Protein AF-0000000068207364 (afdb_homodimer)

pLDDT: mean 81.84, std 15.53, range [29.22, 97.94]

Foldseek 3Di:
DPPVVVVLWWFDLVVLVCLLVVLLLLLLQLLAFFFAFFDDDCLPPDDVVSVVVVVCRLCVRRVVVSVCCSLPVLLLLLLLLLLLVLLVVLCVVVVHDSQLSLCQQRQQEFEKAFQVVVVCVPCPPVPDDDDPPPPPPPPPPPPDDDPRMDTFFGDFPVQVVVCVVVVNDDRDDLVVLQVLAPPDVVSVVQSVQSLCLLVVQVVLCVVVVFDDFLSSLLSVLSNVSSVSSNVSCVSHRHPRHHHDYHHDDTDDDDPQLVQLCVQLVPDDPVVCVVCLSSLVNQSNDNRSRDSGDGRSHSRPPVDPVSVVSSLVSSLVSQQSSLQSSCVCLPPDAPDPVLNVLSVVLSCLSNPLSNCLVVQLVVLQVVCVVVVHDSVRSVVVSVVSVVSNSVSSVSSVVRSPVRSVDDDPSNTTGSSCSVVGDYD/DPPVVVVLWWFDLVVLVCLLVVLLLLLLQLLAFFFAAFDDDCLPPDDVVSVVVVVCRLCVRRVVVSVCCSLPVLLLLLLLLLLLVLLVVLCVVVVHDSQLSLCQQRQQEFEKAFQVVVVCVPCPPPPDDDDPPPPPPPPPPPPDDDPRMDTFFGDFPVQVVVCVVVVNDDRDDLVVLQVLAPPDVVSVVQSVQSLCLLVVQVVLCVVVVFDDFLSSLLSVLSNVSSVSSNVSCVSHRHPRHHHDYHHDDTDDDDPQLVQLCVQLVPDDPVVCVVCVSSLVNQSNDNRSRDSGDGRSHSRPPVDPVSVVSSLVSSLVSQQSSLQSSCVCLPPDAPDPVLNVLSVQLSCLSNPLSNCLVVQLVVLCVVCVVVVHDSVRSVVVSVVSVVSNSVSSVSSVVRSPVRSVDDDPSNTTGSSCSVVGDHD

Solvent-accessible surface area (backbone atoms only — not comparable to full-atom values): 44833 Å² total; per-residue (Å²): 123,60,67,65,52,49,40,52,45,41,51,48,71,67,55,55,51,46,40,34,53,50,43,41,48,44,35,48,58,71,30,59,58,46,32,22,52,58,72,71,90,54,84,85,47,52,69,66,59,37,53,50,50,50,47,50,52,53,47,61,58,42,47,59,60,44,52,45,36,70,72,37,41,38,57,47,34,22,40,44,48,38,31,41,52,34,18,49,50,49,9,65,74,44,40,39,56,56,38,48,23,29,32,39,53,32,21,36,33,27,36,37,48,55,52,71,63,52,48,54,71,69,60,67,66,82,71,82,83,77,70,78,76,80,76,76,71,86,62,82,66,59,67,49,84,78,89,52,63,46,77,61,19,26,39,49,63,65,57,48,51,50,33,42,75,70,66,75,41,81,81,75,52,66,66,56,46,55,33,28,20,36,76,40,65,63,48,51,46,50,37,49,48,40,48,47,50,51,53,49,50,54,52,48,27,53,74,71,70,39,59,74,52,54,42,52,43,52,30,50,39,48,43,54,45,24,53,49,31,30,61,55,46,62,55,39,49,29,63,38,52,66,49,49,80,36,70,73,86,75,79,79,77,50,71,67,56,46,50,14,36,51,42,36,71,71,45,53,68,67,56,48,50,50,24,49,74,69,43,58,37,44,59,45,48,46,47,78,78,25,60,44,45,61,68,53,43,36,68,51,62,85,46,70,63,47,53,54,50,39,52,50,38,38,26,53,36,26,31,56,49,22,53,46,52,55,78,50,67,83,57,88,58,84,44,73,67,58,43,49,50,46,54,52,20,39,49,36,36,30,50,46,41,71,38,53,63,60,44,33,49,50,33,37,51,49,19,53,75,68,70,39,58,67,62,56,14,54,55,56,43,51,48,46,62,50,48,37,49,51,21,50,52,48,49,57,50,48,28,56,58,45,62,80,60,63,60,74,57,57,30,52,44,82,65,64,64,83,79,47,90,48,86,124,59,67,64,52,49,42,51,46,42,50,47,71,66,56,54,52,47,40,32,53,50,43,42,49,44,34,48,58,70,31,58,58,44,34,22,52,56,72,73,91,55,86,86,48,51,71,68,56,37,51,50,50,51,48,50,52,53,46,61,59,43,48,59,60,45,53,44,37,70,73,37,42,37,56,48,33,21,41,42,48,37,31,39,53,35,17,48,51,49,8,66,73,43,39,40,54,55,38,49,24,29,33,41,52,31,21,36,34,27,36,35,48,54,51,71,66,53,48,54,72,69,60,66,65,82,72,82,83,77,70,79,77,79,74,74,73,84,62,83,66,58,67,50,83,79,87,51,63,46,77,62,20,27,39,50,62,66,57,49,52,50,33,42,76,70,66,77,42,81,79,74,51,66,67,57,46,54,33,28,20,36,78,39,67,64,49,51,46,50,37,49,47,39,47,50,49,50,53,50,49,54,51,50,26,54,74,71,70,39,59,74,53,54,42,52,42,52,31,50,38,47,43,55,44,25,53,50,30,30,62,55,44,62,52,40,50,29,63,38,52,65,50,49,78,36,72,74,88,76,78,80,78,51,72,66,55,45,49,15,36,51,41,38,69,70,46,53,68,67,57,48,50,50,25,49,74,70,46,58,37,43,57,43,48,46,49,77,78,26,59,43,46,60,68,55,45,36,66,51,62,83,45,72,65,45,51,55,51,37,51,48,36,37,26,54,35,27,31,56,50,19,54,47,50,55,76,50,65,83,56,89,57,83,43,73,64,57,42,49,50,47,53,53,21,37,49,37,36,30,50,46,39,70,37,52,61,61,44,32,50,50,31,38,50,49,18,53,75,67,68,39,58,69,61,54,14,54,56,56,45,52,49,46,61,48,49,38,50,52,22,48,52,48,49,57,50,48,30,56,59,45,63,79,59,64,61,74,57,56,30,52,44,82,64,65,64,85,78,48,90,48,85

Nearest PDB structures (foldseek):
  7jni-assembly1_A  TM=1.766E-01  e=7.060E+00  Escherichia coli
  7jni-assembly1_A  TM=1.765E-01  e=7.856E+00  Escherichia coli

Secondary structure (DSSP, 8-state):
--HHHHHHHB--HHHHHHHHHHHHHHHHHHH--PPPPPP---TTS-HHHHHHHHHHHHHHHHHHHHHHHHH-HHHHHHHHHHHHHHHHHHHHHHT--HHHHHHHHTT-EEEEEEHHHHHHHH--------------------------EEEEEE--HHHHHHHHHTTSS-PPPHHHHHHHS---HHHHHHHHHHHHHHHHHHHHHHHTTPPPPHHHHHHHHHHHHHHHHHHHTTTSPSS---PEEE-SPPPPP-HHHHHHHHHHHHS-HHHHHHHHHHT-GGGG--GGG-SS--TT--S---SHHHHHHHHHHHHHHHHHHHHHGGGGTT---SSHHHHHHHHHHHHHHHHHHHSHHHHHHHHHHHHHHTT--HHHHHHHHTHHHHHHHHHHHHHHHHHHHGGGG--GGGGB--SSGGGS---/--HHHHHHHB--HHHHHHHHHHHHHHHHHHH--PPPPPP---TTS-HHHHHHHHHHHHHHHHHHHHHHHHH-HHHHHHHHHHHHHHHHHHHHHHT--HHHHHHHHTT-EEEEEEHHHHHHHH--------------------------EEEEEE--HHHHHHHHHTTSS-PPPHHHHHHHS---HHHHHHHHHHHHHHHHHHHHHHHTTPPPPHHHHHHHHHHHHHHHHHHHTTTSPSS---PEEE-SPPPPP-HHHHHHHHHHHHS-HHHHHHHHHHT-GGGG--GGG-SS--TT--S---SHHHHHHHHHHHHHHHHHHHHHGGGGTT---SSHHHHHHHHHHHHHHHHHHHSHHHHHHHHHHHHHHTT--HHHHHHHHTHHHHHHHHHHHHHHHHHHHGGGG--GGGGB--SSGGGS---

Organism: Serendipita indica (strain DSM 11827) (NCBI:txid1109443)

Sequence (846 aa):
MAPQDYARQYRSLPTIIWSCLITIFLCTWVSLHPNVPEPINTSSLGRCKKAKTHFLRVMSSRLAPFLVAFLAPEWVLAFSLRQLFSARYLAKQHGLALNQAFFIVMGGFHRFERRAEIAETHETLPTTNEAPIKVNSTQNQSLAFKDDEFPCHPLDRFDVIYLLNAGKLQMPRPNELEDRSKNDWVAKSLVLIQTTWFIGQCIGRKAQGLILTELEVITIAYSLVNVAIYIVWWEKPYQVMEPVRVYDELPALNEQQQKCRKNAENTSKLFKAFCYVLGAQDRFTDFRTLKRIPTFDAGGLDNESAHSESIMALIVTGVIFGSIHFLAWASSFPTSTERLLWHMSTIILVAVPLFPISFLILLAVIARLLNLPYEFAVAGSSLLPLAYIVGRITTITLAFTTLRCLPVEAYRDVGWSDFLPHIMAPQDYARQYRSLPTIIWSCLITIFLCTWVSLHPNVPEPINTSSLGRCKKAKTHFLRVMSSRLAPFLVAFLAPEWVLAFSLRQLFSARYLAKQHGLALNQAFFIVMGGFHRFERRAEIAETHETLPTTNEAPIKVNSTQNQSLAFKDDEFPCHPLDRFDVIYLLNAGKLQMPRPNELEDRSKNDWVAKSLVLIQTTWFIGQCIGRKAQGLILTELEVITIAYSLVNVAIYIVWWEKPYQVMEPVRVYDELPALNEQQQKCRKNAENTSKLFKAFCYVLGAQDRFTDFRTLKRIPTFDAGGLDNESAHSESIMALIVTGVIFGSIHFLAWASSFPTSTERLLWHMSTIILVAVPLFPISFLILLAVIARLLNLPYEFAVAGSSLLPLAYIVGRITTITLAFTTLRCLPVEAYRDVGWSDFLPHI

Structure (mmCIF, N/CA/C/O backbone):
data_AF-0000000068207364-model_v1
#
loop_
_entity.id
_entity.type
_entity.pdbx_description
1 polymer 'Uncharacterized protein'
#
loop_
_atom_site.group_PDB
_atom_site.id
_atom_site.type_symbol
_atom_site.label_atom_id
_atom_site.label_alt_id
_atom_site.label_comp_id
_atom_site.label_asym_id
_atom_site.label_entity_id
_atom_site.label_seq_id
_atom_site.pdbx_PDB_ins_code
_atom_site.Cartn_x
_atom_site.Cartn_y
_atom_site.Cartn_z
_atom_site.occupancy
_atom_site.B_iso_or_equiv
_atom_site.auth_seq_id
_atom_si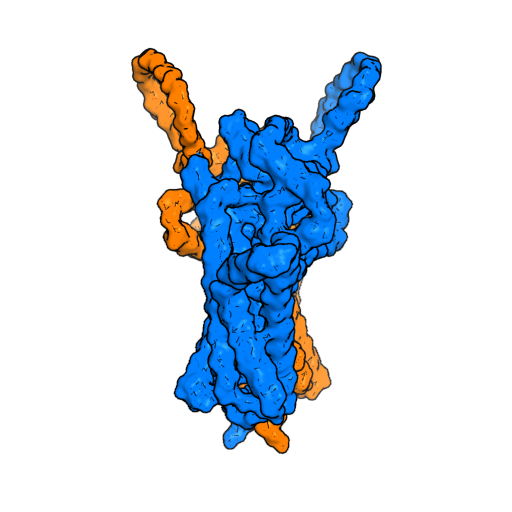te.auth_comp_id
_atom_site.auth_asym_id
_atom_site.auth_atom_id
_atom_site.pdbx_PDB_model_num
ATOM 1 N N . MET A 1 1 ? -13.43 -41.719 -8.047 1 49.12 1 MET A N 1
ATOM 2 C CA . MET A 1 1 ? -13 -40.438 -7.52 1 49.12 1 MET A CA 1
ATOM 3 C C . MET A 1 1 ? -13.758 -39.281 -8.203 1 49.12 1 MET A C 1
ATOM 5 O O . MET A 1 1 ? -13.914 -39.281 -9.422 1 49.12 1 MET A O 1
ATOM 9 N N . ALA A 1 2 ? -14.531 -38.656 -7.402 1 61.62 2 ALA A N 1
ATOM 10 C CA . ALA A 1 2 ? -15.32 -37.562 -7.984 1 61.62 2 ALA A CA 1
ATOM 11 C C . ALA A 1 2 ? -14.43 -36.562 -8.727 1 61.62 2 ALA A C 1
ATOM 13 O O . ALA A 1 2 ? -13.258 -36.406 -8.383 1 61.62 2 ALA A O 1
ATOM 14 N N . PRO A 1 3 ? -14.719 -36.312 -9.93 1 57.09 3 PRO A N 1
ATOM 15 C CA . PRO A 1 3 ? -13.953 -35.375 -10.742 1 57.09 3 PRO A CA 1
ATOM 16 C C . PRO A 1 3 ? -13.32 -34.25 -9.906 1 57.09 3 PRO A C 1
ATOM 18 O O . PRO A 1 3 ? -12.227 -33.781 -10.227 1 57.09 3 PRO A O 1
ATOM 21 N N . GLN A 1 4 ? -13.844 -34 -8.797 1 61.22 4 GLN A N 1
ATOM 22 C CA . GLN A 1 4 ? -13.312 -32.938 -7.938 1 61.22 4 GLN A CA 1
ATOM 23 C C . GLN A 1 4 ? -12.047 -33.406 -7.219 1 61.22 4 GLN A C 1
ATOM 25 O O . GLN A 1 4 ? -11.188 -32.594 -6.871 1 61.22 4 GLN A O 1
ATOM 30 N N . ASP A 1 5 ? -11.93 -34.688 -7.164 1 64.5 5 ASP A N 1
ATOM 31 C CA . ASP A 1 5 ? -10.773 -35.25 -6.469 1 64.5 5 ASP A CA 1
ATOM 32 C C . ASP A 1 5 ? -9.531 -35.219 -7.352 1 64.5 5 ASP A C 1
ATOM 34 O O . ASP A 1 5 ? -8.414 -35.031 -6.852 1 64.5 5 ASP A O 1
ATOM 38 N N . TYR A 1 6 ? -9.688 -35.375 -8.648 1 63.84 6 TYR A N 1
ATOM 39 C CA . TYR A 1 6 ? -8.555 -35.281 -9.562 1 63.84 6 TYR A CA 1
ATOM 40 C C . TYR A 1 6 ? -7.969 -33.875 -9.594 1 63.84 6 TYR A C 1
ATOM 42 O O . TYR A 1 6 ? -6.746 -33.719 -9.664 1 63.84 6 TYR A O 1
ATOM 50 N N . ALA A 1 7 ? -8.789 -33.031 -9.461 1 62.5 7 ALA A N 1
ATOM 51 C CA . ALA A 1 7 ? -8.352 -31.625 -9.516 1 62.5 7 ALA A CA 1
ATOM 52 C C . ALA A 1 7 ? -7.445 -31.297 -8.336 1 62.5 7 ALA A C 1
ATOM 54 O O . ALA A 1 7 ? -6.602 -30.391 -8.422 1 62.5 7 ALA A O 1
ATOM 55 N N . ARG A 1 8 ? -7.434 -32.156 -7.344 1 69.5 8 ARG A N 1
ATOM 56 C CA . ARG A 1 8 ? -6.652 -31.922 -6.137 1 69.5 8 ARG A CA 1
ATOM 57 C C . ARG A 1 8 ? -5.309 -32.656 -6.199 1 69.5 8 ARG A C 1
ATOM 59 O O . ARG A 1 8 ? -4.375 -32.281 -5.473 1 69.5 8 ARG A O 1
ATOM 66 N N . GLN A 1 9 ? -5.152 -33.531 -7.152 1 77.38 9 GLN A N 1
ATOM 67 C CA . GLN A 1 9 ? -3.961 -34.375 -7.137 1 77.38 9 GLN A CA 1
ATOM 68 C C . GLN A 1 9 ? -2.949 -33.906 -8.18 1 77.38 9 GLN A C 1
ATOM 70 O O . GLN A 1 9 ? -1.772 -34.281 -8.117 1 77.38 9 GLN A O 1
ATOM 75 N N . TYR A 1 10 ? -3.393 -33.094 -9.094 1 79.69 10 TYR A N 1
ATOM 76 C CA . TYR A 1 10 ? -2.5 -32.688 -10.164 1 79.69 10 TYR A CA 1
ATOM 77 C C . TYR A 1 10 ? -2.57 -31.172 -10.375 1 79.69 10 TYR A C 1
ATOM 79 O O . TYR A 1 10 ? -3.576 -30.531 -10.047 1 79.69 10 TYR A O 1
ATOM 87 N N . ARG A 1 11 ? -1.415 -30.688 -10.805 1 81.12 11 ARG A N 1
ATOM 88 C CA . ARG A 1 11 ? -1.37 -29.281 -11.211 1 81.12 11 ARG A CA 1
ATOM 89 C C . ARG A 1 11 ? -1.207 -29.156 -12.727 1 81.12 11 ARG A C 1
ATOM 91 O O . ARG A 1 11 ? -0.759 -30.109 -13.383 1 81.12 11 ARG A O 1
ATOM 98 N N . SER A 1 12 ? -1.704 -28.062 -13.258 1 81.75 12 SER A N 1
ATOM 99 C CA . SER A 1 12 ? -1.627 -27.812 -14.695 1 81.75 12 SER A CA 1
ATOM 100 C C . SER A 1 12 ? -0.428 -26.938 -15.047 1 81.75 12 SER A C 1
ATOM 102 O O . SER A 1 12 ? 0.151 -26.297 -14.172 1 81.75 12 SER A O 1
ATOM 104 N N . LEU A 1 13 ? 0.024 -26.984 -16.297 1 85.56 13 LEU A N 1
ATOM 105 C CA . LEU A 1 13 ? 1.148 -26.188 -16.781 1 85.56 13 LEU A CA 1
ATOM 106 C C . LEU A 1 13 ? 0.902 -24.703 -16.547 1 85.56 13 LEU A C 1
ATOM 108 O O . LEU A 1 13 ? 1.774 -24 -16.031 1 85.56 13 LEU A O 1
ATOM 112 N N . PRO A 1 14 ? -0.335 -24.172 -16.781 1 84.62 14 PRO A N 1
ATOM 113 C CA . PRO A 1 14 ? -0.556 -22.75 -16.5 1 84.62 14 PRO A CA 1
ATOM 114 C C . PRO A 1 14 ? -0.432 -22.422 -15.008 1 84.62 14 PRO A C 1
ATOM 116 O O . PRO A 1 14 ? 0.063 -21.359 -14.648 1 84.62 14 PRO A O 1
ATOM 119 N N . THR A 1 15 ? -0.818 -23.328 -14.234 1 82.94 15 THR A N 1
ATOM 120 C CA . THR A 1 15 ? -0.716 -23.078 -12.797 1 82.94 15 THR A CA 1
ATOM 121 C C . THR A 1 15 ? 0.745 -23 -12.367 1 82.94 15 THR A C 1
ATOM 123 O O . THR A 1 15 ? 1.101 -22.188 -11.508 1 82.94 15 THR A O 1
ATOM 126 N N . ILE A 1 16 ? 1.566 -23.844 -12.938 1 88.44 16 ILE A N 1
ATOM 127 C CA . ILE A 1 16 ? 2.994 -23.828 -12.641 1 88.44 16 ILE A CA 1
ATOM 128 C C . ILE A 1 16 ? 3.596 -22.5 -13.094 1 88.44 16 ILE A C 1
ATOM 130 O O . ILE A 1 16 ? 4.305 -21.844 -12.328 1 88.44 16 ILE A O 1
ATOM 134 N N . ILE A 1 17 ? 3.227 -22.125 -14.289 1 91.62 17 ILE A N 1
ATOM 135 C CA . ILE A 1 17 ? 3.775 -20.906 -14.875 1 91.62 17 ILE A CA 1
ATOM 136 C C . ILE A 1 17 ? 3.311 -19.703 -14.07 1 91.62 17 ILE A C 1
ATOM 138 O O . ILE A 1 17 ? 4.125 -18.875 -13.648 1 91.62 17 ILE A O 1
ATOM 142 N N . TRP A 1 18 ? 2.096 -19.594 -13.703 1 87.88 18 TRP A N 1
ATOM 143 C CA . TRP A 1 18 ? 1.535 -18.406 -13.055 1 87.88 18 TRP A CA 1
ATOM 144 C C . TRP A 1 18 ? 1.996 -18.312 -11.602 1 87.88 18 TRP A C 1
ATOM 146 O O . TRP A 1 18 ? 2.232 -17.219 -11.094 1 87.88 18 TRP A O 1
ATOM 156 N N . SER A 1 19 ? 2.086 -19.391 -10.93 1 89.31 19 SER A N 1
ATOM 157 C CA . SER A 1 19 ? 2.559 -19.328 -9.547 1 89.31 19 SER A CA 1
ATOM 158 C C . SER A 1 19 ? 3.984 -18.781 -9.477 1 89.31 19 SER A C 1
ATOM 160 O O . SER A 1 19 ? 4.32 -18.031 -8.562 1 89.31 19 SER A O 1
ATOM 162 N N . CYS A 1 20 ? 4.75 -19.141 -10.461 1 94.69 20 CYS A N 1
ATOM 163 C CA . CYS A 1 20 ? 6.129 -18.672 -10.508 1 94.69 20 CYS A CA 1
ATOM 164 C C . CYS A 1 20 ? 6.184 -17.203 -10.891 1 94.69 20 CYS A C 1
ATOM 166 O O . CYS A 1 20 ? 6.809 -16.391 -10.195 1 94.69 20 CYS A O 1
ATOM 168 N N . LEU A 1 21 ? 5.48 -16.891 -11.938 1 93.38 21 LEU A N 1
ATOM 169 C CA . LEU A 1 21 ? 5.535 -15.523 -12.461 1 93.38 21 LEU A CA 1
ATOM 170 C C . LEU A 1 21 ? 4.961 -14.531 -11.445 1 93.38 21 LEU A C 1
ATOM 172 O O . LEU A 1 21 ? 5.523 -13.453 -11.242 1 93.38 21 LEU A O 1
ATOM 176 N N . ILE A 1 22 ? 3.928 -14.883 -10.766 1 90.25 22 ILE A N 1
ATOM 177 C CA . ILE A 1 22 ? 3.297 -13.992 -9.797 1 90.25 22 ILE A CA 1
ATOM 178 C C . ILE A 1 22 ? 4.195 -13.844 -8.57 1 90.25 22 ILE A C 1
ATOM 180 O O . ILE A 1 22 ? 4.336 -12.75 -8.023 1 90.25 22 ILE A O 1
ATOM 184 N N . THR A 1 23 ? 4.746 -14.914 -8.188 1 93.38 23 THR A N 1
ATOM 185 C CA . THR A 1 23 ? 5.66 -14.852 -7.047 1 93.38 23 THR A CA 1
ATOM 186 C C . THR A 1 23 ? 6.848 -13.945 -7.355 1 93.38 23 THR A C 1
ATOM 188 O O . THR A 1 23 ? 7.195 -13.078 -6.551 1 93.38 23 THR A O 1
ATOM 191 N N . ILE A 1 24 ? 7.426 -14.133 -8.508 1 95.12 24 ILE A N 1
ATOM 192 C CA . ILE A 1 24 ? 8.57 -13.32 -8.906 1 95.12 24 ILE A CA 1
ATOM 193 C C . ILE A 1 24 ? 8.156 -11.859 -8.992 1 95.12 24 ILE A C 1
ATOM 195 O O . ILE A 1 24 ? 8.859 -10.977 -8.484 1 95.12 24 ILE A O 1
ATOM 199 N N . PHE A 1 25 ? 7.098 -11.656 -9.602 1 91.5 25 PHE A N 1
ATOM 200 C CA . PHE A 1 25 ? 6.625 -10.289 -9.789 1 91.5 25 PHE A CA 1
ATOM 201 C C . PHE A 1 25 ? 6.367 -9.617 -8.438 1 91.5 25 PHE A C 1
ATOM 203 O O . PHE A 1 25 ? 6.848 -8.516 -8.188 1 91.5 25 PHE A O 1
ATOM 210 N N . LEU A 1 26 ? 5.605 -10.211 -7.547 1 88.62 26 LEU A N 1
ATOM 211 C CA . LEU A 1 26 ? 5.207 -9.625 -6.27 1 88.62 26 LEU A CA 1
ATOM 212 C C . LEU A 1 26 ? 6.422 -9.383 -5.383 1 88.62 26 LEU A C 1
ATOM 214 O O . LEU A 1 26 ? 6.562 -8.305 -4.801 1 88.62 26 LEU A O 1
ATOM 218 N N . CYS A 1 27 ? 7.27 -10.328 -5.285 1 91.81 27 CYS A N 1
ATOM 219 C CA . CYS A 1 27 ? 8.43 -10.164 -4.414 1 91.81 27 CYS A CA 1
ATOM 220 C C . CYS A 1 27 ? 9.359 -9.078 -4.938 1 91.81 27 CYS A C 1
ATOM 222 O O . CYS A 1 27 ? 9.93 -8.32 -4.156 1 91.81 27 CYS A O 1
ATOM 224 N N . THR A 1 28 ? 9.5 -9.055 -6.262 1 93.12 28 THR A N 1
ATOM 225 C CA . THR A 1 28 ? 10.375 -8.047 -6.855 1 93.12 28 THR A CA 1
ATOM 226 C C . THR A 1 28 ? 9.773 -6.652 -6.711 1 93.12 28 THR A C 1
ATOM 228 O O . THR A 1 28 ? 10.453 -5.719 -6.281 1 93.12 28 THR A O 1
ATOM 231 N N . TRP A 1 29 ? 8.594 -6.543 -6.945 1 88.5 29 TRP A N 1
ATOM 232 C CA . TRP A 1 29 ? 7.93 -5.246 -6.918 1 88.5 29 TRP A CA 1
ATOM 233 C C . TRP A 1 29 ? 7.941 -4.652 -5.516 1 88.5 29 TRP A C 1
ATOM 235 O O . TRP A 1 29 ? 8.266 -3.479 -5.332 1 88.5 29 TRP A O 1
ATOM 245 N N . VAL A 1 30 ? 7.609 -5.43 -4.531 1 88.5 30 VAL A N 1
ATOM 246 C CA . VAL A 1 30 ? 7.43 -4.945 -3.166 1 88.5 30 VAL A CA 1
ATOM 247 C C . VAL A 1 30 ? 8.797 -4.691 -2.525 1 88.5 30 VAL A C 1
ATOM 249 O O . VAL A 1 30 ? 8.922 -3.832 -1.652 1 88.5 30 VAL A O 1
ATOM 252 N N . SER A 1 31 ? 9.773 -5.363 -3.006 1 91.62 31 SER A N 1
ATOM 253 C CA . SER A 1 31 ? 11.094 -5.238 -2.381 1 91.62 31 SER A CA 1
ATOM 254 C C . SER A 1 31 ? 11.805 -3.973 -2.846 1 91.62 31 SER A C 1
ATOM 256 O O . SER A 1 31 ? 12.719 -3.486 -2.174 1 91.62 31 SER A O 1
ATOM 258 N N . LEU A 1 32 ? 11.422 -3.445 -3.941 1 91.31 32 LEU A N 1
ATOM 259 C CA . LEU A 1 32 ? 12.117 -2.301 -4.523 1 91.31 32 LEU A CA 1
ATOM 260 C C . LEU A 1 32 ? 11.68 -1.002 -3.854 1 91.31 32 LEU A C 1
ATOM 262 O O . LEU A 1 32 ? 10.484 -0.738 -3.717 1 91.31 32 LEU A O 1
ATOM 266 N N . HIS A 1 33 ? 12.602 -0.26 -3.375 1 91.38 33 HIS A N 1
ATOM 267 C CA . HIS A 1 33 ? 12.391 1.062 -2.797 1 91.38 33 HIS A CA 1
ATOM 268 C C . HIS A 1 33 ? 13.07 2.143 -3.635 1 91.38 33 HIS A C 1
ATOM 270 O O . HIS A 1 33 ? 14.211 2.516 -3.365 1 91.38 33 HIS A O 1
ATOM 276 N N . PRO A 1 34 ? 12.406 2.67 -4.57 1 90.44 34 PRO A N 1
ATOM 277 C CA . PRO A 1 34 ? 13.023 3.695 -5.414 1 90.44 34 PRO A CA 1
ATOM 278 C C . PRO A 1 34 ? 13.305 4.988 -4.66 1 90.44 34 PRO A C 1
ATOM 280 O O . PRO A 1 34 ? 12.75 5.215 -3.58 1 90.44 34 PRO A O 1
ATOM 283 N N . ASN A 1 35 ? 14.234 5.758 -5.211 1 93 35 ASN A N 1
ATOM 284 C CA . ASN A 1 35 ? 14.508 7.086 -4.684 1 93 35 ASN A CA 1
ATOM 285 C C . ASN A 1 35 ? 13.391 8.062 -5.012 1 93 35 ASN A C 1
ATOM 287 O O . ASN A 1 35 ? 12.461 7.727 -5.746 1 93 35 ASN A O 1
ATOM 291 N N . VAL A 1 36 ? 13.453 9.219 -4.375 1 94 36 VAL A N 1
ATOM 292 C CA . VAL A 1 36 ? 12.43 10.234 -4.598 1 94 36 VAL A CA 1
ATOM 293 C C . VAL A 1 36 ? 12.5 10.734 -6.039 1 94 36 VAL A C 1
ATOM 295 O O . VAL A 1 36 ? 13.562 11.133 -6.512 1 94 36 VAL A O 1
ATOM 298 N N . PRO A 1 37 ? 11.453 10.641 -6.773 1 92.56 37 PRO A N 1
ATOM 299 C CA . PRO A 1 37 ? 11.469 11.109 -8.156 1 92.56 37 PRO A CA 1
ATOM 300 C C . PRO A 1 37 ? 11.508 12.633 -8.266 1 92.56 37 PRO A C 1
ATOM 302 O O . PRO A 1 37 ? 11.383 13.328 -7.258 1 92.56 37 PRO A O 1
ATOM 305 N N . GLU A 1 38 ? 11.719 13.094 -9.453 1 91.19 38 GLU A N 1
ATOM 306 C CA . GLU A 1 38 ? 11.703 14.531 -9.719 1 91.19 38 GLU A CA 1
ATOM 307 C C . GLU A 1 38 ? 10.359 15.148 -9.344 1 91.19 38 GLU A C 1
ATOM 309 O O . GLU A 1 38 ? 9.305 14.633 -9.727 1 91.19 38 GLU A O 1
ATOM 314 N N . PRO A 1 39 ? 10.422 16.156 -8.531 1 90.12 39 PRO A N 1
ATOM 315 C CA . PRO A 1 39 ? 9.164 16.812 -8.172 1 90.12 39 PRO A CA 1
ATOM 316 C C . PRO A 1 39 ? 8.492 17.5 -9.367 1 90.12 39 PRO A C 1
ATOM 318 O O . PRO A 1 39 ? 9.172 18.062 -10.227 1 90.12 39 PRO A O 1
ATOM 321 N N . ILE A 1 40 ? 7.254 17.266 -9.5 1 84.94 40 ILE A N 1
ATOM 322 C CA . ILE A 1 40 ? 6.477 17.891 -10.562 1 84.94 40 ILE A CA 1
ATOM 323 C C . ILE A 1 40 ? 5.301 18.672 -9.961 1 84.94 40 ILE A C 1
ATOM 325 O O . ILE A 1 40 ? 4.703 18.234 -8.969 1 84.94 40 ILE A O 1
ATOM 329 N N . ASN A 1 41 ? 5.031 19.797 -10.531 1 76.56 41 ASN A N 1
ATOM 330 C CA . ASN A 1 41 ? 3.877 20.578 -10.102 1 76.56 41 ASN A CA 1
ATOM 331 C C . ASN A 1 41 ? 2.59 20.094 -10.766 1 76.56 41 ASN A C 1
ATOM 333 O O . ASN A 1 41 ? 2.434 20.188 -11.984 1 76.56 41 ASN A O 1
ATOM 337 N N . THR A 1 42 ? 1.738 19.406 -10.023 1 74.69 42 THR A N 1
ATOM 338 C CA . THR A 1 42 ? 0.508 18.859 -10.586 1 74.69 42 THR A CA 1
ATOM 339 C C . THR A 1 42 ? -0.706 19.641 -10.078 1 74.69 42 THR A C 1
ATOM 341 O O . THR A 1 42 ? -1.846 19.203 -10.258 1 74.69 42 THR A O 1
ATOM 344 N N . SER A 1 43 ? -0.585 20.688 -9.406 1 68.19 43 SER A N 1
ATOM 345 C CA . SER A 1 43 ? -1.679 21.406 -8.766 1 68.19 43 SER A CA 1
ATOM 346 C C . SER A 1 43 ? -2.684 21.922 -9.797 1 68.19 43 SER A C 1
ATOM 348 O O . SER A 1 43 ? -3.879 22.016 -9.508 1 68.19 43 SER A O 1
ATOM 350 N N . SER A 1 44 ? -2.229 22.156 -11.016 1 67.56 44 SER A N 1
ATOM 351 C CA . SER A 1 44 ? -3.098 22.75 -12.023 1 67.56 44 SER A CA 1
ATOM 352 C C . SER A 1 44 ? -3.781 21.688 -12.867 1 67.56 44 SER A C 1
ATOM 354 O O . SER A 1 44 ? -4.641 22 -13.695 1 67.56 44 SER A O 1
ATOM 356 N N . LEU A 1 45 ? -3.479 20.516 -12.578 1 75.75 45 LEU A N 1
ATOM 357 C CA . LEU A 1 45 ? -4 19.469 -13.445 1 75.75 45 LEU A CA 1
ATOM 358 C C . LEU A 1 45 ? -5.355 18.969 -12.945 1 75.75 45 LEU A C 1
ATOM 360 O O . LEU A 1 45 ? -5.633 19.016 -11.742 1 75.75 45 LEU A O 1
ATOM 364 N N . GLY A 1 46 ? -6.199 18.656 -13.812 1 69.94 46 GLY A N 1
ATOM 365 C CA . GLY A 1 46 ? -7.461 18.031 -13.461 1 69.94 46 GLY A CA 1
ATOM 366 C C . GLY A 1 46 ? -7.293 16.703 -12.758 1 69.94 46 GLY A C 1
ATOM 367 O O . GLY A 1 46 ? -6.195 16.125 -12.75 1 69.94 46 GLY A O 1
ATOM 368 N N . ARG A 1 47 ? -8.32 16.141 -12.312 1 73.5 47 ARG A N 1
ATOM 369 C CA . ARG A 1 47 ? -8.305 14.922 -11.523 1 73.5 47 ARG A CA 1
ATOM 370 C C . ARG A 1 47 ? -7.785 13.742 -12.344 1 73.5 47 ARG A C 1
ATOM 372 O O . ARG A 1 47 ? -6.914 13 -11.883 1 73.5 47 ARG A O 1
ATOM 379 N N . CYS A 1 48 ? -8.312 13.609 -13.43 1 73.88 48 CYS A N 1
ATOM 380 C CA . CYS A 1 48 ? -7.945 12.477 -14.273 1 73.88 48 CYS A CA 1
ATOM 381 C C . CYS A 1 48 ? -6.492 12.578 -14.719 1 73.88 48 CYS A C 1
ATOM 383 O O . CYS A 1 48 ? -5.754 11.586 -14.664 1 73.88 48 CYS A O 1
ATOM 385 N N . LYS A 1 49 ? -6.102 13.734 -15.18 1 79.19 49 LYS A N 1
ATOM 386 C CA . LYS A 1 49 ? -4.727 13.945 -15.625 1 79.19 49 LYS A CA 1
ATOM 387 C C . LYS A 1 49 ? -3.746 13.812 -14.461 1 79.19 49 LYS A C 1
ATOM 389 O O . LYS A 1 49 ? -2.631 13.32 -14.641 1 79.19 49 LYS A O 1
ATOM 394 N N . LYS A 1 50 ? -4.219 14.219 -13.305 1 79.88 50 LYS A N 1
ATOM 395 C CA . LYS A 1 50 ? -3.396 14.094 -12.102 1 79.88 50 LYS A CA 1
ATOM 396 C C . LYS A 1 50 ? -3.145 12.625 -11.766 1 79.88 50 LYS A C 1
ATOM 398 O O . LYS A 1 50 ? -2.014 12.234 -11.469 1 79.88 50 LYS A O 1
ATOM 403 N N . ALA A 1 51 ? -4.191 11.891 -11.852 1 75.75 51 ALA A N 1
ATOM 404 C CA . ALA A 1 51 ? -4.07 10.453 -11.586 1 75.75 51 ALA A CA 1
ATOM 405 C C . ALA A 1 51 ? -3.148 9.781 -12.594 1 75.75 51 ALA A C 1
ATOM 407 O O . ALA A 1 51 ? -2.305 8.961 -12.219 1 75.75 51 ALA A O 1
ATOM 408 N N . LYS A 1 52 ? -3.305 10.18 -13.836 1 79.88 52 LYS A N 1
ATOM 409 C CA . LYS A 1 52 ? -2.469 9.641 -14.898 1 79.88 52 LYS A CA 1
ATOM 410 C C . LYS A 1 52 ? -1.005 10.023 -14.703 1 79.88 52 LYS A C 1
ATOM 412 O O . LYS A 1 52 ? -0.111 9.188 -14.859 1 79.88 52 LYS A O 1
ATOM 417 N N . THR A 1 53 ? -0.828 11.25 -14.359 1 81.38 53 THR A N 1
ATOM 418 C CA . THR A 1 53 ? 0.531 11.742 -14.156 1 81.38 53 THR A CA 1
ATOM 419 C C . THR A 1 53 ? 1.189 11.039 -12.977 1 81.38 53 THR A C 1
ATOM 421 O O . THR A 1 53 ? 2.357 10.648 -13.047 1 81.38 53 THR A O 1
ATOM 424 N N . HIS A 1 54 ? 0.445 10.906 -11.961 1 79.19 54 HIS A N 1
ATOM 425 C CA . HIS A 1 54 ? 0.951 10.203 -10.789 1 79.19 54 HIS A CA 1
ATOM 426 C C . HIS A 1 54 ? 1.315 8.766 -11.133 1 79.19 54 HIS A C 1
ATOM 428 O O . HIS A 1 54 ? 2.385 8.281 -10.75 1 79.19 54 HIS A O 1
ATOM 434 N N . PHE A 1 55 ? 0.49 8.195 -11.867 1 77.94 55 PHE A N 1
ATOM 435 C CA . PHE A 1 55 ? 0.724 6.816 -12.281 1 77.94 55 PHE A CA 1
ATOM 436 C C . PHE A 1 55 ? 1.991 6.711 -13.117 1 77.94 55 PHE A C 1
ATOM 438 O O . PHE A 1 55 ? 2.83 5.84 -12.883 1 77.94 55 PHE A O 1
ATOM 445 N N . LEU A 1 56 ? 2.096 7.547 -14 1 81.5 56 LEU A N 1
ATOM 446 C CA . LEU A 1 56 ? 3.252 7.531 -14.883 1 81.5 56 LEU A CA 1
ATOM 447 C C . LEU A 1 56 ? 4.535 7.816 -14.117 1 81.5 56 LEU A C 1
ATOM 449 O O . LEU A 1 56 ? 5.586 7.246 -14.414 1 81.5 56 LEU A O 1
ATOM 453 N N . ARG A 1 57 ? 4.414 8.633 -13.156 1 83.38 57 ARG A N 1
ATOM 454 C CA . ARG A 1 57 ? 5.566 8.961 -12.32 1 83.38 57 ARG A CA 1
ATOM 455 C C . ARG A 1 57 ? 6.004 7.754 -11.492 1 83.38 57 ARG A C 1
ATOM 457 O O . ARG A 1 57 ? 7.195 7.457 -11.406 1 83.38 57 ARG A O 1
ATOM 464 N N . VAL A 1 58 ? 5.051 7.09 -10.977 1 80.19 58 VAL A N 1
ATOM 465 C CA . VAL A 1 58 ? 5.344 5.91 -10.172 1 80.19 58 VAL A CA 1
ATOM 466 C C . VAL A 1 58 ? 5.926 4.809 -11.055 1 80.19 58 VAL A C 1
ATOM 468 O O . VAL A 1 58 ? 6.965 4.227 -10.734 1 80.19 58 VAL A O 1
ATOM 471 N N . MET A 1 59 ? 5.316 4.625 -12.195 1 82.06 59 MET A N 1
ATOM 472 C CA . MET A 1 59 ? 5.742 3.564 -13.102 1 82.06 59 MET A CA 1
ATOM 473 C C . MET A 1 59 ? 7.133 3.855 -13.656 1 82.06 59 MET A C 1
ATOM 475 O O . MET A 1 59 ? 7.973 2.959 -13.742 1 82.06 59 MET A O 1
ATOM 479 N N . SER A 1 60 ? 7.305 5.074 -13.93 1 82.75 60 SER A N 1
ATOM 480 C CA . SER A 1 60 ? 8.594 5.43 -14.5 1 82.75 60 SER A CA 1
ATOM 481 C C . SER A 1 60 ? 9.719 5.266 -13.484 1 82.75 60 SER A C 1
ATOM 483 O O . SER A 1 60 ? 10.836 4.883 -13.836 1 82.75 60 SER A O 1
ATOM 485 N N . SER A 1 61 ? 9.406 5.543 -12.281 1 84 61 SER A N 1
ATOM 486 C CA . SER A 1 61 ? 10.43 5.453 -11.242 1 84 61 SER A CA 1
ATOM 487 C C . SER A 1 61 ? 10.711 4.004 -10.867 1 84 61 SER A C 1
ATOM 489 O O . SER A 1 61 ? 11.781 3.689 -10.344 1 84 61 SER A O 1
ATOM 491 N N . ARG A 1 62 ? 9.812 3.098 -11.203 1 87.44 62 ARG A N 1
ATOM 492 C CA . ARG A 1 62 ? 9.938 1.73 -10.711 1 87.44 62 ARG A CA 1
ATOM 493 C C . ARG A 1 62 ? 10.297 0.77 -11.836 1 87.44 62 ARG A C 1
ATOM 495 O O . ARG A 1 62 ? 10.852 -0.303 -11.594 1 87.44 62 ARG A O 1
ATOM 502 N N . LEU A 1 63 ? 9.961 1.104 -13.031 1 87.12 63 LEU A N 1
ATOM 503 C CA . LEU A 1 63 ? 10.055 0.162 -14.141 1 87.12 63 LEU A CA 1
ATOM 504 C C . LEU A 1 63 ? 11.508 -0.218 -14.406 1 87.12 63 LEU A C 1
ATOM 506 O O . LEU A 1 63 ? 11.836 -1.401 -14.523 1 87.12 63 LEU A O 1
ATOM 510 N N . ALA A 1 64 ? 12.32 0.795 -14.438 1 84.25 64 ALA A N 1
ATOM 511 C CA . ALA A 1 64 ? 13.719 0.511 -14.742 1 84.25 64 ALA A CA 1
ATOM 512 C C . ALA A 1 64 ? 14.359 -0.337 -13.648 1 84.25 64 ALA A C 1
ATOM 514 O O . ALA A 1 64 ? 14.93 -1.396 -13.93 1 84.25 64 ALA A O 1
ATOM 515 N N . PRO A 1 65 ? 14.273 0.087 -12.414 1 87.31 65 PRO A N 1
ATOM 516 C CA . PRO A 1 65 ? 14.828 -0.781 -11.367 1 87.31 65 PRO A CA 1
ATOM 517 C C . PRO A 1 65 ? 14.18 -2.164 -11.344 1 87.31 65 PRO A C 1
ATOM 519 O O . PRO A 1 65 ? 14.836 -3.152 -11.016 1 87.31 65 PRO A O 1
ATOM 52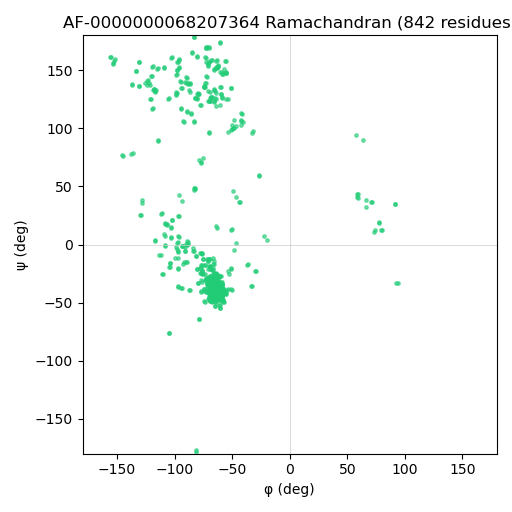2 N N . PHE A 1 66 ? 12.961 -2.238 -11.633 1 91.56 66 PHE A N 1
ATOM 523 C CA . PHE A 1 66 ? 12.266 -3.523 -11.68 1 91.56 66 PHE A CA 1
ATOM 524 C C . PHE A 1 66 ? 12.875 -4.426 -12.75 1 91.56 66 PHE A C 1
ATOM 526 O O . PHE A 1 66 ? 13.094 -5.617 -12.508 1 91.56 66 PHE A O 1
ATOM 533 N N . LEU A 1 67 ? 13.102 -3.875 -13.898 1 87.75 67 LEU A N 1
ATOM 534 C CA . LEU A 1 67 ? 13.695 -4.645 -14.984 1 87.75 67 LEU A CA 1
ATOM 535 C C . LEU A 1 67 ? 15.094 -5.125 -14.617 1 87.75 67 LEU A C 1
ATOM 537 O O . LEU A 1 67 ? 15.461 -6.262 -14.914 1 87.75 67 LEU A O 1
ATOM 541 N N . VAL A 1 68 ? 15.773 -4.293 -13.938 1 87.31 68 VAL A N 1
ATOM 542 C CA . VAL A 1 68 ? 17.094 -4.691 -13.477 1 87.31 68 VAL A CA 1
ATOM 543 C C . VAL A 1 68 ? 16.969 -5.816 -12.453 1 87.31 68 VAL A C 1
ATOM 545 O O . VAL A 1 68 ? 17.703 -6.805 -12.516 1 87.31 68 VAL A O 1
ATOM 548 N N . ALA A 1 69 ? 16.047 -5.648 -11.562 1 91 69 ALA A N 1
ATOM 549 C CA . ALA A 1 69 ? 15.836 -6.664 -10.531 1 91 69 ALA A CA 1
ATOM 550 C C . ALA A 1 69 ? 15.359 -7.977 -11.148 1 91 69 ALA A C 1
ATOM 552 O O . ALA A 1 69 ? 15.664 -9.055 -10.633 1 91 69 ALA A O 1
ATOM 553 N N . PHE A 1 70 ? 14.648 -7.836 -12.195 1 89.06 70 PHE A N 1
ATOM 554 C CA . PHE A 1 70 ? 14.148 -9.023 -12.875 1 89.06 70 PHE A CA 1
ATOM 555 C C . PHE A 1 70 ? 15.281 -9.766 -13.578 1 89.06 70 PHE A C 1
ATOM 557 O O . PHE A 1 70 ? 15.297 -11 -13.609 1 89.06 70 PHE A O 1
ATOM 564 N N . LEU A 1 71 ? 16.188 -9.047 -14.07 1 87.38 71 LEU A N 1
ATOM 565 C CA . LEU A 1 71 ? 17.297 -9.664 -14.805 1 87.38 71 LEU A CA 1
ATOM 566 C C . LEU A 1 71 ? 18.422 -10.07 -13.859 1 87.38 71 LEU A C 1
ATOM 568 O O . LEU A 1 71 ? 19.031 -11.125 -14.039 1 87.38 71 LEU A O 1
ATOM 572 N N . ALA A 1 72 ? 18.609 -9.203 -12.93 1 90.19 72 ALA A N 1
ATOM 573 C CA . ALA A 1 72 ? 19.734 -9.43 -12.031 1 90.19 72 ALA A CA 1
ATOM 574 C C . ALA A 1 72 ? 19.406 -8.961 -10.617 1 90.19 72 ALA A C 1
ATOM 576 O O . ALA A 1 72 ? 19.969 -7.973 -10.133 1 90.19 72 ALA A O 1
ATOM 577 N N . PRO A 1 73 ? 18.594 -9.789 -9.898 1 93.44 73 PRO A N 1
ATOM 578 C CA . PRO A 1 73 ? 18.219 -9.375 -8.547 1 93.44 73 PRO A CA 1
ATOM 579 C C . PRO A 1 73 ? 19.406 -9.305 -7.59 1 93.44 73 PRO A C 1
ATOM 581 O O . PRO A 1 73 ? 19.406 -8.5 -6.652 1 93.44 73 PRO A O 1
ATOM 584 N N . GLU A 1 74 ? 20.469 -10.109 -7.824 1 91.62 74 GLU A N 1
ATOM 585 C CA . GLU A 1 74 ? 21.656 -10.086 -6.973 1 91.62 74 GLU A CA 1
ATOM 586 C C . GLU A 1 74 ? 22.391 -8.75 -7.082 1 91.62 74 GLU A C 1
ATOM 588 O O . GLU A 1 74 ? 23.016 -8.305 -6.117 1 91.62 74 GLU A O 1
ATOM 593 N N . TRP A 1 75 ? 22.297 -8.18 -8.203 1 88.25 75 TRP A N 1
ATOM 594 C CA . TRP A 1 75 ? 22.891 -6.859 -8.391 1 88.25 75 TRP A CA 1
ATOM 595 C C . TRP A 1 75 ? 22.141 -5.805 -7.586 1 88.25 75 TRP A C 1
ATOM 597 O O . TRP A 1 75 ? 22.766 -4.938 -6.965 1 88.25 75 TRP A O 1
ATOM 607 N N . VAL A 1 76 ? 20.906 -5.867 -7.617 1 91.19 76 VAL A N 1
ATOM 608 C CA . VAL A 1 76 ? 20.078 -4.934 -6.855 1 91.19 76 VAL A CA 1
ATOM 609 C C . VAL A 1 76 ? 20.328 -5.125 -5.359 1 91.19 76 VAL A C 1
ATOM 611 O O . VAL A 1 76 ? 20.375 -4.152 -4.605 1 91.19 76 VAL A O 1
ATOM 614 N N . LEU A 1 77 ? 20.438 -6.359 -4.992 1 93.38 77 LEU A N 1
ATOM 615 C CA . LEU A 1 77 ? 20.75 -6.629 -3.594 1 93.38 77 LEU A CA 1
ATOM 616 C C . LEU A 1 77 ? 22.078 -5.992 -3.205 1 93.38 77 LEU A C 1
ATOM 618 O O . LEU A 1 77 ? 22.203 -5.383 -2.141 1 93.38 77 LEU A O 1
ATOM 622 N N . ALA A 1 78 ? 23.047 -6.109 -4.023 1 88.88 78 ALA A N 1
ATOM 623 C CA . ALA A 1 78 ? 24.344 -5.5 -3.758 1 88.88 78 ALA A CA 1
ATOM 624 C C . ALA A 1 78 ? 24.234 -3.982 -3.633 1 88.88 78 ALA A C 1
ATOM 626 O O . ALA A 1 78 ? 24.828 -3.377 -2.736 1 88.88 78 ALA A O 1
ATOM 627 N N . PHE A 1 79 ? 23.484 -3.418 -4.484 1 87.81 79 PHE A N 1
ATOM 628 C CA . PHE A 1 79 ? 23.281 -1.974 -4.453 1 87.81 79 PHE A CA 1
ATOM 629 C C . PHE A 1 79 ? 22.547 -1.559 -3.186 1 87.81 79 PHE A C 1
ATOM 631 O O . PHE A 1 79 ? 22.859 -0.525 -2.59 1 87.81 79 PHE A O 1
ATOM 638 N N . SER A 1 80 ? 21.562 -2.283 -2.855 1 91.94 80 SER A N 1
ATOM 639 C CA . SER A 1 80 ? 20.828 -1.972 -1.635 1 91.94 80 SER A CA 1
ATOM 640 C C . SER A 1 80 ? 21.734 -2.039 -0.41 1 91.94 80 SER A C 1
ATOM 642 O O . SER A 1 80 ? 21.594 -1.243 0.52 1 91.94 80 SER A O 1
ATOM 644 N N . LEU A 1 81 ? 22.672 -2.99 -0.416 1 90.88 81 LEU A N 1
ATOM 645 C CA . LEU A 1 81 ? 23.625 -3.102 0.684 1 90.88 81 LEU A CA 1
ATOM 646 C C . LEU A 1 81 ? 24.547 -1.884 0.737 1 90.88 81 LEU A C 1
ATOM 648 O O . LEU A 1 81 ? 24.828 -1.36 1.817 1 90.88 81 LEU A O 1
ATOM 652 N N . ARG A 1 82 ? 24.953 -1.431 -0.367 1 87.75 82 ARG A N 1
ATOM 653 C CA . ARG A 1 82 ? 25.781 -0.23 -0.425 1 87.75 82 ARG A CA 1
ATOM 654 C C . ARG A 1 82 ? 25.031 0.971 0.159 1 87.75 82 ARG A C 1
ATOM 656 O O . ARG A 1 82 ? 25.609 1.754 0.914 1 87.75 82 ARG A O 1
ATOM 663 N N . GLN A 1 83 ? 23.859 1.117 -0.21 1 90.44 83 GLN A N 1
ATOM 664 C CA . GLN A 1 83 ? 23.062 2.219 0.315 1 90.44 83 GLN A CA 1
ATOM 665 C C . GLN A 1 83 ? 22.875 2.09 1.824 1 90.44 83 GLN A C 1
ATOM 667 O O . GLN A 1 83 ? 22.875 3.092 2.543 1 90.44 83 GLN A O 1
ATOM 672 N N . LEU A 1 84 ? 22.688 0.881 2.24 1 92.5 84 LEU A N 1
ATOM 673 C CA . LEU A 1 84 ? 22.562 0.651 3.676 1 92.5 84 LEU A CA 1
ATOM 674 C C . LEU A 1 84 ? 23.828 1.066 4.41 1 92.5 84 LEU A C 1
ATOM 676 O O . LEU A 1 84 ? 23.766 1.718 5.453 1 92.5 84 LEU A O 1
ATOM 680 N N . PHE A 1 85 ? 24.938 0.694 3.854 1 88.56 85 PHE A N 1
ATOM 681 C CA . PHE A 1 85 ? 26.203 1.048 4.48 1 88.56 85 PHE A CA 1
ATOM 682 C C . PHE A 1 85 ? 26.375 2.561 4.543 1 88.56 85 PHE A C 1
ATOM 684 O O . PHE A 1 85 ? 26.797 3.102 5.57 1 88.56 85 PHE A O 1
ATOM 691 N N . SER A 1 86 ? 25.984 3.207 3.508 1 87.69 86 SER A N 1
ATOM 692 C CA . SER A 1 86 ? 26.062 4.664 3.465 1 87.69 86 SER A CA 1
ATOM 693 C C . SER A 1 86 ? 25.109 5.297 4.484 1 87.69 86 SER A C 1
ATOM 695 O O . SER A 1 86 ? 25.516 6.203 5.219 1 87.69 86 SER A O 1
ATOM 697 N N . ALA A 1 87 ? 23.969 4.844 4.496 1 92.56 87 ALA A N 1
ATOM 698 C CA . ALA A 1 87 ? 22.969 5.379 5.422 1 92.56 87 ALA A CA 1
ATOM 699 C C . ALA A 1 87 ? 23.391 5.141 6.871 1 92.56 87 ALA A C 1
ATOM 701 O O . ALA A 1 87 ? 23.234 6.016 7.723 1 92.56 87 ALA A O 1
ATOM 702 N N . ARG A 1 88 ? 23.922 3.965 7.148 1 91.44 88 ARG A N 1
ATOM 703 C CA . ARG A 1 88 ? 24.375 3.656 8.5 1 91.44 88 ARG A CA 1
ATOM 704 C C . ARG A 1 88 ? 25.516 4.57 8.906 1 91.44 88 ARG A C 1
ATOM 706 O O . ARG A 1 88 ? 25.578 5.031 10.055 1 91.44 88 ARG A O 1
ATOM 713 N N . TYR A 1 89 ? 26.375 4.754 8.039 1 88.38 89 TYR A N 1
ATOM 714 C CA . TYR A 1 89 ? 27.5 5.656 8.297 1 88.38 89 TYR A CA 1
ATOM 715 C C . TYR A 1 89 ? 26.984 7.059 8.625 1 88.38 89 TYR A C 1
ATOM 717 O O . TYR A 1 89 ? 27.422 7.672 9.602 1 88.38 89 TYR A O 1
ATOM 725 N N . LEU A 1 90 ? 26.109 7.547 7.828 1 90.5 90 LEU A N 1
ATOM 726 C CA . LEU A 1 90 ? 25.531 8.875 8.016 1 90.5 90 LEU A CA 1
ATOM 727 C C . LEU A 1 90 ? 24.781 8.961 9.336 1 90.5 90 LEU A C 1
ATOM 729 O O . LEU A 1 90 ? 24.891 9.961 10.055 1 90.5 90 LEU A O 1
ATOM 733 N N . ALA A 1 91 ? 24.031 7.984 9.602 1 92.94 91 ALA A N 1
ATOM 734 C CA . ALA A 1 91 ? 23.25 7.93 10.836 1 92.94 91 ALA A CA 1
ATOM 735 C C . ALA A 1 91 ? 24.156 7.973 12.062 1 92.94 91 ALA A C 1
ATOM 737 O O . ALA A 1 91 ? 23.906 8.727 13 1 92.94 91 ALA A O 1
ATOM 738 N N . LYS A 1 92 ? 25.188 7.195 12.055 1 90.5 92 LYS A N 1
ATOM 739 C CA . LYS A 1 92 ? 26.125 7.129 13.172 1 90.5 92 LYS A CA 1
ATOM 740 C C . LYS A 1 92 ? 26.906 8.438 13.32 1 90.5 92 LYS A C 1
ATOM 742 O O . LYS A 1 92 ? 27.062 8.953 14.43 1 90.5 92 LYS A O 1
ATOM 747 N N . GLN A 1 93 ? 27.312 8.977 12.266 1 88.62 93 GLN A N 1
ATOM 748 C CA . GLN A 1 93 ? 28.141 10.172 12.273 1 88.62 93 GLN A CA 1
ATOM 749 C C . GLN A 1 93 ? 27.375 11.383 12.789 1 88.62 93 GLN A C 1
ATOM 751 O O . GLN A 1 93 ? 27.953 12.234 13.477 1 88.62 93 GLN A O 1
ATOM 756 N N . HIS A 1 94 ? 26.125 11.469 12.477 1 92.12 94 HIS A N 1
ATOM 757 C CA . HIS A 1 94 ? 25.391 12.695 12.773 1 92.12 94 HIS A CA 1
ATOM 758 C C . HIS A 1 94 ? 24.266 12.445 13.773 1 92.12 94 HIS A C 1
ATOM 760 O O . HIS A 1 94 ? 23.438 13.328 14.023 1 92.12 94 HIS A O 1
ATOM 766 N N . GLY A 1 95 ? 24.141 11.242 14.281 1 90.81 95 GLY A N 1
ATOM 767 C CA . GLY A 1 95 ? 23.141 10.922 15.281 1 90.81 95 GLY A CA 1
ATOM 768 C C . GLY A 1 95 ? 21.719 10.922 14.734 1 90.81 95 GLY A C 1
ATOM 769 O O . GLY A 1 95 ? 20.797 11.43 15.375 1 90.81 95 GLY A O 1
ATOM 770 N N . LEU A 1 96 ? 21.547 10.461 13.508 1 92.56 96 LEU A N 1
ATOM 771 C CA . LEU A 1 96 ? 20.25 10.383 12.859 1 92.56 96 LEU A CA 1
ATOM 772 C C . LEU A 1 96 ? 19.672 8.977 12.969 1 92.56 96 LEU A C 1
ATOM 774 O O . LEU A 1 96 ? 20.422 8.008 13.133 1 92.56 96 LEU A O 1
ATOM 778 N N . ALA A 1 97 ? 18.344 8.898 13 1 91.81 97 ALA A N 1
ATOM 779 C CA . ALA A 1 97 ? 17.734 7.594 12.797 1 91.81 97 ALA A CA 1
ATOM 780 C C . ALA A 1 97 ? 18.062 7.043 11.406 1 91.81 97 ALA A C 1
ATOM 782 O O . ALA A 1 97 ? 18.312 7.809 10.477 1 91.81 97 ALA A O 1
ATOM 783 N N . LEU A 1 98 ? 18.062 5.809 11.305 1 93.44 98 LEU A N 1
ATOM 784 C CA . LEU A 1 98 ? 18.453 5.176 10.047 1 93.44 98 LEU A CA 1
ATOM 785 C C . LEU A 1 98 ? 17.516 5.598 8.922 1 93.44 98 LEU A C 1
ATOM 787 O O . LEU A 1 98 ? 17.953 5.809 7.785 1 93.44 98 LEU A O 1
ATOM 791 N N . ASN A 1 99 ? 16.188 5.668 9.148 1 93.75 99 ASN A N 1
ATOM 792 C CA . ASN A 1 99 ? 15.258 6.078 8.094 1 93.75 99 ASN A CA 1
ATOM 793 C C . ASN A 1 99 ? 15.484 7.535 7.695 1 93.75 99 ASN A C 1
ATOM 795 O O . ASN A 1 99 ? 15.242 7.906 6.543 1 93.75 99 ASN A O 1
ATOM 799 N N . GLN A 1 100 ? 15.938 8.367 8.586 1 95.69 100 GLN A N 1
ATOM 800 C CA . GLN A 1 100 ? 16.312 9.734 8.242 1 95.69 100 GLN A CA 1
ATOM 801 C C . GLN A 1 100 ? 17.547 9.758 7.34 1 95.69 100 GLN A C 1
ATOM 803 O O . GLN A 1 100 ? 17.594 10.508 6.363 1 95.69 100 GLN A O 1
ATOM 808 N N . ALA A 1 101 ? 18.5 8.922 7.738 1 95.38 101 ALA A N 1
ATOM 809 C CA . ALA A 1 101 ? 19.719 8.828 6.918 1 95.38 101 ALA A CA 1
ATOM 810 C C . ALA A 1 101 ? 19.375 8.344 5.512 1 95.38 101 ALA A C 1
ATOM 812 O O . ALA A 1 101 ? 19.875 8.883 4.523 1 95.38 101 ALA A O 1
ATOM 813 N N . PHE A 1 102 ? 18.562 7.32 5.391 1 95.88 102 PHE A N 1
ATOM 814 C CA . PHE A 1 102 ? 18.094 6.844 4.094 1 95.88 102 PHE A CA 1
ATOM 815 C C . PHE A 1 102 ? 17.391 7.953 3.328 1 95.88 102 PHE A C 1
ATOM 817 O O . PHE A 1 102 ? 17.547 8.078 2.113 1 95.88 102 PHE A O 1
ATOM 824 N N . PHE A 1 103 ? 16.594 8.703 4.035 1 96.38 103 PHE A N 1
ATOM 825 C CA . PHE A 1 103 ? 15.844 9.789 3.408 1 96.38 103 PHE A CA 1
ATOM 826 C C . PHE A 1 103 ? 16.781 10.805 2.771 1 96.38 103 PHE A C 1
ATOM 828 O O . PHE A 1 103 ? 16.5 11.344 1.702 1 96.38 103 PHE A O 1
ATOM 835 N N . ILE A 1 104 ? 17.859 11.07 3.406 1 95.44 104 ILE A N 1
ATOM 836 C CA . ILE A 1 104 ? 18.875 11.969 2.857 1 95.44 104 ILE A CA 1
ATOM 837 C C . ILE A 1 104 ? 19.5 11.344 1.611 1 95.44 104 ILE A C 1
ATOM 839 O O . ILE A 1 104 ? 19.594 11.992 0.565 1 95.44 104 ILE A O 1
ATOM 843 N N . VAL A 1 105 ? 19.828 10.102 1.694 1 92.88 105 VAL A N 1
ATOM 844 C CA . VAL A 1 105 ? 20.562 9.398 0.642 1 92.88 105 VAL A CA 1
ATOM 845 C C . VAL A 1 105 ? 19.656 9.234 -0.585 1 92.88 105 VAL A C 1
ATOM 847 O O . VAL A 1 105 ? 20.141 9.289 -1.721 1 92.88 105 VAL A O 1
ATOM 850 N N . MET A 1 106 ? 18.422 9.086 -0.378 1 94.19 106 MET A N 1
ATOM 851 C CA . MET A 1 106 ? 17.531 8.766 -1.495 1 94.19 106 MET A CA 1
ATOM 852 C C . MET A 1 106 ? 17.016 10.031 -2.166 1 94.19 106 MET A C 1
ATOM 854 O O . MET A 1 106 ? 16.188 9.961 -3.074 1 94.19 106 MET A O 1
ATOM 858 N N . GLY A 1 107 ? 17.422 11.195 -1.75 1 94.44 107 GLY A N 1
ATOM 859 C CA . GLY A 1 107 ? 17.016 12.445 -2.379 1 94.44 107 GLY A CA 1
ATOM 860 C C . GLY A 1 107 ? 15.773 13.047 -1.759 1 94.44 107 GLY A C 1
ATOM 861 O O . GLY A 1 107 ? 14.977 13.68 -2.449 1 94.44 107 GLY A O 1
ATOM 862 N N . GLY A 1 108 ? 15.609 12.906 -0.517 1 96.31 108 GLY A N 1
ATOM 863 C CA . GLY A 1 108 ? 14.438 13.383 0.191 1 96.31 108 GLY A CA 1
ATOM 864 C C . GLY A 1 108 ? 14.383 14.898 0.312 1 96.31 108 GLY A C 1
ATOM 865 O O . GLY A 1 108 ? 13.359 15.453 0.714 1 96.31 108 GLY A O 1
ATOM 866 N N . PHE A 1 109 ? 15.445 15.578 0.012 1 96.94 109 PHE A N 1
ATOM 867 C CA . PHE A 1 109 ? 15.516 17.031 0.041 1 96.94 109 PHE A CA 1
ATOM 868 C C . PHE A 1 109 ? 15.828 17.594 -1.345 1 96.94 109 PHE A C 1
ATOM 870 O O . PHE A 1 109 ? 16.688 17.062 -2.051 1 96.94 109 PHE A O 1
ATOM 877 N N . HIS A 1 110 ? 15.102 18.578 -1.729 1 96.81 110 HIS A N 1
ATOM 878 C CA . HIS A 1 110 ? 15.219 19.141 -3.066 1 96.81 110 HIS A CA 1
ATOM 879 C C . HIS A 1 110 ? 15.195 20.672 -3.018 1 96.81 110 HIS A C 1
ATOM 881 O O . HIS A 1 110 ? 14.406 21.266 -2.281 1 96.81 110 HIS A O 1
ATOM 887 N N . ARG A 1 111 ? 16.047 21.312 -3.773 1 95.69 111 ARG A N 1
ATOM 888 C CA . ARG A 1 111 ? 16.094 22.766 -3.84 1 95.69 111 ARG A CA 1
ATOM 889 C C . ARG A 1 111 ? 15.008 23.312 -4.754 1 95.69 111 ARG A C 1
ATOM 891 O O . ARG A 1 111 ? 14.82 22.828 -5.871 1 95.69 111 ARG A O 1
ATOM 898 N N . PHE A 1 112 ? 14.289 24.25 -4.223 1 93.38 112 PHE A N 1
ATOM 899 C CA . PHE A 1 112 ? 13.258 24.938 -4.984 1 93.38 112 PHE A CA 1
ATOM 900 C C . PHE A 1 112 ? 13.562 26.438 -5.082 1 93.38 112 PHE A C 1
ATOM 902 O O . PHE A 1 112 ? 14.266 26.984 -4.234 1 93.38 112 PHE A O 1
ATOM 909 N N . GLU A 1 113 ? 13.102 27.078 -6.082 1 91.25 113 GLU A N 1
ATOM 910 C CA . GLU A 1 113 ? 13.172 28.531 -6.262 1 91.25 113 GLU A CA 1
ATOM 911 C C . GLU A 1 113 ? 11.789 29.125 -6.508 1 91.25 113 GLU A C 1
ATOM 913 O O . GLU A 1 113 ? 10.953 28.516 -7.168 1 91.25 113 GLU A O 1
ATOM 918 N N . ARG A 1 114 ? 11.492 30.266 -5.91 1 85.19 114 ARG A N 1
ATOM 919 C CA . ARG A 1 114 ? 10.211 30.938 -6.098 1 85.19 114 ARG A CA 1
ATOM 920 C C . ARG A 1 114 ? 10.258 31.875 -7.305 1 85.19 114 ARG A C 1
ATOM 922 O O . ARG A 1 114 ? 11.273 32.531 -7.562 1 85.19 114 ARG A O 1
ATOM 929 N N . ARG A 1 115 ? 9.195 31.922 -8.125 1 72.31 115 ARG A N 1
ATOM 930 C CA . ARG A 1 115 ? 9.141 32.75 -9.32 1 72.31 115 ARG A CA 1
ATOM 931 C C . ARG A 1 115 ? 9.297 34.219 -8.969 1 72.31 115 ARG A C 1
ATOM 933 O O . ARG A 1 115 ? 9.922 35 -9.711 1 72.31 115 ARG A O 1
ATOM 940 N N . ALA A 1 116 ? 8.469 34.844 -8.047 1 59.72 116 ALA A N 1
ATOM 941 C CA . ALA A 1 116 ? 8.594 36.281 -7.797 1 59.72 116 ALA A CA 1
ATOM 942 C C . ALA A 1 116 ? 10.047 36.688 -7.523 1 59.72 116 ALA A C 1
ATOM 944 O O . ALA A 1 116 ? 10.477 37.781 -7.867 1 59.72 116 ALA A O 1
ATOM 945 N N . GLU A 1 117 ? 10.695 35.938 -6.867 1 52.44 117 GLU A N 1
ATOM 946 C CA . GLU A 1 117 ? 12.086 36.281 -6.555 1 52.44 117 GLU A CA 1
ATOM 947 C C . GLU A 1 117 ? 12.945 36.281 -7.816 1 52.44 117 GLU A C 1
ATOM 949 O O . GLU A 1 117 ? 13.969 36.969 -7.867 1 52.44 117 GLU A O 1
ATOM 954 N N . ILE A 1 118 ? 12.406 35.594 -8.781 1 49.31 118 ILE A N 1
ATOM 955 C CA . ILE A 1 118 ? 13.188 35.688 -10.008 1 49.31 118 ILE A CA 1
ATOM 956 C C . ILE A 1 118 ? 12.969 37.094 -10.633 1 49.31 118 ILE A C 1
ATOM 958 O O . ILE A 1 118 ? 13.883 37.656 -11.234 1 49.31 118 ILE A O 1
ATOM 962 N N . ALA A 1 119 ? 11.594 37.656 -10.594 1 44.28 119 ALA A N 1
ATOM 963 C CA . ALA A 1 119 ? 11.352 38.938 -11.266 1 44.28 119 ALA A CA 1
ATOM 964 C C . ALA A 1 119 ? 12.164 40.062 -10.625 1 44.28 119 ALA A C 1
ATOM 966 O O . ALA A 1 119 ? 12.602 41 -11.305 1 44.28 119 ALA A O 1
ATOM 967 N N . GLU A 1 120 ? 12.219 40.031 -9.328 1 43.5 120 GLU A N 1
ATOM 968 C CA . GLU A 1 120 ? 12.945 41.156 -8.781 1 43.5 120 GLU A CA 1
ATOM 969 C C . GLU A 1 120 ? 14.406 41.156 -9.219 1 43.5 120 GLU A C 1
ATOM 971 O O . GLU A 1 120 ? 15.031 42.219 -9.328 1 43.5 120 GLU A O 1
ATOM 976 N N . THR A 1 121 ? 15.008 39.938 -9.453 1 40.91 121 THR A N 1
ATOM 977 C CA . THR A 1 121 ? 16.391 40.156 -9.867 1 40.91 121 THR A CA 1
ATOM 978 C C . THR A 1 121 ? 16.453 40.875 -11.219 1 40.91 121 THR A C 1
ATOM 980 O O . THR A 1 121 ? 17.469 41.469 -11.555 1 40.91 121 THR A O 1
ATOM 983 N N . HIS A 1 122 ? 15.555 40.562 -12.188 1 36.12 122 HIS A N 1
ATOM 984 C CA . HIS A 1 122 ? 15.719 41.344 -13.414 1 36.12 122 HIS A CA 1
ATOM 985 C C . HIS A 1 122 ? 15.125 42.75 -13.266 1 36.12 122 HIS A C 1
ATOM 987 O O . HIS A 1 122 ? 15.641 43.719 -13.828 1 36.12 122 HIS A O 1
ATOM 993 N N . GLU A 1 123 ? 13.766 42.906 -13.062 1 34.47 123 GLU A N 1
ATOM 994 C CA . GLU A 1 123 ? 13.18 44.219 -13.336 1 34.47 123 GLU A CA 1
ATOM 995 C C . GLU A 1 123 ? 13.352 45.156 -12.148 1 34.47 123 GLU A C 1
ATOM 997 O O . GLU A 1 123 ? 12.57 45.125 -11.195 1 34.47 123 GLU A O 1
ATOM 1002 N N . THR A 1 124 ? 14.492 45.312 -11.492 1 35.78 124 THR A N 1
ATOM 1003 C CA . THR A 1 124 ? 14.602 46.438 -10.578 1 35.78 124 THR A CA 1
ATOM 1004 C C . THR A 1 124 ? 14.172 47.75 -11.258 1 35.78 124 THR A C 1
ATOM 1006 O O . THR A 1 124 ? 14.969 48.688 -11.398 1 35.78 124 THR A O 1
ATOM 1009 N N . LEU A 1 125 ? 13.508 47.75 -12.453 1 32.34 125 LEU A N 1
ATOM 1010 C CA . LEU A 1 125 ? 13.289 49.188 -12.688 1 32.34 125 LEU A CA 1
ATOM 1011 C C . LEU A 1 125 ? 12.375 49.781 -11.617 1 32.34 125 LEU A C 1
ATOM 1013 O O . LEU A 1 125 ? 11.414 49.125 -11.188 1 32.34 125 LEU A O 1
ATOM 1017 N N . PRO A 1 126 ? 12.703 50.938 -10.945 1 33.56 126 PRO A N 1
ATOM 1018 C CA . PRO A 1 126 ? 12.062 51.75 -9.898 1 33.56 126 PRO A CA 1
ATOM 1019 C C . PRO A 1 126 ? 10.57 51.938 -10.148 1 33.56 126 PRO A C 1
ATOM 1021 O O . PRO A 1 126 ? 10.195 52.656 -11.086 1 33.56 126 PRO A O 1
ATOM 1024 N N . THR A 1 127 ? 9.773 51.031 -10.648 1 30.02 127 THR A N 1
ATOM 1025 C CA . THR A 1 127 ? 8.5 51.688 -10.938 1 30.02 127 THR A CA 1
ATOM 1026 C C . THR A 1 127 ? 7.953 52.375 -9.695 1 30.02 127 THR A C 1
ATOM 1028 O O . THR A 1 127 ? 8.281 52 -8.57 1 30.02 127 THR A O 1
ATOM 1031 N N . THR A 1 128 ? 7.02 53.438 -9.797 1 30.67 128 THR A N 1
ATOM 1032 C CA . THR A 1 128 ? 6.414 54.5 -9.039 1 30.67 128 THR A CA 1
ATOM 1033 C C . THR A 1 128 ? 5.742 53.969 -7.777 1 30.67 128 THR A C 1
ATOM 1035 O O . THR A 1 128 ? 5.344 52.812 -7.723 1 30.67 128 THR A O 1
ATOM 1038 N N . ASN A 1 129 ? 5.695 54.781 -6.613 1 31.84 129 ASN A N 1
ATOM 1039 C CA . ASN A 1 129 ? 5.258 54.938 -5.234 1 31.84 129 ASN A CA 1
ATOM 1040 C C . ASN A 1 129 ? 3.799 54.531 -5.059 1 31.84 129 ASN A C 1
ATOM 1042 O O . ASN A 1 129 ? 3.135 54.969 -4.117 1 31.84 129 ASN A O 1
ATOM 1046 N N . GLU A 1 130 ? 3.051 54.062 -6.074 1 32.44 130 GLU A N 1
ATOM 1047 C CA . GLU A 1 130 ? 1.638 54.156 -5.719 1 32.44 130 GLU A CA 1
ATOM 1048 C C . GLU A 1 130 ? 1.319 53.25 -4.523 1 32.44 130 GLU A C 1
ATOM 1050 O O . GLU A 1 130 ? 1.82 52.125 -4.434 1 32.44 130 GLU A O 1
ATOM 1055 N N . ALA A 1 131 ? 0.856 53.844 -3.426 1 32.53 131 ALA A N 1
ATOM 1056 C CA . ALA A 1 131 ? 0.413 53.375 -2.111 1 32.53 131 ALA A CA 1
ATOM 1057 C C . ALA A 1 131 ? -0.445 52.125 -2.23 1 32.53 131 ALA A C 1
ATOM 1059 O O . ALA A 1 131 ? -1.344 52.062 -3.072 1 32.53 131 ALA A O 1
ATOM 1060 N N . PRO A 1 132 ? 0.104 51.062 -1.954 1 31.25 132 PRO A N 1
ATOM 1061 C CA . PRO A 1 132 ? -0.789 49.906 -2.049 1 31.25 132 PRO A CA 1
ATOM 1062 C C . PRO A 1 132 ? -2.094 50.094 -1.279 1 31.25 132 PRO A C 1
ATOM 1064 O O . PRO A 1 132 ? -2.076 50.562 -0.14 1 31.25 132 PRO A O 1
ATOM 1067 N N . ILE A 1 133 ? -3.176 50.469 -1.923 1 30.05 133 ILE A N 1
ATOM 1068 C CA . ILE A 1 133 ? -4.516 50.562 -1.354 1 30.05 133 ILE A CA 1
ATOM 1069 C C . ILE A 1 133 ? -4.789 49.375 -0.444 1 30.05 133 ILE A C 1
ATOM 1071 O O . ILE A 1 133 ? -4.578 48.219 -0.839 1 30.05 133 ILE A O 1
ATOM 1075 N N . LYS A 1 134 ? -4.91 49.562 0.877 1 33.78 134 LYS A N 1
ATOM 1076 C CA . LYS A 1 134 ? -5.441 48.75 1.958 1 33.78 134 LYS A CA 1
ATOM 1077 C C . LYS A 1 134 ? -6.801 48.156 1.583 1 33.78 134 LYS A C 1
ATOM 1079 O O . LYS A 1 134 ? -7.832 48.812 1.735 1 33.78 134 LYS A O 1
ATOM 1084 N N . VAL A 1 135 ? -7.043 47.688 0.429 1 29.39 135 VAL A N 1
ATOM 1085 C CA . VAL A 1 135 ? -8.406 47.156 0.318 1 29.39 135 VAL A CA 1
ATOM 1086 C C . VAL A 1 135 ? -8.711 46.25 1.507 1 29.39 135 VAL A C 1
ATOM 1088 O O . VAL A 1 135 ? -7.957 45.312 1.794 1 29.39 135 VAL A O 1
ATOM 1091 N N . ASN A 1 136 ? -9.406 46.625 2.564 1 29.38 136 ASN A N 1
ATOM 1092 C CA . ASN A 1 136 ? -10.156 46.094 3.697 1 29.38 136 ASN A CA 1
ATOM 1093 C C . ASN A 1 136 ? -10.945 44.844 3.316 1 29.38 136 ASN A C 1
ATOM 1095 O O . ASN A 1 136 ? -11.914 44.5 3.994 1 29.38 136 ASN A O 1
ATOM 1099 N N . SER A 1 137 ? -11.211 44.531 2.018 1 32.12 137 SER A N 1
ATOM 1100 C CA . SER A 1 137 ? -12.266 43.562 1.741 1 32.12 137 SER A CA 1
ATOM 1101 C C . SER A 1 137 ? -12.125 42.312 2.607 1 32.12 137 SER A C 1
ATOM 1103 O O . SER A 1 137 ? -11.008 41.844 2.818 1 32.12 137 SER A O 1
ATOM 1105 N N . THR A 1 138 ? -12.891 42.031 3.6 1 35.66 138 THR A N 1
ATOM 1106 C CA . THR A 1 138 ? -13.297 40.812 4.289 1 35.66 138 THR A CA 1
ATOM 1107 C C . THR A 1 138 ? -13.117 39.594 3.389 1 35.66 138 THR A C 1
ATOM 1109 O O . THR A 1 138 ? -14.094 39.062 2.84 1 35.66 138 THR A O 1
ATOM 1112 N N . GLN A 1 139 ? -12.555 39.531 2.23 1 36.38 139 GLN A N 1
ATOM 1113 C CA . GLN A 1 139 ? -12.406 38.531 1.18 1 36.38 139 GLN A CA 1
ATOM 1114 C C . GLN A 1 139 ? -11.922 37.219 1.752 1 36.38 139 GLN A C 1
ATOM 1116 O O . GLN A 1 139 ? -10.914 37.156 2.461 1 36.38 139 GLN A O 1
ATOM 1121 N N . ASN A 1 140 ? -12.828 36.219 1.972 1 43.94 140 ASN A N 1
ATOM 1122 C CA . ASN A 1 140 ? -12.547 34.781 2.168 1 43.94 140 ASN A CA 1
ATOM 1123 C C . ASN A 1 140 ? -11.25 34.375 1.478 1 43.94 140 ASN A C 1
ATOM 1125 O O . ASN A 1 140 ? -11.18 34.344 0.248 1 43.94 140 ASN A O 1
ATOM 1129 N N . GLN A 1 141 ? -10.125 34.938 1.802 1 48.22 141 GLN A N 1
ATOM 1130 C CA . GLN A 1 141 ? -8.805 34.594 1.277 1 48.22 141 GLN A CA 1
ATOM 1131 C C . GLN A 1 141 ? -8.695 33.125 0.947 1 48.22 141 GLN A C 1
ATOM 1133 O O . GLN A 1 141 ? -8.938 32.25 1.807 1 48.22 141 GLN A O 1
ATOM 1138 N N . SER A 1 142 ? -8.875 32.844 -0.286 1 57.66 142 SER A N 1
ATOM 1139 C CA . SER A 1 142 ? -8.664 31.484 -0.787 1 57.66 142 SER A CA 1
ATOM 1140 C C . SER A 1 142 ? -7.41 30.859 -0.19 1 57.66 142 SER A C 1
ATOM 1142 O O . SER A 1 142 ? -6.352 31.5 -0.165 1 57.66 142 SER A O 1
ATOM 1144 N N . LEU A 1 143 ? -7.574 29.953 0.704 1 68.69 143 LEU A N 1
ATOM 1145 C CA . LEU A 1 143 ? -6.473 29.188 1.269 1 68.69 143 LEU A CA 1
ATOM 1146 C C . LEU A 1 143 ? -5.805 28.328 0.199 1 68.69 143 LEU A C 1
ATOM 1148 O O . LEU A 1 143 ? -5.012 27.438 0.515 1 68.69 143 LEU A O 1
ATOM 1152 N N . ALA A 1 144 ? -6.199 28.781 -1.058 1 63.28 144 ALA A N 1
ATOM 1153 C CA . ALA A 1 144 ? -5.68 27.969 -2.164 1 63.28 144 ALA A CA 1
ATOM 1154 C C . ALA A 1 144 ? -4.172 28.172 -2.322 1 63.28 144 ALA A C 1
ATOM 1156 O O . ALA A 1 144 ? -3.67 29.297 -2.188 1 63.28 144 ALA A O 1
ATOM 1157 N N . PHE A 1 145 ? -3.424 27.078 -2.436 1 65.94 145 PHE A N 1
ATOM 1158 C CA . PHE A 1 145 ? -1.983 27.062 -2.658 1 65.94 145 PHE A CA 1
ATOM 1159 C C . PHE A 1 145 ? -1.645 27.672 -4.016 1 65.94 145 PHE A C 1
ATOM 1161 O O . PHE A 1 145 ? -2.336 27.406 -5.004 1 65.94 145 PHE A O 1
ATOM 1168 N N . LYS A 1 146 ? -0.757 28.688 -4.043 1 63.91 146 LYS A N 1
ATOM 1169 C CA . LYS A 1 146 ? -0.232 29.219 -5.301 1 63.91 146 LYS A CA 1
ATOM 1170 C C . LYS A 1 146 ? 1.024 28.469 -5.727 1 63.91 146 LYS A C 1
ATOM 1172 O O . LYS A 1 146 ? 1.958 28.297 -4.938 1 63.91 146 LYS A O 1
ATOM 1177 N N . ASP A 1 147 ? 0.998 27.766 -6.812 1 67.62 147 ASP A N 1
ATOM 1178 C CA . ASP A 1 147 ? 2.094 26.984 -7.363 1 67.62 147 ASP A CA 1
ATOM 1179 C C . ASP A 1 147 ? 3.123 27.875 -8.047 1 67.62 147 ASP A C 1
ATOM 1181 O O . ASP A 1 147 ? 3.229 27.875 -9.281 1 67.62 147 ASP A O 1
ATOM 1185 N N . ASP A 1 148 ? 3.904 28.656 -7.301 1 78.19 148 ASP A N 1
ATOM 1186 C CA . ASP A 1 148 ? 4.859 29.594 -7.898 1 78.19 148 ASP A CA 1
ATOM 1187 C C . ASP A 1 148 ? 6.297 29.141 -7.625 1 78.19 148 ASP A C 1
ATOM 1189 O O . ASP A 1 148 ? 7.203 29.984 -7.551 1 78.19 148 ASP A O 1
ATOM 1193 N N . GLU A 1 149 ? 6.453 27.875 -7.438 1 86.19 149 GLU A N 1
ATOM 1194 C CA . GLU A 1 149 ? 7.801 27.375 -7.172 1 86.19 149 GLU A CA 1
ATOM 1195 C C . GLU A 1 149 ? 8.242 26.359 -8.227 1 86.19 149 GLU A C 1
ATOM 1197 O O . GLU A 1 149 ? 7.402 25.688 -8.828 1 86.19 149 GLU A O 1
ATOM 1202 N N . PHE A 1 150 ? 9.516 26.375 -8.539 1 87.81 150 PHE A N 1
ATOM 1203 C CA . PHE A 1 150 ? 10.039 25.391 -9.484 1 87.81 150 PHE A CA 1
ATOM 1204 C C . PHE A 1 150 ? 11.164 24.578 -8.852 1 87.81 150 PHE A C 1
ATOM 1206 O O . PHE A 1 150 ? 11.977 25.109 -8.102 1 87.81 150 PHE A O 1
ATOM 1213 N N . PRO A 1 151 ? 11.125 23.328 -9.133 1 91.5 151 PRO A N 1
ATOM 1214 C CA . PRO A 1 151 ? 12.195 22.469 -8.625 1 91.5 151 PRO A CA 1
ATOM 1215 C C . PRO A 1 151 ? 13.516 22.672 -9.367 1 91.5 151 PRO A C 1
ATOM 1217 O O . PRO A 1 151 ? 13.523 22.828 -10.586 1 91.5 151 PRO A O 1
ATOM 1220 N N . CYS A 1 152 ? 14.625 22.688 -8.656 1 93.19 152 CYS A N 1
ATOM 1221 C CA . CYS A 1 152 ? 15.953 22.875 -9.25 1 93.19 152 CYS A CA 1
ATOM 1222 C C . CYS A 1 152 ? 16.719 21.562 -9.297 1 93.19 152 CYS A C 1
ATOM 1224 O O . CYS A 1 152 ? 16.766 20.906 -10.328 1 93.19 152 CYS A O 1
ATOM 1226 N N . HIS A 1 153 ? 17.219 21.125 -8.203 1 94.06 153 HIS A N 1
ATOM 1227 C CA . HIS A 1 153 ? 18.016 19.891 -8.125 1 94.06 153 HIS A CA 1
ATOM 1228 C C . HIS A 1 153 ? 17.922 19.266 -6.738 1 94.06 153 HIS A C 1
ATOM 1230 O O . HIS A 1 153 ? 17.609 19.953 -5.762 1 94.06 153 HIS A O 1
ATOM 1236 N N . PRO A 1 154 ? 18.156 17.969 -6.617 1 94.56 154 PRO A N 1
ATOM 1237 C CA . PRO A 1 154 ? 18.203 17.328 -5.297 1 94.56 154 PRO A CA 1
ATOM 1238 C C . PRO A 1 154 ? 19.453 17.719 -4.5 1 94.56 154 PRO A C 1
ATOM 1240 O O . PRO A 1 154 ? 20.453 18.109 -5.086 1 94.56 154 PRO A O 1
ATOM 1243 N N . LEU A 1 155 ? 19.312 17.656 -3.248 1 94.12 155 LEU A N 1
ATOM 1244 C CA . LEU A 1 155 ? 20.438 17.969 -2.385 1 94.12 155 LEU A CA 1
ATOM 1245 C C . LEU A 1 155 ? 21.203 16.703 -2.004 1 94.12 155 LEU A C 1
ATOM 1247 O O . LEU A 1 155 ? 20.594 15.656 -1.739 1 94.12 155 LEU A O 1
ATOM 1251 N N . ASP A 1 156 ? 22.5 16.75 -2.078 1 90.25 156 ASP A N 1
ATOM 1252 C CA . ASP A 1 156 ? 23.281 15.609 -1.621 1 90.25 156 ASP A CA 1
ATOM 1253 C C . ASP A 1 156 ? 23.484 15.648 -0.108 1 90.25 156 ASP A C 1
ATOM 1255 O O . ASP A 1 156 ? 23.031 16.578 0.559 1 90.25 156 ASP A O 1
ATOM 1259 N N . ARG A 1 157 ? 24.125 14.68 0.414 1 90.69 157 ARG A N 1
ATOM 1260 C CA . ARG A 1 157 ? 24.266 14.531 1.859 1 90.69 157 ARG A CA 1
ATOM 1261 C C . ARG A 1 157 ? 25.031 15.711 2.457 1 90.69 157 ARG A C 1
ATOM 1263 O O . ARG A 1 157 ? 24.734 16.156 3.568 1 90.69 157 ARG A O 1
ATOM 1270 N N . PHE A 1 158 ? 25.984 16.266 1.743 1 89.75 158 PHE A N 1
ATOM 1271 C CA . PHE A 1 158 ? 26.797 17.375 2.254 1 89.75 158 PHE A CA 1
ATOM 1272 C C . PHE A 1 158 ? 25.953 18.641 2.4 1 89.75 158 PHE A C 1
ATOM 1274 O O . PHE A 1 158 ? 26.031 19.328 3.422 1 89.75 158 PHE A O 1
ATOM 1281 N N . ASP A 1 159 ? 25.203 18.875 1.362 1 92.69 159 ASP A N 1
ATOM 1282 C CA . ASP A 1 159 ? 24.328 20.047 1.396 1 92.69 159 ASP A CA 1
ATOM 1283 C C . ASP A 1 159 ? 23.328 19.953 2.537 1 92.69 159 ASP A C 1
ATOM 1285 O O . ASP A 1 159 ? 23.094 20.922 3.262 1 92.69 159 ASP A O 1
ATOM 1289 N N . VAL A 1 160 ? 22.719 18.828 2.703 1 94.38 160 VAL A N 1
ATOM 1290 C CA . VAL A 1 160 ? 21.688 18.609 3.705 1 94.38 160 VAL A CA 1
ATOM 1291 C C . VAL A 1 160 ? 22.266 18.781 5.105 1 94.38 160 VAL A C 1
ATOM 1293 O O . VAL A 1 160 ? 21.703 19.5 5.941 1 94.38 160 VAL A O 1
ATOM 1296 N N . ILE A 1 161 ? 23.422 18.156 5.336 1 92.44 161 ILE A N 1
ATOM 1297 C CA . ILE A 1 161 ? 24.047 18.219 6.652 1 92.44 161 ILE A CA 1
ATOM 1298 C C . ILE A 1 161 ? 24.453 19.656 6.961 1 92.44 161 ILE A C 1
ATOM 1300 O O . ILE A 1 161 ? 24.328 20.109 8.102 1 92.44 161 ILE A O 1
ATOM 1304 N N . TYR A 1 162 ? 24.953 20.344 5.988 1 92.69 162 TYR A N 1
ATOM 1305 C CA . TYR A 1 162 ? 25.297 21.734 6.156 1 92.69 162 TYR A CA 1
ATOM 1306 C C . TYR A 1 162 ? 24.094 22.562 6.613 1 92.69 162 TYR A C 1
ATOM 1308 O O . TYR A 1 162 ? 24.188 23.328 7.574 1 92.69 162 TYR A O 1
ATOM 1316 N N . LEU A 1 163 ? 22.984 22.391 5.914 1 94.81 163 LEU A N 1
ATOM 1317 C CA . LEU A 1 163 ? 21.781 23.156 6.211 1 94.81 163 LEU A CA 1
ATOM 1318 C C . LEU A 1 163 ? 21.219 22.781 7.574 1 94.81 163 LEU A C 1
ATOM 1320 O O . LEU A 1 163 ? 20.688 23.625 8.289 1 94.81 163 LEU A O 1
ATOM 1324 N N . LEU A 1 164 ? 21.312 21.516 7.902 1 92.88 164 LEU A N 1
ATOM 1325 C CA . LEU A 1 164 ? 20.844 21.047 9.211 1 92.88 164 LEU A CA 1
ATOM 1326 C C . LEU A 1 164 ? 21.688 21.672 10.328 1 92.88 164 LEU A C 1
ATOM 1328 O O . LEU A 1 164 ? 21.141 22.156 11.312 1 92.88 164 LEU A O 1
ATOM 1332 N N . ASN A 1 165 ? 22.953 21.688 10.125 1 91 165 ASN A N 1
ATOM 1333 C CA . ASN A 1 165 ? 23.859 22.25 11.133 1 91 165 ASN A CA 1
ATOM 1334 C C . ASN A 1 165 ? 23.703 23.75 11.25 1 91 165 ASN A C 1
ATOM 1336 O O . ASN A 1 165 ? 23.875 24.312 12.336 1 91 165 ASN A O 1
ATOM 1340 N N . ALA A 1 166 ? 23.297 24.406 10.148 1 91.56 166 ALA A N 1
ATOM 1341 C CA . ALA A 1 166 ? 23.094 25.844 10.133 1 91.56 166 ALA A CA 1
ATOM 1342 C C . ALA A 1 166 ? 21.734 26.219 10.719 1 91.56 166 ALA A C 1
ATOM 1344 O O . ALA A 1 166 ? 21.422 27.391 10.883 1 91.56 166 ALA A O 1
ATOM 1345 N N . GLY A 1 167 ? 20.828 25.234 10.977 1 89.81 167 GLY A N 1
ATOM 1346 C CA . GLY A 1 167 ? 19.5 25.5 11.508 1 89.81 167 GLY A CA 1
ATOM 1347 C C . GLY A 1 167 ? 18.516 25.984 10.461 1 89.81 167 GLY A C 1
ATOM 1348 O O . GLY A 1 167 ? 17.453 26.516 10.797 1 89.81 167 GLY A O 1
ATOM 1349 N N . LYS A 1 168 ? 18.906 25.859 9.25 1 91.38 168 LYS A N 1
ATOM 1350 C CA . LYS A 1 168 ? 18.078 26.344 8.156 1 91.38 168 LYS A CA 1
ATOM 1351 C C . LYS A 1 168 ? 17.109 25.266 7.668 1 91.38 168 LYS A C 1
ATOM 1353 O O . LYS A 1 168 ? 16.172 25.562 6.914 1 91.38 168 LYS A O 1
ATOM 1358 N N . LEU A 1 169 ? 17.406 24.094 8.07 1 92.12 169 LEU A N 1
ATOM 1359 C CA . LEU A 1 169 ? 16.594 22.953 7.695 1 92.12 169 LEU A CA 1
ATOM 1360 C C . LEU A 1 169 ? 16.234 22.109 8.914 1 92.12 169 LEU A C 1
ATOM 1362 O O . LEU A 1 169 ? 17.062 21.922 9.812 1 92.12 169 LEU A O 1
ATOM 1366 N N . GLN A 1 170 ? 15.008 21.719 8.961 1 89.19 170 GLN A N 1
ATOM 1367 C CA . GLN A 1 170 ? 14.594 20.812 10.031 1 89.19 170 GLN A CA 1
ATOM 1368 C C . GLN A 1 170 ? 14.398 19.391 9.5 1 89.19 170 GLN A C 1
ATOM 1370 O O . GLN A 1 170 ? 13.68 19.188 8.523 1 89.19 170 GLN A O 1
ATOM 1375 N N . MET A 1 171 ? 15.07 18.484 10.125 1 92.31 171 MET A N 1
ATOM 1376 C CA . MET A 1 171 ? 14.906 17.078 9.773 1 92.31 171 MET A CA 1
ATOM 1377 C C . MET A 1 171 ? 13.531 16.562 10.188 1 92.31 171 MET A C 1
ATOM 1379 O O . MET A 1 171 ? 13.117 16.75 11.336 1 92.31 171 MET A O 1
ATOM 1383 N N . PRO A 1 172 ? 12.789 16.031 9.227 1 91.12 172 PRO A N 1
ATOM 1384 C CA . PRO A 1 172 ? 11.539 15.398 9.648 1 91.12 172 PRO A CA 1
ATOM 1385 C C . PRO A 1 172 ? 11.758 14.32 10.711 1 91.12 172 PRO A C 1
ATOM 1387 O O . PRO A 1 172 ? 12.766 13.609 10.68 1 91.12 172 PRO A O 1
ATOM 1390 N N . ARG A 1 173 ? 10.805 14.172 11.594 1 88.88 173 ARG A N 1
ATOM 1391 C CA . ARG A 1 173 ? 10.867 13.141 12.625 1 88.88 173 ARG A CA 1
ATOM 1392 C C . ARG A 1 173 ? 10.805 11.742 12.016 1 88.88 173 ARG A C 1
ATOM 1394 O O . ARG A 1 173 ? 10.211 11.555 10.953 1 88.88 173 ARG A O 1
ATOM 1401 N N . PRO A 1 174 ? 11.422 10.75 12.672 1 88.94 174 PRO A N 1
ATOM 1402 C CA . PRO A 1 174 ? 11.375 9.383 12.148 1 88.94 174 PRO A CA 1
ATOM 1403 C C . PRO A 1 174 ? 9.945 8.891 11.914 1 88.94 174 PRO A C 1
ATOM 1405 O O . PRO A 1 174 ? 9.672 8.242 10.906 1 88.94 174 PRO A O 1
ATOM 1408 N N . ASN A 1 175 ? 9.031 9.227 12.789 1 85.56 175 ASN A N 1
ATOM 1409 C CA . ASN A 1 175 ? 7.648 8.781 12.656 1 85.56 175 ASN A CA 1
ATOM 1410 C C . ASN A 1 175 ? 6.961 9.453 11.461 1 85.56 175 ASN A C 1
ATOM 1412 O O . ASN A 1 175 ? 6.098 8.852 10.82 1 85.56 175 ASN A O 1
ATOM 1416 N N . GLU A 1 176 ? 7.309 10.664 11.234 1 87.94 176 GLU A N 1
ATOM 1417 C CA . GLU A 1 176 ? 6.758 11.367 10.078 1 87.94 176 GLU A CA 1
ATOM 1418 C C . GLU A 1 176 ? 7.227 10.742 8.773 1 87.94 176 GLU A C 1
ATOM 1420 O O . GLU A 1 176 ? 6.461 10.656 7.805 1 87.94 176 GLU A O 1
ATOM 1425 N N . LEU A 1 177 ? 8.492 10.352 8.758 1 90.44 177 LEU A N 1
ATOM 1426 C CA . LEU A 1 177 ? 9.016 9.688 7.57 1 90.44 177 LEU A CA 1
ATOM 1427 C C . LEU A 1 177 ? 8.375 8.32 7.383 1 90.44 177 LEU A C 1
ATOM 1429 O O . LEU A 1 177 ? 8.102 7.906 6.254 1 90.44 177 LEU A O 1
ATOM 1433 N N . GLU A 1 178 ? 8.219 7.637 8.492 1 87.12 178 GLU A N 1
ATOM 1434 C CA . GLU A 1 178 ? 7.516 6.359 8.43 1 87.12 178 GLU A CA 1
ATOM 1435 C C . GLU A 1 178 ? 6.102 6.539 7.883 1 87.12 178 GLU A C 1
ATOM 1437 O O . GLU A 1 178 ? 5.602 5.691 7.145 1 87.12 178 GLU A O 1
ATOM 1442 N N . ASP A 1 179 ? 5.496 7.617 8.266 1 87.75 179 ASP A N 1
ATOM 1443 C CA . ASP A 1 179 ? 4.145 7.914 7.809 1 87.75 179 ASP A CA 1
ATOM 1444 C C . ASP A 1 179 ? 4.121 8.203 6.309 1 87.75 179 ASP A C 1
ATOM 1446 O O . ASP A 1 179 ? 3.119 7.953 5.637 1 87.75 179 ASP A O 1
ATOM 1450 N N . ARG A 1 180 ? 5.188 8.742 5.797 1 89.19 180 ARG A N 1
ATOM 1451 C CA . ARG A 1 180 ? 5.273 9.039 4.371 1 89.19 180 ARG A CA 1
ATOM 1452 C C . ARG A 1 180 ? 5.508 7.766 3.562 1 89.19 180 ARG A C 1
ATOM 1454 O O . ARG A 1 180 ? 5.309 7.75 2.346 1 89.19 180 ARG A O 1
ATOM 1461 N N . SER A 1 181 ? 6.043 6.785 4.258 1 88.25 181 SER A N 1
ATOM 1462 C CA . SER A 1 181 ? 6.309 5.508 3.604 1 88.25 181 SER A CA 1
ATOM 1463 C C . SER A 1 181 ? 5.012 4.789 3.25 1 88.25 181 SER A C 1
ATOM 1465 O O . SER A 1 181 ? 4.113 4.668 4.086 1 88.25 181 SER A O 1
ATOM 1467 N N . LYS A 1 182 ? 4.848 4.406 2.035 1 82.19 182 LYS A N 1
ATOM 1468 C CA . LYS A 1 182 ? 3.641 3.729 1.57 1 82.19 182 LYS A CA 1
ATOM 1469 C C . LYS A 1 182 ? 3.705 2.232 1.863 1 82.19 182 LYS A C 1
ATOM 1471 O O . LYS A 1 182 ? 3.523 1.41 0.963 1 82.19 182 LYS A O 1
ATOM 1476 N N . ASN A 1 183 ? 4.074 2.006 3.137 1 71.31 183 ASN A N 1
ATOM 1477 C CA . ASN A 1 183 ? 4.098 0.607 3.551 1 71.31 183 ASN A CA 1
ATOM 1478 C C . ASN A 1 183 ? 2.689 0.028 3.658 1 71.31 183 ASN A C 1
ATOM 1480 O O . ASN A 1 183 ? 1.927 0.402 4.551 1 71.31 183 ASN A O 1
ATOM 1484 N N . ASP A 1 184 ? 2.297 -0.631 2.592 1 66.62 184 ASP A N 1
ATOM 1485 C CA . ASP A 1 184 ? 0.982 -1.263 2.588 1 66.62 184 ASP A CA 1
ATOM 1486 C C . ASP A 1 184 ? 1.041 -2.658 3.205 1 66.62 184 ASP A C 1
ATOM 1488 O O . ASP A 1 184 ? 1.708 -3.549 2.676 1 66.62 184 ASP A O 1
ATOM 1492 N N . TRP A 1 185 ? 0.48 -2.877 4.242 1 68.75 185 TRP A N 1
ATOM 1493 C CA . TRP A 1 185 ? 0.5 -4.156 4.949 1 68.75 185 TRP A CA 1
ATOM 1494 C C . TRP A 1 185 ? -0.189 -5.242 4.129 1 68.75 185 TRP A C 1
ATOM 1496 O O . TRP A 1 185 ? 0.14 -6.422 4.25 1 68.75 185 TRP A O 1
ATOM 1506 N N . VAL A 1 186 ? -1.091 -4.852 3.281 1 70.44 186 VAL A N 1
ATOM 1507 C CA . VAL A 1 186 ? -1.764 -5.848 2.451 1 70.44 186 VAL A CA 1
ATOM 1508 C C . VAL A 1 186 ? -0.779 -6.43 1.44 1 70.44 186 VAL A C 1
ATOM 1510 O O . VAL A 1 186 ? -0.654 -7.648 1.318 1 70.44 186 VAL A O 1
ATOM 1513 N N . ALA A 1 187 ? -0.112 -5.422 0.842 1 72.94 187 ALA A N 1
ATOM 1514 C CA . ALA A 1 187 ? 0.852 -5.871 -0.159 1 72.94 187 ALA A CA 1
ATOM 1515 C C . ALA A 1 187 ? 1.95 -6.715 0.481 1 72.94 187 ALA A C 1
ATOM 1517 O O . ALA A 1 187 ? 2.322 -7.766 -0.048 1 72.94 187 ALA A O 1
ATOM 1518 N N . LYS A 1 188 ? 2.342 -6.363 1.579 1 76 188 LYS A N 1
ATOM 1519 C CA . LYS A 1 188 ? 3.412 -7.074 2.273 1 76 188 LYS A CA 1
ATOM 1520 C C . LYS A 1 188 ? 2.939 -8.445 2.754 1 76 188 LYS A C 1
ATOM 1522 O O . LYS A 1 188 ? 3.68 -9.43 2.668 1 76 188 LYS A O 1
ATOM 1527 N N . SER A 1 189 ? 1.76 -8.453 3.227 1 77.5 189 SER A N 1
ATOM 1528 C CA . SER A 1 189 ? 1.207 -9.719 3.68 1 77.5 189 SER A CA 1
ATOM 1529 C C . SER A 1 189 ? 0.991 -10.68 2.512 1 77.5 189 SER A C 1
ATOM 1531 O O . SER A 1 189 ? 1.284 -11.867 2.615 1 77.5 189 SER A O 1
ATOM 1533 N N . LEU A 1 190 ? 0.466 -10.125 1.469 1 77.81 190 LEU A N 1
ATOM 1534 C CA . LEU A 1 190 ? 0.246 -10.945 0.28 1 77.81 190 LEU A CA 1
ATOM 1535 C C . LEU A 1 190 ? 1.559 -11.531 -0.224 1 77.81 190 LEU A C 1
ATOM 1537 O O . LEU A 1 190 ? 1.62 -12.711 -0.575 1 77.81 190 LEU A O 1
ATOM 1541 N N . VAL A 1 191 ? 2.574 -10.695 -0.254 1 83.81 191 VAL A N 1
ATOM 1542 C CA . VAL A 1 191 ? 3.883 -11.148 -0.711 1 83.81 191 VAL A CA 1
ATOM 1543 C C . VAL A 1 191 ? 4.434 -12.195 0.256 1 83.81 191 VAL A C 1
ATOM 1545 O O . VAL A 1 191 ? 4.98 -13.219 -0.169 1 83.81 191 VAL A O 1
ATOM 1548 N N . LEU A 1 192 ? 4.203 -11.961 1.475 1 85.88 192 LEU A N 1
ATOM 1549 C CA . LEU A 1 192 ? 4.688 -12.898 2.484 1 85.88 192 LEU A CA 1
ATOM 1550 C C . LEU A 1 192 ? 3.965 -14.234 2.375 1 85.88 192 LEU A C 1
ATOM 1552 O O . LEU A 1 192 ? 4.598 -15.289 2.416 1 85.88 192 LEU A O 1
ATOM 1556 N N . ILE A 1 193 ? 2.717 -14.164 2.211 1 85.81 193 ILE A N 1
ATOM 1557 C CA . ILE A 1 193 ? 1.909 -15.375 2.107 1 85.81 193 ILE A CA 1
ATOM 1558 C C . ILE A 1 193 ? 2.271 -16.125 0.831 1 85.81 193 ILE A C 1
ATOM 1560 O O . ILE A 1 193 ? 2.514 -17.344 0.866 1 85.81 193 ILE A O 1
ATOM 1564 N N . GLN A 1 194 ? 2.299 -15.367 -0.241 1 88.06 194 GLN A N 1
ATOM 1565 C CA . GLN A 1 194 ? 2.613 -15.969 -1.531 1 88.06 194 GLN A CA 1
ATOM 1566 C C . GLN A 1 194 ? 4.008 -16.594 -1.52 1 88.06 194 GLN A C 1
ATOM 1568 O O . GLN A 1 194 ? 4.195 -17.719 -1.982 1 88.06 194 GLN A O 1
ATOM 1573 N N . THR A 1 195 ? 4.922 -15.906 -1.03 1 91.5 195 THR A N 1
ATOM 1574 C CA . THR A 1 195 ? 6.305 -16.375 -1.028 1 91.5 195 THR A CA 1
ATOM 1575 C C . THR A 1 195 ? 6.465 -17.578 -0.091 1 91.5 195 THR A C 1
ATOM 1577 O O . THR A 1 195 ? 7.121 -18.562 -0.438 1 91.5 195 THR A O 1
ATOM 1580 N N . THR A 1 196 ? 5.832 -17.547 1.028 1 90.81 196 THR A N 1
ATOM 1581 C CA . THR A 1 196 ? 5.895 -18.641 1.98 1 90.81 196 THR A CA 1
ATOM 1582 C C . THR A 1 196 ? 5.203 -19.891 1.417 1 90.81 196 THR A C 1
ATOM 1584 O O . THR A 1 196 ? 5.723 -21 1.533 1 90.81 196 THR A O 1
ATOM 1587 N N . TRP A 1 197 ? 4.07 -19.656 0.854 1 90.56 197 TRP A N 1
ATOM 1588 C CA . TRP A 1 197 ? 3.363 -20.75 0.208 1 90.56 197 TRP A CA 1
ATOM 1589 C C . TRP A 1 197 ? 4.227 -21.391 -0.875 1 90.56 197 TRP A C 1
ATOM 1591 O O . TRP A 1 197 ? 4.348 -22.625 -0.938 1 90.56 197 TRP A O 1
ATOM 1601 N N . PHE A 1 198 ? 4.824 -20.594 -1.73 1 93.38 198 PHE A N 1
ATOM 1602 C CA . PHE A 1 198 ? 5.598 -21.094 -2.863 1 93.38 198 PHE A CA 1
ATOM 1603 C C . PHE A 1 198 ? 6.809 -21.875 -2.385 1 93.38 198 PHE A C 1
ATOM 1605 O O . PHE A 1 198 ? 7.043 -23 -2.842 1 93.38 198 PHE A O 1
ATOM 1612 N N . ILE A 1 199 ? 7.5 -21.312 -1.469 1 93 199 ILE A N 1
ATOM 1613 C CA . ILE A 1 199 ? 8.68 -21.969 -0.938 1 93 199 ILE A CA 1
ATOM 1614 C C . ILE A 1 199 ? 8.266 -23.25 -0.208 1 93 199 ILE A C 1
ATOM 1616 O O . ILE A 1 199 ? 8.914 -24.297 -0.349 1 93 199 ILE A O 1
ATOM 1620 N N . GLY A 1 200 ? 7.223 -23.156 0.549 1 92 200 GLY A N 1
ATOM 1621 C CA . GLY A 1 200 ? 6.699 -24.328 1.218 1 92 200 GLY A CA 1
ATOM 1622 C C . GLY A 1 200 ? 6.328 -25.453 0.258 1 92 200 GLY A C 1
ATOM 1623 O O . GLY A 1 200 ? 6.629 -26.609 0.51 1 92 200 GLY A O 1
ATOM 1624 N N . GLN A 1 201 ? 5.715 -25.016 -0.82 1 91.81 201 GLN A N 1
ATOM 1625 C CA . GLN A 1 201 ? 5.348 -26 -1.842 1 91.81 201 GLN A CA 1
ATOM 1626 C C . GLN A 1 201 ? 6.586 -26.656 -2.449 1 91.81 201 GLN A C 1
ATOM 1628 O O . GLN A 1 201 ? 6.594 -27.859 -2.709 1 91.81 201 GLN A O 1
ATOM 1633 N N . CYS A 1 202 ? 7.59 -25.938 -2.707 1 93 202 CYS A N 1
ATOM 1634 C CA . CYS A 1 202 ? 8.82 -26.469 -3.273 1 93 202 CYS A CA 1
ATOM 1635 C C . CYS A 1 202 ? 9.5 -27.422 -2.301 1 93 202 CYS A C 1
ATOM 1637 O O . CYS A 1 202 ? 9.992 -28.484 -2.703 1 93 202 CYS A O 1
ATOM 1639 N N . ILE A 1 203 ? 9.5 -27.062 -1.061 1 93.06 203 ILE A N 1
ATOM 1640 C CA . ILE A 1 203 ? 10.07 -27.922 -0.033 1 93.06 203 ILE A CA 1
ATOM 1641 C C . ILE A 1 203 ? 9.258 -29.219 0.065 1 93.06 203 ILE A C 1
ATOM 1643 O O . ILE A 1 203 ? 9.82 -30.312 0.158 1 93.06 203 ILE A O 1
ATOM 1647 N N . GLY A 1 204 ? 7.973 -29.125 0.109 1 92.12 204 GLY A N 1
ATOM 1648 C CA . GLY A 1 204 ? 7.102 -30.281 0.125 1 92.12 204 GLY A CA 1
ATOM 1649 C C . GLY A 1 204 ? 7.332 -31.219 -1.051 1 92.12 204 GLY A C 1
ATOM 1650 O O . GLY A 1 204 ? 7.344 -32.438 -0.888 1 92.12 204 GLY A O 1
ATOM 1651 N N . ARG A 1 205 ? 7.523 -30.719 -2.23 1 92.06 205 ARG A N 1
ATOM 1652 C CA . ARG A 1 205 ? 7.777 -31.516 -3.426 1 92.06 205 ARG A CA 1
ATOM 1653 C C . ARG A 1 205 ? 9.078 -32.281 -3.293 1 92.06 205 ARG A C 1
ATOM 1655 O O . ARG A 1 205 ? 9.117 -33.5 -3.555 1 92.06 205 ARG A O 1
ATOM 1662 N N . LYS A 1 206 ? 10.055 -31.609 -2.852 1 91.69 206 LYS A N 1
ATOM 1663 C CA . LYS A 1 206 ? 11.344 -32.281 -2.674 1 91.69 206 LYS A CA 1
ATOM 1664 C C . LYS A 1 206 ? 11.242 -33.375 -1.629 1 91.69 206 LYS A C 1
ATOM 1666 O O . LYS A 1 206 ? 11.797 -34.469 -1.814 1 91.69 206 LYS A O 1
ATOM 1671 N N . ALA A 1 207 ? 10.523 -33.094 -0.628 1 92.44 207 ALA A N 1
ATOM 1672 C CA . ALA A 1 207 ? 10.352 -34.062 0.449 1 92.44 207 ALA A CA 1
ATOM 1673 C C . ALA A 1 207 ? 9.602 -35.312 -0.042 1 92.44 207 ALA A C 1
ATOM 1675 O O . ALA A 1 207 ? 9.828 -36.406 0.451 1 92.44 207 ALA A O 1
ATOM 1676 N N . GLN A 1 208 ? 8.789 -35.156 -1.007 1 92.25 208 GLN A N 1
ATOM 1677 C CA . GLN A 1 208 ? 7.984 -36.25 -1.533 1 92.25 208 GLN A CA 1
ATOM 1678 C C . GLN A 1 208 ? 8.641 -36.875 -2.764 1 92.25 208 GLN A C 1
ATOM 1680 O O . GLN A 1 208 ? 8.055 -37.75 -3.408 1 92.25 208 GLN A O 1
ATOM 1685 N N . GLY A 1 209 ? 9.812 -36.375 -3.113 1 90.94 209 GLY A N 1
ATOM 1686 C CA . GLY A 1 209 ? 10.547 -36.906 -4.246 1 90.94 209 GLY A CA 1
ATOM 1687 C C . GLY A 1 209 ? 10 -36.438 -5.586 1 90.94 209 GLY A C 1
ATOM 1688 O O . GLY A 1 209 ? 10.219 -37.094 -6.605 1 90.94 209 GLY A O 1
ATOM 1689 N N . LEU A 1 210 ? 9.258 -35.406 -5.555 1 91.38 210 LEU A N 1
ATOM 1690 C CA . LEU A 1 210 ? 8.695 -34.875 -6.789 1 91.38 210 LEU A CA 1
ATOM 1691 C C . LEU A 1 210 ? 9.688 -33.938 -7.465 1 91.38 210 LEU A C 1
ATOM 1693 O O . LEU A 1 210 ? 10.633 -33.469 -6.832 1 91.38 210 LEU A O 1
ATOM 1697 N N . ILE A 1 211 ? 9.445 -33.656 -8.688 1 92.56 211 ILE A N 1
ATOM 1698 C CA . ILE A 1 211 ? 10.359 -32.875 -9.516 1 92.56 211 ILE A CA 1
ATOM 1699 C C . ILE A 1 211 ? 10.07 -31.375 -9.336 1 92.56 211 ILE A C 1
ATOM 1701 O O . ILE A 1 211 ? 8.906 -30.969 -9.289 1 92.56 211 ILE A O 1
ATOM 1705 N N . LEU A 1 212 ? 11.148 -30.625 -9.25 1 94.69 212 LEU A N 1
ATOM 1706 C CA . LEU A 1 212 ? 11.078 -29.172 -9.359 1 94.69 212 LEU A CA 1
ATOM 1707 C C . LEU A 1 212 ? 11.453 -28.719 -10.766 1 94.69 212 LEU A C 1
ATOM 1709 O O . LEU A 1 212 ? 12.484 -29.125 -11.297 1 94.69 212 LEU A O 1
ATOM 1713 N N . THR A 1 213 ? 10.617 -27.938 -11.32 1 95.56 213 THR A N 1
ATOM 1714 C CA . THR A 1 213 ? 10.953 -27.406 -12.641 1 95.56 213 THR A CA 1
ATOM 1715 C C . THR A 1 213 ? 12.047 -26.359 -12.539 1 95.56 213 THR A C 1
ATOM 1717 O O . THR A 1 213 ? 12.281 -25.797 -11.461 1 95.56 213 THR A O 1
ATOM 1720 N N . GLU A 1 214 ? 12.711 -26.078 -13.633 1 96.94 214 GLU A N 1
ATOM 1721 C CA . GLU A 1 214 ? 13.742 -25.047 -13.664 1 96.94 214 GLU A CA 1
ATOM 1722 C C . GLU A 1 214 ? 13.156 -23.672 -13.359 1 96.94 214 GLU A C 1
ATOM 1724 O O . GLU A 1 214 ? 13.812 -22.844 -12.719 1 96.94 214 GLU A O 1
ATOM 1729 N N . LEU A 1 215 ? 11.938 -23.469 -13.734 1 96.94 215 LEU A N 1
ATOM 1730 C CA . LEU A 1 215 ? 11.273 -22.203 -13.461 1 96.94 215 LEU A CA 1
ATOM 1731 C C . LEU A 1 215 ? 11.023 -22.031 -11.969 1 96.94 215 LEU A C 1
ATOM 1733 O O . LEU A 1 215 ? 11.18 -20.922 -11.43 1 96.94 215 LEU A O 1
ATOM 1737 N N . GLU A 1 216 ? 10.664 -23.109 -11.359 1 97.06 216 GLU A N 1
ATOM 1738 C CA . GLU A 1 216 ? 10.469 -23.062 -9.914 1 97.06 216 GLU A CA 1
ATOM 1739 C C . GLU A 1 216 ? 11.781 -22.781 -9.188 1 97.06 216 GLU A C 1
ATOM 1741 O O . GLU A 1 216 ? 11.82 -22.047 -8.203 1 97.06 216 GLU A O 1
ATOM 1746 N N . VAL A 1 217 ? 12.836 -23.328 -9.656 1 96.94 217 VAL A N 1
ATOM 1747 C CA . VAL A 1 217 ? 14.148 -23.125 -9.055 1 96.94 217 VAL A CA 1
ATOM 1748 C C . VAL A 1 217 ? 14.555 -21.656 -9.188 1 96.94 217 VAL A C 1
ATOM 1750 O O . VAL A 1 217 ? 15.016 -21.031 -8.227 1 96.94 217 VAL A O 1
ATOM 1753 N N . ILE A 1 218 ? 14.352 -21.047 -10.336 1 96.81 218 ILE A N 1
ATOM 1754 C CA . ILE A 1 218 ? 14.648 -19.641 -10.555 1 96.81 218 ILE A CA 1
ATOM 1755 C C . ILE A 1 218 ? 13.781 -18.781 -9.633 1 96.81 218 ILE A C 1
ATOM 1757 O O . ILE A 1 218 ? 14.25 -17.781 -9.086 1 96.81 218 ILE A O 1
ATOM 1761 N N . THR A 1 219 ? 12.562 -19.203 -9.484 1 97.12 219 THR A N 1
ATOM 1762 C CA . THR A 1 219 ? 11.633 -18.453 -8.641 1 97.12 219 THR A CA 1
ATOM 1763 C C . THR A 1 219 ? 12.086 -18.484 -7.184 1 97.12 219 THR A C 1
ATOM 1765 O O . THR A 1 219 ? 11.984 -17.484 -6.477 1 97.12 219 THR A O 1
ATOM 1768 N N . ILE A 1 220 ? 12.578 -19.625 -6.773 1 96.81 220 ILE A N 1
ATOM 1769 C CA . ILE A 1 220 ? 13.133 -19.719 -5.43 1 96.81 220 ILE A CA 1
ATOM 1770 C C . ILE A 1 220 ? 14.281 -18.734 -5.266 1 96.81 220 ILE A C 1
ATOM 1772 O O . ILE A 1 220 ? 14.344 -18 -4.27 1 96.81 220 ILE A O 1
ATOM 1776 N N . ALA A 1 221 ? 15.18 -18.703 -6.215 1 96.38 221 ALA A N 1
ATOM 1777 C CA . ALA A 1 221 ? 16.328 -17.797 -6.168 1 96.38 221 ALA A CA 1
ATOM 1778 C C . ALA A 1 221 ? 15.867 -16.344 -6.094 1 96.38 221 ALA A C 1
ATOM 1780 O O . ALA A 1 221 ? 16.344 -15.57 -5.25 1 96.38 221 ALA A O 1
ATOM 1781 N N . TYR A 1 222 ? 14.93 -15.969 -6.918 1 96.62 222 TYR A N 1
ATOM 1782 C CA . TYR A 1 222 ? 14.383 -14.617 -6.934 1 96.62 222 TYR A CA 1
ATOM 1783 C C . TYR A 1 222 ? 13.727 -14.281 -5.598 1 96.62 222 TYR A C 1
ATOM 1785 O O . TYR A 1 222 ? 13.938 -13.195 -5.055 1 96.62 222 TYR A O 1
ATOM 1793 N N . SER A 1 223 ? 12.953 -15.211 -5.113 1 95.31 223 SER A N 1
ATOM 1794 C CA . SER A 1 223 ? 12.227 -14.984 -3.867 1 95.31 223 SER A CA 1
ATOM 1795 C C . SER A 1 223 ? 13.188 -14.727 -2.707 1 95.31 223 SER A C 1
ATOM 1797 O O . SER A 1 223 ? 13.016 -13.766 -1.951 1 95.31 223 SER A O 1
ATOM 1799 N N . LEU A 1 224 ? 14.203 -15.508 -2.617 1 94.06 224 LEU A N 1
ATOM 1800 C CA . LEU A 1 224 ? 15.148 -15.391 -1.509 1 94.06 224 LEU A CA 1
ATOM 1801 C C . LEU A 1 224 ? 15.93 -14.086 -1.601 1 94.06 224 LEU A C 1
ATOM 1803 O O . LEU A 1 224 ? 16.109 -13.391 -0.597 1 94.06 224 LEU A O 1
ATOM 1807 N N . VAL A 1 225 ? 16.328 -13.742 -2.77 1 95.19 225 VAL A N 1
ATOM 1808 C CA . VAL A 1 225 ? 17.109 -12.523 -2.955 1 95.19 225 VAL A CA 1
ATOM 1809 C C . VAL A 1 225 ? 16.219 -11.305 -2.729 1 95.19 225 VAL A C 1
ATOM 1811 O O . VAL A 1 225 ? 16.641 -10.328 -2.1 1 95.19 225 VAL A O 1
ATOM 1814 N N . ASN A 1 226 ? 15.047 -11.391 -3.219 1 94.31 226 ASN A N 1
ATOM 1815 C CA . ASN A 1 226 ? 14.148 -10.258 -3.043 1 94.31 226 ASN A CA 1
ATOM 1816 C C . ASN A 1 226 ? 13.742 -10.078 -1.582 1 94.31 226 ASN A C 1
ATOM 1818 O O . ASN A 1 226 ? 13.539 -8.953 -1.121 1 94.31 226 ASN A O 1
ATOM 1822 N N . VAL A 1 227 ? 13.609 -11.148 -0.858 1 92.12 227 VAL A N 1
ATOM 1823 C CA . VAL A 1 227 ? 13.391 -11.055 0.58 1 92.12 227 VAL A CA 1
ATOM 1824 C C . VAL A 1 227 ? 14.57 -10.359 1.245 1 92.12 227 VAL A C 1
ATOM 1826 O O . VAL A 1 227 ? 14.391 -9.508 2.115 1 92.12 227 VAL A O 1
ATOM 1829 N N . ALA A 1 228 ? 15.727 -10.688 0.832 1 93.88 228 ALA A N 1
ATOM 1830 C CA . ALA A 1 228 ? 16.922 -10.047 1.37 1 93.88 228 ALA A CA 1
ATOM 1831 C C . ALA A 1 228 ? 16.938 -8.555 1.053 1 93.88 228 ALA A C 1
ATOM 1833 O O . ALA A 1 228 ? 17.266 -7.738 1.912 1 93.88 228 ALA A O 1
ATOM 1834 N N . ILE A 1 229 ? 16.625 -8.203 -0.186 1 94.38 229 ILE A N 1
ATOM 1835 C CA . ILE A 1 229 ? 16.547 -6.801 -0.578 1 94.38 229 ILE A CA 1
ATOM 1836 C C . ILE A 1 229 ? 15.57 -6.062 0.335 1 94.38 229 ILE A C 1
ATOM 1838 O O . ILE A 1 229 ? 15.875 -4.973 0.827 1 94.38 229 ILE A O 1
ATOM 1842 N N . TYR A 1 230 ? 14.516 -6.664 0.595 1 90.31 230 TYR A N 1
ATOM 1843 C CA . TYR A 1 230 ? 13.492 -6.082 1.455 1 90.31 230 TYR A CA 1
ATOM 1844 C C . TYR A 1 230 ? 14.039 -5.82 2.854 1 90.31 230 TYR A C 1
ATOM 1846 O O . TYR A 1 230 ? 13.805 -4.758 3.432 1 90.31 230 TYR A O 1
ATOM 1854 N N . ILE A 1 231 ? 14.742 -6.738 3.373 1 90.75 231 ILE A N 1
ATOM 1855 C CA . ILE A 1 231 ? 15.305 -6.625 4.715 1 90.75 231 ILE A CA 1
ATOM 1856 C C . ILE A 1 231 ? 16.328 -5.5 4.75 1 90.75 231 ILE A C 1
ATOM 1858 O O . ILE A 1 231 ? 16.359 -4.699 5.688 1 90.75 231 ILE A O 1
ATOM 1862 N N . VAL A 1 232 ? 17.125 -5.383 3.736 1 94 232 VAL A N 1
ATOM 1863 C CA . VAL A 1 232 ? 18.188 -4.383 3.674 1 94 232 VAL A CA 1
ATOM 1864 C C . VAL A 1 232 ? 17.578 -2.984 3.59 1 94 232 VAL A C 1
ATOM 1866 O O . VAL A 1 232 ? 18.047 -2.055 4.246 1 94 232 VAL A O 1
ATOM 1869 N N . TRP A 1 233 ? 16.5 -2.836 2.834 1 93.25 233 TRP A N 1
ATOM 1870 C CA . TRP A 1 233 ? 15.859 -1.54 2.641 1 93.25 233 TRP A CA 1
ATOM 1871 C C . TRP A 1 233 ? 14.68 -1.368 3.598 1 93.25 233 TRP A C 1
ATOM 1873 O O . TRP A 1 233 ? 13.82 -0.51 3.387 1 93.25 233 TRP A O 1
ATOM 1883 N N . TRP A 1 234 ? 14.688 -2.045 4.699 1 88.69 234 TRP A N 1
ATOM 1884 C CA . TRP A 1 234 ? 13.57 -2.066 5.637 1 88.69 234 TRP A CA 1
ATOM 1885 C C . TRP A 1 234 ? 13.289 -0.669 6.176 1 88.69 234 TRP A C 1
ATOM 1887 O O . TRP A 1 234 ? 12.125 -0.294 6.363 1 88.69 234 TRP A O 1
ATOM 1897 N N . GLU A 1 235 ? 14.32 0.103 6.41 1 91.69 235 GLU A N 1
ATOM 1898 C CA . GLU A 1 235 ? 14.148 1.413 7.031 1 91.69 235 GLU A CA 1
ATOM 1899 C C . GLU A 1 235 ? 14.148 2.523 5.984 1 91.69 235 GLU A C 1
ATOM 1901 O O . GLU A 1 235 ? 13.969 3.697 6.316 1 91.69 235 GLU A O 1
ATOM 1906 N N . LYS A 1 236 ? 14.344 2.143 4.746 1 93.56 236 LYS A N 1
ATOM 1907 C CA . LYS A 1 236 ? 14.273 3.131 3.676 1 93.56 236 LYS A CA 1
ATOM 1908 C C . LYS A 1 236 ? 12.82 3.467 3.34 1 93.56 236 LYS A C 1
ATOM 1910 O O . LYS A 1 236 ? 12.031 2.578 3.018 1 93.56 236 LYS A O 1
ATOM 1915 N N . PRO A 1 237 ? 12.484 4.75 3.502 1 92.88 237 PRO A N 1
ATOM 1916 C CA . PRO A 1 237 ? 11.102 5.109 3.188 1 92.88 237 PRO A CA 1
ATOM 1917 C C . PRO A 1 237 ? 10.664 4.621 1.812 1 92.88 237 PRO A C 1
ATOM 1919 O O . PRO A 1 237 ? 11.406 4.75 0.837 1 92.88 237 PRO A O 1
ATOM 1922 N N . TYR A 1 238 ? 9.492 4.055 1.799 1 90.81 238 TYR A N 1
ATOM 1923 C CA . TYR A 1 238 ? 8.977 3.363 0.625 1 90.81 238 TYR A CA 1
ATOM 1924 C C . TYR A 1 238 ? 8.102 4.289 -0.216 1 90.81 238 TYR A C 1
ATOM 1926 O O . TYR A 1 238 ? 7.098 4.812 0.266 1 90.81 238 TYR A O 1
ATOM 1934 N N . GLN A 1 239 ? 8.539 4.535 -1.441 1 88.88 239 GLN A N 1
ATOM 1935 C CA . GLN A 1 239 ? 7.785 5.23 -2.477 1 88.88 239 GLN A CA 1
ATOM 1936 C C . GLN A 1 239 ? 7.387 6.633 -2.021 1 88.88 239 GLN A C 1
ATOM 1938 O O . GLN A 1 239 ? 6.219 7.016 -2.113 1 88.88 239 GLN A O 1
ATOM 1943 N N . VAL A 1 240 ? 8.281 7.301 -1.429 1 91.56 240 VAL A N 1
ATOM 1944 C CA . VAL A 1 240 ? 8.117 8.727 -1.168 1 91.56 240 VAL A CA 1
ATOM 1945 C C . VAL A 1 240 ? 8.219 9.508 -2.477 1 91.56 240 VAL A C 1
ATOM 1947 O O . VAL A 1 240 ? 9.211 9.398 -3.195 1 91.56 240 VAL A O 1
ATOM 1950 N N . MET A 1 241 ? 7.168 10.289 -2.799 1 89.88 241 MET A N 1
ATOM 1951 C CA . MET A 1 241 ? 7.09 10.914 -4.117 1 89.88 241 MET A CA 1
ATOM 1952 C C . MET A 1 241 ? 7.43 12.398 -4.031 1 89.88 241 MET A C 1
ATOM 1954 O O . MET A 1 241 ? 7.758 13.023 -5.039 1 89.88 241 MET A O 1
ATOM 1958 N N . GLU A 1 242 ? 7.359 12.992 -2.871 1 92.06 242 GLU A N 1
ATOM 1959 C CA . GL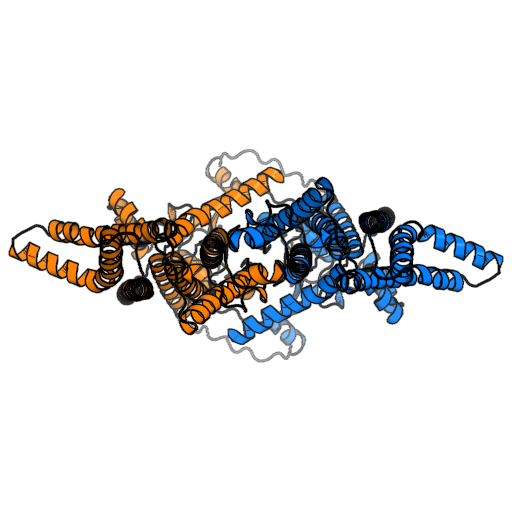U A 1 242 ? 7.598 14.422 -2.711 1 92.06 242 GLU A CA 1
ATOM 1960 C C . GLU A 1 242 ? 8.75 14.688 -1.748 1 92.06 242 GLU A C 1
ATOM 1962 O O . GLU A 1 242 ? 8.742 14.203 -0.616 1 92.06 242 GLU A O 1
ATOM 1967 N N . PRO A 1 243 ? 9.727 15.406 -2.143 1 95.44 243 PRO A N 1
ATOM 1968 C CA . PRO A 1 243 ? 10.82 15.781 -1.246 1 95.44 243 PRO A CA 1
ATOM 1969 C C . PRO A 1 243 ? 10.469 16.953 -0.342 1 95.44 243 PRO A C 1
ATOM 1971 O O . PRO A 1 243 ? 9.445 17.609 -0.552 1 95.44 243 PRO A O 1
ATOM 1974 N N . VAL A 1 244 ? 11.219 17.078 0.686 1 95.12 244 VAL A N 1
ATOM 1975 C CA . VAL A 1 244 ? 11.164 18.312 1.46 1 95.12 244 VAL A CA 1
ATOM 1976 C C . VAL A 1 244 ? 11.727 19.469 0.632 1 95.12 244 VAL A C 1
ATOM 1978 O O . VAL A 1 244 ? 12.812 19.359 0.061 1 95.12 244 VAL A O 1
ATOM 1981 N N . ARG A 1 245 ? 10.969 20.5 0.531 1 93 245 ARG A N 1
ATOM 1982 C CA . ARG A 1 245 ? 11.352 21.656 -0.286 1 93 245 ARG A CA 1
ATOM 1983 C C . ARG A 1 245 ? 12.289 22.578 0.479 1 93 245 ARG A C 1
ATOM 1985 O O . ARG A 1 245 ? 11.992 22.984 1.604 1 93 245 ARG A O 1
ATOM 1992 N N . VAL A 1 246 ? 13.406 22.875 -0.095 1 95.25 246 VAL A N 1
ATOM 1993 C CA . VAL A 1 246 ? 14.406 23.75 0.494 1 95.25 246 VAL A CA 1
ATOM 1994 C C . VAL A 1 246 ? 14.586 24.984 -0.386 1 95.25 246 VAL A C 1
ATOM 1996 O O . VAL A 1 246 ? 14.773 24.875 -1.599 1 95.25 246 VAL A O 1
ATOM 1999 N N . TYR A 1 247 ? 14.562 26.125 0.243 1 92.56 247 TYR A N 1
ATOM 2000 C CA . TYR A 1 247 ? 14.641 27.375 -0.512 1 92.56 247 TYR A CA 1
ATOM 2001 C C . TYR A 1 247 ? 15.945 28.109 -0.215 1 92.56 247 TYR A C 1
ATOM 2003 O O . TYR A 1 247 ? 16.344 29.016 -0.952 1 92.56 247 TYR A O 1
ATOM 2011 N N . ASP A 1 248 ? 16.656 27.641 0.734 1 90.56 248 ASP A N 1
ATOM 2012 C CA . ASP A 1 248 ? 17.844 28.344 1.199 1 90.56 248 ASP A CA 1
ATOM 2013 C C . ASP A 1 248 ? 18.984 28.219 0.179 1 90.56 248 ASP A C 1
ATOM 2015 O O . ASP A 1 248 ? 19 27.297 -0.624 1 90.56 248 ASP A O 1
ATOM 2019 N N . GLU A 1 249 ? 19.875 29.188 0.287 1 88.62 249 GLU A N 1
ATOM 2020 C CA . GLU A 1 249 ? 21.078 29.125 -0.541 1 88.62 249 GLU A CA 1
ATOM 2021 C C . GLU A 1 249 ? 22.031 28.047 -0.044 1 88.62 249 GLU A C 1
ATOM 2023 O O . GLU A 1 249 ? 22.172 27.828 1.163 1 88.62 249 GLU A O 1
ATOM 2028 N N . LEU A 1 250 ? 22.672 27.438 -0.982 1 91.56 250 LEU A N 1
ATOM 2029 C CA . LEU A 1 250 ? 23.594 26.344 -0.663 1 91.56 250 LEU A CA 1
ATOM 2030 C C . LEU A 1 250 ? 25.016 26.859 -0.58 1 91.56 250 LEU A C 1
ATOM 2032 O O . LEU A 1 250 ? 25.359 27.875 -1.199 1 91.56 250 LEU A O 1
ATOM 2036 N N . PRO A 1 251 ? 25.781 26.125 0.234 1 88.5 251 PRO A N 1
ATOM 2037 C CA . PRO A 1 251 ? 27.203 26.5 0.28 1 88.5 251 PRO A CA 1
ATOM 2038 C C . PRO A 1 251 ? 27.938 26.156 -1.007 1 88.5 251 PRO A C 1
ATOM 2040 O O . PRO A 1 251 ? 27.406 25.438 -1.862 1 88.5 251 PRO A O 1
ATOM 2043 N N . ALA A 1 252 ? 29.172 26.688 -1.067 1 89.5 252 ALA A N 1
ATOM 2044 C CA . ALA A 1 252 ? 30.047 26.297 -2.172 1 89.5 252 ALA A CA 1
ATOM 2045 C C . ALA A 1 252 ? 30.344 24.797 -2.127 1 89.5 252 ALA A C 1
ATOM 2047 O O . ALA A 1 252 ? 30.312 24.188 -1.059 1 89.5 252 ALA A O 1
ATOM 2048 N N . LEU A 1 253 ? 30.641 24.234 -3.242 1 90.25 253 LEU A N 1
ATOM 2049 C CA . LEU A 1 253 ? 30.969 22.828 -3.32 1 90.25 253 LEU A CA 1
ATOM 2050 C C . LEU A 1 253 ? 32.188 22.5 -2.479 1 90.25 253 LEU A C 1
ATOM 2052 O O . LEU A 1 253 ? 33.188 23.234 -2.488 1 90.25 253 LEU A O 1
ATOM 2056 N N . ASN A 1 254 ? 32.094 21.453 -1.771 1 86.12 254 ASN A N 1
ATOM 2057 C CA . ASN A 1 254 ? 33.281 21.016 -1.035 1 86.12 254 ASN A CA 1
ATOM 2058 C C . ASN A 1 254 ? 34.219 20.234 -1.932 1 86.12 254 ASN A C 1
ATOM 2060 O O . ASN A 1 254 ? 34 20.094 -3.133 1 86.12 254 ASN A O 1
ATOM 2064 N N . GLU A 1 255 ? 35.312 19.719 -1.363 1 84.94 255 GLU A N 1
ATOM 2065 C CA . GLU A 1 255 ? 36.375 19.062 -2.135 1 84.94 255 GLU A CA 1
ATOM 2066 C C . GLU A 1 255 ? 35.844 17.797 -2.818 1 84.94 255 GLU A C 1
ATOM 2068 O O . GLU A 1 255 ? 36.125 17.562 -3.99 1 84.94 255 GLU A O 1
ATOM 2073 N N . GLN A 1 256 ? 35.156 17.094 -2.062 1 82.06 256 GLN A N 1
ATOM 2074 C CA . GLN A 1 256 ? 34.625 15.836 -2.602 1 82.06 256 GLN A CA 1
ATOM 2075 C C . GLN A 1 256 ? 33.625 16.109 -3.729 1 82.06 256 GLN A C 1
ATOM 2077 O O . GLN A 1 256 ? 33.656 15.422 -4.754 1 82.06 256 GLN A O 1
ATOM 2082 N N . GLN A 1 257 ? 32.781 16.984 -3.57 1 85.44 257 GLN A N 1
ATOM 2083 C CA . GLN A 1 257 ? 31.797 17.344 -4.586 1 85.44 257 GLN A CA 1
ATOM 2084 C C . GLN A 1 257 ? 32.469 17.859 -5.848 1 85.44 257 GLN A C 1
ATOM 2086 O O . GLN A 1 257 ? 32.031 17.562 -6.961 1 85.44 257 GLN A O 1
ATOM 2091 N N . GLN A 1 258 ? 33.5 18.641 -5.586 1 86.25 258 GLN A N 1
ATOM 2092 C CA . GLN A 1 258 ? 34.25 19.172 -6.719 1 86.25 258 GLN A CA 1
ATOM 2093 C C . GLN A 1 258 ? 34.906 18.047 -7.504 1 86.25 258 GLN A C 1
ATOM 2095 O O . GLN A 1 258 ? 34.969 18.078 -8.734 1 86.25 258 GLN A O 1
ATOM 2100 N N . LYS A 1 259 ? 35.469 17.141 -6.773 1 82.75 259 LYS A N 1
ATOM 2101 C CA . LYS A 1 259 ? 36.094 15.984 -7.418 1 82.75 259 LYS A CA 1
ATOM 2102 C C . LYS A 1 259 ? 35.062 15.211 -8.266 1 82.75 259 LYS A C 1
ATOM 2104 O O . LYS A 1 259 ? 35.375 14.805 -9.383 1 82.75 259 LYS A O 1
ATOM 2109 N N . CYS A 1 260 ? 33.906 14.992 -7.699 1 79.75 260 CYS A N 1
ATOM 2110 C CA . CYS A 1 260 ? 32.875 14.281 -8.422 1 79.75 260 CYS A CA 1
ATOM 2111 C C . CYS A 1 260 ? 32.438 15.047 -9.68 1 79.75 260 CYS A C 1
ATOM 2113 O O . CYS A 1 260 ? 32.219 14.445 -10.727 1 79.75 260 CYS A O 1
ATOM 2115 N N . ARG A 1 261 ? 32.375 16.297 -9.523 1 82.56 261 ARG A N 1
ATOM 2116 C CA . ARG A 1 261 ? 32.031 17.125 -10.664 1 82.56 261 ARG A CA 1
ATOM 2117 C C . ARG A 1 261 ? 33.094 17.031 -11.758 1 82.56 261 ARG A C 1
ATOM 2119 O O . ARG A 1 261 ? 32.75 16.906 -12.938 1 82.56 261 ARG A O 1
ATOM 2126 N N . LYS A 1 262 ? 34.25 17.125 -11.406 1 84 262 LYS A N 1
ATOM 2127 C CA . LYS A 1 262 ? 35.344 17.016 -12.359 1 84 262 LYS A CA 1
ATOM 2128 C C . LYS A 1 262 ? 35.344 15.656 -13.055 1 84 262 LYS A C 1
ATOM 2130 O O . LYS A 1 262 ? 35.562 15.57 -14.266 1 84 262 LYS A O 1
ATOM 2135 N N . ASN A 1 263 ? 35.156 14.656 -12.242 1 79.56 263 ASN A N 1
ATOM 2136 C CA . ASN A 1 263 ? 35.094 13.312 -12.805 1 79.56 263 ASN A CA 1
ATOM 2137 C C . ASN A 1 263 ? 33.938 13.18 -13.797 1 79.56 263 ASN A C 1
ATOM 2139 O O . ASN A 1 263 ? 34.094 12.523 -14.836 1 79.56 263 ASN A O 1
ATOM 2143 N N . ALA A 1 264 ? 32.844 13.75 -13.43 1 77.94 264 ALA A N 1
ATOM 2144 C CA . ALA A 1 264 ? 31.656 13.695 -14.289 1 77.94 264 ALA A CA 1
ATOM 2145 C C . ALA A 1 264 ? 31.906 14.398 -15.617 1 77.94 264 ALA A C 1
ATOM 2147 O O . ALA A 1 264 ? 31.438 13.953 -16.656 1 77.94 264 ALA A O 1
ATOM 2148 N N . GLU A 1 265 ? 32.625 15.422 -15.562 1 81.75 265 GLU A N 1
ATOM 2149 C CA . GLU A 1 265 ? 32.906 16.219 -16.75 1 81.75 265 GLU A CA 1
ATOM 2150 C C . GLU A 1 265 ? 33.938 15.523 -17.625 1 81.75 265 GLU A C 1
ATOM 2152 O O . GLU A 1 265 ? 33.906 15.625 -18.859 1 81.75 265 GLU A O 1
ATOM 2157 N N . ASN A 1 266 ? 34.844 14.797 -17.031 1 80.38 266 ASN A N 1
ATOM 2158 C CA . ASN A 1 266 ? 35.969 14.234 -17.75 1 80.38 266 ASN A CA 1
ATOM 2159 C C . ASN A 1 266 ? 35.688 12.828 -18.266 1 80.38 266 ASN A C 1
ATOM 2161 O O . ASN A 1 266 ? 36.438 12.281 -19.062 1 80.38 266 ASN A O 1
ATOM 2165 N N . THR A 1 267 ? 34.688 12.297 -17.75 1 77.12 267 THR A N 1
ATOM 2166 C CA . THR A 1 267 ? 34.406 10.914 -18.109 1 77.12 267 THR A CA 1
ATOM 2167 C C . THR A 1 267 ? 33.469 10.859 -19.328 1 77.12 267 THR A C 1
ATOM 2169 O O . THR A 1 267 ? 32.594 11.688 -19.453 1 77.12 267 THR A O 1
ATOM 2172 N N . SER A 1 268 ? 33.781 9.945 -20.172 1 77.75 268 SER A N 1
ATOM 2173 C CA . SER A 1 268 ? 33 9.797 -21.391 1 77.75 268 SER A CA 1
ATOM 2174 C C . SER A 1 268 ? 31.562 9.398 -21.062 1 77.75 268 SER A C 1
ATOM 2176 O O . SER A 1 268 ? 31.297 8.758 -20.047 1 77.75 268 SER A O 1
ATOM 2178 N N . LYS A 1 269 ? 30.672 9.773 -21.922 1 74.56 269 LYS A N 1
ATOM 2179 C CA . LYS A 1 269 ? 29.266 9.453 -21.781 1 74.56 269 LYS A CA 1
ATOM 2180 C C . LYS A 1 269 ? 29.047 7.945 -21.75 1 74.56 269 LYS A C 1
ATOM 2182 O O . LYS A 1 269 ? 28.203 7.445 -21 1 74.56 269 LYS A O 1
ATOM 2187 N N . LEU A 1 270 ? 29.781 7.305 -22.547 1 70.19 270 LEU A N 1
ATOM 2188 C CA . LEU A 1 270 ? 29.656 5.855 -22.641 1 70.19 270 LEU A CA 1
ATOM 2189 C C . LEU A 1 270 ? 30.047 5.188 -21.328 1 70.19 270 LEU A C 1
ATOM 2191 O O . LEU A 1 270 ? 29.375 4.273 -20.859 1 70.19 270 LEU A O 1
ATOM 2195 N N . PHE A 1 271 ? 31.141 5.703 -20.859 1 71.12 271 PHE A N 1
ATOM 2196 C CA . PHE A 1 271 ? 31.609 5.121 -19.594 1 71.12 271 PHE A CA 1
ATOM 2197 C C . PHE A 1 271 ? 30.641 5.453 -18.469 1 71.12 271 PHE A C 1
ATOM 2199 O O . PHE A 1 271 ? 30.375 4.613 -17.594 1 71.12 271 PHE A O 1
ATOM 2206 N N . LYS A 1 272 ? 30.094 6.598 -18.516 1 70.31 272 LYS A N 1
ATOM 2207 C CA . LYS A 1 272 ? 29.094 6.992 -17.531 1 70.31 272 LYS A CA 1
ATOM 2208 C C . LYS A 1 272 ? 27.875 6.082 -17.578 1 70.31 272 LYS A C 1
ATOM 2210 O O . LYS A 1 272 ? 27.359 5.656 -16.547 1 70.31 272 LYS A O 1
ATOM 2215 N N . ALA A 1 273 ? 27.516 5.816 -18.734 1 67.5 273 ALA A N 1
ATOM 2216 C CA . ALA A 1 273 ? 26.359 4.93 -18.938 1 67.5 273 ALA A CA 1
ATOM 2217 C C . ALA A 1 273 ? 26.656 3.531 -18.391 1 67.5 273 ALA A C 1
ATOM 2219 O O . ALA A 1 273 ? 25.797 2.91 -17.766 1 67.5 273 ALA A O 1
ATOM 2220 N N . PHE A 1 274 ? 27.891 3.178 -18.703 1 63.59 274 PHE A N 1
ATOM 2221 C CA . PHE A 1 274 ? 28.328 1.878 -18.219 1 63.59 274 PHE A CA 1
ATOM 2222 C C . PHE A 1 274 ? 28.312 1.838 -16.688 1 63.59 274 PHE A C 1
ATOM 2224 O O . PHE A 1 274 ? 27.797 0.881 -16.094 1 63.59 274 PHE A O 1
ATOM 2231 N N . CYS A 1 275 ? 28.75 2.869 -16.125 1 64.5 275 CYS A N 1
ATOM 2232 C CA . CYS A 1 275 ? 28.781 2.951 -14.664 1 64.5 275 CYS A CA 1
ATOM 2233 C C . CYS A 1 275 ? 27.375 3.033 -14.094 1 64.5 275 CYS A C 1
ATOM 2235 O O . CYS A 1 275 ? 27.109 2.486 -13.023 1 64.5 275 CYS A O 1
ATOM 2237 N N . TYR A 1 276 ? 26.578 3.643 -14.875 1 63.41 276 TYR A N 1
ATOM 2238 C CA . TYR A 1 276 ? 25.188 3.76 -14.469 1 63.41 276 TYR A CA 1
ATOM 2239 C C . TYR A 1 276 ? 24.516 2.391 -14.398 1 63.41 276 TYR A C 1
ATOM 2241 O O . TYR A 1 276 ? 23.812 2.08 -13.438 1 63.41 276 TYR A O 1
ATOM 2249 N N . VAL A 1 277 ? 24.906 1.649 -15.336 1 59.28 277 VAL A N 1
ATOM 2250 C CA . VAL A 1 277 ? 24.328 0.317 -15.422 1 59.28 277 VAL A CA 1
ATOM 2251 C C . VAL A 1 277 ? 24.859 -0.563 -14.305 1 59.28 277 VAL A C 1
ATOM 2253 O O . VAL A 1 277 ? 24.125 -1.367 -13.727 1 59.28 277 VAL A O 1
ATOM 2256 N N . LEU A 1 278 ? 26.141 -0.237 -14 1 59.47 278 LEU A N 1
ATOM 2257 C CA . LEU A 1 278 ? 26.797 -1.07 -12.992 1 59.47 278 LEU A CA 1
ATOM 2258 C C . LEU A 1 278 ? 26.547 -0.517 -11.594 1 59.47 278 LEU A C 1
ATOM 2260 O O . LEU A 1 278 ? 26.922 -1.135 -10.594 1 59.47 278 LEU A O 1
ATOM 2264 N N . GLY A 1 279 ? 25.797 0.617 -11.547 1 60.31 279 GLY A N 1
ATOM 2265 C CA . GLY A 1 279 ? 25.484 1.221 -10.266 1 60.31 279 GLY A CA 1
ATOM 2266 C C . GLY A 1 279 ? 26.672 1.933 -9.633 1 60.31 279 GLY A C 1
ATOM 2267 O O . GLY A 1 279 ? 26.703 2.129 -8.422 1 60.31 279 GLY A O 1
ATOM 2268 N N . ALA A 1 280 ? 27.719 2.121 -10.422 1 61.19 280 ALA A N 1
ATOM 2269 C CA . ALA A 1 280 ? 28.906 2.793 -9.914 1 61.19 280 ALA A CA 1
ATOM 2270 C C . ALA A 1 280 ? 28.891 4.281 -10.258 1 61.19 280 ALA A C 1
ATOM 2272 O O . ALA A 1 280 ? 29.906 4.84 -10.688 1 61.19 280 ALA A O 1
ATOM 2273 N N . GLN A 1 281 ? 27.734 4.84 -10.086 1 63.5 281 GLN A N 1
ATOM 2274 C CA . GLN A 1 281 ? 27.578 6.215 -10.555 1 63.5 281 GLN A CA 1
ATOM 2275 C C . GLN A 1 281 ? 27.969 7.211 -9.469 1 63.5 281 GLN A C 1
ATOM 2277 O O . GLN A 1 281 ? 28.047 8.414 -9.719 1 63.5 281 GLN A O 1
ATOM 2282 N N . ASP A 1 282 ? 28.359 6.719 -8.367 1 71.56 282 ASP A N 1
ATOM 2283 C CA . ASP A 1 282 ? 28.531 7.586 -7.203 1 71.56 282 ASP A CA 1
ATOM 2284 C C . ASP A 1 282 ? 29.672 8.57 -7.426 1 71.56 282 ASP A C 1
ATOM 2286 O O . ASP A 1 282 ? 29.641 9.695 -6.91 1 71.56 282 ASP A O 1
ATOM 2290 N N . ARG A 1 283 ? 30.625 8.148 -8.289 1 67.19 283 ARG A N 1
ATOM 2291 C CA . ARG A 1 283 ? 31.828 8.953 -8.43 1 67.19 283 ARG A CA 1
ATOM 2292 C C . ARG A 1 283 ? 31.703 9.953 -9.57 1 67.19 283 ARG A C 1
ATOM 2294 O O . ARG A 1 283 ? 32.562 10.82 -9.75 1 67.19 283 ARG A O 1
ATOM 2301 N N . PHE A 1 284 ? 30.578 9.891 -10.203 1 69.38 284 PHE A N 1
ATOM 2302 C CA . PHE A 1 284 ? 30.469 10.695 -11.414 1 69.38 284 PHE A CA 1
ATOM 2303 C C . PHE A 1 284 ? 29.188 11.523 -11.391 1 69.38 284 PHE A C 1
ATOM 2305 O O . PHE A 1 284 ? 28.625 11.836 -12.438 1 69.38 284 PHE A O 1
ATOM 2312 N N . THR A 1 285 ? 28.781 11.75 -10.172 1 74.12 285 THR A N 1
ATOM 2313 C CA . THR A 1 285 ? 27.484 12.398 -10.18 1 74.12 285 THR A CA 1
ATOM 2314 C C . THR A 1 285 ? 27.562 13.773 -9.508 1 74.12 285 THR A C 1
ATOM 2316 O O . THR A 1 285 ? 28.109 13.906 -8.414 1 74.12 285 THR A O 1
ATOM 2319 N N . ASP A 1 286 ? 27.281 14.758 -10.312 1 78.81 286 ASP A N 1
ATOM 2320 C CA . ASP A 1 286 ? 26.984 16.094 -9.781 1 78.81 286 ASP A CA 1
ATOM 2321 C C . ASP A 1 286 ? 25.484 16.281 -9.57 1 78.81 286 ASP A C 1
ATOM 2323 O O . ASP A 1 286 ? 24.75 16.578 -10.516 1 78.81 286 ASP A O 1
ATOM 2327 N N . PHE A 1 287 ? 25.094 16.25 -8.336 1 84.56 287 PHE A N 1
ATOM 2328 C CA . PHE A 1 287 ? 23.672 16.25 -8.008 1 84.56 287 PHE A CA 1
ATOM 2329 C C . PHE A 1 287 ? 23.031 17.594 -8.359 1 84.56 287 PHE A C 1
ATOM 2331 O O . PHE A 1 287 ? 21.812 17.672 -8.547 1 84.56 287 PHE A O 1
ATOM 2338 N N . ARG A 1 288 ? 23.797 18.625 -8.469 1 85.94 288 ARG A N 1
ATOM 2339 C CA . ARG A 1 288 ? 23.25 19.953 -8.742 1 85.94 288 ARG A CA 1
ATOM 2340 C C . ARG A 1 288 ? 22.844 20.078 -10.211 1 85.94 288 ARG A C 1
ATOM 2342 O O . ARG A 1 288 ? 22.203 21.062 -10.594 1 85.94 288 ARG A O 1
ATOM 2349 N N . THR A 1 289 ? 23.188 19.078 -11 1 84.38 289 THR A N 1
ATOM 2350 C CA . THR A 1 289 ? 22.812 19.094 -12.414 1 84.38 289 THR A CA 1
ATOM 2351 C C . THR A 1 289 ? 21.703 18.062 -12.68 1 84.38 289 THR A C 1
ATOM 2353 O O . THR A 1 289 ? 21.219 17.953 -13.812 1 84.38 289 THR A O 1
ATOM 2356 N N . LEU A 1 290 ? 21.359 17.406 -11.688 1 87.62 290 LEU A N 1
ATOM 2357 C CA . LEU A 1 290 ? 20.375 16.344 -11.867 1 87.62 290 LEU A CA 1
ATOM 2358 C C . LEU A 1 290 ? 19 16.781 -11.391 1 87.62 290 LEU A C 1
ATOM 2360 O O . LEU A 1 290 ? 18.859 17.781 -10.688 1 87.62 290 LEU A O 1
ATOM 2364 N N . LYS A 1 291 ? 18.031 16.094 -11.836 1 89.81 291 LYS A N 1
ATOM 2365 C CA . LYS A 1 291 ? 16.656 16.375 -11.43 1 89.81 291 LYS A CA 1
ATOM 2366 C C . LYS A 1 291 ? 16.219 15.445 -10.297 1 89.81 291 LYS A C 1
ATOM 2368 O O . LYS A 1 291 ? 15.25 15.727 -9.594 1 89.81 291 LYS A O 1
ATOM 2373 N N . ARG A 1 292 ? 16.922 14.359 -10.172 1 89.19 292 ARG A N 1
ATOM 2374 C CA . ARG A 1 292 ? 16.703 13.398 -9.102 1 89.19 292 ARG A CA 1
ATOM 2375 C C . ARG A 1 292 ? 17.953 12.586 -8.828 1 89.19 292 ARG A C 1
ATOM 2377 O O . ARG A 1 292 ? 18.859 12.516 -9.672 1 89.19 292 ARG A O 1
ATOM 2384 N N . ILE A 1 293 ? 18.031 11.992 -7.719 1 88.75 293 ILE A N 1
ATOM 2385 C CA . ILE A 1 293 ? 19.125 11.086 -7.426 1 88.75 293 ILE A CA 1
ATOM 2386 C C . ILE A 1 293 ? 18.875 9.734 -8.086 1 88.75 293 ILE A C 1
ATOM 2388 O O . ILE A 1 293 ? 17.797 9.164 -7.957 1 88.75 293 ILE A O 1
ATOM 2392 N N . PRO A 1 294 ? 19.812 9.25 -8.781 1 82.69 294 PRO A N 1
ATOM 2393 C CA . PRO A 1 294 ? 19.641 7.941 -9.414 1 82.69 294 PRO A CA 1
ATOM 2394 C C . PRO A 1 294 ? 19.328 6.832 -8.406 1 82.69 294 PRO A C 1
ATOM 2396 O O . PRO A 1 294 ? 19.859 6.848 -7.293 1 82.69 294 PRO A O 1
ATOM 2399 N N . THR A 1 295 ? 18.578 5.902 -8.781 1 80.94 295 THR A N 1
ATOM 2400 C CA . THR A 1 295 ? 18.016 4.891 -7.898 1 80.94 295 THR A CA 1
ATOM 2401 C C . THR A 1 295 ? 19.109 4.109 -7.191 1 80.94 295 THR A C 1
ATOM 2403 O O . THR A 1 295 ? 18.984 3.771 -6.012 1 80.94 295 THR A O 1
ATOM 2406 N N . PHE A 1 296 ? 20.25 3.867 -7.871 1 81.12 296 PHE A N 1
ATOM 2407 C CA . PHE A 1 296 ? 21.234 2.967 -7.293 1 81.12 296 PHE A CA 1
ATOM 2408 C C . PHE A 1 296 ? 22.438 3.748 -6.77 1 81.12 296 PHE A C 1
ATOM 2410 O O . PHE A 1 296 ? 23.5 3.172 -6.508 1 81.12 296 PHE A O 1
ATOM 2417 N N . ASP A 1 297 ? 22.188 5.09 -6.602 1 82.19 297 ASP A N 1
ATOM 2418 C CA . ASP A 1 297 ? 23.234 5.914 -5.996 1 82.19 297 ASP A CA 1
ATOM 2419 C C . ASP A 1 297 ? 23.328 5.656 -4.492 1 82.19 297 ASP A C 1
ATOM 2421 O O . ASP A 1 297 ? 22.297 5.516 -3.816 1 82.19 297 ASP A O 1
ATOM 2425 N N . ALA A 1 298 ? 24.547 5.516 -3.998 1 76.62 298 ALA A N 1
ATOM 2426 C CA . ALA A 1 298 ? 24.734 5.25 -2.574 1 76.62 298 ALA A CA 1
ATOM 2427 C C . ALA A 1 298 ? 25.312 6.473 -1.861 1 76.62 298 ALA A C 1
ATOM 2429 O O . ALA A 1 298 ? 25.625 6.41 -0.673 1 76.62 298 ALA A O 1
ATOM 2430 N N . GLY A 1 299 ? 25.25 7.75 -2.414 1 68.25 299 GLY A N 1
ATOM 2431 C CA . GLY A 1 299 ? 25.672 8.984 -1.775 1 68.25 299 GLY A CA 1
ATOM 2432 C C . GLY A 1 299 ? 27.172 9.055 -1.543 1 68.25 299 GLY A C 1
ATOM 2433 O O . GLY A 1 299 ? 27.656 9.93 -0.821 1 68.25 299 GLY A O 1
ATOM 2434 N N . GLY A 1 300 ? 28.031 8.508 -2.33 1 61.97 300 GLY A N 1
ATOM 2435 C CA . GLY A 1 300 ? 29.484 8.57 -2.258 1 61.97 300 GLY A CA 1
ATOM 2436 C C . GLY A 1 300 ? 30.047 7.938 -1 1 61.97 300 GLY A C 1
ATOM 2437 O O . GLY A 1 300 ? 29.703 8.344 0.113 1 61.97 300 GLY A O 1
ATOM 2438 N N . LEU A 1 301 ? 30.344 6.754 -0.989 1 59 301 LEU A N 1
ATOM 2439 C CA . LEU A 1 301 ? 31.031 6.102 0.127 1 59 301 LEU A CA 1
ATOM 2440 C C . LEU A 1 301 ? 32.5 6.461 0.145 1 59 301 LEU A C 1
ATOM 2442 O O . LEU A 1 301 ? 33.219 6.18 -0.814 1 59 301 LEU A O 1
ATOM 2446 N N . ASP A 1 302 ? 32.844 7.73 0.573 1 55.22 302 ASP A N 1
ATOM 2447 C CA . ASP A 1 302 ? 34.188 8.266 0.478 1 55.22 302 ASP A CA 1
ATOM 2448 C C . ASP A 1 302 ? 35.219 7.289 1.075 1 55.22 302 ASP A C 1
ATOM 2450 O O . ASP A 1 302 ? 36.406 7.441 0.869 1 55.22 302 ASP A O 1
ATOM 2454 N N . ASN A 1 303 ? 34.781 6.383 1.928 1 56.25 303 ASN A N 1
ATOM 2455 C CA . ASN A 1 303 ? 35.875 5.715 2.633 1 56.25 303 ASN A CA 1
ATOM 2456 C C . ASN A 1 303 ? 36.219 4.379 1.989 1 56.25 303 ASN A C 1
ATOM 2458 O O . ASN A 1 303 ? 35.375 3.74 1.372 1 56.25 303 ASN A O 1
ATOM 2462 N N . GLU A 1 304 ? 37.5 4.219 1.763 1 57.34 304 GLU A N 1
ATOM 2463 C CA . GLU A 1 304 ? 38.094 2.965 1.295 1 57.34 304 GLU A CA 1
ATOM 2464 C C . GLU A 1 304 ? 37.344 1.761 1.853 1 57.34 304 GLU A C 1
ATOM 2466 O O . GLU A 1 304 ? 37.094 0.78 1.141 1 57.34 304 GLU A O 1
ATOM 2471 N N . SER A 1 305 ? 36.906 1.881 2.994 1 60.91 305 SER A N 1
ATOM 2472 C CA . SER A 1 305 ? 36.219 0.779 3.637 1 60.91 305 SER A CA 1
ATOM 2473 C C . SER A 1 305 ? 34.844 0.542 2.984 1 60.91 305 SER A C 1
ATOM 2475 O O . SER A 1 305 ? 34.438 -0.604 2.76 1 60.91 305 SER A O 1
ATOM 2477 N N . ALA A 1 306 ? 34.312 1.606 2.537 1 63.91 306 ALA A N 1
ATOM 2478 C CA . ALA A 1 306 ? 33 1.485 1.899 1 63.91 306 ALA A CA 1
ATOM 2479 C C . ALA A 1 306 ? 33.125 0.803 0.539 1 63.91 306 ALA A C 1
ATOM 2481 O O . ALA A 1 306 ? 32.25 0.013 0.16 1 63.91 306 ALA A O 1
ATOM 2482 N N . HIS A 1 307 ? 34.219 1.008 -0.048 1 65.69 307 HIS A N 1
ATOM 2483 C CA . HIS A 1 307 ? 34.469 0.392 -1.348 1 65.69 307 HIS A CA 1
ATOM 2484 C C . HIS A 1 307 ? 34.656 -1.115 -1.217 1 65.69 307 HIS A C 1
ATOM 2486 O O . HIS A 1 307 ? 34.062 -1.889 -1.961 1 65.69 307 HIS A O 1
ATOM 2492 N N . SER A 1 308 ? 35.469 -1.48 -0.251 1 70.19 308 SER A N 1
ATOM 2493 C CA . SER A 1 308 ? 35.719 -2.9 -0.022 1 70.19 308 SER A CA 1
ATOM 2494 C C . SER A 1 308 ? 34.438 -3.625 0.395 1 70.19 308 SER A C 1
ATOM 2496 O O . SER A 1 308 ? 34.188 -4.746 -0.049 1 70.19 308 SER A O 1
ATOM 2498 N N . GLU A 1 309 ? 33.688 -3.006 1.127 1 74.5 309 GLU A N 1
ATOM 2499 C CA . GLU A 1 309 ? 32.438 -3.605 1.573 1 74.5 309 GLU A CA 1
ATOM 2500 C C . GLU A 1 309 ? 31.438 -3.762 0.413 1 74.5 309 GLU A C 1
ATOM 2502 O O . GLU A 1 309 ? 30.719 -4.754 0.339 1 74.5 309 GLU A O 1
ATOM 2507 N N . SER A 1 310 ? 31.516 -2.846 -0.46 1 74.31 310 SER A N 1
ATOM 2508 C CA . SER A 1 310 ? 30.625 -2.9 -1.62 1 74.31 310 SER A CA 1
ATOM 2509 C C . SER A 1 310 ? 31 -4.059 -2.543 1 74.31 310 SER A C 1
ATOM 2511 O O . SER A 1 310 ? 30.125 -4.75 -3.061 1 74.31 310 SER A O 1
ATOM 2513 N N . ILE A 1 311 ? 32.25 -4.258 -2.686 1 73.81 311 ILE A N 1
ATOM 2514 C CA . ILE A 1 311 ? 32.719 -5.348 -3.529 1 73.81 311 ILE A CA 1
ATOM 2515 C C . ILE A 1 311 ? 32.375 -6.688 -2.889 1 73.81 311 ILE A C 1
ATOM 2517 O O . ILE A 1 311 ? 31.891 -7.605 -3.57 1 73.81 311 ILE A O 1
ATOM 2521 N N . MET A 1 312 ? 32.594 -6.746 -1.647 1 80.56 312 MET A N 1
ATOM 2522 C CA . MET A 1 312 ? 32.25 -7.973 -0.926 1 80.56 312 MET A CA 1
ATOM 2523 C C . MET A 1 312 ? 30.766 -8.273 -1.023 1 80.56 312 MET A C 1
ATOM 2525 O O . MET A 1 312 ? 30.359 -9.43 -1.193 1 80.56 312 MET A O 1
ATOM 2529 N N . ALA A 1 313 ? 29.984 -7.246 -0.936 1 82.88 313 ALA A N 1
ATOM 2530 C CA . ALA A 1 313 ? 28.547 -7.422 -1.053 1 82.88 313 ALA A CA 1
ATOM 2531 C C . ALA A 1 313 ? 28.172 -7.988 -2.418 1 82.88 313 ALA A C 1
ATOM 2533 O O . ALA A 1 313 ? 27.328 -8.883 -2.514 1 82.88 313 ALA A O 1
ATOM 2534 N N . LEU A 1 314 ? 28.812 -7.5 -3.398 1 81.94 314 LEU A N 1
ATOM 2535 C CA . LEU A 1 314 ? 28.547 -7.961 -4.758 1 81.94 314 LEU A CA 1
ATOM 2536 C C . LEU A 1 314 ? 28.938 -9.422 -4.922 1 81.94 314 LEU A C 1
ATOM 2538 O O . LEU A 1 314 ? 28.188 -10.203 -5.531 1 81.94 314 LEU A O 1
ATOM 2542 N N . ILE A 1 315 ? 30.031 -9.797 -4.355 1 84.69 315 ILE A N 1
ATOM 2543 C CA . ILE A 1 315 ? 30.531 -11.164 -4.469 1 84.69 315 ILE A CA 1
ATOM 2544 C C . ILE A 1 315 ? 29.594 -12.125 -3.727 1 84.69 315 ILE A C 1
ATOM 2546 O O . ILE A 1 315 ? 29.141 -13.117 -4.293 1 84.69 315 ILE A O 1
ATOM 2550 N N . VAL A 1 316 ? 29.281 -11.812 -2.586 1 87.06 316 VAL A N 1
ATOM 2551 C CA . VAL A 1 316 ? 28.5 -12.695 -1.726 1 87.06 316 VAL A CA 1
ATOM 2552 C C . VAL A 1 316 ? 27.094 -12.875 -2.311 1 87.06 316 VAL A C 1
ATOM 2554 O O . VAL A 1 316 ? 26.609 -14 -2.416 1 87.06 316 VAL A O 1
ATOM 2557 N N . THR A 1 317 ? 26.516 -11.82 -2.746 1 90.44 317 THR A N 1
ATOM 2558 C CA . THR A 1 317 ? 25.156 -11.906 -3.283 1 90.44 317 THR A CA 1
ATOM 2559 C C . THR A 1 317 ? 25.156 -12.672 -4.602 1 90.44 317 THR A C 1
ATOM 2561 O O . THR A 1 317 ? 24.25 -13.469 -4.852 1 90.44 317 THR A O 1
ATOM 2564 N N . GLY A 1 318 ? 26.156 -12.406 -5.406 1 90.75 318 GLY A N 1
ATOM 2565 C CA . GLY A 1 318 ? 26.25 -13.125 -6.668 1 90.75 318 GLY A CA 1
ATOM 2566 C C . GLY A 1 318 ? 26.438 -14.617 -6.492 1 90.75 318 GLY A C 1
ATOM 2567 O O . GLY A 1 318 ? 25.781 -15.414 -7.168 1 90.75 318 GLY A O 1
ATOM 2568 N N . VAL A 1 319 ? 27.266 -14.969 -5.594 1 91.44 319 VAL A N 1
ATOM 2569 C CA . VAL A 1 319 ? 27.562 -16.375 -5.359 1 91.44 319 VAL A CA 1
ATOM 2570 C C . VAL A 1 319 ? 26.344 -17.094 -4.789 1 91.44 319 VAL A C 1
ATOM 2572 O O . VAL A 1 319 ? 26 -18.188 -5.223 1 91.44 319 VAL A O 1
ATOM 2575 N N . ILE A 1 320 ? 25.688 -16.5 -3.881 1 91.44 320 ILE A N 1
ATOM 2576 C CA . ILE A 1 320 ? 24.5 -17.094 -3.275 1 91.44 320 ILE A CA 1
ATOM 2577 C C . ILE A 1 320 ? 23.422 -17.281 -4.336 1 91.44 320 ILE A C 1
ATOM 2579 O O . ILE A 1 320 ? 22.828 -18.359 -4.449 1 91.44 320 ILE A O 1
ATOM 2583 N N . PHE A 1 321 ? 23.25 -16.25 -5.152 1 95 321 PHE A N 1
ATOM 2584 C CA . PHE A 1 321 ? 22.234 -16.312 -6.203 1 95 321 PHE A CA 1
ATOM 2585 C C . PHE A 1 321 ? 22.562 -17.422 -7.199 1 95 321 PHE A C 1
ATOM 2587 O O . PHE A 1 321 ? 21.688 -18.219 -7.547 1 95 321 PHE A O 1
ATOM 2594 N N . GLY A 1 322 ? 23.75 -17.453 -7.594 1 94.81 322 GLY A N 1
ATOM 2595 C CA . GLY A 1 322 ? 24.172 -18.469 -8.547 1 94.81 322 GLY A CA 1
ATOM 2596 C C . GLY A 1 322 ? 24.062 -19.875 -7.988 1 94.81 322 GLY A C 1
ATOM 2597 O O . GLY A 1 322 ? 23.641 -20.797 -8.695 1 94.81 322 GLY A O 1
ATOM 2598 N N . SER A 1 323 ? 24.375 -20.047 -6.781 1 95.5 323 SER A N 1
ATOM 2599 C CA . SER A 1 323 ? 24.438 -21.375 -6.164 1 95.5 323 SER A CA 1
ATOM 2600 C C . SER A 1 323 ? 23.047 -22 -6.066 1 95.5 323 SER A C 1
ATOM 2602 O O . SER A 1 323 ? 22.906 -23.234 -6.113 1 95.5 323 SER A O 1
ATOM 2604 N N . ILE A 1 324 ? 22 -21.25 -5.961 1 95.25 324 ILE A N 1
ATOM 2605 C CA . ILE A 1 324 ? 20.641 -21.766 -5.828 1 95.25 324 ILE A CA 1
ATOM 2606 C C . ILE A 1 324 ? 20.25 -22.531 -7.09 1 95.25 324 ILE A C 1
ATOM 2608 O O . ILE A 1 324 ? 19.516 -23.516 -7.023 1 95.25 324 ILE A O 1
ATOM 2612 N N . HIS A 1 325 ? 20.828 -22.25 -8.227 1 95.94 325 HIS A N 1
ATOM 2613 C CA . HIS A 1 325 ? 20.469 -22.859 -9.508 1 95.94 325 HIS A CA 1
ATOM 2614 C C . HIS A 1 325 ? 21 -24.281 -9.602 1 95.94 325 HIS A C 1
ATOM 2616 O O . HIS A 1 325 ? 20.594 -25.047 -10.477 1 95.94 325 HIS A O 1
ATOM 2622 N N . PHE A 1 326 ? 21.891 -24.625 -8.664 1 95.69 326 PHE A N 1
ATOM 2623 C CA . PHE A 1 326 ? 22.391 -26 -8.617 1 95.69 326 PHE A CA 1
ATOM 2624 C C . PHE A 1 326 ? 21.297 -26.953 -8.156 1 95.69 326 PHE A C 1
ATOM 2626 O O . PHE A 1 326 ? 21.422 -28.172 -8.312 1 95.69 326 PHE A O 1
ATOM 2633 N N . LEU A 1 327 ? 20.219 -26.406 -7.645 1 93.69 327 LEU A N 1
ATOM 2634 C CA . LEU A 1 327 ? 19.078 -27.234 -7.25 1 93.69 327 LEU A CA 1
ATOM 2635 C C . LEU A 1 327 ? 18.531 -28.016 -8.445 1 93.69 327 LEU A C 1
ATOM 2637 O O . LEU A 1 327 ? 17.938 -29.078 -8.273 1 93.69 327 LEU A O 1
ATOM 2641 N N . ALA A 1 328 ? 18.719 -27.469 -9.641 1 94.31 328 ALA A N 1
ATOM 2642 C CA . ALA A 1 328 ? 18.234 -28.125 -10.852 1 94.31 328 ALA A CA 1
ATOM 2643 C C . ALA A 1 328 ? 19.359 -28.812 -11.594 1 94.31 328 ALA A C 1
ATOM 2645 O O . ALA A 1 328 ? 19.25 -29.094 -12.789 1 94.31 328 ALA A O 1
ATOM 2646 N N . TRP A 1 329 ? 20.438 -29.109 -10.938 1 93.94 329 TRP A N 1
ATOM 2647 C CA . TRP A 1 329 ? 21.625 -29.719 -11.547 1 93.94 329 TRP A CA 1
ATOM 2648 C C . TRP A 1 329 ? 21.312 -31.094 -12.109 1 93.94 329 TRP A C 1
ATOM 2650 O O . TRP A 1 329 ? 21.75 -31.453 -13.203 1 93.94 329 TRP A O 1
ATOM 2660 N N . ALA A 1 330 ? 20.469 -31.875 -11.414 1 91.5 330 ALA A N 1
ATOM 2661 C CA . ALA A 1 330 ? 20.203 -33.25 -11.789 1 91.5 330 ALA A CA 1
ATOM 2662 C C . ALA A 1 330 ? 18.844 -33.375 -12.477 1 91.5 330 ALA A C 1
ATOM 2664 O O . ALA A 1 330 ? 18.297 -34.5 -12.586 1 91.5 330 ALA A O 1
ATOM 2665 N N . SER A 1 331 ? 18.328 -32.344 -12.852 1 90.5 331 SER A N 1
ATOM 2666 C CA . SER A 1 331 ? 17.031 -32.344 -13.5 1 90.5 331 SER A CA 1
ATOM 2667 C C . SER A 1 331 ? 17.109 -32.969 -14.891 1 90.5 331 SER A C 1
ATOM 2669 O O . SER A 1 331 ? 18.188 -33.094 -15.461 1 90.5 331 SER A O 1
ATOM 2671 N N . SER A 1 332 ? 15.977 -33.438 -15.344 1 90.56 332 SER A N 1
ATOM 2672 C CA . SER A 1 332 ? 15.883 -33.969 -16.703 1 90.56 332 SER A CA 1
ATOM 2673 C C . SER A 1 332 ? 15.578 -32.844 -17.703 1 90.56 332 SER A C 1
ATOM 2675 O O . SER A 1 332 ? 14.727 -32 -17.453 1 90.56 332 SER A O 1
ATOM 2677 N N . PHE A 1 333 ? 16.375 -32.844 -18.766 1 94.62 333 PHE A N 1
ATOM 2678 C CA . PHE A 1 333 ? 16.203 -31.844 -19.812 1 94.62 333 PHE A CA 1
ATOM 2679 C C . PHE A 1 333 ? 15.758 -32.5 -21.125 1 94.62 333 PHE A C 1
ATOM 2681 O O . PHE A 1 333 ? 16.031 -33.688 -21.344 1 94.62 333 PHE A O 1
ATOM 2688 N N . PRO A 1 334 ? 15.039 -31.734 -21.922 1 94.19 334 PRO A N 1
ATOM 2689 C CA . PRO A 1 334 ? 14.57 -32.312 -23.188 1 94.19 334 PRO A CA 1
ATOM 2690 C C . PRO A 1 334 ? 15.711 -32.75 -24.094 1 94.19 334 PRO A C 1
ATOM 2692 O O . PRO A 1 334 ? 15.562 -33.75 -24.812 1 94.19 334 PRO A O 1
ATOM 2695 N N . THR A 1 335 ? 16.891 -32 -24.156 1 96.19 335 THR A N 1
ATOM 2696 C CA . THR A 1 335 ? 18.047 -32.375 -24.969 1 96.19 335 THR A CA 1
ATOM 2697 C C . THR A 1 335 ? 19.328 -32.312 -24.141 1 96.19 335 THR A C 1
ATOM 2699 O O . THR A 1 335 ? 19.375 -31.641 -23.109 1 96.19 335 THR A O 1
ATOM 2702 N N . SER A 1 336 ? 20.359 -33.062 -24.578 1 95.94 336 SER A N 1
ATOM 2703 C CA . SER A 1 336 ? 21.672 -33.062 -23.922 1 95.94 336 SER A CA 1
ATOM 2704 C C . SER A 1 336 ? 22.328 -31.688 -24 1 95.94 336 SER A C 1
ATOM 2706 O O . SER A 1 336 ? 23.031 -31.281 -23.078 1 95.94 336 SER A O 1
ATOM 2708 N N . THR A 1 337 ? 22.016 -30.984 -25.078 1 97 337 THR A N 1
ATOM 2709 C CA . THR A 1 337 ? 22.562 -29.641 -25.25 1 97 337 THR A CA 1
ATOM 2710 C C . THR A 1 337 ? 22 -28.688 -24.203 1 97 337 THR A C 1
ATOM 2712 O O . THR A 1 337 ? 22.734 -27.906 -23.609 1 97 337 THR A O 1
ATOM 2715 N N . GLU A 1 338 ? 20.734 -28.828 -23.984 1 97.31 338 GLU A N 1
ATOM 2716 C CA . GLU A 1 338 ? 20.094 -27.969 -22.984 1 97.31 338 GLU A CA 1
ATOM 2717 C C . GLU A 1 338 ? 20.641 -28.266 -21.578 1 97.31 338 GLU A C 1
ATOM 2719 O O . GLU A 1 338 ? 20.828 -27.359 -20.781 1 97.31 338 GLU A O 1
ATOM 2724 N N . ARG A 1 339 ? 20.875 -29.5 -21.344 1 96.81 339 ARG A N 1
ATOM 2725 C CA . ARG A 1 339 ? 21.469 -29.891 -20.062 1 96.81 339 ARG A CA 1
ATOM 2726 C C . ARG A 1 339 ? 22.859 -29.297 -19.891 1 96.81 339 ARG A C 1
ATOM 2728 O O . ARG A 1 339 ? 23.172 -28.734 -18.828 1 96.81 339 ARG A O 1
ATOM 2735 N N . LEU A 1 340 ? 23.609 -29.391 -20.891 1 97.62 340 LEU A N 1
ATOM 2736 C CA . LEU A 1 340 ? 24.969 -28.859 -20.859 1 97.62 340 LEU A CA 1
ATOM 2737 C C . LEU A 1 340 ? 24.953 -27.344 -20.672 1 97.62 340 LEU A C 1
ATOM 2739 O O . LEU A 1 340 ? 25.75 -26.812 -19.906 1 97.62 340 LEU A O 1
ATOM 2743 N N . LEU A 1 341 ? 24.109 -26.719 -21.391 1 97.94 341 LEU A N 1
ATOM 2744 C CA . LEU A 1 341 ? 24 -25.266 -21.281 1 97.94 341 LEU A CA 1
ATOM 2745 C C . LEU A 1 341 ? 23.609 -24.844 -19.875 1 97.94 341 LEU A C 1
ATOM 2747 O O . LEU A 1 341 ? 24.141 -23.859 -19.344 1 97.94 341 LEU A O 1
ATOM 2751 N N . TRP A 1 342 ? 22.688 -25.594 -19.266 1 97.69 342 TRP A N 1
ATOM 2752 C CA . TRP A 1 342 ? 22.297 -25.297 -17.891 1 97.69 342 TRP A CA 1
ATOM 2753 C C . TRP A 1 342 ? 23.484 -25.438 -16.938 1 97.69 342 TRP A C 1
ATOM 2755 O O . TRP A 1 342 ? 23.75 -24.562 -16.125 1 97.69 342 TRP A O 1
ATOM 2765 N N . HIS A 1 343 ? 24.281 -26.484 -17.109 1 97.75 343 HIS A N 1
ATOM 2766 C CA . HIS A 1 343 ? 25.422 -26.75 -16.25 1 97.75 343 HIS A CA 1
ATOM 2767 C C . HIS A 1 343 ? 26.5 -25.688 -16.406 1 97.75 343 HIS A C 1
ATOM 2769 O O . HIS A 1 343 ? 26.984 -25.141 -15.414 1 97.75 343 HIS A O 1
ATOM 2775 N N . MET A 1 344 ? 26.766 -25.297 -17.609 1 97.56 344 MET A N 1
ATOM 2776 C CA . MET A 1 344 ? 27.781 -24.266 -17.875 1 97.56 344 MET A CA 1
ATOM 2777 C C . MET A 1 344 ? 27.344 -22.922 -17.328 1 97.56 344 MET A C 1
ATOM 2779 O O . MET A 1 344 ? 28.141 -22.203 -16.734 1 97.56 344 MET A O 1
ATOM 2783 N N . SER A 1 345 ? 26.094 -22.656 -17.594 1 97.31 345 SER A N 1
ATOM 2784 C CA . SER A 1 345 ? 25.562 -21.375 -17.125 1 97.31 345 SER A CA 1
ATOM 2785 C C . SER A 1 345 ? 25.562 -21.297 -15.602 1 97.31 345 SER A C 1
ATOM 2787 O O . SER A 1 345 ? 25.906 -20.25 -15.023 1 97.31 345 SER A O 1
ATOM 2789 N N . THR A 1 346 ? 25.172 -22.375 -14.945 1 96.62 346 THR A N 1
ATOM 2790 C CA . THR A 1 346 ? 25.156 -22.406 -13.492 1 96.62 346 THR A CA 1
ATOM 2791 C C . THR A 1 346 ? 26.562 -22.219 -12.922 1 96.62 346 THR A C 1
ATOM 2793 O O . THR A 1 346 ? 26.75 -21.469 -11.961 1 96.62 346 THR A O 1
ATOM 2796 N N . ILE A 1 347 ? 27.5 -22.766 -13.516 1 95.81 347 ILE A N 1
ATOM 2797 C CA . ILE A 1 347 ? 28.891 -22.609 -13.094 1 95.81 347 ILE A CA 1
ATOM 2798 C C . ILE A 1 347 ? 29.344 -21.172 -13.305 1 95.81 347 ILE A C 1
ATOM 2800 O O . ILE A 1 347 ? 29.984 -20.578 -12.438 1 95.81 347 ILE A O 1
ATOM 2804 N N . ILE A 1 348 ? 29.031 -20.609 -14.422 1 93.88 348 ILE A N 1
ATOM 2805 C CA . ILE A 1 348 ? 29.406 -19.234 -14.75 1 93.88 348 ILE A CA 1
ATOM 2806 C C . ILE A 1 348 ? 28.797 -18.281 -13.719 1 93.88 348 ILE A C 1
ATOM 2808 O O . ILE A 1 348 ? 29.484 -17.344 -13.266 1 93.88 348 ILE A O 1
ATOM 2812 N N . LEU A 1 349 ? 27.578 -18.5 -13.336 1 93.94 349 LEU A N 1
ATOM 2813 C CA . LEU A 1 349 ? 26.875 -17.625 -12.406 1 93.94 349 LEU A CA 1
ATOM 2814 C C . LEU A 1 349 ? 27.547 -17.625 -11.039 1 93.94 349 LEU A C 1
ATOM 2816 O O . LEU A 1 349 ? 27.469 -16.641 -10.305 1 93.94 349 LEU A O 1
ATOM 2820 N N . VAL A 1 350 ? 28.25 -18.656 -10.703 1 93.25 350 VAL A N 1
ATOM 2821 C CA . VAL A 1 350 ? 28.906 -18.734 -9.406 1 93.25 350 VAL A CA 1
ATOM 2822 C C . VAL A 1 350 ? 30.375 -18.297 -9.547 1 93.25 350 VAL A C 1
ATOM 2824 O O . VAL A 1 350 ? 30.906 -17.594 -8.688 1 93.25 350 VAL A O 1
ATOM 2827 N N . ALA A 1 351 ? 30.984 -18.609 -10.602 1 90.44 351 ALA A N 1
ATOM 2828 C CA . ALA A 1 351 ? 32.406 -18.406 -10.789 1 90.44 351 ALA A CA 1
ATOM 2829 C C . ALA A 1 351 ? 32.719 -16.938 -11.078 1 90.44 351 ALA A C 1
ATOM 2831 O O . ALA A 1 351 ? 33.719 -16.391 -10.578 1 90.44 351 ALA A O 1
ATOM 2832 N N . VAL A 1 352 ? 31.953 -16.281 -11.852 1 88 352 VAL A N 1
ATOM 2833 C CA . VAL A 1 352 ? 32.25 -14.93 -12.297 1 88 352 VAL A CA 1
ATOM 2834 C C . VAL A 1 352 ? 32.25 -13.984 -11.102 1 88 352 VAL A C 1
ATOM 2836 O O . VAL A 1 352 ? 33.156 -13.188 -10.922 1 88 352 VAL A O 1
ATOM 2839 N N . PRO A 1 353 ? 31.266 -14.016 -10.227 1 86.31 353 PRO A N 1
ATOM 2840 C CA . PRO A 1 353 ? 31.312 -13.133 -9.062 1 86.31 353 PRO A CA 1
ATOM 2841 C C . PRO A 1 353 ? 32.5 -13.445 -8.133 1 86.31 353 PRO A C 1
ATOM 2843 O O . PRO A 1 353 ? 33 -12.547 -7.457 1 86.31 353 PRO A O 1
ATOM 2846 N N . LEU A 1 354 ? 32.969 -14.586 -8.055 1 81.88 354 LEU A N 1
ATOM 2847 C CA . LEU A 1 354 ? 34.031 -15 -7.145 1 81.88 354 LEU A CA 1
ATOM 2848 C C . LEU A 1 354 ? 35.375 -14.469 -7.613 1 81.88 354 LEU A C 1
ATOM 2850 O O . LEU A 1 354 ? 36.281 -14.211 -6.801 1 81.88 354 LEU A O 1
ATOM 2854 N N . PHE A 1 355 ? 35.438 -14.242 -8.859 1 73.81 355 PHE A N 1
ATOM 2855 C CA . PHE A 1 355 ? 36.812 -14.016 -9.297 1 73.81 355 PHE A CA 1
ATOM 2856 C C . PHE A 1 355 ? 36.938 -12.719 -10.094 1 73.81 355 PHE A C 1
ATOM 2858 O O . PHE A 1 355 ? 37.625 -12.68 -11.125 1 73.81 355 PHE A O 1
ATOM 2865 N N . PRO A 1 356 ? 36.125 -11.594 -9.609 1 64.38 356 PRO A N 1
ATOM 2866 C CA . PRO A 1 356 ? 36.312 -10.453 -10.516 1 64.38 356 PRO A CA 1
ATOM 2867 C C . PRO A 1 356 ? 37.688 -9.828 -10.445 1 64.38 356 PRO A C 1
ATOM 2869 O O . PRO A 1 356 ? 38.312 -9.586 -11.477 1 64.38 356 PRO A O 1
ATOM 2872 N N . ILE A 1 357 ? 38.062 -9.594 -9.234 1 60.84 357 ILE A N 1
ATOM 2873 C CA . ILE A 1 357 ? 39.312 -8.844 -9.023 1 60.84 357 ILE A CA 1
ATOM 2874 C C . ILE A 1 357 ? 40.5 -9.711 -9.422 1 60.84 357 ILE A C 1
ATOM 2876 O O . ILE A 1 357 ? 41.438 -9.242 -10.094 1 60.84 357 ILE A O 1
ATOM 2880 N N . SER A 1 358 ? 40.375 -10.914 -8.93 1 62.28 358 SER A N 1
ATOM 2881 C CA . SER A 1 358 ? 41.5 -11.781 -9.25 1 62.28 358 SER A CA 1
ATOM 2882 C C . SER A 1 358 ? 41.688 -11.922 -10.75 1 62.28 358 SER A C 1
ATOM 2884 O O . SER A 1 358 ? 42.812 -11.984 -11.242 1 62.28 358 SER A O 1
ATOM 2886 N N . PHE A 1 359 ? 40.625 -11.859 -11.344 1 66.31 359 PHE A N 1
ATOM 2887 C CA . PHE A 1 359 ? 40.719 -11.961 -12.797 1 66.31 359 PHE A CA 1
ATOM 2888 C C . PHE A 1 359 ? 41.312 -10.695 -13.398 1 66.31 359 PHE A C 1
ATOM 2890 O O . PHE A 1 359 ? 42.125 -10.766 -14.305 1 66.31 359 PHE A O 1
ATOM 2897 N N . LEU A 1 360 ? 40.938 -9.625 -12.805 1 65.81 360 LEU A N 1
ATOM 2898 C CA . LEU A 1 360 ? 41.531 -8.367 -13.281 1 65.81 360 LEU A CA 1
ATOM 2899 C C . LEU A 1 360 ? 43.031 -8.336 -13.031 1 65.81 360 LEU A C 1
ATOM 2901 O O . LEU A 1 360 ? 43.781 -7.93 -13.906 1 65.81 360 LEU A O 1
ATOM 2905 N N . ILE A 1 361 ? 43.375 -8.742 -11.867 1 65.5 361 ILE A N 1
ATOM 2906 C CA . ILE A 1 361 ? 44.781 -8.75 -11.516 1 65.5 361 ILE A CA 1
ATOM 2907 C C . ILE A 1 361 ? 45.531 -9.68 -12.453 1 65.5 361 ILE A C 1
ATOM 2909 O O . ILE A 1 361 ? 46.594 -9.32 -12.969 1 65.5 361 ILE A O 1
ATOM 2913 N N . LEU A 1 362 ? 44.969 -10.781 -12.57 1 69.56 362 LEU A N 1
ATOM 2914 C CA . LEU A 1 362 ? 45.594 -11.75 -13.461 1 69.56 362 LEU A CA 1
ATOM 2915 C C . LEU A 1 362 ? 45.75 -11.172 -14.859 1 69.56 362 LEU A C 1
ATOM 2917 O O . LEU A 1 362 ? 46.844 -11.258 -15.438 1 69.56 362 LEU A O 1
ATOM 2921 N N . LEU A 1 363 ? 44.812 -10.5 -15.297 1 71.94 363 LEU A N 1
ATOM 2922 C CA . LEU A 1 363 ? 44.875 -9.93 -16.641 1 71.94 363 LEU A CA 1
ATOM 2923 C C . LEU A 1 363 ? 45.875 -8.766 -16.688 1 71.94 363 LEU A C 1
ATOM 2925 O O . LEU A 1 363 ? 46.562 -8.562 -17.703 1 71.94 363 LEU A O 1
ATOM 2929 N N . ALA A 1 364 ? 45.938 -8.109 -15.625 1 69.56 364 ALA A N 1
ATOM 2930 C CA . ALA A 1 364 ? 46.875 -7.004 -15.547 1 69.56 364 ALA A CA 1
ATOM 2931 C C . ALA A 1 364 ? 48.312 -7.52 -15.578 1 69.56 364 ALA A C 1
ATOM 2933 O O . ALA A 1 364 ? 49.188 -6.934 -16.234 1 69.56 364 ALA A O 1
ATOM 2934 N N . VAL A 1 365 ? 48.531 -8.539 -14.828 1 72.31 365 VAL A N 1
ATOM 2935 C CA . VAL A 1 365 ? 49.844 -9.148 -14.805 1 72.31 365 VAL A CA 1
ATOM 2936 C C . VAL A 1 365 ? 50.219 -9.656 -16.203 1 72.31 365 VAL A C 1
ATOM 2938 O O . VAL A 1 365 ? 51.312 -9.422 -16.688 1 72.31 365 VAL A O 1
ATOM 2941 N N . ILE A 1 366 ? 49.281 -10.281 -16.766 1 75.12 366 ILE A N 1
ATOM 2942 C CA . ILE A 1 366 ? 49.5 -10.805 -18.109 1 75.12 366 ILE A CA 1
ATOM 2943 C C . ILE A 1 366 ? 49.781 -9.656 -19.078 1 75.12 366 ILE A C 1
ATOM 2945 O O . ILE A 1 366 ? 50.688 -9.742 -19.891 1 75.12 366 ILE A O 1
ATOM 2949 N N . ALA A 1 367 ? 49.031 -8.68 -18.953 1 75.81 367 ALA A N 1
ATOM 2950 C CA . ALA A 1 367 ? 49.219 -7.508 -19.797 1 75.81 367 ALA A CA 1
ATOM 2951 C C . ALA A 1 367 ? 50.625 -6.918 -19.609 1 75.81 367 ALA A C 1
ATOM 2953 O O . ALA A 1 367 ? 51.281 -6.539 -20.578 1 75.81 367 ALA A O 1
ATOM 2954 N N . ARG A 1 368 ? 50.969 -6.848 -18.406 1 79.62 368 ARG A N 1
ATOM 2955 C CA . ARG A 1 368 ? 52.281 -6.332 -18.094 1 79.62 368 ARG A CA 1
ATOM 2956 C C . ARG A 1 368 ? 53.375 -7.227 -18.672 1 79.62 368 ARG A C 1
ATOM 2958 O O . ARG A 1 368 ? 54.344 -6.734 -19.25 1 79.62 368 ARG A O 1
ATOM 2965 N N . LEU A 1 369 ? 53.188 -8.492 -18.484 1 82.88 369 LEU A N 1
ATOM 2966 C CA . LEU A 1 369 ? 54.188 -9.453 -18.953 1 82.88 369 LEU A CA 1
ATOM 2967 C C . LEU A 1 369 ? 54.312 -9.406 -20.484 1 82.88 369 LEU A C 1
ATOM 2969 O O . LEU A 1 369 ? 55.406 -9.625 -21.016 1 82.88 369 LEU A O 1
ATOM 2973 N N . LEU A 1 370 ? 53.25 -9.156 -21.016 1 86.94 370 LEU A N 1
ATOM 2974 C CA . LEU A 1 370 ? 53.25 -9.156 -22.469 1 86.94 370 LEU A CA 1
ATOM 2975 C C . LEU A 1 370 ? 53.406 -7.738 -23.016 1 86.94 370 LEU A C 1
ATOM 2977 O O . LEU A 1 370 ? 53.312 -7.512 -24.219 1 86.94 370 LEU A O 1
ATOM 2981 N N . ASN A 1 371 ? 53.656 -6.84 -22.094 1 85 371 ASN A N 1
ATOM 2982 C CA . ASN A 1 371 ? 53.844 -5.434 -22.422 1 85 371 ASN A CA 1
ATOM 2983 C C . ASN A 1 371 ? 52.625 -4.855 -23.141 1 85 371 ASN A C 1
ATOM 2985 O O . ASN A 1 371 ? 52.781 -4.172 -24.156 1 85 371 ASN A O 1
ATOM 2989 N N . LEU A 1 372 ? 51.562 -5.246 -22.672 1 80 372 LEU A N 1
ATOM 2990 C CA . LEU A 1 372 ? 50.312 -4.707 -23.203 1 80 372 LEU A CA 1
ATOM 2991 C C . LEU A 1 372 ? 49.781 -3.586 -22.312 1 80 372 LEU A C 1
ATOM 2993 O O . LEU A 1 372 ? 50.094 -3.551 -21.109 1 80 372 LEU A O 1
ATOM 2997 N N . PRO A 1 373 ? 49.156 -2.65 -23.016 1 78.12 373 PRO A N 1
ATOM 2998 C CA . PRO A 1 373 ? 48.594 -1.58 -22.219 1 78.12 373 PRO A CA 1
ATOM 2999 C C . PRO A 1 373 ? 47.531 -2.096 -21.219 1 78.12 373 PRO A C 1
ATOM 3001 O O . PRO A 1 373 ? 46.938 -3.139 -21.438 1 78.12 373 PRO A O 1
ATOM 3004 N N . TYR A 1 374 ? 47.438 -1.406 -20.062 1 75.31 374 TYR A N 1
ATOM 3005 C CA . TYR A 1 374 ? 46.531 -1.728 -18.969 1 75.31 374 TYR A CA 1
ATOM 3006 C C . TYR A 1 374 ? 45.094 -1.837 -19.5 1 75.31 374 TYR A C 1
ATOM 3008 O O . TYR A 1 374 ? 44.281 -2.609 -18.969 1 75.31 374 TYR A O 1
ATOM 3016 N N . GLU A 1 375 ? 44.844 -1.19 -20.562 1 73.94 375 GLU A N 1
ATOM 3017 C CA . GLU A 1 375 ? 43.531 -1.187 -21.172 1 73.94 375 GLU A CA 1
ATOM 3018 C C . GLU A 1 375 ? 43.125 -2.576 -21.672 1 73.94 375 GLU A C 1
ATOM 3020 O O . GLU A 1 375 ? 41.938 -2.926 -21.703 1 73.94 375 GLU A O 1
ATOM 3025 N N . PHE A 1 376 ? 44.156 -3.277 -22.016 1 71.88 376 PHE A N 1
ATOM 3026 C CA . PHE A 1 376 ? 43.875 -4.637 -22.469 1 71.88 376 PHE A CA 1
ATOM 3027 C C . PHE A 1 376 ? 43.375 -5.496 -21.328 1 71.88 376 PHE A C 1
ATOM 3029 O O . PHE A 1 376 ? 42.469 -6.332 -21.531 1 71.88 376 PHE A O 1
ATOM 3036 N N . ALA A 1 377 ? 43.906 -5.262 -20.172 1 69.88 377 ALA A N 1
ATOM 3037 C CA . ALA A 1 377 ? 43.469 -6 -19 1 69.88 377 ALA A CA 1
ATOM 3038 C C . ALA A 1 377 ? 42.031 -5.621 -18.625 1 69.88 377 ALA A C 1
ATOM 3040 O O . ALA A 1 377 ? 41.219 -6.488 -18.297 1 69.88 377 ALA A O 1
ATOM 3041 N N . VAL A 1 378 ? 41.75 -4.414 -18.766 1 69.81 378 VAL A N 1
ATOM 3042 C CA . VAL A 1 378 ? 40.406 -3.928 -18.469 1 69.81 378 VAL A CA 1
ATOM 3043 C C . VAL A 1 378 ? 39.406 -4.469 -19.484 1 69.81 378 VAL A C 1
A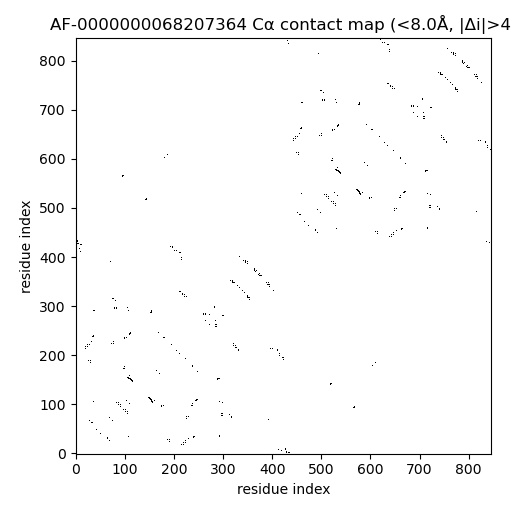TOM 3045 O O . VAL A 1 378 ? 38.344 -4.938 -19.125 1 69.81 378 VAL A O 1
ATOM 3048 N N . ALA A 1 379 ? 39.844 -4.41 -20.672 1 71.75 379 ALA A N 1
ATOM 3049 C CA . ALA A 1 379 ? 39 -4.938 -21.75 1 71.75 379 ALA A CA 1
ATOM 3050 C C . ALA A 1 379 ? 38.719 -6.43 -21.547 1 71.75 379 ALA A C 1
ATOM 3052 O O . ALA A 1 379 ? 37.594 -6.898 -21.719 1 71.75 379 ALA A O 1
ATOM 3053 N N . GLY A 1 380 ? 39.812 -7.062 -21.266 1 70.06 380 GLY A N 1
ATOM 3054 C CA . GLY A 1 380 ? 39.656 -8.484 -21 1 70.06 380 GLY A CA 1
ATOM 3055 C C . GLY A 1 380 ? 38.781 -8.789 -19.828 1 70.06 380 GLY A C 1
ATOM 3056 O O . GLY A 1 380 ? 38 -9.75 -19.859 1 70.06 380 GLY A O 1
ATOM 3057 N N . SER A 1 381 ? 38.812 -8.008 -18.859 1 73.5 381 SER A N 1
ATOM 3058 C CA . SER A 1 381 ? 38 -8.219 -17.656 1 73.5 381 SER A CA 1
ATOM 3059 C C . SER A 1 381 ? 36.531 -7.977 -17.938 1 73.5 381 SER A C 1
ATOM 3061 O O . SER A 1 381 ? 35.656 -8.5 -17.234 1 73.5 381 SER A O 1
ATOM 3063 N N . SER A 1 382 ? 36.281 -7.238 -19 1 73.94 382 SER A N 1
ATOM 3064 C CA . SER A 1 382 ? 34.906 -6.961 -19.391 1 73.94 382 SER A CA 1
ATOM 3065 C C . SER A 1 382 ? 34.219 -8.211 -19.953 1 73.94 382 SER A C 1
ATOM 3067 O O . SER A 1 382 ? 33 -8.266 -20.031 1 73.94 382 SER A O 1
ATOM 3069 N N . LEU A 1 383 ? 35 -9.18 -20.25 1 77.94 383 LEU A N 1
ATOM 3070 C CA . LEU A 1 383 ? 34.469 -10.43 -20.781 1 77.94 383 LEU A CA 1
ATOM 3071 C C . LEU A 1 383 ? 33.719 -11.203 -19.688 1 77.94 383 LEU A C 1
ATOM 3073 O O . LEU A 1 383 ? 32.812 -11.961 -19.984 1 77.94 383 LEU A O 1
ATOM 3077 N N . LEU A 1 384 ? 34.188 -10.938 -18.531 1 80.25 384 LEU A N 1
ATOM 3078 C CA . LEU A 1 384 ? 33.562 -11.688 -17.422 1 80.25 384 LEU A CA 1
ATOM 3079 C C . LEU A 1 384 ? 32.125 -11.25 -17.219 1 80.25 384 LEU A C 1
ATOM 3081 O O . LEU A 1 384 ? 31.219 -12.086 -17.172 1 80.25 384 LEU A O 1
ATOM 3085 N N . PRO A 1 385 ? 31.875 -9.961 -17.172 1 80.06 385 PRO A N 1
ATOM 3086 C CA . PRO A 1 385 ? 30.469 -9.555 -17.062 1 80.06 385 PRO A CA 1
ATOM 3087 C C . PRO A 1 385 ? 29.625 -10.016 -18.266 1 80.06 385 PRO A C 1
ATOM 3089 O O . PRO A 1 385 ? 28.453 -10.328 -18.109 1 80.06 385 PRO A O 1
ATOM 3092 N N . LEU A 1 386 ? 30.234 -10.062 -19.344 1 84.31 386 LEU A N 1
ATOM 3093 C CA . LEU A 1 386 ? 29.516 -10.516 -20.531 1 84.31 386 LEU A CA 1
ATOM 3094 C C . LEU A 1 386 ? 29.156 -11.992 -20.406 1 84.31 386 LEU A C 1
ATOM 3096 O O . LEU A 1 386 ? 28.031 -12.391 -20.766 1 84.31 386 LEU A O 1
ATOM 3100 N N . ALA A 1 387 ? 30.125 -12.727 -19.984 1 88.31 387 ALA A N 1
ATOM 3101 C CA . ALA A 1 387 ? 29.859 -14.148 -19.766 1 88.31 387 ALA A CA 1
ATOM 3102 C C . ALA A 1 387 ? 28.75 -14.344 -18.75 1 88.31 387 ALA A C 1
ATOM 3104 O O . ALA A 1 387 ? 27.906 -15.234 -18.906 1 88.31 387 ALA A O 1
ATOM 3105 N N . TYR A 1 388 ? 28.766 -13.539 -17.797 1 89.62 388 TYR A N 1
ATOM 3106 C CA . TYR A 1 388 ? 27.734 -13.609 -16.781 1 89.62 388 TYR A CA 1
ATOM 3107 C C . TYR A 1 388 ? 26.359 -13.312 -17.375 1 89.62 388 TYR A C 1
ATOM 3109 O O . TYR A 1 388 ? 25.391 -14.016 -17.109 1 89.62 388 TYR A O 1
ATOM 3117 N N . ILE A 1 389 ? 26.328 -12.375 -18.203 1 89.56 389 ILE A N 1
ATOM 3118 C CA . ILE A 1 389 ? 25.062 -11.977 -18.844 1 89.56 389 ILE A CA 1
ATOM 3119 C C . ILE A 1 389 ? 24.547 -13.109 -19.719 1 89.56 389 ILE A C 1
ATOM 3121 O O . ILE A 1 389 ? 23.359 -13.445 -19.688 1 89.56 389 ILE A O 1
ATOM 3125 N N . VAL A 1 390 ? 25.391 -13.703 -20.422 1 93.5 390 VAL A N 1
ATOM 3126 C CA . VAL A 1 390 ? 25.016 -14.812 -21.281 1 93.5 390 VAL A CA 1
ATOM 3127 C C . VAL A 1 390 ? 24.516 -15.984 -20.438 1 93.5 390 VAL A C 1
ATOM 3129 O O . VAL A 1 390 ? 23.5 -16.594 -20.766 1 93.5 390 VAL A O 1
ATOM 3132 N N . GLY A 1 391 ? 25.297 -16.234 -19.438 1 94.75 391 GLY A N 1
ATOM 3133 C CA . GLY A 1 391 ? 24.844 -17.281 -18.531 1 94.75 391 GLY A CA 1
ATOM 3134 C C . GLY A 1 391 ? 23.469 -17.016 -17.938 1 94.75 391 GLY A C 1
ATOM 3135 O O . GLY A 1 391 ? 22.641 -17.906 -17.875 1 94.75 391 GLY A O 1
ATOM 3136 N N . ARG A 1 392 ? 23.188 -15.805 -17.609 1 94.19 392 ARG A N 1
ATOM 3137 C CA . ARG A 1 392 ? 21.906 -15.406 -17.016 1 94.19 392 ARG A CA 1
ATOM 3138 C C . ARG A 1 392 ? 20.781 -15.539 -18.031 1 94.19 392 ARG A C 1
ATOM 3140 O O . ARG A 1 392 ? 19.719 -16.094 -17.719 1 94.19 392 ARG A O 1
ATOM 3147 N N . ILE A 1 393 ? 20.969 -15.102 -19.141 1 95.19 393 ILE A N 1
ATOM 3148 C CA . ILE A 1 393 ? 19.953 -15.164 -20.188 1 95.19 393 ILE A CA 1
ATOM 3149 C C . ILE A 1 393 ? 19.672 -16.625 -20.547 1 95.19 393 ILE A C 1
ATOM 3151 O O . ILE A 1 393 ? 18.516 -17 -20.734 1 95.19 393 ILE A O 1
ATOM 3155 N N . THR A 1 394 ? 20.703 -17.359 -20.594 1 97 394 THR A N 1
ATOM 3156 C CA . THR A 1 394 ? 20.562 -18.766 -20.922 1 97 394 THR A CA 1
ATOM 3157 C C . THR A 1 394 ? 19.734 -19.484 -19.859 1 97 394 THR A C 1
ATOM 3159 O O . THR A 1 394 ? 18.828 -20.25 -20.188 1 97 394 THR A O 1
ATOM 3162 N N . THR A 1 395 ? 20.031 -19.266 -18.625 1 96.44 395 THR A N 1
ATOM 3163 C CA . THR A 1 395 ? 19.281 -19.922 -17.562 1 96.44 395 THR A CA 1
ATOM 3164 C C . THR A 1 395 ? 17.812 -19.516 -17.578 1 96.44 395 THR A C 1
ATOM 3166 O O . THR A 1 395 ? 16.922 -20.344 -17.422 1 96.44 395 THR A O 1
ATOM 3169 N N . ILE A 1 396 ? 17.516 -18.266 -17.828 1 96.12 396 ILE A N 1
ATOM 3170 C CA . ILE A 1 396 ? 16.141 -17.781 -17.891 1 96.12 396 ILE A CA 1
ATOM 3171 C C . ILE A 1 396 ? 15.422 -18.422 -19.078 1 96.12 396 ILE A C 1
ATOM 3173 O O . ILE A 1 396 ? 14.305 -18.906 -18.953 1 96.12 396 ILE A O 1
ATOM 3177 N N . THR A 1 397 ? 16.078 -18.469 -20.203 1 96.56 397 THR A N 1
ATOM 3178 C CA . THR A 1 397 ? 15.5 -19.047 -21.406 1 96.56 397 THR A CA 1
ATOM 3179 C C . THR A 1 397 ? 15.211 -20.531 -21.219 1 96.56 397 THR A C 1
ATOM 3181 O O . THR A 1 397 ? 14.125 -21 -21.562 1 96.56 397 THR A O 1
ATOM 3184 N N . LEU A 1 398 ? 16.125 -21.203 -20.672 1 97 398 LEU A N 1
ATOM 3185 C CA . LEU A 1 398 ? 15.969 -22.641 -20.469 1 97 398 LEU A CA 1
ATOM 3186 C C . LEU A 1 398 ? 14.859 -22.938 -19.469 1 97 398 LEU A C 1
ATOM 3188 O O . LEU A 1 398 ? 14.164 -23.953 -19.594 1 97 398 LEU A O 1
ATOM 3192 N N . ALA A 1 399 ? 14.656 -22.078 -18.5 1 96.06 399 ALA A N 1
ATOM 3193 C CA . ALA A 1 399 ? 13.586 -22.266 -17.531 1 96.06 399 ALA A CA 1
ATOM 3194 C C . ALA A 1 399 ? 12.219 -22.266 -18.219 1 96.06 399 ALA A C 1
ATOM 3196 O O . ALA A 1 399 ? 11.297 -22.953 -17.766 1 96.06 399 ALA A O 1
ATOM 3197 N N . PHE A 1 400 ? 12.125 -21.609 -19.328 1 95.88 400 PHE A N 1
ATOM 3198 C CA . PHE A 1 400 ? 10.859 -21.562 -20.047 1 95.88 400 PHE A CA 1
ATOM 3199 C C . PHE A 1 400 ? 10.797 -22.656 -21.109 1 95.88 400 PHE A C 1
ATOM 3201 O O . PHE A 1 400 ? 9.766 -23.297 -21.281 1 95.88 400 PHE A O 1
ATOM 3208 N N . THR A 1 401 ? 11.875 -22.922 -21.75 1 95.12 401 THR A N 1
ATOM 3209 C CA . THR A 1 401 ? 11.852 -23.875 -22.859 1 95.12 401 THR A CA 1
ATOM 3210 C C . THR A 1 401 ? 11.703 -25.297 -22.359 1 95.12 401 THR A C 1
ATOM 3212 O O . THR A 1 401 ? 11.133 -26.156 -23.047 1 95.12 401 THR A O 1
ATOM 3215 N N . THR A 1 402 ? 12.18 -25.562 -21.219 1 95.38 402 THR A N 1
ATOM 3216 C CA . THR A 1 402 ? 12.086 -26.922 -20.672 1 95.38 402 THR A CA 1
ATOM 3217 C C . THR A 1 402 ? 10.641 -27.266 -20.328 1 95.38 402 THR A C 1
ATOM 3219 O O . THR A 1 402 ? 10.297 -28.453 -20.188 1 95.38 402 THR A O 1
ATOM 3222 N N . LEU A 1 403 ? 9.797 -26.25 -20.188 1 94.56 403 LEU A N 1
ATOM 3223 C CA . LEU A 1 403 ? 8.391 -26.469 -19.875 1 94.56 403 LEU A CA 1
ATOM 3224 C C . LEU A 1 403 ? 7.672 -27.188 -21.016 1 94.56 403 LEU A C 1
ATOM 3226 O O . LEU A 1 403 ? 6.586 -27.734 -20.828 1 94.56 403 LEU A O 1
ATOM 3230 N N . ARG A 1 404 ? 8.281 -27.188 -22.203 1 93.38 404 ARG A N 1
ATOM 3231 C CA . ARG A 1 404 ? 7.645 -27.781 -23.375 1 93.38 404 ARG A CA 1
ATOM 3232 C C . ARG A 1 404 ? 7.57 -29.297 -23.234 1 93.38 404 ARG A C 1
ATOM 3234 O O . ARG A 1 404 ? 6.738 -29.953 -23.875 1 93.38 404 ARG A O 1
ATOM 3241 N N . CYS A 1 405 ? 8.523 -29.875 -22.453 1 91.44 405 CYS A N 1
ATOM 3242 C CA . CYS A 1 405 ? 8.578 -31.328 -22.281 1 91.44 405 CYS A CA 1
ATOM 3243 C C . CYS A 1 405 ? 8.852 -31.688 -20.828 1 91.44 405 CYS A C 1
ATOM 3245 O O . CYS A 1 405 ? 9.93 -32.156 -20.484 1 91.44 405 CYS A O 1
ATOM 3247 N N . LEU A 1 406 ? 7.781 -31.594 -20.016 1 90.62 406 LEU A N 1
ATOM 3248 C CA . LEU A 1 406 ? 7.934 -31.922 -18.594 1 90.62 406 LEU A CA 1
ATOM 3249 C C . LEU A 1 406 ? 7.547 -33.375 -18.328 1 90.62 406 LEU A C 1
ATOM 3251 O O . LEU A 1 406 ? 6.602 -33.875 -18.938 1 90.62 406 LEU A O 1
ATOM 3255 N N . PRO A 1 407 ? 8.336 -33.969 -17.484 1 88.69 407 PRO A N 1
ATOM 3256 C CA . PRO A 1 407 ? 7.914 -35.312 -17.078 1 88.69 407 PRO A CA 1
ATOM 3257 C C . PRO A 1 407 ? 6.59 -35.312 -16.328 1 88.69 407 PRO A C 1
ATOM 3259 O O . PRO A 1 407 ? 6.203 -34.281 -15.742 1 88.69 407 PRO A O 1
ATOM 3262 N N . VAL A 1 408 ? 5.926 -36.406 -16.281 1 84.44 408 VAL A N 1
ATOM 3263 C CA . VAL A 1 408 ? 4.598 -36.531 -15.703 1 84.44 408 VAL A CA 1
ATOM 3264 C C . VAL A 1 408 ? 4.652 -36.219 -14.203 1 84.44 408 VAL A C 1
ATOM 3266 O O . VAL A 1 408 ? 3.695 -35.688 -13.633 1 84.44 408 VAL A O 1
ATOM 3269 N N . GLU A 1 409 ? 5.789 -36.469 -13.617 1 86.12 409 GLU A N 1
ATOM 3270 C CA . GLU A 1 409 ? 5.961 -36.281 -12.18 1 86.12 409 GLU A CA 1
ATOM 3271 C C . GLU A 1 409 ? 5.926 -34.781 -11.812 1 86.12 409 GLU A C 1
ATOM 3273 O O . GLU A 1 409 ? 5.645 -34.438 -10.664 1 86.12 409 GLU A O 1
ATOM 3278 N N . ALA A 1 410 ? 6.137 -33.969 -12.789 1 89.19 410 ALA A N 1
ATOM 3279 C CA . ALA A 1 410 ? 6.133 -32.531 -12.555 1 89.19 410 ALA A CA 1
ATOM 3280 C C . ALA A 1 410 ? 4.711 -32 -12.344 1 89.19 410 ALA A C 1
ATOM 3282 O O . ALA A 1 410 ? 4.512 -30.953 -11.75 1 89.19 410 ALA A O 1
ATOM 3283 N N . TYR A 1 411 ? 3.76 -32.812 -12.758 1 87.88 411 TYR A N 1
ATOM 3284 C CA . TYR A 1 411 ? 2.369 -32.375 -12.695 1 87.88 411 TYR A CA 1
ATOM 3285 C C . TYR A 1 411 ? 1.684 -32.906 -11.445 1 87.88 411 TYR A C 1
ATOM 3287 O O . TYR A 1 411 ? 0.541 -32.562 -11.148 1 87.88 411 TYR A O 1
ATOM 3295 N N . ARG A 1 412 ? 2.363 -33.688 -10.773 1 86.44 412 ARG A N 1
ATOM 3296 C CA . ARG A 1 412 ? 1.804 -34.188 -9.516 1 86.44 412 ARG A CA 1
ATOM 3297 C C . ARG A 1 412 ? 1.844 -33.094 -8.438 1 86.44 412 ARG A C 1
ATOM 3299 O O . ARG A 1 412 ? 2.826 -32.375 -8.328 1 86.44 412 ARG A O 1
ATOM 3306 N N . ASP A 1 413 ? 0.733 -33 -7.711 1 85 413 ASP A N 1
ATOM 3307 C CA . ASP A 1 413 ? 0.649 -31.969 -6.676 1 85 413 ASP A CA 1
ATOM 3308 C C . ASP A 1 413 ? 0.969 -32.562 -5.301 1 85 413 ASP A C 1
ATOM 3310 O O . ASP A 1 413 ? 0.952 -33.781 -5.117 1 85 413 ASP A O 1
ATOM 3314 N N . VAL A 1 414 ? 1.416 -31.703 -4.316 1 85.31 414 VAL A N 1
ATOM 3315 C CA . VAL A 1 414 ? 1.81 -32.125 -2.975 1 85.31 414 VAL A CA 1
ATOM 3316 C C . VAL A 1 414 ? 0.566 -32.406 -2.133 1 85.31 414 VAL A C 1
ATOM 3318 O O . VAL A 1 414 ? 0.651 -33.031 -1.078 1 85.31 414 VAL A O 1
ATOM 3321 N N . GLY A 1 415 ? -0.653 -32.156 -2.525 1 75.38 415 GLY A N 1
ATOM 3322 C CA . GLY A 1 415 ? -1.893 -32.531 -1.875 1 75.38 415 GLY A CA 1
ATOM 3323 C C . GLY A 1 415 ? -2.432 -31.484 -0.931 1 75.38 415 GLY A C 1
ATOM 3324 O O . GLY A 1 415 ? -3.631 -31.453 -0.641 1 75.38 415 GLY A O 1
ATOM 3325 N N . TRP A 1 416 ? -1.506 -30.656 -0.211 1 74.19 416 TRP A N 1
ATOM 3326 C CA . TRP A 1 416 ? -1.989 -29.703 0.787 1 74.19 416 TRP A CA 1
ATOM 3327 C C . TRP A 1 416 ? -1.982 -28.281 0.234 1 74.19 416 TRP A C 1
ATOM 3329 O O . TRP A 1 416 ? -2.451 -27.359 0.893 1 74.19 416 TRP A O 1
ATOM 3339 N N . SER A 1 417 ? -1.685 -28.078 -0.976 1 69.25 417 SER A N 1
ATOM 3340 C CA . SER A 1 417 ? -1.47 -26.734 -1.518 1 69.25 417 SER A CA 1
ATOM 3341 C C . SER A 1 417 ? -2.793 -26.016 -1.751 1 69.25 417 SER A C 1
ATOM 3343 O O . SER A 1 417 ? -2.869 -24.797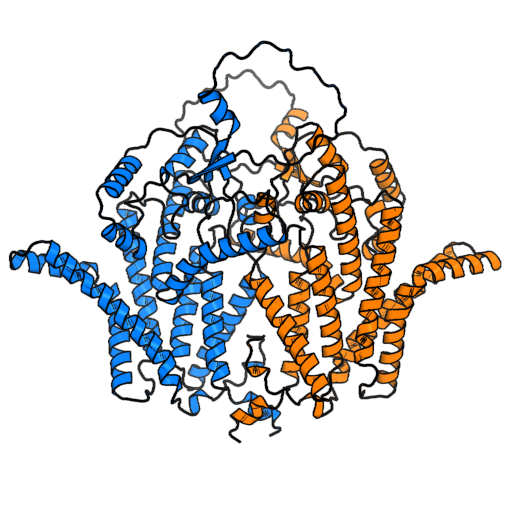 -1.623 1 69.25 417 SER A O 1
ATOM 3345 N N . ASP A 1 418 ? -3.818 -26.766 -1.933 1 66.25 418 ASP A N 1
ATOM 3346 C CA . ASP A 1 418 ? -5.094 -26.156 -2.299 1 66.25 418 ASP A CA 1
ATOM 3347 C C . ASP A 1 418 ? -5.84 -25.656 -1.064 1 66.25 418 ASP A C 1
ATOM 3349 O O . ASP A 1 418 ? -6.805 -24.906 -1.181 1 66.25 418 ASP A O 1
ATOM 3353 N N . PHE A 1 419 ? -5.18 -26.016 0.062 1 67.44 419 PHE A N 1
ATOM 3354 C CA . PHE A 1 419 ? -5.902 -25.656 1.274 1 67.44 419 PHE A CA 1
ATOM 3355 C C . PHE A 1 419 ? -5.48 -24.266 1.76 1 67.44 419 PHE A C 1
ATOM 3357 O O . PHE A 1 419 ? -6.105 -23.703 2.66 1 67.44 419 PHE A O 1
ATOM 3364 N N . LEU A 1 420 ? -4.461 -23.672 1.076 1 68.56 420 LEU A N 1
ATOM 3365 C CA . LEU A 1 420 ? -3.992 -22.344 1.458 1 68.56 420 LEU A CA 1
ATOM 3366 C C . LEU A 1 420 ? -4.207 -21.344 0.326 1 68.56 420 LEU A C 1
ATOM 3368 O O . LEU A 1 420 ? -3.98 -21.672 -0.843 1 68.56 420 LEU A O 1
ATOM 3372 N N . PRO A 1 421 ? -4.75 -20.203 0.748 1 70.38 421 PRO A N 1
ATOM 3373 C CA . PRO A 1 421 ? -4.941 -19.188 -0.289 1 70.38 421 PRO A CA 1
ATOM 3374 C C . PRO A 1 421 ? -3.635 -18.781 -0.964 1 70.38 421 PRO A C 1
ATOM 3376 O O . PRO A 1 421 ? -2.592 -18.719 -0.309 1 70.38 421 PRO A O 1
ATOM 3379 N N . HIS A 1 422 ? -3.643 -18.797 -2.045 1 74 422 HIS A N 1
ATOM 3380 C CA . HIS A 1 422 ? -2.523 -18.359 -2.865 1 74 422 HIS A CA 1
ATOM 3381 C C . HIS A 1 422 ? -3.002 -17.859 -4.227 1 74 422 HIS A C 1
ATOM 3383 O O . HIS A 1 422 ? -4.195 -17.906 -4.523 1 74 422 HIS A O 1
ATOM 3389 N N . ILE A 1 423 ? -2.197 -17.078 -4.82 1 72.12 423 ILE A N 1
ATOM 3390 C CA . ILE A 1 423 ? -2.541 -16.641 -6.168 1 72.12 423 ILE A CA 1
ATOM 3391 C C . ILE A 1 423 ? -1.997 -17.641 -7.188 1 72.12 423 ILE A C 1
ATOM 3393 O O . ILE A 1 423 ? -0.833 -18.047 -7.113 1 72.12 423 ILE A O 1
ATOM 3397 N N . MET B 1 1 ? -9.68 -37.906 -21.469 1 48.69 1 MET B N 1
ATOM 3398 C CA . MET B 1 1 ? -9.305 -36.562 -21.047 1 48.69 1 MET B CA 1
ATOM 3399 C C . MET B 1 1 ? -8.219 -36.625 -19.984 1 48.69 1 MET B C 1
ATOM 3401 O O . MET B 1 1 ? -8.289 -37.406 -19.047 1 48.69 1 MET B O 1
ATOM 3405 N N . ALA B 1 2 ? -7.16 -36.094 -20.375 1 60.94 2 ALA B N 1
ATOM 3406 C CA . ALA B 1 2 ? -6.055 -36.125 -19.422 1 60.94 2 ALA B CA 1
ATOM 3407 C C . ALA B 1 2 ? -6.461 -35.5 -18.094 1 60.94 2 ALA B C 1
ATOM 3409 O O . ALA B 1 2 ? -7.332 -34.625 -18.047 1 60.94 2 ALA B O 1
ATOM 3410 N N . PRO B 1 3 ? -6.305 -36.188 -17.062 1 56.78 3 PRO B N 1
ATOM 3411 C CA . PRO B 1 3 ? -6.641 -35.688 -15.711 1 56.78 3 PRO B CA 1
ATOM 3412 C C . PRO B 1 3 ? -6.504 -34.188 -15.578 1 56.78 3 PRO B C 1
ATOM 3414 O O . PRO B 1 3 ? -7.262 -33.562 -14.836 1 56.78 3 PRO B O 1
ATOM 3417 N N . GLN B 1 4 ? -5.738 -33.594 -16.406 1 61.25 4 GLN B N 1
ATOM 3418 C CA . GLN B 1 4 ? -5.539 -32.156 -16.344 1 61.25 4 GLN B CA 1
ATOM 3419 C C . GLN B 1 4 ? -6.727 -31.406 -16.938 1 61.25 4 GLN B C 1
ATOM 3421 O O . GLN B 1 4 ? -6.992 -30.266 -16.578 1 61.25 4 GLN B O 1
ATOM 3426 N N . ASP B 1 5 ? -7.453 -32.156 -17.719 1 64.56 5 ASP B N 1
ATOM 3427 C CA . ASP B 1 5 ? -8.594 -31.531 -18.375 1 64.56 5 ASP B CA 1
ATOM 3428 C C . ASP B 1 5 ? -9.789 -31.422 -17.422 1 64.56 5 ASP B C 1
ATOM 3430 O O . ASP B 1 5 ? -10.562 -30.453 -17.516 1 64.56 5 ASP B O 1
ATOM 3434 N N . TYR B 1 6 ? -9.93 -32.375 -16.531 1 64.25 6 TYR B N 1
ATOM 3435 C CA . TYR B 1 6 ? -11.031 -32.312 -15.578 1 64.25 6 TYR B CA 1
ATOM 3436 C C . TYR B 1 6 ? -10.852 -31.141 -14.609 1 64.25 6 TYR B C 1
ATOM 3438 O O . TYR B 1 6 ? -11.82 -30.484 -14.242 1 64.25 6 TYR B O 1
ATOM 3446 N N . ALA B 1 7 ? -9.711 -30.891 -14.344 1 63.16 7 ALA B N 1
ATOM 3447 C CA . ALA B 1 7 ? -9.414 -29.812 -13.406 1 63.16 7 ALA B CA 1
ATOM 3448 C C . ALA B 1 7 ? -9.805 -28.453 -13.977 1 63.16 7 ALA B C 1
ATOM 3450 O O . ALA B 1 7 ? -10.094 -27.516 -13.227 1 63.16 7 ALA B O 1
ATOM 3451 N N . ARG B 1 8 ? -10.094 -28.438 -15.25 1 69.5 8 ARG B N 1
ATOM 3452 C CA . ARG B 1 8 ? -10.43 -27.188 -15.914 1 69.5 8 ARG B CA 1
ATOM 3453 C C . ARG B 1 8 ? -11.945 -27.031 -16.062 1 69.5 8 ARG B C 1
ATOM 3455 O O . ARG B 1 8 ? -12.445 -25.922 -16.25 1 69.5 8 ARG B O 1
ATOM 3462 N N . GLN B 1 9 ? -12.664 -28.078 -15.82 1 77.62 9 GLN B N 1
ATOM 3463 C CA . GLN B 1 9 ? -14.094 -28.031 -16.125 1 77.62 9 GLN B CA 1
ATOM 3464 C C . GLN B 1 9 ? -14.914 -27.875 -14.844 1 77.62 9 GLN B C 1
ATOM 3466 O O . GLN B 1 9 ? -16.078 -27.484 -14.898 1 77.62 9 GLN B O 1
ATOM 3471 N N . TYR B 1 10 ? -14.289 -28.125 -13.734 1 79.69 10 TYR B N 1
ATOM 3472 C CA . TYR B 1 10 ? -15.039 -28.078 -12.484 1 79.69 10 TYR B CA 1
ATOM 3473 C C . TYR B 1 10 ? -14.281 -27.281 -11.422 1 79.69 10 TYR B C 1
ATOM 3475 O O . TYR B 1 10 ? -13.055 -27.172 -11.477 1 79.69 10 TYR B O 1
ATOM 3483 N N . ARG B 1 11 ? -15.133 -26.672 -10.594 1 81.12 11 ARG B N 1
ATOM 3484 C CA . ARG B 1 11 ? -14.562 -26.016 -9.422 1 81.12 11 ARG B CA 1
ATOM 3485 C C . ARG B 1 11 ? -14.906 -26.781 -8.148 1 81.12 11 ARG B C 1
ATOM 3487 O O . ARG B 1 11 ? -15.859 -27.547 -8.117 1 81.12 11 ARG B O 1
ATOM 3494 N N . SER B 1 12 ? -14.031 -26.641 -7.172 1 81.88 12 SER B N 1
ATOM 3495 C CA . SER B 1 12 ? -14.234 -27.328 -5.898 1 81.88 12 SER B CA 1
ATOM 3496 C C . SER B 1 12 ? -14.891 -26.406 -4.879 1 81.88 12 SER B C 1
ATOM 3498 O O . SER B 1 12 ? -14.914 -25.188 -5.059 1 81.88 12 SER B O 1
ATOM 3500 N N . LEU B 1 13 ? -15.516 -26.969 -3.838 1 85.69 13 LEU B N 1
ATOM 3501 C CA . LEU B 1 13 ? -16.172 -26.203 -2.783 1 85.69 13 LEU B CA 1
ATOM 3502 C C . LEU B 1 13 ? -15.195 -25.234 -2.115 1 85.69 13 LEU B C 1
ATOM 3504 O O . LEU B 1 13 ? -15.508 -24.062 -1.932 1 85.69 13 LEU B O 1
ATOM 3508 N N . PRO B 1 14 ? -13.922 -25.656 -1.829 1 84.69 14 PRO B N 1
ATOM 3509 C CA . PRO B 1 14 ? -12.992 -24.688 -1.239 1 84.69 14 PRO B CA 1
ATOM 3510 C C . PRO B 1 14 ? -12.68 -23.531 -2.174 1 84.69 14 PRO B C 1
ATOM 3512 O O . PRO B 1 14 ? -12.516 -22.391 -1.72 1 84.69 14 PRO B O 1
ATOM 3515 N N . THR B 1 15 ? -12.648 -23.812 -3.396 1 82.88 15 THR B N 1
ATOM 3516 C CA . THR B 1 15 ? -12.359 -22.734 -4.348 1 82.88 15 THR B CA 1
ATOM 3517 C C . THR B 1 15 ? -13.492 -21.719 -4.371 1 82.88 15 THR B C 1
ATOM 3519 O O . THR B 1 15 ? -13.25 -20.516 -4.484 1 82.88 15 THR B O 1
ATOM 3522 N N . ILE B 1 16 ? -14.711 -22.203 -4.289 1 88.38 16 ILE B N 1
ATOM 3523 C CA . ILE B 1 16 ? -15.867 -21.312 -4.246 1 88.38 16 ILE B CA 1
ATOM 3524 C C . ILE B 1 16 ? -15.812 -20.453 -2.986 1 88.38 16 ILE B C 1
ATOM 3526 O O . ILE B 1 16 ? -15.969 -19.234 -3.055 1 88.38 16 ILE B O 1
ATOM 3530 N N . ILE B 1 17 ? -15.531 -21.125 -1.909 1 91.69 17 ILE B N 1
ATOM 3531 C CA . ILE B 1 17 ? -15.508 -20.438 -0.619 1 91.69 17 ILE B CA 1
ATOM 3532 C C . ILE B 1 17 ? -14.375 -19.422 -0.592 1 91.69 17 ILE B C 1
ATOM 3534 O O . ILE B 1 17 ? -14.602 -18.25 -0.276 1 91.69 17 ILE B O 1
ATOM 3538 N N . TRP B 1 18 ? -13.211 -19.719 -1.035 1 87.88 18 TRP B N 1
ATOM 3539 C CA . TRP B 1 18 ? -12.039 -18.844 -0.929 1 87.88 18 TRP B CA 1
ATOM 3540 C C . TRP B 1 18 ? -12.133 -17.688 -1.913 1 87.88 18 TRP B C 1
ATOM 3542 O O . TRP B 1 18 ? -11.711 -16.562 -1.606 1 87.88 18 TRP B O 1
ATOM 3552 N N . SER B 1 19 ? -12.625 -17.922 -3.076 1 89.25 19 SER B N 1
ATOM 3553 C CA . SER B 1 19 ? -12.75 -16.828 -4.027 1 89.25 19 SER B CA 1
ATOM 3554 C C . SER B 1 19 ? -13.695 -15.742 -3.5 1 89.25 19 SER B C 1
ATOM 3556 O O . SER B 1 19 ? -13.445 -14.555 -3.691 1 89.25 19 SER B O 1
ATOM 3558 N N . CYS B 1 20 ? -14.695 -16.188 -2.803 1 94.69 20 CYS B N 1
ATOM 3559 C CA . CYS B 1 20 ? -15.648 -15.25 -2.232 1 94.69 20 CYS B CA 1
ATOM 3560 C C . CYS B 1 20 ? -15.047 -14.523 -1.035 1 94.69 20 CYS B C 1
ATOM 3562 O O . CYS B 1 20 ? -15.07 -13.289 -0.976 1 94.69 20 CYS B O 1
ATOM 3564 N N . LEU B 1 21 ? -14.477 -15.305 -0.164 1 93.38 21 LEU B N 1
ATOM 3565 C CA . LEU B 1 21 ? -13.953 -14.727 1.07 1 93.38 21 LEU B CA 1
ATOM 3566 C C . LEU B 1 21 ? -12.805 -13.773 0.779 1 93.38 21 LEU B C 1
ATOM 3568 O O . LEU B 1 21 ? -12.727 -12.695 1.37 1 93.38 21 LEU B O 1
ATOM 3572 N N . ILE B 1 22 ? -11.969 -14.07 -0.142 1 90.25 22 ILE B N 1
ATOM 3573 C CA . ILE B 1 22 ? -10.82 -13.234 -0.475 1 90.25 22 ILE B CA 1
ATOM 3574 C C . ILE B 1 22 ? -11.297 -11.961 -1.176 1 90.25 22 ILE B C 1
ATOM 3576 O O . ILE B 1 22 ? -10.789 -10.875 -0.913 1 90.25 22 ILE B O 1
ATOM 3580 N N . THR B 1 23 ? -12.234 -12.141 -2.021 1 93.31 23 THR B N 1
ATOM 3581 C CA . THR B 1 23 ? -12.781 -10.977 -2.705 1 93.31 23 THR B CA 1
ATOM 3582 C C . THR B 1 23 ? -13.406 -10.008 -1.705 1 93.31 23 THR B C 1
ATOM 3584 O O . THR B 1 23 ? -13.141 -8.805 -1.745 1 93.31 23 THR B O 1
ATOM 3587 N N . ILE B 1 24 ? -14.195 -10.539 -0.814 1 95.12 24 ILE B N 1
ATOM 3588 C CA . ILE B 1 24 ? -14.844 -9.711 0.192 1 95.12 24 ILE B CA 1
ATOM 3589 C C . ILE B 1 24 ? -13.797 -9.031 1.066 1 95.12 24 ILE B C 1
ATOM 3591 O O . ILE B 1 24 ? -13.875 -7.828 1.324 1 95.12 24 ILE B O 1
ATOM 3595 N N . PHE B 1 25 ? -12.906 -9.789 1.474 1 91.44 25 PHE B N 1
ATOM 3596 C CA . PHE B 1 25 ? -11.867 -9.266 2.355 1 91.44 25 PHE B CA 1
ATOM 3597 C C . PHE B 1 25 ? -11.078 -8.156 1.665 1 91.44 25 PHE B C 1
ATOM 3599 O O . PHE B 1 25 ? -10.906 -7.07 2.221 1 91.44 25 PHE B O 1
ATOM 3606 N N . LEU B 1 26 ? -10.562 -8.359 0.474 1 88.62 26 LEU B N 1
ATOM 3607 C CA . LEU B 1 26 ? -9.711 -7.422 -0.241 1 88.62 26 LEU B CA 1
ATOM 3608 C C . LEU B 1 26 ? -10.461 -6.137 -0.566 1 88.62 26 LEU B C 1
ATOM 3610 O O . LEU B 1 26 ? -9.953 -5.039 -0.343 1 88.62 26 LEU B O 1
ATOM 3614 N N . CYS B 1 27 ? -11.633 -6.262 -1.052 1 91.69 27 CYS B N 1
ATOM 3615 C CA . CYS B 1 27 ? -12.391 -5.07 -1.426 1 91.69 27 CYS B CA 1
ATOM 3616 C C . CYS B 1 27 ? -12.75 -4.246 -0.196 1 91.69 27 CYS B C 1
ATOM 3618 O O . CYS B 1 27 ? -12.734 -3.016 -0.243 1 91.69 27 CYS B O 1
ATOM 3620 N N . THR B 1 28 ? -13.086 -4.957 0.87 1 93.06 28 THR B N 1
ATOM 3621 C CA . THR B 1 28 ? -13.445 -4.254 2.094 1 93.06 28 THR B CA 1
ATOM 3622 C C . THR B 1 28 ? -12.227 -3.574 2.713 1 93.06 28 THR B C 1
ATOM 3624 O O . THR B 1 28 ? -12.281 -2.395 3.064 1 93.06 28 THR B O 1
ATOM 3627 N N . TRP B 1 29 ? -11.211 -4.219 2.744 1 88.5 29 TRP B N 1
ATOM 3628 C CA . TRP B 1 29 ? -10.008 -3.703 3.383 1 88.5 29 TRP B CA 1
ATOM 3629 C C . TRP B 1 29 ? -9.484 -2.477 2.646 1 88.5 29 TRP B C 1
ATOM 3631 O O . TRP B 1 29 ? -9.164 -1.46 3.27 1 88.5 29 TRP B O 1
ATOM 3641 N N . VAL B 1 30 ? -9.391 -2.533 1.355 1 88.44 30 VAL B N 1
ATOM 3642 C CA . VAL B 1 30 ? -8.766 -1.492 0.55 1 88.44 30 VAL B CA 1
ATOM 3643 C C . VAL B 1 30 ? -9.695 -0.283 0.453 1 88.44 30 VAL B C 1
ATOM 3645 O O . VAL B 1 30 ? -9.234 0.852 0.314 1 88.44 30 VAL B O 1
ATOM 3648 N N . SER B 1 31 ? -10.953 -0.52 0.601 1 91.62 31 SER B N 1
ATOM 3649 C CA . SER B 1 31 ? -11.898 0.573 0.429 1 91.62 31 SER B CA 1
ATOM 3650 C C . SER B 1 31 ? -11.977 1.44 1.682 1 91.62 31 SER B C 1
ATOM 3652 O O . SER B 1 31 ? -12.398 2.598 1.616 1 91.62 31 SER B O 1
ATOM 3654 N N . LEU B 1 32 ? -11.586 0.928 2.783 1 91.12 32 LEU B N 1
ATOM 3655 C CA . LEU B 1 32 ? -11.727 1.636 4.051 1 91.12 32 LEU B CA 1
ATOM 3656 C C . LEU B 1 32 ? -10.609 2.652 4.234 1 91.12 32 LEU B C 1
ATOM 3658 O O . LEU B 1 32 ? -9.43 2.32 4.078 1 91.12 32 LEU B O 1
ATOM 3662 N N . HIS B 1 33 ? -10.953 3.857 4.473 1 91.38 33 HIS B N 1
ATOM 3663 C CA . HIS B 1 33 ? -10.031 4.945 4.785 1 91.38 33 HIS B CA 1
ATOM 3664 C C . HIS B 1 33 ? -10.234 5.449 6.207 1 91.38 33 HIS B C 1
ATOM 3666 O O . HIS B 1 33 ? -10.984 6.402 6.434 1 91.38 33 HIS B O 1
ATOM 3672 N N . PRO B 1 34 ? -9.562 4.898 7.125 1 90.31 34 PRO B N 1
ATOM 3673 C CA . PRO B 1 34 ? -9.742 5.336 8.516 1 90.31 34 PRO B CA 1
ATOM 3674 C C . PRO B 1 34 ? -9.227 6.75 8.758 1 90.31 34 PRO B C 1
ATOM 3676 O O . PRO B 1 34 ? -8.453 7.281 7.949 1 90.31 34 PRO B O 1
ATOM 3679 N N . ASN B 1 35 ? -9.75 7.348 9.82 1 92.94 35 ASN B N 1
ATOM 3680 C CA . ASN B 1 35 ? -9.242 8.641 10.258 1 92.94 35 ASN B CA 1
ATOM 3681 C C . ASN B 1 35 ? -7.867 8.523 10.906 1 92.94 35 ASN B C 1
ATOM 3683 O O . ASN B 1 35 ? -7.371 7.41 11.109 1 92.94 35 ASN B O 1
ATOM 3687 N N . VAL B 1 36 ? -7.254 9.672 11.117 1 93.88 36 VAL B N 1
ATOM 3688 C CA . VAL B 1 36 ? -5.926 9.68 11.719 1 93.88 36 VAL B CA 1
ATOM 3689 C C . VAL B 1 36 ? -6 9.164 13.148 1 93.88 36 VAL B C 1
ATOM 3691 O O . VAL B 1 36 ? -6.805 9.648 13.953 1 93.88 36 VAL B O 1
ATOM 3694 N N . PRO B 1 37 ? -5.266 8.156 13.484 1 92.38 37 PRO B N 1
ATOM 3695 C CA . PRO B 1 37 ? -5.301 7.621 14.852 1 92.38 37 PRO B CA 1
ATOM 3696 C C . PRO B 1 37 ? -4.613 8.539 15.859 1 92.38 37 PRO B C 1
ATOM 3698 O O . PRO B 1 37 ? -3.988 9.531 15.469 1 92.38 37 PRO B O 1
ATOM 3701 N N . GLU B 1 38 ? -4.781 8.219 17.109 1 91 38 GLU B N 1
ATOM 3702 C CA . GLU B 1 38 ? -4.113 8.961 18.172 1 91 38 GLU B CA 1
ATOM 3703 C C . GLU B 1 38 ? -2.598 8.922 18 1 91 38 GLU B C 1
ATOM 3705 O O . GLU B 1 38 ? -2.018 7.852 17.797 1 91 38 GLU B O 1
ATOM 3710 N N . PRO B 1 39 ? -2.027 10.078 18 1 89.94 39 PRO B N 1
ATOM 3711 C CA . PRO B 1 39 ? -0.567 10.094 17.891 1 89.94 39 PRO B CA 1
ATOM 3712 C C . PRO B 1 39 ? 0.121 9.469 19.109 1 89.94 39 PRO B C 1
ATOM 3714 O O . PRO B 1 39 ? -0.344 9.641 20.234 1 89.94 39 PRO B O 1
ATOM 3717 N N . ILE B 1 40 ? 1.061 8.641 18.859 1 84.56 40 ILE B N 1
ATOM 3718 C CA . ILE B 1 40 ? 1.836 8.023 19.922 1 84.56 40 ILE B CA 1
ATOM 3719 C C . ILE B 1 40 ? 3.322 8.297 19.703 1 84.56 40 ILE B C 1
ATOM 3721 O O . ILE B 1 40 ? 3.799 8.336 18.578 1 84.56 40 ILE B O 1
ATOM 3725 N N . ASN B 1 41 ? 3.994 8.547 20.797 1 76.62 41 ASN B N 1
ATOM 3726 C CA . ASN B 1 41 ? 5.438 8.742 20.734 1 76.62 41 ASN B CA 1
ATOM 3727 C C . ASN B 1 41 ? 6.184 7.414 20.734 1 76.62 41 ASN B C 1
ATOM 3729 O O . ASN B 1 41 ? 6.145 6.668 21.703 1 76.62 41 ASN B O 1
ATOM 3733 N N . THR B 1 42 ? 6.715 7 19.594 1 74.75 42 THR B N 1
ATOM 3734 C CA . THR B 1 42 ? 7.402 5.719 19.5 1 74.75 42 THR B CA 1
ATOM 3735 C C . THR B 1 42 ? 8.906 5.926 19.344 1 74.75 42 THR B C 1
ATOM 3737 O O . THR B 1 42 ? 9.641 4.988 19.016 1 74.75 42 THR B O 1
ATOM 3740 N N . SER B 1 43 ? 9.438 7.062 19.469 1 68.31 43 SER B N 1
ATOM 3741 C CA . SER B 1 43 ? 10.836 7.375 19.219 1 68.31 43 SER B CA 1
ATOM 3742 C C . SER B 1 43 ? 11.758 6.59 20.141 1 68.31 43 SER B C 1
ATOM 3744 O O . SER B 1 43 ? 12.883 6.238 19.766 1 68.31 43 SER B O 1
ATOM 3746 N N . SER B 1 44 ? 11.273 6.23 21.312 1 67.25 44 SER B N 1
ATOM 3747 C CA . SER B 1 44 ? 12.125 5.582 22.297 1 67.25 44 SER B CA 1
ATOM 3748 C C . SER B 1 44 ? 12.039 4.062 22.188 1 67.25 44 SER B C 1
ATOM 3750 O O . SER B 1 44 ? 12.781 3.346 22.875 1 67.25 44 SER B O 1
ATOM 3752 N N . LEU B 1 45 ? 11.273 3.631 21.328 1 75.94 45 LEU B N 1
ATOM 3753 C CA . LEU B 1 45 ? 11.047 2.189 21.266 1 75.94 45 LEU B CA 1
ATOM 3754 C C . LEU B 1 45 ? 12.062 1.518 20.344 1 75.94 45 LEU B C 1
ATOM 3756 O O . LEU B 1 45 ? 12.539 2.133 19.391 1 75.94 45 LEU B O 1
ATOM 3760 N N . GLY B 1 46 ? 12.461 0.376 20.703 1 70.12 46 GLY B N 1
ATOM 3761 C CA . GLY B 1 46 ? 13.297 -0.427 19.828 1 70.12 46 GLY B CA 1
ATOM 3762 C C . GLY B 1 46 ? 12.633 -0.769 18.516 1 70.12 46 GLY B C 1
ATOM 3763 O O . GLY B 1 46 ? 11.422 -0.586 18.359 1 70.12 46 GLY B O 1
ATOM 3764 N N . ARG B 1 47 ? 13.344 -1.352 17.641 1 73.44 47 ARG B N 1
ATOM 3765 C CA . ARG B 1 47 ? 12.875 -1.644 16.297 1 73.44 47 ARG B CA 1
ATOM 3766 C C . ARG B 1 47 ? 11.703 -2.623 16.312 1 73.44 47 ARG B C 1
ATOM 3768 O O . ARG B 1 47 ? 10.68 -2.389 15.68 1 73.44 47 ARG B O 1
ATOM 3775 N N . CYS B 1 48 ? 11.875 -3.605 16.984 1 74.38 48 CYS B N 1
ATOM 3776 C CA . CYS B 1 48 ? 10.852 -4.648 17.031 1 74.38 48 CYS B CA 1
ATOM 3777 C C . CYS B 1 48 ? 9.586 -4.137 17.703 1 74.38 48 CYS B C 1
ATOM 3779 O O . CYS B 1 48 ? 8.477 -4.371 17.203 1 74.38 48 CYS B O 1
ATOM 3781 N N . LYS B 1 49 ? 9.766 -3.475 18.781 1 79.31 49 LYS B N 1
ATOM 3782 C CA . LYS B 1 49 ? 8.617 -2.936 19.5 1 79.31 49 LYS B CA 1
ATOM 3783 C C . LYS B 1 49 ? 7.922 -1.844 18.688 1 79.31 49 LYS B C 1
ATOM 3785 O O . LYS B 1 49 ? 6.695 -1.718 18.734 1 79.31 49 LYS B O 1
ATOM 3790 N N . LYS B 1 50 ? 8.711 -1.132 17.953 1 80 50 LYS B N 1
ATOM 3791 C CA . LYS B 1 50 ? 8.164 -0.091 17.094 1 80 50 LYS B CA 1
ATOM 3792 C C . LYS B 1 50 ? 7.297 -0.692 15.992 1 80 50 LYS B C 1
ATOM 3794 O O . LYS B 1 50 ? 6.195 -0.204 15.727 1 80 50 LYS B O 1
ATOM 3799 N N . ALA B 1 51 ? 7.801 -1.712 15.445 1 75.94 51 ALA B N 1
ATOM 3800 C CA . ALA B 1 51 ? 7.051 -2.398 14.398 1 75.94 51 ALA B CA 1
ATOM 3801 C C . ALA B 1 51 ? 5.75 -2.979 14.945 1 75.94 51 ALA B C 1
ATOM 3803 O O . ALA B 1 51 ? 4.695 -2.865 14.312 1 75.94 51 ALA B O 1
ATOM 3804 N N . LYS B 1 52 ? 5.859 -3.561 16.109 1 80.25 52 LYS B N 1
ATOM 3805 C CA . LYS B 1 52 ? 4.688 -4.137 16.766 1 80.25 52 LYS B CA 1
ATOM 3806 C C . LYS B 1 52 ? 3.662 -3.057 17.094 1 80.25 52 LYS B C 1
ATOM 3808 O O . LYS B 1 52 ? 2.463 -3.242 16.875 1 80.25 52 LYS B O 1
ATOM 3813 N N . THR B 1 53 ? 4.16 -1.988 17.594 1 81.5 53 THR B N 1
ATOM 3814 C CA . THR B 1 53 ? 3.275 -0.892 17.969 1 81.5 53 THR B CA 1
ATOM 3815 C C . THR B 1 53 ? 2.584 -0.308 16.75 1 81.5 53 THR B C 1
ATOM 3817 O O . THR B 1 53 ? 1.386 -0.024 16.781 1 81.5 53 THR B O 1
ATOM 3820 N N . HIS B 1 54 ? 3.35 -0.136 15.75 1 79 54 HIS B N 1
ATOM 3821 C CA . HIS B 1 54 ? 2.787 0.366 14.5 1 79 54 HIS B CA 1
ATOM 3822 C C . HIS B 1 54 ? 1.712 -0.572 13.961 1 79 54 HIS B C 1
ATOM 3824 O O . HIS B 1 54 ? 0.635 -0.124 13.562 1 79 54 HIS B O 1
ATOM 3830 N N . PHE B 1 55 ? 2.01 -1.775 14.055 1 78.12 55 PHE B N 1
ATOM 3831 C CA . PHE B 1 55 ? 1.064 -2.783 13.586 1 78.12 55 PHE B CA 1
ATOM 3832 C C . PHE B 1 55 ? -0.224 -2.736 14.398 1 78.12 55 PHE B C 1
ATOM 3834 O O . PHE B 1 55 ? -1.32 -2.734 13.836 1 78.12 55 PHE B O 1
ATOM 3841 N N . LEU B 1 56 ? -0.066 -2.674 15.602 1 81.44 56 LEU B N 1
ATOM 3842 C CA . LEU B 1 56 ? -1.225 -2.652 16.484 1 81.44 56 LEU B CA 1
ATOM 3843 C C . LEU B 1 56 ? -2.043 -1.383 16.281 1 81.44 56 LEU B C 1
ATOM 3845 O O . LEU B 1 56 ? -3.273 -1.413 16.359 1 81.44 56 LEU B O 1
ATOM 3849 N N . ARG B 1 57 ? -1.376 -0.361 15.992 1 83.06 57 ARG B N 1
ATOM 3850 C CA . ARG B 1 57 ? -2.051 0.908 15.742 1 83.06 57 ARG B CA 1
ATOM 3851 C C . ARG B 1 57 ? -2.861 0.85 14.453 1 83.06 57 ARG B C 1
ATOM 3853 O O . ARG B 1 57 ? -4.008 1.296 14.414 1 83.06 57 ARG B O 1
ATOM 3860 N N . VAL B 1 58 ? -2.266 0.278 13.477 1 79.81 58 VAL B N 1
ATOM 3861 C CA . VAL B 1 58 ? -2.945 0.154 12.195 1 79.81 58 VAL B CA 1
ATOM 3862 C C . VAL B 1 58 ? -4.137 -0.79 12.328 1 79.81 58 VAL B C 1
ATOM 3864 O O . VAL B 1 58 ? -5.25 -0.458 11.914 1 79.81 58 VAL B O 1
ATOM 3867 N N . MET B 1 59 ? -3.924 -1.882 13 1 81.94 59 MET B N 1
ATOM 3868 C CA . MET B 1 59 ? -4.973 -2.887 13.148 1 81.94 59 MET B CA 1
ATOM 3869 C C . MET B 1 59 ? -6.117 -2.357 14.008 1 81.94 59 MET B C 1
ATOM 3871 O O . MET B 1 59 ? -7.285 -2.561 13.68 1 81.94 59 MET B O 1
ATOM 3875 N N . SER B 1 60 ? -5.715 -1.666 14.977 1 82.5 60 SER B N 1
ATOM 3876 C CA . SER B 1 60 ? -6.746 -1.15 15.867 1 82.5 60 SER B CA 1
ATOM 3877 C C . SER B 1 60 ? -7.602 -0.098 15.172 1 82.5 60 SER B C 1
ATOM 3879 O O . SER B 1 60 ? -8.805 -0.006 15.414 1 82.5 60 SER B O 1
ATOM 3881 N N . SER B 1 61 ? -6.992 0.637 14.336 1 83.69 61 SER B N 1
ATOM 3882 C CA . SER B 1 61 ? -7.723 1.699 13.648 1 83.69 61 SER B CA 1
ATOM 3883 C C . SER B 1 61 ? -8.602 1.138 12.531 1 83.69 61 SER B C 1
ATOM 3885 O O . SER B 1 61 ? -9.578 1.77 12.125 1 83.69 61 SER B O 1
ATOM 3887 N N . ARG B 1 62 ? -8.328 -0.078 12.102 1 87.25 62 ARG B N 1
ATOM 3888 C CA . ARG B 1 62 ? -9.008 -0.588 10.914 1 87.25 62 ARG B CA 1
ATOM 3889 C C . ARG B 1 62 ? -9.977 -1.704 11.273 1 87.25 62 ARG B C 1
ATOM 3891 O O . ARG B 1 62 ? -10.938 -1.965 10.539 1 87.25 62 ARG B O 1
ATOM 3898 N N . LEU B 1 63 ? -9.742 -2.373 12.352 1 87 63 LEU B N 1
ATOM 3899 C CA . LEU B 1 63 ? -10.484 -3.594 12.656 1 87 63 LEU B CA 1
ATOM 3900 C C . LEU B 1 63 ? -11.953 -3.291 12.898 1 87 63 LEU B C 1
ATOM 3902 O O . LEU B 1 63 ? -12.828 -3.953 12.336 1 87 63 LEU B O 1
ATOM 3906 N N . ALA B 1 64 ? -12.156 -2.279 13.672 1 84.38 64 ALA B N 1
ATOM 3907 C CA . ALA B 1 64 ? -13.547 -1.967 14 1 84.38 64 ALA B CA 1
ATOM 3908 C C . ALA B 1 64 ? -14.32 -1.533 12.75 1 84.38 64 ALA B C 1
ATOM 3910 O O . ALA B 1 64 ? -15.359 -2.104 12.43 1 84.38 64 ALA B O 1
ATOM 3911 N N . PRO B 1 65 ? -13.82 -0.563 12.031 1 87.31 65 PRO B N 1
ATOM 3912 C CA . PRO B 1 65 ? -14.531 -0.215 10.797 1 87.31 65 PRO B CA 1
ATOM 3913 C C . PRO B 1 65 ? -14.641 -1.392 9.828 1 87.31 65 PRO B C 1
ATOM 3915 O O . PRO B 1 65 ? -15.625 -1.5 9.094 1 87.31 65 PRO B O 1
ATOM 3918 N N . PHE B 1 66 ? -13.688 -2.203 9.797 1 91.38 66 PHE B N 1
ATOM 3919 C CA . PHE B 1 66 ? -13.727 -3.379 8.93 1 91.38 66 PHE B CA 1
ATOM 3920 C C . PHE B 1 66 ? -14.875 -4.301 9.32 1 91.38 66 PHE B C 1
ATOM 3922 O O . PHE B 1 66 ? -15.594 -4.809 8.461 1 91.38 66 PHE B O 1
ATOM 3929 N N . LEU B 1 67 ? -15.008 -4.527 10.586 1 87.81 67 LEU B N 1
ATOM 3930 C CA . LEU B 1 67 ? -16.078 -5.383 11.078 1 87.81 67 LEU B CA 1
ATOM 3931 C C . LEU B 1 67 ? -17.453 -4.789 10.75 1 87.81 67 LEU B C 1
ATOM 3933 O O . LEU B 1 67 ? -18.375 -5.512 10.367 1 87.81 67 LEU B O 1
ATOM 3937 N N . VAL B 1 68 ? -17.5 -3.521 10.852 1 87.25 68 VAL B N 1
ATOM 3938 C CA . VAL B 1 68 ? -18.75 -2.855 10.484 1 87.25 68 VAL B CA 1
ATOM 3939 C C . VAL B 1 68 ? -19.016 -3.014 8.992 1 87.25 68 VAL B C 1
ATOM 3941 O O . VAL B 1 68 ? -20.125 -3.326 8.57 1 87.25 68 VAL B O 1
ATOM 3944 N N . ALA B 1 69 ? -17.984 -2.826 8.234 1 91 69 ALA B N 1
ATOM 3945 C CA . ALA B 1 69 ? -18.109 -2.951 6.789 1 91 69 ALA B CA 1
ATOM 3946 C C . ALA B 1 69 ? -18.453 -4.387 6.391 1 91 69 ALA B C 1
ATOM 3948 O O . ALA B 1 69 ? -19.141 -4.609 5.398 1 91 69 ALA B O 1
ATOM 3949 N N . PHE B 1 70 ? -17.969 -5.27 7.176 1 89.12 70 PHE B N 1
ATOM 3950 C CA . PHE B 1 70 ? -18.234 -6.676 6.898 1 89.12 70 PHE B CA 1
ATOM 3951 C C . PHE B 1 70 ? -19.688 -7.02 7.199 1 89.12 70 PHE B C 1
ATOM 3953 O O . PHE B 1 70 ? -20.312 -7.812 6.488 1 89.12 70 PHE B O 1
ATOM 3960 N N . LEU B 1 71 ? -20.203 -6.41 8.172 1 87.5 71 LEU B N 1
ATOM 3961 C CA . LEU B 1 71 ? -21.578 -6.707 8.57 1 87.5 71 LEU B CA 1
ATOM 3962 C C . LEU B 1 71 ? -22.578 -5.848 7.797 1 87.5 71 LEU B C 1
ATOM 3964 O O . LEU B 1 71 ? -23.641 -6.324 7.406 1 87.5 71 LEU B O 1
ATOM 3968 N N . ALA B 1 72 ? -22.156 -4.648 7.625 1 90.38 72 ALA B N 1
ATOM 3969 C CA . ALA B 1 72 ? -23.062 -3.701 6.988 1 90.38 72 ALA B CA 1
ATOM 3970 C C . ALA B 1 72 ? -22.297 -2.713 6.109 1 90.38 72 ALA B C 1
ATOM 3972 O O . ALA B 1 72 ? -22.203 -1.527 6.434 1 90.38 72 ALA B O 1
ATOM 3973 N N . PRO B 1 73 ? -21.875 -3.201 4.91 1 93.5 73 PRO B N 1
ATOM 3974 C CA . PRO B 1 73 ? -21.109 -2.314 4.035 1 93.5 73 PRO B CA 1
ATOM 3975 C C . PRO B 1 73 ? -21.922 -1.114 3.553 1 93.5 73 PRO B C 1
ATOM 3977 O O . PRO B 1 73 ? -21.359 -0.045 3.301 1 93.5 73 PRO B O 1
ATOM 3980 N N . GLU B 1 74 ? -23.281 -1.243 3.439 1 91.62 74 GLU B N 1
ATOM 3981 C CA . GLU B 1 74 ? -24.125 -0.139 3 1 91.62 74 GLU B CA 1
ATOM 3982 C C . GLU B 1 74 ? -24.125 0.997 4.02 1 91.62 74 GLU B C 1
ATOM 3984 O O . GLU B 1 74 ? -24.266 2.164 3.656 1 91.62 74 GLU B O 1
ATOM 3989 N N . TRP B 1 75 ? -23.953 0.645 5.219 1 88.12 75 TRP B N 1
ATOM 3990 C CA . TRP B 1 75 ? -23.844 1.656 6.266 1 88.12 75 TRP B CA 1
ATOM 3991 C C . TRP B 1 75 ? -22.547 2.447 6.133 1 88.12 75 TRP B C 1
ATOM 3993 O O . TRP B 1 75 ? -22.547 3.672 6.281 1 88.12 75 TRP B O 1
ATOM 4003 N N . VAL B 1 76 ? -21.531 1.777 5.891 1 91.12 76 VAL B N 1
ATOM 4004 C CA . VAL B 1 76 ? -20.234 2.424 5.707 1 91.12 76 VAL B CA 1
ATOM 4005 C C . VAL B 1 76 ? -20.266 3.324 4.473 1 91.12 76 VAL B C 1
ATOM 4007 O O . VAL B 1 76 ? -19.703 4.418 4.477 1 91.12 76 VAL B O 1
ATOM 4010 N N . LEU B 1 77 ? -20.906 2.828 3.473 1 93.38 77 LEU B N 1
ATOM 4011 C CA . LEU B 1 77 ? -21.062 3.654 2.281 1 93.38 77 LEU B CA 1
ATOM 4012 C C . LEU B 1 77 ? -21.828 4.938 2.605 1 93.38 77 LEU B C 1
ATOM 4014 O O . LEU B 1 77 ? -21.438 6.023 2.16 1 93.38 77 LEU B O 1
ATOM 4018 N N . ALA B 1 78 ? -22.844 4.844 3.355 1 88.69 78 ALA B N 1
ATOM 4019 C CA . ALA B 1 78 ? -23.609 6.023 3.754 1 88.69 78 ALA B CA 1
ATOM 4020 C C . ALA B 1 78 ? -22.734 6.996 4.543 1 88.69 78 ALA B C 1
ATOM 4022 O O . ALA B 1 78 ? -22.797 8.211 4.32 1 88.69 78 ALA B O 1
ATOM 4023 N N . PHE B 1 79 ? -21.969 6.477 5.418 1 87.38 79 PHE B N 1
ATOM 4024 C CA . PHE B 1 79 ? -21.094 7.309 6.223 1 87.38 79 PHE B CA 1
ATOM 4025 C C . PHE B 1 79 ? -20.031 7.98 5.348 1 87.38 79 PHE B C 1
ATOM 4027 O O . PHE B 1 79 ? -19.688 9.141 5.562 1 87.38 79 PHE B O 1
ATOM 4034 N N . SER B 1 80 ? -19.5 7.234 4.461 1 91.94 80 SER B N 1
ATOM 4035 C CA . SER B 1 80 ? -18.5 7.812 3.564 1 91.94 80 SER B CA 1
ATOM 4036 C C . SER B 1 80 ? -19.094 8.945 2.736 1 91.94 80 SER B C 1
ATOM 4038 O O . SER B 1 80 ? -18.422 9.938 2.463 1 91.94 80 SER B O 1
ATOM 4040 N N . LEU B 1 81 ? -20.375 8.805 2.348 1 90.81 81 LEU B N 1
ATOM 4041 C CA . LEU B 1 81 ? -21.047 9.859 1.598 1 90.81 81 LEU B CA 1
ATOM 4042 C C . LEU B 1 81 ? -21.234 11.109 2.457 1 90.81 81 LEU B C 1
ATOM 4044 O O . LEU B 1 81 ? -21.031 12.227 1.982 1 90.81 81 LEU B O 1
ATOM 4048 N N . ARG B 1 82 ? -21.547 10.922 3.65 1 87.44 82 ARG B N 1
ATOM 4049 C CA . ARG B 1 82 ? -21.672 12.055 4.57 1 87.44 82 ARG B CA 1
ATOM 4050 C C . ARG B 1 82 ? -20.359 12.805 4.703 1 87.44 82 ARG B C 1
ATOM 4052 O O . ARG B 1 82 ? -20.344 14.039 4.691 1 87.44 82 ARG B O 1
ATOM 4059 N N . GLN B 1 83 ? -19.359 12.094 4.867 1 90.31 83 GLN B N 1
ATOM 4060 C CA . GLN B 1 83 ? -18.031 12.719 4.98 1 90.31 83 GLN B CA 1
ATOM 4061 C C . GLN B 1 83 ? -17.672 13.453 3.693 1 90.31 83 GLN B C 1
ATOM 4063 O O . GLN B 1 83 ? -17.047 14.516 3.738 1 90.31 83 GLN B O 1
ATOM 4068 N N . LEU B 1 84 ? -18.031 12.859 2.613 1 92.62 84 LEU B N 1
ATOM 4069 C CA . LEU B 1 84 ? -17.781 13.516 1.336 1 92.62 84 LEU B CA 1
ATOM 4070 C C . LEU B 1 84 ? -18.531 14.844 1.245 1 92.62 84 LEU B C 1
ATOM 4072 O O . LEU B 1 84 ? -17.969 15.852 0.811 1 92.62 84 LEU B O 1
ATOM 4076 N N . PHE B 1 85 ? -19.75 14.812 1.653 1 88.38 85 PHE B N 1
ATOM 4077 C CA . PHE B 1 85 ? -20.547 16.031 1.607 1 88.38 85 PHE B CA 1
ATOM 4078 C C . PHE B 1 85 ? -19.938 17.109 2.502 1 88.38 85 PHE B C 1
ATOM 4080 O O . PHE B 1 85 ? -19.859 18.266 2.105 1 88.38 85 PHE B O 1
ATOM 4087 N N . SER B 1 86 ? -19.484 16.703 3.627 1 87.44 86 SER B N 1
ATOM 4088 C CA . SER B 1 86 ? -18.844 17.625 4.551 1 87.44 86 SER B CA 1
ATOM 4089 C C . SER B 1 86 ? -17.547 18.188 3.971 1 87.44 86 SER B C 1
ATOM 4091 O O . SER B 1 86 ? -17.312 19.391 4.016 1 87.44 86 SER B O 1
ATOM 4093 N N . ALA B 1 87 ? -16.781 17.344 3.477 1 92.5 87 ALA B N 1
ATOM 4094 C CA . ALA B 1 87 ? -15.516 17.766 2.898 1 92.5 87 ALA B CA 1
ATOM 4095 C C . ALA B 1 87 ? -15.727 18.688 1.703 1 92.5 87 ALA B C 1
ATOM 4097 O O . ALA B 1 87 ? -15.008 19.672 1.539 1 92.5 87 ALA B O 1
ATOM 4098 N N . ARG B 1 88 ? -16.703 18.359 0.881 1 91.44 88 ARG B N 1
ATOM 4099 C CA . ARG B 1 88 ? -17 19.203 -0.274 1 91.44 88 ARG B CA 1
ATOM 4100 C C . ARG B 1 88 ? -17.469 20.594 0.162 1 91.44 88 ARG B C 1
ATOM 4102 O O . ARG B 1 88 ? -17.094 21.594 -0.44 1 91.44 88 ARG B O 1
ATOM 4109 N N . TYR B 1 89 ? -18.266 20.594 1.106 1 88.31 89 TYR B N 1
ATOM 4110 C CA . TYR B 1 89 ? -18.734 21.875 1.647 1 88.31 89 TYR B CA 1
ATOM 4111 C C . TYR B 1 89 ? -17.562 22.719 2.154 1 88.31 89 TYR B C 1
ATOM 4113 O O . TYR B 1 89 ? -17.453 23.891 1.832 1 88.31 89 TYR B O 1
ATOM 4121 N N . LEU B 1 90 ? -16.703 22.109 2.898 1 90.38 90 LEU B N 1
ATOM 4122 C CA . LEU B 1 90 ? -15.539 22.797 3.453 1 90.38 90 LEU B CA 1
ATOM 4123 C C . LEU B 1 90 ? -14.617 23.266 2.344 1 90.38 90 LEU B C 1
ATOM 4125 O O . LEU B 1 90 ? -14.102 24.391 2.4 1 90.38 90 LEU B O 1
ATOM 4129 N N . ALA B 1 91 ? -14.398 22.453 1.412 1 92.94 91 ALA B N 1
ATOM 4130 C CA . ALA B 1 91 ? -13.539 22.781 0.28 1 92.94 91 ALA B CA 1
ATOM 4131 C C . ALA B 1 91 ? -14.078 23.984 -0.484 1 92.94 91 ALA B C 1
ATOM 4133 O O . ALA B 1 91 ? -13.32 24.906 -0.806 1 92.94 91 ALA B O 1
ATOM 4134 N N . LYS B 1 92 ? -15.344 23.984 -0.755 1 90.5 92 LYS B N 1
ATOM 4135 C CA . LYS B 1 92 ? -15.977 25.078 -1.494 1 90.5 92 LYS B CA 1
ATOM 4136 C C . LYS B 1 92 ? -15.977 26.375 -0.68 1 90.5 92 LYS B C 1
ATOM 4138 O O . LYS B 1 92 ? -15.656 27.438 -1.205 1 90.5 92 LYS B O 1
ATOM 4143 N N . GLN B 1 93 ? -16.25 26.281 0.54 1 88.5 93 GLN B N 1
ATOM 4144 C CA . GLN B 1 93 ? -16.391 27.453 1.405 1 88.5 93 GLN B CA 1
ATOM 4145 C C . GLN B 1 93 ? -15.047 28.156 1.596 1 88.5 93 GLN B C 1
ATOM 4147 O O . GLN B 1 93 ? -14.992 29.375 1.67 1 88.5 93 GLN B O 1
ATOM 4152 N N . HIS B 1 94 ? -13.977 27.406 1.66 1 92 94 HIS B N 1
ATOM 4153 C CA . HIS B 1 94 ? -12.711 28.016 2.037 1 92 94 HIS B CA 1
ATOM 4154 C C . HIS B 1 94 ? -11.688 27.922 0.906 1 92 94 HIS B C 1
ATOM 4156 O O . HIS B 1 94 ? -10.508 28.219 1.098 1 92 94 HIS B O 1
ATOM 4162 N N . GLY B 1 95 ? -12.078 27.391 -0.24 1 90.81 95 GLY B N 1
ATOM 4163 C CA . GLY B 1 95 ? -11.195 27.312 -1.391 1 90.81 95 GLY B CA 1
ATOM 4164 C C . GLY B 1 95 ? -10.086 26.281 -1.219 1 90.81 95 GLY B C 1
ATOM 4165 O O . GLY B 1 95 ? -8.938 26.547 -1.582 1 90.81 95 GLY B O 1
ATOM 4166 N N . LEU B 1 96 ? -10.375 25.172 -0.578 1 92.62 96 LEU B N 1
ATOM 4167 C CA . LEU B 1 96 ? -9.422 24.094 -0.354 1 92.62 96 LEU B CA 1
ATOM 4168 C C . LEU B 1 96 ? -9.586 22.984 -1.396 1 92.62 96 LEU B C 1
ATOM 4170 O O . LEU B 1 96 ? -10.672 22.828 -1.969 1 92.62 96 LEU B O 1
ATOM 4174 N N . ALA B 1 97 ? -8.484 22.312 -1.691 1 91.81 97 ALA B N 1
ATOM 4175 C CA . ALA B 1 97 ? -8.625 21.062 -2.432 1 91.81 97 ALA B CA 1
ATOM 4176 C C . ALA B 1 97 ? -9.422 20.031 -1.629 1 91.81 97 ALA B C 1
ATOM 4178 O O . ALA B 1 97 ? -9.453 20.078 -0.397 1 91.81 97 ALA B O 1
ATOM 4179 N N . LEU B 1 98 ? -10.047 19.203 -2.295 1 93.5 98 LEU B N 1
ATOM 4180 C CA . LEU B 1 98 ? -10.906 18.234 -1.628 1 93.5 98 LEU B CA 1
ATOM 4181 C C . LEU B 1 98 ? -10.102 17.359 -0.669 1 93.5 98 LEU B C 1
ATOM 4183 O O . LEU B 1 98 ? -10.578 17.016 0.418 1 93.5 98 LEU B O 1
ATOM 4187 N N . ASN B 1 99 ? -8.898 16.906 -1.047 1 93.81 99 ASN B N 1
ATOM 4188 C CA . ASN B 1 99 ? -8.094 16.078 -0.146 1 93.81 99 ASN B CA 1
ATOM 4189 C C . ASN B 1 99 ? -7.648 16.859 1.084 1 93.81 99 ASN B C 1
ATOM 4191 O O . ASN B 1 99 ? -7.469 16.281 2.16 1 93.81 99 ASN B O 1
ATOM 4195 N N . GLN B 1 100 ? -7.469 18.156 0.967 1 95.69 100 GLN B N 1
ATOM 4196 C CA . GLN B 1 100 ? -7.188 18.984 2.125 1 95.69 100 GLN B CA 1
ATOM 4197 C C . GLN B 1 100 ? -8.391 19.062 3.064 1 95.69 100 GLN B C 1
ATOM 4199 O O . GLN B 1 100 ? -8.234 18.969 4.285 1 95.69 100 GLN B O 1
ATOM 4204 N N . ALA B 1 101 ? -9.547 19.234 2.432 1 95.38 101 ALA B N 1
ATOM 4205 C CA . ALA B 1 101 ? -10.766 19.266 3.232 1 95.38 101 ALA B CA 1
ATOM 4206 C C . ALA B 1 101 ? -10.977 17.938 3.971 1 95.38 101 ALA B C 1
ATOM 4208 O O . ALA B 1 101 ? -11.312 17.938 5.156 1 95.38 101 ALA B O 1
ATOM 4209 N N . PHE B 1 102 ? -10.781 16.828 3.303 1 95.88 102 PHE B N 1
ATOM 4210 C CA . PHE B 1 102 ? -10.859 15.523 3.939 1 95.88 102 PHE B CA 1
ATOM 4211 C C . PHE B 1 102 ? -9.852 15.414 5.078 1 95.88 102 PHE B C 1
ATOM 4213 O O . PHE B 1 102 ? -10.148 14.844 6.129 1 95.88 102 PHE B O 1
ATOM 4220 N N . PHE B 1 103 ? -8.672 15.945 4.836 1 96.38 103 PHE B N 1
ATOM 4221 C CA . PHE B 1 103 ? -7.621 15.883 5.844 1 96.38 103 PHE B CA 1
ATOM 4222 C C . PHE B 1 103 ? -8.047 16.594 7.117 1 96.38 103 PHE B C 1
ATOM 4224 O O . PHE B 1 103 ? -7.73 16.156 8.219 1 96.38 103 PHE B O 1
ATOM 4231 N N . ILE B 1 104 ? -8.734 17.672 6.977 1 95.44 104 ILE B N 1
ATOM 4232 C CA . ILE B 1 104 ? -9.258 18.391 8.125 1 95.44 104 ILE B CA 1
ATOM 4233 C C . ILE B 1 104 ? -10.32 17.547 8.836 1 95.44 104 ILE B C 1
ATOM 4235 O O . ILE B 1 104 ? -10.266 17.375 10.055 1 95.44 104 ILE B O 1
ATOM 4239 N N . VAL B 1 105 ? -11.195 16.969 8.078 1 92.81 105 VAL B N 1
ATOM 4240 C CA . VAL B 1 105 ? -12.352 16.25 8.602 1 92.81 105 VAL B CA 1
ATOM 4241 C C . VAL B 1 105 ? -11.883 14.977 9.297 1 92.81 105 VAL B C 1
ATOM 4243 O O . VAL B 1 105 ? -12.469 14.555 10.297 1 92.81 105 VAL B O 1
ATOM 4246 N N . MET B 1 106 ? -10.859 14.406 8.828 1 94.19 106 MET B N 1
ATOM 4247 C CA . MET B 1 106 ? -10.461 13.102 9.344 1 94.19 106 MET B CA 1
ATOM 4248 C C . MET B 1 106 ? -9.523 13.242 10.531 1 94.19 106 MET B C 1
ATOM 4250 O O . MET B 1 106 ? -9.008 12.25 11.047 1 94.19 106 MET B O 1
ATOM 4254 N N . GLY B 1 107 ? -9.227 14.43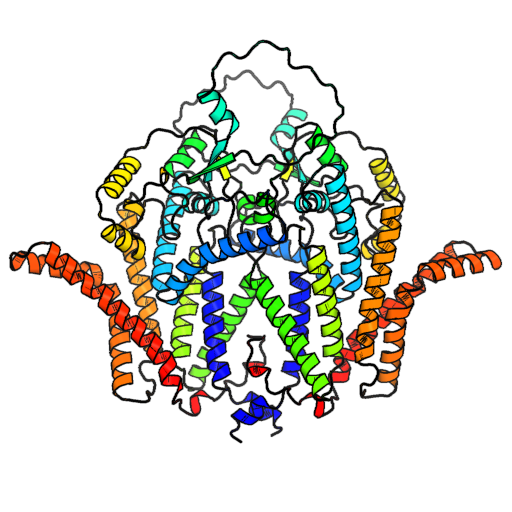 10.984 1 94.25 107 GLY B N 1
ATOM 4255 C CA . GLY B 1 107 ? -8.391 14.648 12.156 1 94.25 107 GLY B CA 1
ATOM 4256 C C . GLY B 1 107 ? -6.918 14.805 11.812 1 94.25 107 GLY B C 1
ATOM 4257 O O . GLY B 1 107 ? -6.051 14.398 12.586 1 94.25 107 GLY B O 1
ATOM 4258 N N . GLY B 1 108 ? -6.621 15.383 10.734 1 96.25 108 GLY B N 1
ATOM 4259 C CA . GLY B 1 108 ? -5.258 15.531 10.258 1 96.25 108 GLY B CA 1
ATOM 4260 C C . GLY B 1 108 ? -4.453 16.531 11.062 1 96.25 108 GLY B C 1
ATOM 4261 O O . GLY B 1 108 ? -3.234 16.641 10.906 1 96.25 108 GLY B O 1
ATOM 4262 N N . PHE B 1 109 ? -5.078 17.312 11.898 1 96.94 109 PHE B N 1
ATOM 4263 C CA . PHE B 1 109 ? -4.422 18.281 12.766 1 96.94 109 PHE B CA 1
ATOM 4264 C C . PHE B 1 109 ? -4.668 17.953 14.234 1 96.94 109 PHE B C 1
ATOM 4266 O O . PHE B 1 109 ? -5.785 17.609 14.625 1 96.94 109 PHE B O 1
ATOM 4273 N N . HIS B 1 110 ? -3.641 18 15.008 1 96.75 110 HIS B N 1
ATOM 4274 C CA . HIS B 1 110 ? -3.701 17.609 16.406 1 96.75 110 HIS B CA 1
ATOM 4275 C C . HIS B 1 110 ? -2.936 18.594 17.281 1 96.75 110 HIS B C 1
ATOM 4277 O O . HIS B 1 110 ? -1.835 19.016 16.938 1 96.75 110 HIS B O 1
ATOM 4283 N N . ARG B 1 111 ? -3.475 18.953 18.422 1 95.62 111 ARG B N 1
ATOM 4284 C CA . ARG B 1 111 ? -2.828 19.859 19.359 1 95.62 111 ARG B CA 1
ATOM 4285 C C . ARG B 1 111 ? -1.793 19.125 20.203 1 95.62 111 ARG B C 1
ATOM 4287 O O . ARG B 1 111 ? -2.072 18.047 20.734 1 95.62 111 ARG B O 1
ATOM 4294 N N . PHE B 1 112 ? -0.626 19.688 20.234 1 93.25 112 PHE B N 1
ATOM 4295 C CA . PHE B 1 112 ? 0.454 19.156 21.047 1 93.25 112 PHE B CA 1
ATOM 4296 C C . PHE B 1 112 ? 0.9 20.188 22.078 1 93.25 112 PHE B C 1
ATOM 4298 O O . PHE B 1 112 ? 0.717 21.391 21.875 1 93.25 112 PHE B O 1
ATOM 4305 N N . GLU B 1 113 ? 1.417 19.797 23.172 1 91 113 GLU B N 1
ATOM 4306 C CA . GLU B 1 113 ? 2.025 20.625 24.203 1 91 113 GLU B CA 1
ATOM 4307 C C . GLU B 1 113 ? 3.453 20.188 24.5 1 91 113 GLU B C 1
ATOM 4309 O O . GLU B 1 113 ? 3.75 18.984 24.5 1 91 113 GLU B O 1
ATOM 4314 N N . ARG B 1 114 ? 4.383 21.109 24.656 1 85.25 114 ARG B N 1
ATOM 4315 C CA . ARG B 1 114 ? 5.77 20.812 24.984 1 85.25 114 ARG B CA 1
ATOM 4316 C C . ARG B 1 114 ? 5.969 20.688 26.5 1 85.25 114 ARG B C 1
ATOM 4318 O O . ARG B 1 114 ? 5.367 21.438 27.266 1 85.25 114 ARG B O 1
ATOM 4325 N N . ARG B 1 115 ? 6.742 19.734 26.969 1 72.38 115 ARG B N 1
ATOM 4326 C CA . ARG B 1 115 ? 6.98 19.516 28.391 1 72.38 115 ARG B CA 1
ATOM 4327 C C . ARG B 1 115 ? 7.625 20.75 29.031 1 72.38 115 ARG B C 1
ATOM 4329 O O . ARG B 1 115 ? 7.324 21.094 30.172 1 72.38 115 ARG B O 1
ATOM 4336 N N . ALA B 1 116 ? 8.812 21.312 28.531 1 59.59 116 ALA B N 1
ATOM 4337 C CA . ALA B 1 116 ? 9.453 22.422 29.219 1 59.59 116 ALA B CA 1
ATOM 4338 C C . ALA B 1 116 ? 8.453 23.547 29.5 1 59.59 116 ALA B C 1
ATOM 4340 O O . ALA B 1 116 ? 8.562 24.234 30.516 1 59.59 116 ALA B O 1
ATOM 4341 N N . GLU B 1 117 ? 7.645 23.797 28.688 1 51.66 117 GLU B N 1
ATOM 4342 C CA . GLU B 1 117 ? 6.68 24.875 28.891 1 51.66 117 GLU B CA 1
ATOM 4343 C C . GLU B 1 117 ? 5.727 24.547 30.031 1 51.66 117 GLU B C 1
ATOM 4345 O O . GLU B 1 117 ? 5.184 25.453 30.672 1 51.66 117 GLU B O 1
ATOM 4350 N N . ILE B 1 118 ? 5.648 23.266 30.281 1 49.56 118 ILE B N 1
ATOM 4351 C CA . ILE B 1 118 ? 4.828 22.969 31.453 1 49.56 118 ILE B CA 1
ATOM 4352 C C . ILE B 1 118 ? 5.574 23.375 32.719 1 49.56 118 ILE B C 1
ATOM 4354 O O . ILE B 1 118 ? 4.961 23.797 33.719 1 49.56 118 ILE B O 1
ATOM 4358 N N . ALA B 1 119 ? 7.02 23.094 32.812 1 45.25 119 ALA B N 1
ATOM 4359 C CA . ALA B 1 119 ? 7.734 23.391 34.031 1 45.25 119 ALA B CA 1
ATOM 4360 C C . ALA B 1 119 ? 7.691 24.875 34.344 1 45.25 119 ALA B C 1
ATOM 4362 O O . ALA B 1 119 ? 7.66 25.266 35.531 1 45.25 119 ALA B O 1
ATOM 4363 N N . GLU B 1 120 ? 7.867 25.641 33.281 1 43.59 120 GLU B N 1
ATOM 4364 C CA . GLU B 1 120 ? 7.91 27.047 33.688 1 43.59 120 GLU B CA 1
ATOM 4365 C C . GLU B 1 120 ? 6.586 27.484 34.312 1 43.59 120 GLU B C 1
ATOM 4367 O O . GLU B 1 120 ? 6.559 28.406 35.125 1 43.59 120 GLU B O 1
ATOM 4372 N N . THR B 1 121 ? 5.434 26.891 33.875 1 40.81 121 THR B N 1
ATOM 4373 C CA . THR B 1 121 ? 4.277 27.438 34.594 1 40.81 121 THR B CA 1
ATOM 4374 C C . THR B 1 121 ? 4.336 27.078 36.062 1 40.81 121 THR B C 1
ATOM 4376 O O . THR B 1 121 ? 3.727 27.766 36.906 1 40.81 121 THR B O 1
ATOM 4379 N N . HIS B 1 122 ? 4.781 25.875 36.469 1 36.38 122 HIS B N 1
ATOM 4380 C CA . HIS B 1 122 ? 4.812 25.688 37.906 1 36.38 122 HIS B CA 1
ATOM 4381 C C . HIS B 1 122 ? 6.027 26.359 38.531 1 36.38 122 HIS B C 1
ATOM 4383 O O . HIS B 1 122 ? 5.969 26.812 39.688 1 36.38 122 HIS B O 1
ATOM 4389 N N . GLU B 1 123 ? 7.312 25.938 38.219 1 35.34 123 GLU B N 1
ATOM 4390 C CA . GLU B 1 123 ? 8.406 26.328 39.125 1 35.34 123 GLU B CA 1
ATOM 4391 C C . GLU B 1 123 ? 8.883 27.734 38.812 1 35.34 123 GLU B C 1
ATOM 4393 O O . GLU B 1 123 ? 9.695 27.953 37.906 1 35.34 123 GLU B O 1
ATOM 4398 N N . THR B 1 124 ? 8.07 28.781 38.656 1 36.19 124 THR B N 1
ATOM 4399 C CA . THR B 1 124 ? 8.656 30.109 38.688 1 36.19 124 THR B CA 1
ATOM 4400 C C . THR B 1 124 ? 9.539 30.281 39.938 1 36.19 124 THR B C 1
ATOM 4402 O O . THR B 1 124 ? 9.383 31.25 40.688 1 36.19 124 THR B O 1
ATOM 4405 N N . LEU B 1 125 ? 9.906 29.234 40.719 1 33.19 125 LEU B N 1
ATOM 4406 C CA . LEU B 1 125 ? 10.742 29.859 41.75 1 33.19 125 LEU B CA 1
ATOM 4407 C C . LEU B 1 125 ? 12.008 30.438 41.125 1 33.19 125 LEU B C 1
ATOM 4409 O O . LEU B 1 125 ? 12.602 29.844 40.219 1 33.19 125 LEU B O 1
ATOM 4413 N N . PRO B 1 126 ? 12.453 31.719 41.406 1 34.47 126 PRO B N 1
ATOM 4414 C CA . PRO B 1 126 ? 13.578 32.562 41.031 1 34.47 126 PRO B CA 1
ATOM 4415 C C . PRO B 1 126 ? 14.914 31.812 41.062 1 34.47 126 PRO B C 1
ATOM 4417 O O . PRO B 1 126 ? 15.414 31.484 42.125 1 34.47 126 PRO B O 1
ATOM 4420 N N . THR B 1 127 ? 15.078 30.578 40.719 1 30.78 127 THR B N 1
ATOM 4421 C CA . THR B 1 127 ? 16.438 30.188 41.094 1 30.78 127 THR B CA 1
ATOM 4422 C C . THR B 1 127 ? 17.453 31.125 40.438 1 30.78 127 THR B C 1
ATOM 4424 O O . THR B 1 127 ? 17.188 31.734 39.406 1 30.78 127 THR B O 1
ATOM 4427 N N . THR B 1 128 ? 18.766 31.281 40.969 1 31.02 128 THR B N 1
ATOM 4428 C CA . THR B 1 128 ? 19.953 32.125 40.938 1 31.02 128 THR B CA 1
ATOM 4429 C C . THR B 1 128 ? 20.484 32.25 39.5 1 31.02 128 THR B C 1
ATOM 4431 O O . THR B 1 128 ? 20.266 31.375 38.688 1 31.02 128 THR B O 1
ATOM 4434 N N . ASN B 1 129 ? 21.188 33.438 39.125 1 32.38 129 ASN B N 1
ATOM 4435 C CA . ASN B 1 129 ? 21.906 34.188 38.094 1 32.38 129 ASN B CA 1
ATOM 4436 C C . ASN B 1 129 ? 22.969 33.344 37.406 1 32.38 129 ASN B C 1
ATOM 4438 O O . ASN B 1 129 ? 23.922 33.875 36.844 1 32.38 129 ASN B O 1
ATOM 4442 N N . GLU B 1 130 ? 23.25 32.094 37.812 1 33.94 130 GLU B N 1
ATOM 4443 C CA . GLU B 1 130 ? 24.531 31.703 37.281 1 33.94 130 GLU B CA 1
ATOM 4444 C C . GLU B 1 130 ? 24.516 31.719 35.75 1 33.94 130 GLU B C 1
ATOM 4446 O O . GLU B 1 130 ? 23.547 31.281 35.125 1 33.94 130 GLU B O 1
ATOM 4451 N N . ALA B 1 131 ? 25.375 32.531 35.188 1 34.25 131 ALA B N 1
ATOM 4452 C CA . ALA B 1 131 ? 25.719 32.844 33.781 1 34.25 131 ALA B CA 1
ATOM 4453 C C . ALA B 1 131 ? 25.781 31.594 32.938 1 34.25 131 ALA B C 1
ATOM 4455 O O . ALA B 1 131 ? 26.375 30.594 33.344 1 34.25 131 ALA B O 1
ATOM 4456 N N . PRO B 1 132 ? 24.844 31.422 32.125 1 31.34 132 PRO B N 1
ATOM 4457 C CA . PRO B 1 132 ? 24.969 30.219 31.312 1 31.34 132 PRO B CA 1
ATOM 4458 C C . PRO B 1 132 ? 26.297 30.125 30.578 1 31.34 132 PRO B C 1
ATOM 4460 O O . PRO B 1 132 ? 26.75 31.109 29.984 1 31.34 132 PRO B O 1
ATOM 4463 N N . ILE B 1 133 ? 27.266 29.406 31.125 1 30.28 133 ILE B N 1
ATOM 4464 C CA . ILE B 1 133 ? 28.547 29.156 30.469 1 30.28 133 ILE B CA 1
ATOM 4465 C C . ILE B 1 133 ? 28.312 28.844 29 1 30.28 133 ILE B C 1
ATOM 4467 O O . ILE B 1 133 ? 27.484 27.984 28.656 1 30.28 133 ILE B O 1
ATOM 4471 N N . LYS B 1 134 ? 28.75 29.719 28.109 1 33.5 134 LYS B N 1
ATOM 4472 C CA . LYS B 1 134 ? 28.953 29.594 26.672 1 33.5 134 LYS B CA 1
ATOM 4473 C C . LYS B 1 134 ? 29.75 28.328 26.344 1 33.5 134 LYS B C 1
ATOM 4475 O O . LYS B 1 134 ? 30.984 28.312 26.438 1 33.5 134 LYS B O 1
ATOM 4480 N N . VAL B 1 135 ? 29.484 27.188 26.875 1 29.22 135 VAL B N 1
ATOM 4481 C CA . VAL B 1 135 ? 30.344 26.094 26.422 1 29.22 135 VAL B CA 1
ATOM 4482 C C . VAL B 1 135 ? 30.391 26.094 24.891 1 29.22 135 VAL B C 1
ATOM 4484 O O . VAL B 1 135 ? 29.344 26.047 24.234 1 29.22 135 VAL B O 1
ATOM 4487 N N . ASN B 1 136 ? 31.359 26.609 24.188 1 30 136 ASN B N 1
ATOM 4488 C CA . ASN B 1 136 ? 31.969 26.562 22.859 1 30 136 ASN B CA 1
ATOM 4489 C C . ASN B 1 136 ? 31.953 25.156 22.281 1 30 136 ASN B C 1
ATOM 4491 O O . ASN B 1 136 ? 32.719 24.844 21.359 1 30 136 ASN B O 1
ATOM 4495 N N . SER B 1 137 ? 31.734 24.062 23.062 1 32.03 137 SER B N 1
ATOM 4496 C CA . SER B 1 137 ? 32.094 22.75 22.547 1 32.03 137 SER B CA 1
ATOM 4497 C C . SER B 1 137 ? 31.594 22.547 21.125 1 32.03 137 SER B C 1
ATOM 4499 O O . SER B 1 137 ? 30.438 22.875 20.828 1 32.03 137 SER B O 1
ATOM 4501 N N . THR B 1 138 ? 32.312 22.625 20.078 1 35.72 138 THR B N 1
ATOM 4502 C CA . THR B 1 138 ? 32.281 22.047 18.734 1 35.72 138 THR B CA 1
ATOM 4503 C C . THR B 1 138 ? 31.422 20.797 18.719 1 35.72 138 THR B C 1
ATOM 4505 O O . THR B 1 138 ? 31.922 19.703 18.406 1 35.72 138 THR B O 1
ATOM 4508 N N . GLN B 1 139 ? 30.734 20.297 19.688 1 35.81 139 GLN B N 1
ATOM 4509 C CA . GLN B 1 139 ? 30 19.062 19.891 1 35.81 139 GLN B CA 1
ATOM 4510 C C . GLN B 1 139 ? 29.047 18.781 18.734 1 35.81 139 GLN B C 1
ATOM 4512 O O . GLN B 1 139 ? 28.266 19.656 18.344 1 35.81 139 GLN B O 1
ATOM 4517 N N . ASN B 1 140 ? 29.375 17.859 17.812 1 43.66 140 ASN B N 1
ATOM 4518 C CA . ASN B 1 140 ? 28.5 17.203 16.844 1 43.66 140 ASN B CA 1
ATOM 4519 C C . ASN B 1 140 ? 27.062 17.156 17.344 1 43.66 140 ASN B C 1
ATOM 4521 O O . ASN B 1 140 ? 26.75 16.406 18.281 1 43.66 140 ASN B O 1
ATOM 4525 N N . GLN B 1 141 ? 26.422 18.234 17.625 1 47.56 141 GLN B N 1
ATOM 4526 C CA . GLN B 1 141 ? 25.031 18.344 18.062 1 47.56 141 GLN B CA 1
ATOM 4527 C C . GLN B 1 141 ? 24.172 17.266 17.438 1 47.56 141 GLN B C 1
ATOM 4529 O O . GLN B 1 141 ? 24.125 17.141 16.203 1 47.56 141 GLN B O 1
ATOM 4534 N N . SER B 1 142 ? 24.016 16.25 18.188 1 56.97 142 SER B N 1
ATOM 4535 C CA . SER B 1 142 ? 23.094 15.18 17.797 1 56.97 142 SER B CA 1
ATOM 4536 C C . SER B 1 142 ? 21.828 15.742 17.188 1 56.97 142 SER B C 1
ATOM 4538 O O . SER B 1 142 ? 21.219 16.672 17.734 1 56.97 142 SER B O 1
ATOM 4540 N N . LEU B 1 143 ? 21.703 15.633 15.906 1 68.31 143 LEU B N 1
ATOM 4541 C CA . LEU B 1 143 ? 20.484 16.016 15.195 1 68.31 143 LEU B CA 1
ATOM 4542 C C . LEU B 1 143 ? 19.297 15.148 15.641 1 68.31 143 LEU B C 1
ATOM 4544 O O . LEU B 1 143 ? 18.25 15.156 15 1 68.31 143 LEU B O 1
ATOM 4548 N N . ALA B 1 144 ? 19.625 14.484 16.797 1 62.69 144 ALA B N 1
ATOM 4549 C CA . ALA B 1 144 ? 18.594 13.562 17.281 1 62.69 144 ALA B CA 1
ATOM 4550 C C . ALA B 1 144 ? 17.375 14.328 17.781 1 62.69 144 ALA B C 1
ATOM 4552 O O . ALA B 1 144 ? 17.516 15.367 18.438 1 62.69 144 ALA B O 1
ATOM 4553 N N . PHE B 1 145 ? 16.188 13.953 17.359 1 66.19 145 PHE B N 1
ATOM 4554 C CA . PHE B 1 145 ? 14.906 14.523 17.781 1 66.19 145 PHE B CA 1
ATOM 4555 C C . PHE B 1 145 ? 14.664 14.258 19.266 1 66.19 145 PHE B C 1
ATOM 4557 O O . PHE B 1 145 ? 14.945 13.172 19.766 1 66.19 145 PHE B O 1
ATOM 4564 N N . LYS B 1 146 ? 14.383 15.359 20.031 1 63 146 LYS B N 1
ATOM 4565 C CA . LYS B 1 146 ? 13.969 15.211 21.422 1 63 146 LYS B CA 1
ATOM 4566 C C . LYS B 1 146 ? 12.453 15.07 21.531 1 63 146 LYS B C 1
ATOM 4568 O O . LYS B 1 146 ? 11.703 15.883 20.984 1 63 146 LYS B O 1
ATOM 4573 N N . ASP B 1 147 ? 11.969 13.93 21.953 1 67.06 147 ASP B N 1
ATOM 4574 C CA . ASP B 1 147 ? 10.547 13.617 22.109 1 67.06 147 ASP B CA 1
ATOM 4575 C C . ASP B 1 147 ? 9.984 14.266 23.375 1 67.06 147 ASP B C 1
ATOM 4577 O O . ASP B 1 147 ? 9.672 13.57 24.344 1 67.06 147 ASP B O 1
ATOM 4581 N N . ASP B 1 148 ? 9.844 15.57 23.422 1 77.62 148 ASP B N 1
ATOM 4582 C CA . ASP B 1 148 ? 9.367 16.25 24.625 1 77.62 148 ASP B CA 1
ATOM 4583 C C . ASP B 1 148 ? 7.973 16.844 24.406 1 77.62 148 ASP B C 1
ATOM 4585 O O . ASP B 1 148 ? 7.613 17.844 25.016 1 77.62 148 ASP B O 1
ATOM 4589 N N . GLU B 1 149 ? 7.246 16.234 23.516 1 86 149 GLU B N 1
ATOM 4590 C CA . GLU B 1 149 ? 5.906 16.734 23.25 1 86 149 GLU B CA 1
ATOM 4591 C C . GLU B 1 149 ? 4.848 15.68 23.547 1 86 149 GLU B C 1
ATOM 4593 O O . GLU B 1 149 ? 5.121 14.477 23.469 1 86 149 GLU B O 1
ATOM 4598 N N . PHE B 1 150 ? 3.688 16.109 24.031 1 87.69 150 PHE B N 1
ATOM 4599 C CA . PHE B 1 150 ? 2.59 15.188 24.281 1 87.69 150 PHE B CA 1
ATOM 4600 C C . PHE B 1 150 ? 1.351 15.594 23.484 1 87.69 150 PHE B C 1
ATOM 4602 O O . PHE B 1 150 ? 1.053 16.781 23.359 1 87.69 150 PHE B O 1
ATOM 4609 N N . PRO B 1 151 ? 0.738 14.594 22.938 1 91.31 151 PRO B N 1
ATOM 4610 C CA . PRO B 1 151 ? -0.504 14.875 22.203 1 91.31 151 PRO B CA 1
ATOM 4611 C C . PRO B 1 151 ? -1.666 15.211 23.141 1 91.31 151 PRO B C 1
ATOM 4613 O O . PRO B 1 151 ? -1.825 14.57 24.188 1 91.31 151 PRO B O 1
ATOM 4616 N N . CYS B 1 152 ? -2.48 16.188 22.797 1 93.12 152 CYS B N 1
ATOM 4617 C CA . CYS B 1 152 ? -3.623 16.594 23.594 1 93.12 152 CYS B CA 1
ATOM 4618 C C . CYS B 1 152 ? -4.93 16.109 22.984 1 93.12 152 CYS B C 1
ATOM 4620 O O . CYS B 1 152 ? -5.469 15.078 23.375 1 93.12 152 CYS B O 1
ATOM 4622 N N . HIS B 1 153 ? -5.398 16.734 21.953 1 93.88 153 HIS B N 1
ATOM 4623 C CA . HIS B 1 153 ? -6.652 16.391 21.297 1 93.88 153 HIS B CA 1
ATOM 4624 C C . HIS B 1 153 ? -6.633 16.797 19.828 1 93.88 153 HIS B C 1
ATOM 4626 O O . HIS B 1 153 ? -5.848 17.656 19.422 1 93.88 153 HIS B O 1
ATOM 4632 N N . PRO B 1 154 ? -7.43 16.156 18.984 1 94.38 154 PRO B N 1
ATOM 4633 C CA . PRO B 1 154 ? -7.539 16.578 17.578 1 94.38 154 PRO B CA 1
ATOM 4634 C C . PRO B 1 154 ? -8.273 17.906 17.422 1 94.38 154 PRO B C 1
ATOM 4636 O O . PRO B 1 154 ? -9.047 18.297 18.297 1 94.38 154 PRO B O 1
ATOM 4639 N N . LEU B 1 155 ? -7.961 18.547 16.375 1 93.94 155 LEU B N 1
ATOM 4640 C CA . LEU B 1 155 ? -8.625 19.812 16.094 1 93.94 155 LEU B CA 1
ATOM 4641 C C . LEU B 1 155 ? -9.82 19.609 15.18 1 93.94 155 LEU B C 1
ATOM 4643 O O . LEU B 1 155 ? -9.766 18.828 14.242 1 93.94 155 LEU B O 1
ATOM 4647 N N . ASP B 1 156 ? -10.914 20.234 15.508 1 90 156 ASP B N 1
ATOM 4648 C CA . ASP B 1 156 ? -12.062 20.172 14.602 1 90 156 ASP B CA 1
ATOM 4649 C C . ASP B 1 156 ? -11.945 21.203 13.484 1 90 156 ASP B C 1
ATOM 4651 O O . ASP B 1 156 ? -10.977 21.969 13.438 1 90 156 ASP B O 1
ATOM 4655 N N . ARG B 1 157 ? -12.875 21.219 12.617 1 90.44 157 ARG B N 1
ATOM 4656 C CA . ARG B 1 157 ? -12.812 22.062 11.43 1 90.44 157 ARG B CA 1
ATOM 4657 C C . ARG B 1 157 ? -12.789 23.547 11.812 1 90.44 157 ARG B C 1
ATOM 4659 O O . ARG B 1 157 ? -12.117 24.344 11.156 1 90.44 157 ARG B O 1
ATOM 4666 N N . PHE B 1 158 ? -13.445 23.938 12.875 1 89.62 158 PHE B N 1
ATOM 4667 C CA . PHE B 1 158 ? -13.508 25.328 13.281 1 89.62 158 PHE B CA 1
ATOM 4668 C C . PHE B 1 158 ? -12.156 25.812 13.781 1 89.62 158 PHE B C 1
ATOM 4670 O O . PHE B 1 158 ? -11.703 26.906 13.414 1 89.62 158 PHE B O 1
ATOM 4677 N N . ASP B 1 159 ? -11.578 24.969 14.602 1 92.56 159 ASP B N 1
ATOM 4678 C CA . ASP B 1 159 ? -10.25 25.312 15.125 1 92.56 159 ASP B CA 1
ATOM 4679 C C . ASP B 1 159 ? -9.234 25.438 13.992 1 92.56 159 ASP B C 1
ATOM 4681 O O . ASP B 1 159 ? -8.438 26.375 13.977 1 92.56 159 ASP B O 1
ATOM 4685 N N . VAL B 1 160 ? -9.242 24.531 13.078 1 94.31 160 VAL B N 1
ATOM 4686 C CA . VAL B 1 160 ? -8.281 24.5 11.984 1 94.31 160 VAL B CA 1
ATOM 4687 C C . VAL B 1 160 ? -8.453 25.734 11.102 1 94.31 160 VAL B C 1
ATOM 4689 O O . VAL B 1 160 ? -7.473 26.406 10.773 1 94.31 160 VAL B O 1
ATOM 4692 N N . ILE B 1 161 ? -9.695 26.031 10.75 1 92.31 161 ILE B N 1
ATOM 4693 C CA . ILE B 1 161 ? -9.969 27.172 9.875 1 92.31 161 ILE B CA 1
ATOM 4694 C C . ILE B 1 161 ? -9.562 28.469 10.578 1 92.31 161 ILE B C 1
ATOM 4696 O O . ILE B 1 161 ? -9.023 29.375 9.945 1 92.31 161 ILE B O 1
ATOM 4700 N N . TYR B 1 162 ? -9.82 28.547 11.836 1 92.62 162 TYR B N 1
ATOM 4701 C CA . TYR B 1 162 ? -9.406 29.719 12.609 1 92.62 162 TYR B CA 1
ATOM 4702 C C . TYR B 1 162 ? -7.898 29.922 12.531 1 92.62 162 TYR B C 1
ATOM 4704 O O . TYR B 1 162 ? -7.426 31.016 12.258 1 92.62 162 TYR B O 1
ATOM 4712 N N . LEU B 1 163 ? -7.164 28.859 12.781 1 94.81 163 LEU B N 1
ATOM 4713 C CA . LEU B 1 163 ? -5.707 28.922 12.797 1 94.81 163 LEU B CA 1
ATOM 4714 C C . LEU B 1 163 ? -5.164 29.234 11.406 1 94.81 163 LEU B C 1
ATOM 4716 O O . LEU B 1 163 ? -4.164 29.938 11.266 1 94.81 163 LEU B O 1
ATOM 4720 N N . LEU B 1 164 ? -5.797 28.672 10.398 1 92.81 164 LEU B N 1
ATOM 4721 C CA . LEU B 1 164 ? -5.398 28.953 9.023 1 92.81 164 LEU B CA 1
ATOM 4722 C C . LEU B 1 164 ? -5.605 30.422 8.68 1 92.81 164 LEU B C 1
ATOM 4724 O O . LEU B 1 164 ? -4.719 31.062 8.109 1 92.81 164 LEU B O 1
ATOM 4728 N N . ASN B 1 165 ? -6.719 30.938 9.07 1 90.81 165 ASN B N 1
ATOM 4729 C CA . ASN B 1 165 ? -7.043 32.344 8.789 1 90.81 165 ASN B CA 1
ATOM 4730 C C . ASN B 1 165 ? -6.152 33.281 9.578 1 90.81 165 ASN B C 1
ATOM 4732 O O . ASN B 1 165 ? -5.836 34.375 9.109 1 90.81 165 ASN B O 1
ATOM 4736 N N . ALA B 1 166 ? -5.691 32.844 10.758 1 91.5 166 ALA B N 1
ATOM 4737 C CA . ALA B 1 166 ? -4.812 33.656 11.602 1 91.5 166 ALA B CA 1
ATOM 4738 C C . ALA B 1 166 ? -3.365 33.562 11.125 1 91.5 166 ALA B C 1
ATOM 4740 O O . ALA B 1 166 ? -2.49 34.25 11.648 1 91.5 166 ALA B O 1
ATOM 4741 N N . GLY B 1 167 ? -3.027 32.656 10.188 1 89.88 167 GLY B N 1
ATOM 4742 C CA . GLY B 1 167 ? -1.673 32.5 9.68 1 89.88 167 GLY B CA 1
ATOM 4743 C C . GLY B 1 167 ? -0.783 31.688 10.609 1 89.88 167 GLY B C 1
ATOM 4744 O O . GLY B 1 167 ? 0.442 31.703 10.477 1 89.88 167 GLY B O 1
ATOM 4745 N N . LYS B 1 168 ? -1.377 31.062 11.539 1 91.38 168 LYS B N 1
ATOM 4746 C CA . LYS B 1 168 ? -0.626 30.312 12.539 1 91.38 168 LYS B CA 1
ATOM 4747 C C . LYS B 1 168 ? -0.416 28.859 12.094 1 91.38 168 LYS B C 1
ATOM 4749 O O . LYS B 1 168 ? 0.385 28.141 12.68 1 91.38 168 LYS B O 1
ATOM 4754 N N . LEU B 1 169 ? -1.171 28.5 11.125 1 92.12 169 LEU B N 1
ATOM 4755 C CA . LEU B 1 169 ? -1.096 27.141 10.57 1 92.12 169 LEU B CA 1
ATOM 4756 C C . LEU B 1 169 ? -0.992 27.188 9.055 1 92.12 169 LEU B C 1
ATOM 4758 O O . LEU B 1 169 ? -1.627 28.016 8.406 1 92.12 169 LEU B O 1
ATOM 4762 N N . GLN B 1 170 ? -0.111 26.375 8.562 1 89.19 170 GLN B N 1
ATOM 4763 C CA . GLN B 1 170 ? -0.01 26.25 7.113 1 89.19 170 GLN B CA 1
ATOM 4764 C C . GLN B 1 170 ? -0.619 24.938 6.629 1 89.19 170 GLN B C 1
ATOM 4766 O O . GLN B 1 170 ? -0.276 23.859 7.133 1 89.19 170 GLN B O 1
ATOM 4771 N N . MET B 1 171 ? -1.527 25.047 5.707 1 92.56 171 MET B N 1
ATOM 4772 C CA . MET B 1 171 ? -2.131 23.875 5.102 1 92.56 171 MET B CA 1
ATOM 4773 C C . MET B 1 171 ? -1.124 23.125 4.227 1 92.56 171 MET B C 1
ATOM 4775 O O . MET B 1 171 ? -0.481 23.734 3.367 1 92.56 171 MET B O 1
ATOM 4779 N N . PRO B 1 172 ? -0.926 21.844 4.523 1 91.19 172 PRO B N 1
ATOM 4780 C CA . PRO B 1 172 ? -0.088 21.094 3.588 1 91.19 172 PRO B CA 1
ATOM 4781 C C . PRO B 1 172 ? -0.605 21.156 2.152 1 91.19 172 PRO B C 1
ATOM 4783 O O . PRO B 1 172 ? -1.818 21.188 1.931 1 91.19 172 PRO B O 1
ATOM 4786 N N . ARG B 1 173 ? 0.301 21.125 1.195 1 88.94 173 ARG B N 1
ATOM 4787 C CA . ARG B 1 173 ? -0.072 21.125 -0.216 1 88.94 173 ARG B CA 1
ATOM 4788 C C . ARG B 1 173 ? -0.803 19.844 -0.593 1 88.94 173 ARG B C 1
ATOM 4790 O O . ARG B 1 173 ? -0.577 18.797 0.012 1 88.94 173 ARG B O 1
ATOM 4797 N N . PRO B 1 174 ? -1.706 19.922 -1.572 1 88.94 174 PRO B N 1
ATOM 4798 C CA . PRO B 1 174 ? -2.426 18.719 -2 1 88.94 174 PRO B CA 1
ATOM 4799 C C . PRO B 1 174 ? -1.489 17.578 -2.379 1 88.94 174 PRO B C 1
ATOM 4801 O O . PRO B 1 174 ? -1.754 16.422 -2.037 1 88.94 174 PRO B O 1
ATOM 4804 N N . ASN B 1 175 ? -0.388 17.859 -3.012 1 85.69 175 ASN B N 1
ATOM 4805 C CA . ASN B 1 175 ? 0.553 16.828 -3.424 1 85.69 175 ASN B CA 1
ATOM 4806 C C . ASN B 1 175 ? 1.25 16.188 -2.223 1 85.69 175 ASN B C 1
ATOM 4808 O O . ASN B 1 175 ? 1.576 15 -2.246 1 85.69 175 ASN B O 1
ATOM 4812 N N . GLU B 1 176 ? 1.507 16.984 -1.256 1 88 176 GLU B N 1
ATOM 4813 C CA . GLU B 1 176 ? 2.117 16.469 -0.037 1 88 176 GLU B CA 1
ATOM 4814 C C . GLU B 1 176 ? 1.174 15.516 0.688 1 88 176 GLU B C 1
ATOM 4816 O O . GLU B 1 176 ? 1.612 14.508 1.249 1 88 176 GLU B O 1
ATOM 4821 N N . LEU B 1 177 ? -0.088 15.891 0.697 1 90.5 177 LEU B N 1
ATOM 4822 C CA . LEU B 1 177 ? -1.075 15.008 1.318 1 90.5 177 LEU B CA 1
ATOM 4823 C C . LEU B 1 177 ? -1.229 13.719 0.525 1 90.5 177 LEU B C 1
ATOM 4825 O O . LEU B 1 177 ? -1.396 12.641 1.107 1 90.5 177 LEU B O 1
ATOM 4829 N N . GLU B 1 178 ? -1.242 13.875 -0.777 1 87.12 178 GLU B N 1
ATOM 4830 C CA . GLU B 1 178 ? -1.276 12.688 -1.623 1 87.12 178 GLU B CA 1
ATOM 4831 C C . GLU B 1 178 ? -0.08 11.781 -1.348 1 87.12 178 GLU B C 1
ATOM 4833 O O . GLU B 1 178 ? -0.206 10.555 -1.372 1 87.12 178 GLU B O 1
ATOM 4838 N N . ASP B 1 179 ? 1.03 12.398 -1.102 1 87.75 179 ASP B N 1
ATOM 4839 C CA . ASP B 1 179 ? 2.25 11.648 -0.815 1 87.75 179 ASP B CA 1
ATOM 4840 C C . ASP B 1 179 ? 2.143 10.914 0.52 1 87.75 179 ASP B C 1
ATOM 4842 O O . ASP B 1 179 ? 2.76 9.867 0.708 1 87.75 179 ASP B O 1
ATOM 4846 N N . ARG B 1 180 ? 1.399 11.469 1.43 1 89.19 180 ARG B N 1
ATOM 4847 C CA . ARG B 1 180 ? 1.217 10.836 2.732 1 89.19 180 ARG B CA 1
ATOM 4848 C C . ARG B 1 180 ? 0.247 9.664 2.639 1 89.19 180 ARG B C 1
ATOM 4850 O O . ARG B 1 180 ? 0.187 8.828 3.543 1 89.19 180 ARG B O 1
ATOM 4857 N N . SER B 1 181 ? -0.558 9.719 1.608 1 88.19 181 SER B N 1
ATOM 4858 C CA . SER B 1 181 ? -1.526 8.648 1.395 1 88.19 181 SER B CA 1
ATOM 4859 C C . SER B 1 181 ? -0.833 7.348 1.003 1 88.19 181 SER B C 1
ATOM 4861 O O . SER B 1 181 ? 0.015 7.332 0.109 1 88.19 181 SER B O 1
ATOM 4863 N N . LYS B 1 182 ? -1.09 6.293 1.701 1 82.19 182 LYS B N 1
ATOM 4864 C CA . LYS B 1 182 ? -0.473 5 1.437 1 82.19 182 LYS B CA 1
ATOM 4865 C C . LYS B 1 182 ? -1.201 4.262 0.317 1 82.19 182 LYS B C 1
ATOM 4867 O O . LYS B 1 182 ? -1.598 3.105 0.482 1 82.19 182 LYS B O 1
ATOM 4872 N N . ASN B 1 183 ? -1.415 5.055 -0.741 1 71.38 183 ASN B N 1
ATOM 4873 C CA . ASN B 1 183 ? -2.041 4.434 -1.902 1 71.38 183 ASN B CA 1
ATOM 4874 C C . ASN B 1 183 ? -1.099 3.453 -2.592 1 71.38 183 ASN B C 1
ATOM 4876 O O . ASN B 1 183 ? -0.107 3.861 -3.199 1 71.38 183 ASN B O 1
ATOM 4880 N N . ASP B 1 184 ? -1.273 2.201 -2.225 1 66.75 184 ASP B N 1
ATOM 4881 C CA . ASP B 1 184 ? -0.452 1.161 -2.838 1 66.75 184 ASP B CA 1
ATOM 4882 C C . ASP B 1 184 ? -1.065 0.678 -4.148 1 66.75 184 ASP B C 1
ATOM 4884 O O . ASP B 1 184 ? -2.164 0.118 -4.16 1 66.75 184 ASP B O 1
ATOM 4888 N N . TRP B 1 185 ? -0.51 0.906 -5.184 1 69 185 TRP B N 1
ATOM 4889 C CA . TRP B 1 185 ? -1.016 0.53 -6.5 1 69 185 TRP B CA 1
ATOM 4890 C C . TRP B 1 185 ? -1.098 -0.987 -6.641 1 69 185 TRP B C 1
ATOM 4892 O O . TRP B 1 185 ? -1.931 -1.503 -7.387 1 69 185 TRP B O 1
ATOM 4902 N N . VAL B 1 186 ? -0.294 -1.683 -5.898 1 70.56 186 VAL B N 1
ATOM 4903 C CA . VAL B 1 186 ? -0.346 -3.139 -5.973 1 70.56 186 VAL B CA 1
ATOM 4904 C C . VAL B 1 186 ? -1.651 -3.643 -5.359 1 70.56 186 VAL B C 1
ATOM 4906 O O . VAL B 1 186 ? -2.375 -4.422 -5.984 1 70.56 186 VAL B O 1
ATOM 4909 N N . ALA B 1 187 ? -1.845 -3.051 -4.176 1 72.94 187 ALA B N 1
ATOM 4910 C CA . ALA B 1 187 ? -3.068 -3.475 -3.498 1 72.94 187 ALA B CA 1
ATOM 4911 C C . ALA B 1 187 ? -4.305 -3.088 -4.309 1 72.94 187 ALA B C 1
ATOM 4913 O O . ALA B 1 187 ? -5.227 -3.891 -4.461 1 72.94 187 ALA B O 1
ATOM 4914 N N . LYS B 1 188 ? -4.27 -2.008 -4.871 1 76.12 188 LYS B N 1
ATOM 4915 C CA . LYS B 1 188 ? -5.406 -1.521 -5.648 1 76.12 188 LYS B CA 1
ATOM 4916 C C . LYS B 1 188 ? -5.578 -2.324 -6.934 1 76.12 188 LYS B C 1
ATOM 4918 O O . LYS B 1 188 ? -6.703 -2.641 -7.324 1 76.12 188 LYS B O 1
ATOM 4923 N N . SER B 1 189 ? -4.484 -2.619 -7.52 1 77.81 189 SER B N 1
ATOM 4924 C CA . SER B 1 189 ? -4.547 -3.42 -8.734 1 77.81 189 SER B CA 1
ATOM 4925 C C . SER B 1 189 ? -5.035 -4.836 -8.445 1 77.81 189 SER B C 1
ATOM 4927 O O . SER B 1 189 ? -5.852 -5.383 -9.188 1 77.81 189 SER B O 1
ATOM 4929 N N . LEU B 1 190 ? -4.512 -5.363 -7.391 1 78 190 LEU B N 1
ATOM 4930 C CA . LEU B 1 190 ? -4.934 -6.707 -6.996 1 78 190 LEU B CA 1
ATOM 4931 C C . LEU B 1 190 ? -6.434 -6.746 -6.727 1 78 190 LEU B C 1
ATOM 4933 O O . LEU B 1 190 ? -7.121 -7.676 -7.156 1 78 190 LEU B O 1
ATOM 4937 N N . VAL B 1 191 ? -6.898 -5.742 -6.023 1 83.94 191 VAL B N 1
ATOM 4938 C CA . VAL B 1 191 ? -8.32 -5.672 -5.707 1 83.94 191 VAL B CA 1
ATOM 4939 C C . VAL B 1 191 ? -9.125 -5.48 -6.992 1 83.94 191 VAL B C 1
ATOM 4941 O O . VAL B 1 191 ? -10.164 -6.117 -7.18 1 83.94 191 VAL B O 1
ATOM 4944 N N . LEU B 1 192 ? -8.602 -4.707 -7.844 1 85.94 192 LEU B N 1
ATOM 4945 C CA . LEU B 1 192 ? -9.289 -4.449 -9.102 1 85.94 192 LEU B CA 1
ATOM 4946 C C . LEU B 1 192 ? -9.344 -5.711 -9.961 1 85.94 192 LEU B C 1
ATOM 4948 O O . LEU B 1 192 ? -10.391 -6.047 -10.516 1 85.94 192 LEU B O 1
ATOM 4952 N N . ILE B 1 193 ? -8.273 -6.379 -10 1 85.75 193 ILE B N 1
ATOM 4953 C CA . ILE B 1 193 ? -8.188 -7.598 -10.797 1 85.75 193 ILE B CA 1
ATOM 4954 C C . ILE B 1 193 ? -9.086 -8.672 -10.195 1 85.75 193 ILE B C 1
ATOM 4956 O O . ILE B 1 193 ? -9.875 -9.297 -10.906 1 85.75 193 ILE B O 1
ATOM 4960 N N . GLN B 1 194 ? -8.938 -8.82 -8.898 1 88.06 194 GLN B N 1
ATOM 4961 C CA . GLN B 1 194 ? -9.734 -9.828 -8.203 1 88.06 194 GLN B CA 1
ATOM 4962 C C . GLN B 1 194 ? -11.227 -9.539 -8.336 1 88.06 194 GLN B C 1
ATOM 4964 O O . GLN B 1 194 ? -12.016 -10.438 -8.625 1 88.06 194 GLN B O 1
ATOM 4969 N N . THR B 1 195 ? -11.586 -8.367 -8.141 1 91.44 195 THR B N 1
ATOM 4970 C CA . THR B 1 195 ? -12.992 -7.988 -8.18 1 91.44 195 THR B CA 1
ATOM 4971 C C . THR B 1 195 ? -13.547 -8.102 -9.594 1 91.44 195 THR B C 1
ATOM 4973 O O . THR B 1 195 ? -14.648 -8.617 -9.797 1 91.44 195 THR B O 1
ATOM 4976 N N . THR B 1 196 ? -12.789 -7.711 -10.57 1 90.81 196 THR B N 1
ATOM 4977 C CA . THR B 1 196 ? -13.211 -7.805 -11.961 1 90.81 196 THR B CA 1
ATOM 4978 C C . THR B 1 196 ? -13.328 -9.266 -12.391 1 90.81 196 THR B C 1
ATOM 4980 O O . THR B 1 196 ? -14.297 -9.648 -13.055 1 90.81 196 THR B O 1
ATOM 4983 N N . TRP B 1 197 ? -12.344 -10.008 -12.016 1 90.44 197 TRP B N 1
ATOM 4984 C CA . TRP B 1 197 ? -12.391 -11.438 -12.305 1 90.44 197 TRP B CA 1
ATOM 4985 C C . TRP B 1 197 ? -13.633 -12.078 -11.695 1 90.44 197 TRP B C 1
ATOM 4987 O O . TRP B 1 197 ? -14.344 -12.828 -12.367 1 90.44 197 TRP B O 1
ATOM 4997 N N . PHE B 1 198 ? -13.906 -11.797 -10.445 1 93.31 198 PHE B N 1
ATOM 4998 C CA . PHE B 1 198 ? -15.016 -12.414 -9.727 1 93.31 198 PHE B CA 1
ATOM 4999 C C . PHE B 1 198 ? -16.344 -12.039 -10.352 1 93.31 198 PHE B C 1
ATOM 5001 O O . PHE B 1 198 ? -17.172 -12.906 -10.633 1 93.31 198 PHE B O 1
ATOM 5008 N N . ILE B 1 199 ? -16.5 -10.781 -10.602 1 92.81 199 ILE B N 1
ATOM 5009 C CA . ILE B 1 199 ? -17.75 -10.312 -11.203 1 92.81 199 ILE B CA 1
ATOM 5010 C C . ILE B 1 199 ? -17.891 -10.883 -12.609 1 92.81 199 ILE B C 1
ATOM 5012 O O . ILE B 1 199 ? -18.969 -11.305 -13.016 1 92.81 199 ILE B O 1
ATOM 5016 N N . GLY B 1 200 ? -16.797 -10.867 -13.328 1 91.81 200 GLY B N 1
ATOM 5017 C CA . GLY B 1 200 ? -16.812 -11.469 -14.648 1 91.81 200 GLY B CA 1
ATOM 5018 C C . GLY B 1 200 ? -17.203 -12.93 -14.648 1 91.81 200 GLY B C 1
ATOM 5019 O O . GLY B 1 200 ? -17.984 -13.367 -15.492 1 91.81 200 GLY B O 1
ATOM 5020 N N . GLN B 1 201 ? -16.672 -13.609 -13.656 1 91.62 201 GLN B N 1
ATOM 5021 C CA . GLN B 1 201 ? -17.016 -15.023 -13.516 1 91.62 201 GLN B CA 1
ATOM 5022 C C . GLN B 1 201 ? -18.5 -15.203 -13.219 1 91.62 201 GLN B C 1
ATOM 5024 O O . GLN B 1 201 ? -19.141 -16.109 -13.734 1 91.62 201 GLN B O 1
ATOM 5029 N N . CYS B 1 202 ? -19.047 -14.414 -12.406 1 92.88 202 CYS B N 1
ATOM 5030 C CA . CYS B 1 202 ? -20.469 -14.5 -12.062 1 92.88 202 CYS B CA 1
ATOM 5031 C C . CYS B 1 202 ? -21.344 -14.188 -13.273 1 92.88 202 CYS B C 1
ATOM 5033 O O . CYS B 1 202 ? -22.344 -14.859 -13.5 1 92.88 202 CYS B O 1
ATOM 5035 N N . ILE B 1 203 ? -20.938 -13.211 -14.016 1 92.94 203 ILE B N 1
ATOM 5036 C CA . ILE B 1 203 ? -21.656 -12.859 -15.234 1 92.94 203 ILE B CA 1
ATOM 5037 C C . ILE B 1 203 ? -21.578 -14.008 -16.234 1 92.94 203 ILE B C 1
ATOM 5039 O O . ILE B 1 203 ? -22.578 -14.367 -16.859 1 92.94 203 ILE B O 1
ATOM 5043 N N . GLY B 1 204 ? -20.422 -14.547 -16.438 1 92 204 GLY B N 1
ATOM 5044 C CA . GLY B 1 204 ? -20.25 -15.695 -17.312 1 92 204 GLY B CA 1
ATOM 5045 C C . GLY B 1 204 ? -21.109 -16.891 -16.922 1 92 204 GLY B C 1
ATOM 5046 O O . GLY B 1 204 ? -21.688 -17.547 -17.781 1 92 204 GLY B O 1
ATOM 5047 N N . ARG B 1 205 ? -21.234 -17.188 -15.664 1 92 205 ARG B N 1
ATOM 5048 C CA . ARG B 1 205 ? -22.062 -18.281 -15.172 1 92 205 ARG B CA 1
ATOM 5049 C C . ARG B 1 205 ? -23.531 -18.062 -15.508 1 92 205 ARG B C 1
ATOM 5051 O O . ARG B 1 205 ? -24.203 -18.969 -16.016 1 92 205 ARG B O 1
ATOM 5058 N N . LYS B 1 206 ? -23.953 -16.891 -15.266 1 91.69 206 LYS B N 1
ATOM 5059 C CA . LYS B 1 206 ? -25.344 -16.578 -15.57 1 91.69 206 LYS B CA 1
ATOM 5060 C C . LYS B 1 206 ? -25.609 -16.703 -17.062 1 91.69 206 LYS B C 1
ATOM 5062 O O . LYS B 1 206 ? -26.656 -17.234 -17.484 1 91.69 206 LYS B O 1
ATOM 5067 N N . ALA B 1 207 ? -24.688 -16.281 -17.812 1 92.38 207 ALA B N 1
ATOM 5068 C CA . ALA B 1 207 ? -24.812 -16.328 -19.266 1 92.38 207 ALA B CA 1
ATOM 5069 C C . ALA B 1 207 ? -24.859 -17.766 -19.766 1 92.38 207 ALA B C 1
ATOM 5071 O O . ALA B 1 207 ? -25.516 -18.062 -20.766 1 92.38 207 ALA B O 1
ATOM 5072 N N . GLN B 1 208 ? -24.266 -18.656 -19.062 1 92.31 208 GLN B N 1
ATOM 5073 C CA . GLN B 1 208 ? -24.203 -20.047 -19.469 1 92.31 208 GLN B CA 1
ATOM 5074 C C . GLN B 1 208 ? -25.297 -20.875 -18.766 1 92.31 208 GLN B C 1
ATOM 5076 O O . GLN B 1 208 ? -25.344 -22.094 -18.891 1 92.31 208 GLN B O 1
ATOM 5081 N N . GLY B 1 209 ? -26.094 -20.172 -17.969 1 90.88 209 GLY B N 1
ATOM 5082 C CA . GLY B 1 209 ? -27.203 -20.844 -17.281 1 90.88 209 GLY B CA 1
ATOM 5083 C C . GLY B 1 209 ? -26.75 -21.641 -16.078 1 90.88 209 GLY B C 1
ATOM 5084 O O . GLY B 1 209 ? -27.438 -22.562 -15.641 1 90.88 209 GLY B O 1
ATOM 5085 N N . LEU B 1 210 ? -25.594 -21.328 -15.602 1 91.44 210 LEU B N 1
ATOM 5086 C CA . LEU B 1 210 ? -25.078 -22 -14.414 1 91.44 210 LEU B CA 1
ATOM 5087 C C . LEU B 1 210 ? -25.594 -21.344 -13.141 1 91.44 210 LEU B C 1
ATOM 5089 O O . LEU B 1 210 ? -26.062 -20.203 -13.18 1 91.44 210 LEU B O 1
ATOM 5093 N N . ILE B 1 211 ? -25.453 -22 -12.078 1 92.56 211 ILE B N 1
ATOM 5094 C CA . ILE B 1 211 ? -26 -21.562 -10.797 1 92.56 211 ILE B CA 1
ATOM 5095 C C . ILE B 1 211 ? -25 -20.656 -10.086 1 92.56 211 ILE B C 1
ATOM 5097 O O . ILE B 1 211 ? -23.797 -20.938 -10.086 1 92.56 211 ILE B O 1
ATOM 5101 N N . LEU B 1 212 ? -25.547 -19.609 -9.523 1 94.69 212 LEU B N 1
ATOM 5102 C CA . LEU B 1 212 ? -24.797 -18.797 -8.57 1 94.69 212 LEU B CA 1
ATOM 5103 C C . LEU B 1 212 ? -25.141 -19.172 -7.137 1 94.69 212 LEU B C 1
ATOM 5105 O O . LEU B 1 212 ? -26.328 -19.25 -6.781 1 94.69 212 LEU B O 1
ATOM 5109 N N . THR B 1 213 ? -24.141 -19.406 -6.387 1 95.56 213 THR B N 1
ATOM 5110 C CA . THR B 1 213 ? -24.406 -19.719 -4.984 1 95.56 213 THR B CA 1
ATOM 5111 C C . THR B 1 213 ? -24.828 -18.453 -4.23 1 95.56 213 THR B C 1
ATOM 5113 O O . THR B 1 213 ? -24.562 -17.328 -4.684 1 95.56 213 THR B O 1
ATOM 5116 N N . GLU B 1 214 ? -25.453 -18.609 -3.096 1 96.88 214 GLU B N 1
ATOM 5117 C CA . GLU B 1 214 ? -25.828 -17.484 -2.26 1 96.88 214 GLU B CA 1
ATOM 5118 C C . GLU B 1 214 ? -24.609 -16.703 -1.774 1 96.88 214 GLU B C 1
ATOM 5120 O O . GLU B 1 214 ? -24.641 -15.484 -1.647 1 96.88 214 GLU B O 1
ATOM 5125 N N . LEU B 1 215 ? -23.531 -17.406 -1.575 1 96.88 215 LEU B N 1
ATOM 5126 C CA . LEU B 1 215 ? -22.297 -16.766 -1.145 1 96.88 215 LEU B CA 1
ATOM 5127 C C . LEU B 1 215 ? -21.734 -15.875 -2.246 1 96.88 215 LEU B C 1
ATOM 5129 O O . LEU B 1 215 ? -21.234 -14.773 -1.972 1 96.88 215 LEU B O 1
ATOM 5133 N N . GLU B 1 216 ? -21.844 -16.344 -3.432 1 97.06 216 GLU B N 1
ATOM 5134 C CA . GLU B 1 216 ? -21.406 -15.539 -4.562 1 97.06 216 GLU B CA 1
ATOM 5135 C C . GLU B 1 216 ? -22.266 -14.297 -4.723 1 97.06 216 GLU B C 1
ATOM 5137 O O . GLU B 1 216 ? -21.75 -13.219 -5.031 1 97.06 216 GLU B O 1
ATOM 5142 N N . VAL B 1 217 ? -23.516 -14.414 -4.492 1 96.88 217 VAL B N 1
ATOM 5143 C CA . VAL B 1 217 ? -24.422 -13.281 -4.594 1 96.88 217 VAL B CA 1
ATOM 5144 C C . VAL B 1 217 ? -24.078 -12.234 -3.533 1 96.88 217 VAL B C 1
ATOM 5146 O O . VAL B 1 217 ? -24 -11.039 -3.828 1 96.88 217 VAL B O 1
ATOM 5149 N N . ILE B 1 218 ? -23.828 -12.656 -2.318 1 96.88 218 ILE B N 1
ATOM 5150 C CA . ILE B 1 218 ? -23.422 -11.75 -1.244 1 96.88 218 ILE B CA 1
ATOM 5151 C C . ILE B 1 218 ? -22.109 -11.07 -1.602 1 96.88 218 ILE B C 1
ATOM 5153 O O . ILE B 1 218 ? -21.922 -9.883 -1.342 1 96.88 218 ILE B O 1
ATOM 5157 N N . THR B 1 219 ? -21.234 -11.844 -2.186 1 97.06 219 THR B N 1
ATOM 5158 C CA . THR B 1 219 ? -19.938 -11.312 -2.566 1 97.06 219 THR B CA 1
ATOM 5159 C C . THR B 1 219 ? -20.078 -10.234 -3.637 1 97.06 219 THR B C 1
ATOM 5161 O O . THR B 1 219 ? -19.375 -9.219 -3.602 1 97.06 219 THR B O 1
ATOM 5164 N N . ILE B 1 220 ? -20.984 -10.461 -4.543 1 96.75 220 ILE B N 1
ATOM 5165 C CA . ILE B 1 220 ? -21.266 -9.445 -5.551 1 96.75 220 ILE B CA 1
ATOM 5166 C C . ILE B 1 220 ? -21.734 -8.156 -4.875 1 96.75 220 ILE B C 1
ATOM 5168 O O . ILE B 1 220 ? -21.266 -7.07 -5.199 1 96.75 220 ILE B O 1
ATOM 5172 N N . ALA B 1 221 ? -22.641 -8.266 -3.949 1 96.31 221 ALA B N 1
ATOM 5173 C CA . ALA B 1 221 ? -23.172 -7.113 -3.229 1 96.31 221 ALA B CA 1
ATOM 5174 C C . ALA B 1 221 ? -22.062 -6.371 -2.496 1 96.31 221 ALA B C 1
ATOM 5176 O O . ALA B 1 221 ? -21.938 -5.148 -2.605 1 96.31 221 ALA B O 1
ATOM 5177 N N . TYR B 1 222 ? -21.219 -7.094 -1.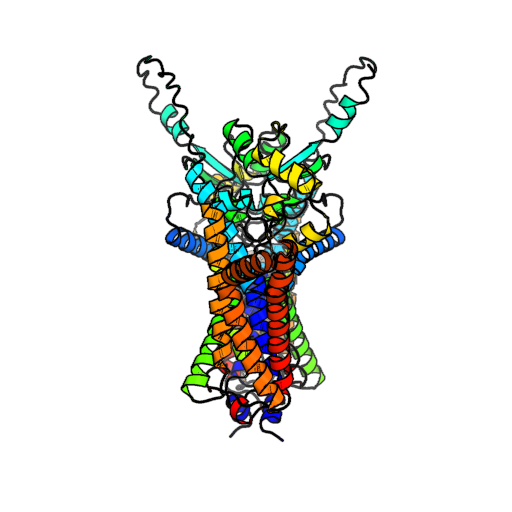812 1 96.62 222 TYR B N 1
ATOM 5178 C CA . TYR B 1 222 ? -20.094 -6.512 -1.086 1 96.62 222 TYR B CA 1
ATOM 5179 C C . TYR B 1 222 ? -19.141 -5.809 -2.039 1 96.62 222 TYR B C 1
ATOM 5181 O O . TYR B 1 222 ? -18.703 -4.691 -1.77 1 96.62 222 TYR B O 1
ATOM 5189 N N . SER B 1 223 ? -18.844 -6.484 -3.109 1 95.25 223 SER B N 1
ATOM 5190 C CA . SER B 1 223 ? -17.891 -5.941 -4.07 1 95.25 223 SER B CA 1
ATOM 5191 C C . SER B 1 223 ? -18.375 -4.617 -4.648 1 95.25 223 SER B C 1
ATOM 5193 O O . SER B 1 223 ? -17.625 -3.641 -4.691 1 95.25 223 SER B O 1
ATOM 5195 N N . LEU B 1 224 ? -19.625 -4.559 -5.012 1 94 224 LEU B N 1
ATOM 5196 C CA . LEU B 1 224 ? -20.172 -3.355 -5.629 1 94 224 LEU B CA 1
ATOM 5197 C C . LEU B 1 224 ? -20.219 -2.205 -4.629 1 94 224 LEU B C 1
ATOM 5199 O O . LEU B 1 224 ? -19.844 -1.075 -4.957 1 94 224 LEU B O 1
ATOM 5203 N N . VAL B 1 225 ? -20.594 -2.49 -3.441 1 95.19 225 VAL B N 1
ATOM 5204 C CA . VAL B 1 225 ? -20.703 -1.453 -2.42 1 95.19 225 VAL B CA 1
ATOM 5205 C C . VAL B 1 225 ? -19.312 -0.976 -2.025 1 95.19 225 VAL B C 1
ATOM 5207 O O . VAL B 1 225 ? -19.078 0.224 -1.851 1 95.19 225 VAL B O 1
ATOM 5210 N N . ASN B 1 226 ? -18.422 -1.906 -1.913 1 94.31 226 ASN B N 1
ATOM 5211 C CA . ASN B 1 226 ? -17.078 -1.522 -1.53 1 94.31 226 ASN B CA 1
ATOM 5212 C C . ASN B 1 226 ? -16.391 -0.718 -2.631 1 94.31 226 ASN B C 1
ATOM 5214 O O . ASN B 1 226 ? -15.594 0.177 -2.346 1 94.31 226 ASN B O 1
ATOM 5218 N N . VAL B 1 227 ? -16.672 -1.021 -3.861 1 92.25 227 VAL B N 1
ATOM 5219 C CA . VAL B 1 227 ? -16.172 -0.202 -4.965 1 92.25 227 VAL B CA 1
ATOM 5220 C C . VAL B 1 227 ? -16.734 1.215 -4.844 1 92.25 227 VAL B C 1
ATOM 5222 O O . VAL B 1 227 ? -16.016 2.193 -5.039 1 92.25 227 VAL B O 1
ATOM 5225 N N . ALA B 1 228 ? -17.953 1.324 -4.508 1 93.94 228 ALA B N 1
ATOM 5226 C CA . ALA B 1 228 ? -18.578 2.635 -4.324 1 93.94 228 ALA B CA 1
ATOM 5227 C C . ALA B 1 228 ? -17.922 3.393 -3.176 1 93.94 228 ALA B C 1
ATOM 5229 O O . ALA B 1 228 ? -17.656 4.594 -3.285 1 93.94 228 ALA B O 1
ATOM 5230 N N . ILE B 1 229 ? -17.688 2.713 -2.055 1 94.38 229 ILE B N 1
ATOM 5231 C CA . ILE B 1 229 ? -17.016 3.324 -0.918 1 94.38 229 ILE B CA 1
ATOM 5232 C C . ILE B 1 229 ? -15.656 3.867 -1.361 1 94.38 229 ILE B C 1
ATOM 5234 O O . ILE B 1 229 ? -15.297 5 -1.032 1 94.38 229 ILE B O 1
ATOM 5238 N N . TYR B 1 230 ? -15 3.135 -2.115 1 90.44 230 TYR B N 1
ATOM 5239 C CA . TYR B 1 230 ? -13.688 3.527 -2.615 1 90.44 230 TYR B CA 1
ATOM 5240 C C . TYR B 1 230 ? -13.781 4.801 -3.447 1 90.44 230 TYR B C 1
ATOM 5242 O O . TYR B 1 230 ? -12.953 5.711 -3.297 1 90.44 230 TYR B O 1
ATOM 5250 N N . ILE B 1 231 ? -14.742 4.887 -4.273 1 90.88 231 ILE B N 1
ATOM 5251 C CA . ILE B 1 231 ? -14.922 6.039 -5.148 1 90.88 231 ILE B CA 1
ATOM 5252 C C . ILE B 1 231 ? -15.25 7.273 -4.309 1 90.88 231 ILE B C 1
ATOM 5254 O O . ILE B 1 231 ? -14.711 8.359 -4.555 1 90.88 231 ILE B O 1
ATOM 5258 N N . VAL B 1 232 ? -16.031 7.109 -3.318 1 94.12 232 VAL B N 1
ATOM 5259 C CA . VAL B 1 232 ? -16.469 8.219 -2.477 1 94.12 232 VAL B CA 1
ATOM 5260 C C . VAL B 1 232 ? -15.289 8.75 -1.675 1 94.12 232 VAL B C 1
ATOM 5262 O O . VAL B 1 232 ? -15.125 9.969 -1.535 1 94.12 232 VAL B O 1
ATOM 5265 N N . TRP B 1 233 ? -14.438 7.871 -1.19 1 93.31 233 TRP B N 1
ATOM 5266 C CA . TRP B 1 233 ? -13.289 8.258 -0.375 1 93.31 233 TRP B CA 1
ATOM 5267 C C . TRP B 1 233 ? -12.031 8.375 -1.226 1 93.31 233 TRP B C 1
ATOM 5269 O O . TRP B 1 233 ? -10.914 8.383 -0.698 1 93.31 233 TRP B O 1
ATOM 5279 N N . TRP B 1 234 ? -12.164 8.609 -2.484 1 88.81 234 TRP B N 1
ATOM 5280 C CA . TRP B 1 234 ? -11.055 8.617 -3.428 1 88.81 234 TRP B CA 1
ATOM 5281 C C . TRP B 1 234 ? -10.031 9.688 -3.055 1 88.81 234 TRP B C 1
ATOM 5283 O O . TRP B 1 234 ? -8.82 9.477 -3.178 1 88.81 234 TRP B O 1
ATOM 5293 N N . GLU B 1 235 ? -10.5 10.82 -2.592 1 91.69 235 GLU B N 1
ATOM 5294 C CA . GLU B 1 235 ? -9.609 11.945 -2.314 1 91.69 235 GLU B CA 1
ATOM 5295 C C . GLU B 1 235 ? -9.25 12.016 -0.833 1 91.69 235 GLU B C 1
ATOM 5297 O O . GLU B 1 235 ? -8.469 12.867 -0.416 1 91.69 235 GLU B O 1
ATOM 5302 N N . LYS B 1 236 ? -9.844 11.125 -0.069 1 93.62 236 LYS B N 1
ATOM 5303 C CA . LYS B 1 236 ? -9.484 11.07 1.345 1 93.62 236 LYS B CA 1
ATOM 5304 C C . LYS B 1 236 ? -8.141 10.375 1.544 1 93.62 236 LYS B C 1
ATOM 5306 O O . LYS B 1 236 ? -7.953 9.234 1.113 1 93.62 236 LYS B O 1
ATOM 5311 N N . PRO B 1 237 ? -7.191 11.117 2.127 1 92.88 237 PRO B N 1
ATOM 5312 C CA . PRO B 1 237 ? -5.887 10.484 2.336 1 92.88 237 PRO B CA 1
ATOM 5313 C C . PRO B 1 237 ? -5.992 9.133 3.031 1 92.88 237 PRO B C 1
ATOM 5315 O O . PRO B 1 237 ? -6.738 8.992 4.004 1 92.88 237 PRO B O 1
ATOM 5318 N N . TYR B 1 238 ? -5.266 8.195 2.484 1 90.81 238 TYR B N 1
ATOM 5319 C CA . TYR B 1 238 ? -5.371 6.797 2.885 1 90.81 238 TYR B CA 1
ATOM 5320 C C . TYR B 1 238 ? -4.332 6.453 3.945 1 90.81 238 TYR B C 1
ATOM 5322 O O . TYR B 1 238 ? -3.129 6.582 3.707 1 90.81 238 TYR B O 1
ATOM 5330 N N . GLN B 1 239 ? -4.805 6.094 5.133 1 88.88 239 GLN B N 1
ATOM 5331 C CA . GLN B 1 239 ? -4.008 5.543 6.223 1 88.88 239 GLN B CA 1
ATOM 5332 C C . GLN B 1 239 ? -2.906 6.508 6.641 1 88.88 239 GLN B C 1
ATOM 5334 O O . GLN B 1 239 ? -1.738 6.125 6.738 1 88.88 239 GLN B O 1
ATOM 5339 N N . VAL B 1 240 ? -3.234 7.727 6.738 1 91.56 240 VAL B N 1
ATOM 5340 C CA . VAL B 1 240 ? -2.348 8.703 7.367 1 91.56 240 VAL B CA 1
ATOM 5341 C C . VAL B 1 240 ? -2.287 8.453 8.867 1 91.56 240 VAL B C 1
ATOM 5343 O O . VAL B 1 240 ? -3.32 8.43 9.547 1 91.56 240 VAL B O 1
ATOM 5346 N N . MET B 1 241 ? -1.064 8.25 9.406 1 89.81 241 MET B N 1
ATOM 5347 C CA . MET B 1 241 ? -0.926 7.812 10.789 1 89.81 241 MET B CA 1
ATOM 5348 C C . MET B 1 241 ? -0.477 8.969 11.68 1 89.81 241 MET B C 1
ATOM 5350 O O . MET B 1 241 ? -0.634 8.914 12.898 1 89.81 241 MET B O 1
ATOM 5354 N N . GLU B 1 242 ? 0.078 10 11.125 1 92 242 GLU B N 1
ATOM 5355 C CA . GLU B 1 242 ? 0.6 11.117 11.906 1 92 242 GLU B CA 1
ATOM 5356 C C . GLU B 1 242 ? -0.088 12.43 11.531 1 92 242 GLU B C 1
ATOM 5358 O O . GLU B 1 242 ? -0.123 12.797 10.359 1 92 242 GLU B O 1
ATOM 5363 N N . PRO B 1 243 ? -0.646 13.117 12.461 1 95.31 243 PRO B N 1
ATOM 5364 C CA . PRO B 1 243 ? -1.24 14.422 12.188 1 95.31 243 PRO B CA 1
ATOM 5365 C C . PRO B 1 243 ? -0.202 15.539 12.125 1 95.31 243 PRO B C 1
ATOM 5367 O O . PRO B 1 243 ? 0.957 15.336 12.5 1 95.31 243 PRO B O 1
ATOM 5370 N N . VAL B 1 244 ? -0.606 16.609 11.539 1 95.12 244 VAL B N 1
ATOM 5371 C CA . VAL B 1 244 ? 0.179 17.828 11.672 1 95.12 244 VAL B CA 1
ATOM 5372 C C . VAL B 1 244 ? 0.113 18.344 13.109 1 95.12 244 VAL B C 1
ATOM 5374 O O . VAL B 1 244 ? -0.972 18.453 13.688 1 95.12 244 VAL B O 1
ATOM 5377 N N . ARG B 1 245 ? 1.25 18.562 13.688 1 92.88 245 ARG B N 1
ATOM 5378 C CA . ARG B 1 245 ? 1.333 18.984 15.078 1 92.88 245 ARG B CA 1
ATOM 5379 C C . ARG B 1 245 ? 1.12 20.484 15.211 1 92.88 245 ARG B C 1
ATOM 5381 O O . ARG B 1 245 ? 1.778 21.281 14.531 1 92.88 245 ARG B O 1
ATOM 5388 N N . VAL B 1 246 ? 0.2 20.875 16.031 1 95.19 246 VAL B N 1
ATOM 5389 C CA . VAL B 1 246 ? -0.12 22.281 16.281 1 95.19 246 VAL B CA 1
ATOM 5390 C C . VAL B 1 246 ? 0.165 22.625 17.734 1 95.19 246 VAL B C 1
ATOM 5392 O O . VAL B 1 246 ? -0.276 21.906 18.656 1 95.19 246 VAL B O 1
ATOM 5395 N N . TYR B 1 247 ? 0.869 23.703 17.938 1 92.5 247 TYR B N 1
ATOM 5396 C CA . TYR B 1 247 ? 1.268 24.078 19.297 1 92.5 247 TYR B CA 1
ATOM 5397 C C . TYR B 1 247 ? 0.562 25.344 19.734 1 92.5 247 TYR B C 1
ATOM 5399 O O . TYR B 1 247 ? 0.541 25.672 20.922 1 92.5 247 TYR B O 1
ATOM 5407 N N . ASP B 1 248 ? -0.101 25.969 18.828 1 90.56 248 ASP B N 1
ATOM 5408 C CA . ASP B 1 248 ? -0.707 27.266 19.094 1 90.56 248 ASP B CA 1
ATOM 5409 C C . ASP B 1 248 ? -1.91 27.141 20.031 1 90.56 248 ASP B C 1
ATOM 5411 O O . ASP B 1 248 ? -2.533 26.078 20.094 1 90.56 248 ASP B O 1
ATOM 5415 N N . GLU B 1 249 ? -2.203 28.234 20.703 1 88.5 249 GLU B N 1
ATOM 5416 C CA . GLU B 1 249 ? -3.408 28.281 21.516 1 88.5 249 GLU B CA 1
ATOM 5417 C C . GLU B 1 249 ? -4.664 28.359 20.656 1 88.5 249 GLU B C 1
ATOM 5419 O O . GLU B 1 249 ? -4.664 29.031 19.609 1 88.5 249 GLU B O 1
ATOM 5424 N N . LEU B 1 250 ? -5.664 27.719 21.141 1 91.38 250 LEU B N 1
ATOM 5425 C CA . LEU B 1 250 ? -6.922 27.672 20.406 1 91.38 250 LEU B CA 1
ATOM 5426 C C . LEU B 1 250 ? -7.887 28.75 20.906 1 91.38 250 LEU B C 1
ATOM 5428 O O . LEU B 1 250 ? -7.797 29.172 22.062 1 91.38 250 LEU B O 1
ATOM 5432 N N . PRO B 1 251 ? -8.742 29.156 19.969 1 88.31 251 PRO B N 1
ATOM 5433 C CA . PRO B 1 251 ? -9.766 30.109 20.406 1 88.31 251 PRO B CA 1
ATOM 5434 C C . PRO B 1 251 ? -10.805 29.469 21.328 1 88.31 251 PRO B C 1
ATOM 5436 O O . PRO B 1 251 ? -10.844 28.25 21.469 1 88.31 251 PRO B O 1
ATOM 5439 N N . ALA B 1 252 ? -11.609 30.375 21.922 1 89.31 252 ALA B N 1
ATOM 5440 C CA . ALA B 1 252 ? -12.742 29.891 22.703 1 89.31 252 ALA B CA 1
ATOM 5441 C C . ALA B 1 252 ? -13.719 29.125 21.812 1 89.31 252 ALA B C 1
ATOM 5443 O O . ALA B 1 252 ? -13.797 29.359 20.609 1 89.31 252 ALA B O 1
ATOM 5444 N N . LEU B 1 253 ? -14.445 28.219 22.391 1 90.12 253 LEU B N 1
ATOM 5445 C CA . LEU B 1 253 ? -15.422 27.438 21.656 1 90.12 253 LEU B CA 1
ATOM 5446 C C . LEU B 1 253 ? -16.484 28.344 21.016 1 90.12 253 LEU B C 1
ATOM 5448 O O . LEU B 1 253 ? -16.953 29.281 21.656 1 90.12 253 LEU B O 1
ATOM 5452 N N . ASN B 1 254 ? -16.781 28.062 19.828 1 85.81 254 ASN B N 1
ATOM 5453 C CA . ASN B 1 254 ? -17.875 28.797 19.203 1 85.81 254 ASN B CA 1
ATOM 5454 C C . ASN B 1 254 ? -19.234 28.234 19.594 1 85.81 254 ASN B C 1
ATOM 5456 O O . ASN B 1 254 ? -19.312 27.312 20.406 1 85.81 254 ASN B O 1
ATOM 5460 N N . GLU B 1 255 ? -20.312 28.797 19.062 1 84.56 255 GLU B N 1
ATOM 5461 C CA . GLU B 1 255 ? -21.672 28.438 19.453 1 84.56 255 GLU B CA 1
ATOM 5462 C C . GLU B 1 255 ? -21.953 26.969 19.125 1 84.56 255 GLU B C 1
ATOM 5464 O O . GLU B 1 255 ? -22.531 26.25 19.953 1 84.56 255 GLU B O 1
ATOM 5469 N N . GLN B 1 256 ? -21.578 26.641 18 1 81.69 256 GLN B N 1
ATOM 5470 C CA . GLN B 1 256 ? -21.828 25.266 17.578 1 81.69 256 GLN B CA 1
ATOM 5471 C C . GLN B 1 256 ? -21.062 24.266 18.422 1 81.69 256 GLN B C 1
ATOM 5473 O O . GLN B 1 256 ? -21.594 23.234 18.812 1 81.69 256 GLN B O 1
ATOM 5478 N N . GLN B 1 257 ? -19.875 24.5 18.672 1 84.94 257 GLN B N 1
ATOM 5479 C CA . GLN B 1 257 ? -19.047 23.625 19.484 1 84.94 257 GLN B CA 1
ATOM 5480 C C . GLN B 1 257 ? -19.594 23.531 20.906 1 84.94 257 GLN B C 1
ATOM 5482 O O . GLN B 1 257 ? -19.578 22.453 21.516 1 84.94 257 GLN B O 1
ATOM 5487 N N . GLN B 1 258 ? -20.031 24.672 21.359 1 85.88 258 GLN B N 1
ATOM 5488 C CA . GLN B 1 258 ? -20.625 24.703 22.703 1 85.88 258 GLN B CA 1
ATOM 5489 C C . GLN B 1 258 ? -21.891 23.844 22.75 1 85.88 258 GLN B C 1
ATOM 5491 O O . GLN B 1 258 ? -22.125 23.141 23.734 1 85.88 258 GLN B O 1
ATOM 5496 N N . LYS B 1 259 ? -22.672 23.984 21.75 1 82 259 LYS B N 1
ATOM 5497 C CA . LYS B 1 259 ? -23.875 23.172 21.672 1 82 259 LYS B CA 1
ATOM 5498 C C . LYS B 1 259 ? -23.547 21.688 21.672 1 82 259 LYS B C 1
ATOM 5500 O O . LYS B 1 259 ? -24.203 20.906 22.359 1 82 259 LYS B O 1
ATOM 5505 N N . CYS B 1 260 ? -22.562 21.312 20.891 1 78.88 260 CYS B N 1
ATOM 5506 C CA . CYS B 1 260 ? -22.141 19.906 20.828 1 78.88 260 CYS B CA 1
ATOM 5507 C C . CYS B 1 260 ? -21.641 19.438 22.188 1 78.88 260 CYS B C 1
ATOM 5509 O O . CYS B 1 260 ? -21.938 18.312 22.594 1 78.88 260 CYS B O 1
ATOM 5511 N N . ARG B 1 261 ? -20.938 20.281 22.812 1 82.06 261 ARG B N 1
ATOM 5512 C CA . ARG B 1 261 ? -20.438 19.953 24.141 1 82.06 261 ARG B CA 1
ATOM 5513 C C . ARG B 1 261 ? -21.578 19.75 25.125 1 82.06 261 ARG B C 1
ATOM 5515 O O . ARG B 1 261 ? -21.578 18.797 25.906 1 82.06 261 ARG B O 1
ATOM 5522 N N . LYS B 1 262 ? -22.484 20.594 25.109 1 83.12 262 LYS B N 1
ATOM 5523 C CA . LYS B 1 262 ? -23.641 20.484 26 1 83.12 262 LYS B CA 1
ATOM 5524 C C . LYS B 1 262 ? -24.422 19.219 25.719 1 83.12 262 LYS B C 1
ATOM 5526 O O . LYS B 1 262 ? -24.859 18.531 26.656 1 83.12 262 LYS B O 1
ATOM 5531 N N . ASN B 1 263 ? -24.594 18.969 24.453 1 78.25 263 ASN B N 1
ATOM 5532 C CA . ASN B 1 263 ? -25.297 17.75 24.062 1 78.25 263 ASN B CA 1
ATOM 5533 C C . ASN B 1 263 ? -24.562 16.516 24.547 1 78.25 263 ASN B C 1
ATOM 5535 O O . ASN B 1 263 ? -25.172 15.539 24.984 1 78.25 263 ASN B O 1
ATOM 5539 N N . ALA B 1 264 ? -23.266 16.562 24.391 1 77.06 264 ALA B N 1
ATOM 5540 C CA . ALA B 1 264 ? -22.438 15.43 24.812 1 77.06 264 ALA B CA 1
ATOM 5541 C C . ALA B 1 264 ? -22.547 15.188 26.312 1 77.06 264 ALA B C 1
ATOM 5543 O O . ALA B 1 264 ? -22.547 14.047 26.766 1 77.06 264 ALA B O 1
ATOM 5544 N N . GLU B 1 265 ? -22.656 16.219 27.031 1 80.81 265 GLU B N 1
ATOM 5545 C CA . GLU B 1 265 ? -22.734 16.125 28.484 1 80.81 265 GLU B CA 1
ATOM 5546 C C . GLU B 1 265 ? -24.125 15.68 28.938 1 80.81 265 GLU B C 1
ATOM 5548 O O . GLU B 1 265 ? -24.25 14.977 29.938 1 80.81 265 GLU B O 1
ATOM 5553 N N . ASN B 1 266 ? -25.109 16.016 28.203 1 79.06 266 ASN B N 1
ATOM 5554 C CA . ASN B 1 266 ? -26.5 15.789 28.625 1 79.06 266 ASN B CA 1
ATOM 5555 C C . ASN B 1 266 ? -27.031 14.453 28.125 1 79.06 266 ASN B C 1
ATOM 5557 O O . ASN B 1 266 ? -28.078 13.992 28.562 1 79.06 266 ASN B O 1
ATOM 5561 N N . THR B 1 267 ? -26.359 13.945 27.203 1 75.75 267 THR B N 1
ATOM 5562 C CA . THR B 1 267 ? -26.859 12.719 26.594 1 75.75 267 THR B CA 1
ATOM 5563 C C . THR B 1 267 ? -26.312 11.492 27.312 1 75.75 267 THR B C 1
ATOM 5565 O O . THR B 1 267 ? -25.156 11.477 27.734 1 75.75 267 THR B O 1
ATOM 5568 N N . SER B 1 268 ? -27.188 10.539 27.484 1 76.25 268 SER B N 1
ATOM 5569 C CA . SER B 1 268 ? -26.781 9.312 28.172 1 76.25 268 SER B CA 1
ATOM 5570 C C . SER B 1 268 ? -25.719 8.555 27.391 1 76.25 268 SER B C 1
ATOM 5572 O O . SER B 1 268 ? -25.656 8.656 26.172 1 76.25 268 SER B O 1
ATOM 5574 N N . LYS B 1 269 ? -24.922 7.824 28.109 1 73.38 269 LYS B N 1
ATOM 5575 C CA . LYS B 1 269 ? -23.859 7.02 27.516 1 73.38 269 LYS B CA 1
ATOM 5576 C C . LYS B 1 269 ? -24.422 5.992 26.547 1 73.38 269 LYS B C 1
ATOM 5578 O O . LYS B 1 269 ? -23.828 5.738 25.484 1 73.38 269 LYS B O 1
ATOM 5583 N N . LEU B 1 270 ? -25.5 5.484 26.922 1 68.25 270 LEU B N 1
ATOM 5584 C CA . LEU B 1 270 ? -26.125 4.461 26.078 1 68.25 270 LEU B CA 1
ATOM 5585 C C . LEU B 1 270 ? -26.578 5.051 24.75 1 68.25 270 LEU B C 1
ATOM 5587 O O . LEU B 1 270 ? -26.375 4.438 23.703 1 68.25 270 LEU B O 1
ATOM 5591 N N . PHE B 1 271 ? -27.156 6.203 24.906 1 69.75 271 PHE B N 1
ATOM 5592 C CA . PHE B 1 271 ? -27.625 6.844 23.688 1 69.75 271 PHE B CA 1
ATOM 5593 C C . PHE B 1 271 ? -26.438 7.266 22.812 1 69.75 271 PHE B C 1
ATOM 5595 O O . PHE B 1 271 ? -26.5 7.152 21.578 1 69.75 271 PHE B O 1
ATOM 5602 N N . LYS B 1 272 ? -25.422 7.668 23.438 1 69.06 272 LYS B N 1
ATOM 5603 C CA . LYS B 1 272 ? -24.219 8.031 22.703 1 69.06 272 LYS B CA 1
ATOM 5604 C C . LYS B 1 272 ? -23.656 6.832 21.953 1 69.06 272 LYS B C 1
ATOM 5606 O O . LYS B 1 272 ? -23.25 6.953 20.781 1 69.06 272 LYS B O 1
ATOM 5611 N N . ALA B 1 273 ? -23.656 5.762 22.609 1 66.31 273 ALA B N 1
ATOM 5612 C CA . ALA B 1 273 ? -23.172 4.531 21.984 1 66.31 273 ALA B CA 1
ATOM 5613 C C . ALA B 1 273 ? -24.031 4.137 20.797 1 66.31 273 ALA B C 1
ATOM 5615 O O . ALA B 1 273 ? -23.5 3.717 19.75 1 66.31 273 ALA B O 1
ATOM 5616 N N . PHE B 1 274 ? -25.297 4.34 21.062 1 62.88 274 PHE B N 1
ATOM 5617 C CA . PHE B 1 274 ? -26.234 4.055 20 1 62.88 274 PHE B CA 1
ATOM 5618 C C . PHE B 1 274 ? -25.984 4.949 18.781 1 62.88 274 PHE B C 1
ATOM 5620 O O . PHE B 1 274 ? -25.938 4.473 17.656 1 62.88 274 PHE B O 1
ATOM 5627 N N . CYS B 1 275 ? -25.766 6.16 19.078 1 63.28 275 CYS B N 1
ATOM 5628 C CA . CYS B 1 275 ? -25.5 7.121 18.016 1 63.28 275 CYS B CA 1
ATOM 5629 C C . CYS B 1 275 ? -24.172 6.832 17.328 1 63.28 275 CYS B C 1
ATOM 5631 O O . CYS B 1 275 ? -24.031 7.02 16.125 1 63.28 275 CYS B O 1
ATOM 5633 N N . TYR B 1 276 ? -23.344 6.32 18.141 1 62.12 276 TYR B N 1
ATOM 5634 C CA . TYR B 1 276 ? -22.031 5.941 17.594 1 62.12 276 TYR B CA 1
ATOM 5635 C C . TYR B 1 276 ? -22.172 4.816 16.578 1 62.12 276 TYR B C 1
ATOM 5637 O O . TYR B 1 276 ? -21.562 4.871 15.508 1 62.12 276 TYR B O 1
ATOM 5645 N N . VAL B 1 277 ? -23.031 3.996 16.938 1 58.09 277 VAL B N 1
ATOM 5646 C CA . VAL B 1 277 ? -23.25 2.842 16.078 1 58.09 277 VAL B CA 1
ATOM 5647 C C . VAL B 1 277 ? -23.953 3.279 14.789 1 58.09 277 VAL B C 1
ATOM 5649 O O . VAL B 1 277 ? -23.656 2.775 13.703 1 58.09 277 VAL B O 1
ATOM 5652 N N . LEU B 1 278 ? -24.781 4.324 15.023 1 58.06 278 LEU B N 1
ATOM 5653 C CA . LEU B 1 278 ? -25.562 4.773 13.883 1 58.06 278 LEU B CA 1
ATOM 5654 C C . LEU B 1 278 ? -24.812 5.844 13.094 1 58.06 278 LEU B C 1
ATOM 5656 O O . LEU B 1 278 ? -25.281 6.285 12.039 1 58.06 278 LEU B O 1
ATOM 5660 N N . GLY B 1 279 ? -23.578 6.16 13.594 1 58.69 279 GLY B N 1
ATOM 5661 C CA . GLY B 1 279 ? -22.766 7.16 12.922 1 58.69 279 GLY B CA 1
ATOM 5662 C C . GLY B 1 279 ? -23.266 8.578 13.125 1 58.69 279 GLY B C 1
ATOM 5663 O O . GLY B 1 279 ? -22.984 9.461 12.312 1 58.69 279 GLY B O 1
ATOM 5664 N N . ALA B 1 280 ? -24.234 8.758 14.055 1 59.41 280 ALA B N 1
ATOM 5665 C CA . ALA B 1 280 ? -24.781 10.078 14.32 1 59.41 280 ALA B CA 1
ATOM 5666 C C . ALA B 1 280 ? -24.047 10.758 15.477 1 59.41 280 ALA B C 1
ATOM 5668 O O . ALA B 1 280 ? -24.672 11.43 16.297 1 59.41 280 ALA B O 1
ATOM 5669 N N . GLN B 1 281 ? -22.766 10.523 15.508 1 61.56 281 GLN B N 1
ATOM 5670 C CA . GLN B 1 281 ? -22.016 10.992 16.672 1 61.56 281 GLN B CA 1
ATOM 5671 C C . GLN B 1 281 ? -21.625 12.461 16.5 1 61.56 281 GLN B C 1
ATOM 5673 O O . GLN B 1 281 ? -21.188 13.102 17.469 1 61.56 281 GLN B O 1
ATOM 5678 N N . ASP B 1 282 ? -21.938 13.016 15.398 1 69.25 282 ASP B N 1
ATOM 5679 C CA . ASP B 1 282 ? -21.406 14.336 15.078 1 69.25 282 ASP B CA 1
ATOM 5680 C C . ASP B 1 282 ? -21.969 15.391 16.031 1 69.25 282 ASP B C 1
ATOM 5682 O O . ASP B 1 282 ? -21.297 16.375 16.328 1 69.25 282 ASP B O 1
ATOM 5686 N N . ARG B 1 283 ? -23.156 15.078 16.562 1 65.19 283 ARG B N 1
ATOM 5687 C CA . ARG B 1 283 ? -23.828 16.094 17.359 1 65.19 283 ARG B CA 1
ATOM 5688 C C . ARG B 1 283 ? -23.453 15.984 18.844 1 65.19 283 ARG B C 1
ATOM 5690 O O . ARG B 1 283 ? -23.781 16.859 19.641 1 65.19 283 ARG B O 1
ATOM 5697 N N . PHE B 1 284 ? -22.656 15 19.094 1 67.56 284 PHE B N 1
ATOM 5698 C CA . PHE B 1 284 ? -22.391 14.734 20.5 1 67.56 284 PHE B CA 1
ATOM 5699 C C . PHE B 1 284 ? -20.906 14.641 20.766 1 67.56 284 PHE B C 1
ATOM 5701 O O . PHE B 1 284 ? -20.469 13.93 21.688 1 67.56 284 PHE B O 1
ATOM 5708 N N . THR B 1 285 ? -20.219 15.305 19.906 1 73.44 285 THR B N 1
ATOM 5709 C CA . THR B 1 285 ? -18.781 15.062 20.078 1 73.44 285 THR B CA 1
ATOM 5710 C C . THR B 1 285 ? -18.047 16.359 20.391 1 73.44 285 THR B C 1
ATOM 5712 O O . THR B 1 285 ? -18.25 17.375 19.719 1 73.44 285 THR B O 1
ATOM 5715 N N . ASP B 1 286 ? -17.469 16.375 21.578 1 78.06 286 ASP B N 1
ATOM 5716 C CA . ASP B 1 286 ? -16.484 17.391 21.906 1 78.06 286 ASP B CA 1
ATOM 5717 C C . ASP B 1 286 ? -15.07 16.906 21.578 1 78.06 286 ASP B C 1
ATOM 5719 O O . ASP B 1 286 ? -14.477 16.141 22.344 1 78.06 286 ASP B O 1
ATOM 5723 N N . PHE B 1 287 ? -14.531 17.422 20.531 1 83.94 287 PHE B N 1
ATOM 5724 C CA . PHE B 1 287 ? -13.258 16.922 20.016 1 83.94 287 PHE B CA 1
ATOM 5725 C C . PHE B 1 287 ? -12.125 17.234 20.984 1 83.94 287 PHE B C 1
ATOM 5727 O O . PHE B 1 287 ? -11.078 16.578 20.953 1 83.94 287 PHE B O 1
ATOM 5734 N N . ARG B 1 288 ? -12.281 18.203 21.844 1 85.5 288 ARG B N 1
ATOM 5735 C CA . ARG B 1 288 ? -11.211 18.609 22.75 1 85.5 288 ARG B CA 1
ATOM 5736 C C . ARG B 1 288 ? -11.07 17.609 23.891 1 85.5 288 ARG B C 1
ATOM 5738 O O . ARG B 1 288 ? -10.117 17.688 24.672 1 85.5 288 ARG B O 1
ATOM 5745 N N . THR B 1 289 ? -11.984 16.656 23.969 1 83.94 289 THR B N 1
ATOM 5746 C CA . THR B 1 289 ? -11.914 15.625 25 1 83.94 289 THR B CA 1
ATOM 5747 C C . THR B 1 289 ? -11.523 14.281 24.391 1 83.94 289 THR B C 1
ATOM 5749 O O . THR B 1 289 ? -11.352 13.297 25.109 1 83.94 289 THR B O 1
ATOM 5752 N N . LEU B 1 290 ? -11.352 14.305 23.156 1 87.31 290 LEU B N 1
ATOM 5753 C CA . LEU B 1 290 ? -11.07 13.047 22.469 1 87.31 290 LEU B CA 1
ATOM 5754 C C . LEU B 1 290 ? -9.586 12.93 22.125 1 87.31 290 LEU B C 1
ATOM 5756 O O . LEU B 1 290 ? -8.859 13.93 22.156 1 87.31 290 LEU B O 1
ATOM 5760 N N . LYS B 1 291 ? -9.18 11.758 21.891 1 89.44 291 LYS B N 1
ATOM 5761 C CA . LYS B 1 291 ? -7.797 11.508 21.5 1 89.44 291 LYS B CA 1
ATOM 5762 C C . LYS B 1 291 ? -7.672 11.391 19.984 1 89.44 291 LYS B C 1
ATOM 5764 O O . LYS B 1 291 ? -6.574 11.516 19.422 1 89.44 291 LYS B O 1
ATOM 5769 N N . ARG B 1 292 ? -8.766 11.102 19.359 1 88.88 292 ARG B N 1
ATOM 5770 C CA . ARG B 1 292 ? -8.852 11.031 17.891 1 88.88 292 ARG B CA 1
ATOM 5771 C C . ARG B 1 292 ? -10.281 11.289 17.422 1 88.88 292 ARG B C 1
ATOM 5773 O O . ARG B 1 292 ? -11.227 11.164 18.188 1 88.88 292 ARG B O 1
ATOM 5780 N N . ILE B 1 293 ? -10.414 11.617 16.219 1 88.5 293 ILE B N 1
ATOM 5781 C CA . ILE B 1 293 ? -11.75 11.758 15.641 1 88.5 293 ILE B CA 1
ATOM 5782 C C . ILE B 1 293 ? -12.305 10.383 15.297 1 88.5 293 ILE B C 1
ATOM 5784 O O . ILE B 1 293 ? -11.633 9.578 14.648 1 88.5 293 ILE B O 1
ATOM 5788 N N . PRO B 1 294 ? -13.469 10.109 15.703 1 82.38 294 PRO B N 1
ATOM 5789 C CA . PRO B 1 294 ? -14.062 8.812 15.375 1 82.38 294 PRO B CA 1
ATOM 5790 C C . PRO B 1 294 ? -14.156 8.57 13.867 1 82.38 294 PRO B C 1
ATOM 5792 O O . PRO B 1 294 ? -14.406 9.508 13.109 1 82.38 294 PRO B O 1
ATOM 5795 N N . THR B 1 295 ? -14.023 7.371 13.469 1 81.06 295 THR B N 1
ATOM 5796 C CA . THR B 1 295 ? -13.867 6.992 12.062 1 81.06 295 THR B CA 1
ATOM 5797 C C . THR B 1 295 ? -15.062 7.465 11.242 1 81.06 295 THR B C 1
ATOM 5799 O O . THR B 1 295 ? -14.898 7.898 10.102 1 81.06 295 THR B O 1
ATOM 5802 N N . PHE B 1 296 ? -16.281 7.473 11.828 1 80.88 296 PHE B N 1
ATOM 5803 C CA . PHE B 1 296 ? -17.469 7.738 11.008 1 80.88 296 PHE B CA 1
ATOM 5804 C C . PHE B 1 296 ? -18.016 9.133 11.281 1 80.88 296 PHE B C 1
ATOM 5806 O O . PHE B 1 296 ? -19.141 9.445 10.906 1 80.88 296 PHE B O 1
ATOM 5813 N N . ASP B 1 297 ? -17.125 9.961 11.922 1 81.81 297 ASP B N 1
ATOM 5814 C CA . ASP B 1 297 ? -17.5 11.352 12.133 1 81.81 297 ASP B CA 1
ATOM 5815 C C . ASP B 1 297 ? -17.438 12.141 10.82 1 81.81 297 ASP B C 1
ATOM 5817 O O . ASP B 1 297 ? -16.516 11.953 10.023 1 81.81 297 ASP B O 1
ATOM 5821 N N . ALA B 1 298 ? -18.453 12.945 10.578 1 76.25 298 ALA B N 1
ATOM 5822 C CA . ALA B 1 298 ? -18.5 13.727 9.344 1 76.25 298 ALA B CA 1
ATOM 5823 C C . ALA B 1 298 ? -18.25 15.211 9.625 1 76.25 298 ALA B C 1
ATOM 5825 O O . ALA B 1 298 ? -18.359 16.047 8.719 1 76.25 298 ALA B O 1
ATOM 5826 N N . GLY B 1 299 ? -17.672 15.672 10.797 1 67.88 299 GLY B N 1
ATOM 5827 C CA . GLY B 1 299 ? -17.312 17.047 11.109 1 67.88 299 GLY B CA 1
ATOM 5828 C C . GLY B 1 299 ? -18.531 17.953 11.219 1 67.88 299 GLY B C 1
ATOM 5829 O O . GLY B 1 299 ? -18.391 19.188 11.25 1 67.88 299 GLY B O 1
ATOM 5830 N N . GLY B 1 300 ? -19.656 17.594 11.75 1 61.91 300 GLY B N 1
ATOM 5831 C CA . GLY B 1 300 ? -20.859 18.375 11.977 1 61.91 300 GLY B CA 1
ATOM 5832 C C . GLY B 1 300 ? -21.422 18.984 10.703 1 61.91 300 GLY B C 1
ATOM 5833 O O . GLY B 1 300 ? -20.703 19.703 9.992 1 61.91 300 GLY B O 1
ATOM 5834 N N . LEU B 1 301 ? -22.297 18.406 10.062 1 59 301 LEU B N 1
ATOM 5835 C CA . LEU B 1 301 ? -23 18.969 8.914 1 59 301 LEU B CA 1
ATOM 5836 C C . LEU B 1 301 ? -24.078 19.938 9.367 1 59 301 LEU B C 1
ATOM 5838 O O . LEU B 1 301 ? -25 19.562 10.078 1 59 301 LEU B O 1
ATOM 5842 N N . ASP B 1 302 ? -23.656 21.141 9.859 1 55.19 302 ASP B N 1
ATOM 5843 C CA . ASP B 1 302 ? -24.578 22.094 10.484 1 55.19 302 ASP B CA 1
ATOM 5844 C C . ASP B 1 302 ? -25.781 22.344 9.602 1 55.19 302 ASP B C 1
ATOM 5846 O O . ASP B 1 302 ? -26.781 22.906 10.055 1 55.19 302 ASP B O 1
ATOM 5850 N N . ASN B 1 303 ? -25.703 22.062 8.312 1 56.03 303 ASN B N 1
ATOM 5851 C CA . ASN B 1 303 ? -26.828 22.609 7.555 1 56.03 303 ASN B CA 1
ATOM 5852 C C . ASN B 1 303 ? -27.891 21.547 7.309 1 56.03 303 ASN B C 1
ATOM 5854 O O . ASN B 1 303 ? -27.594 20.344 7.262 1 56.03 303 ASN B O 1
ATOM 5858 N N . GLU B 1 304 ? -29.125 21.938 7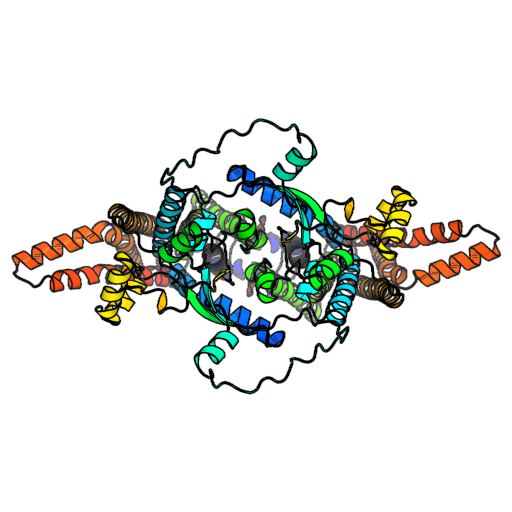.617 1 57.12 304 GLU B N 1
ATOM 5859 C CA . GLU B 1 304 ? -30.328 21.141 7.328 1 57.12 304 GLU B CA 1
ATOM 5860 C C . GLU B 1 304 ? -30.156 20.344 6.039 1 57.12 304 GLU B C 1
ATOM 5862 O O . GLU B 1 304 ? -30.578 19.188 5.965 1 57.12 304 GLU B O 1
ATOM 5867 N N . SER B 1 305 ? -29.516 20.891 5.145 1 60.69 305 SER B N 1
ATOM 5868 C CA . SER B 1 305 ? -29.328 20.234 3.857 1 60.69 305 SER B CA 1
ATOM 5869 C C . SER B 1 305 ? -28.406 19.031 3.99 1 60.69 305 SER B C 1
ATOM 5871 O O . SER B 1 305 ? -28.656 17.969 3.408 1 60.69 305 SER B O 1
ATOM 5873 N N . ALA B 1 306 ? -27.516 19.172 4.891 1 63.5 306 ALA B N 1
ATOM 5874 C CA . ALA B 1 306 ? -26.578 18.078 5.086 1 63.5 306 ALA B CA 1
ATOM 5875 C C . ALA B 1 306 ? -27.25 16.891 5.762 1 63.5 306 ALA B C 1
ATOM 5877 O O . ALA B 1 306 ? -26.969 15.734 5.43 1 63.5 306 ALA B O 1
ATOM 5878 N N . HIS B 1 307 ? -28.219 17.188 6.531 1 65.38 307 HIS B N 1
ATOM 5879 C CA . HIS B 1 307 ? -28.969 16.141 7.219 1 65.38 307 HIS B CA 1
ATOM 5880 C C . HIS B 1 307 ? -29.828 15.359 6.246 1 65.38 307 HIS B C 1
ATOM 5882 O O . HIS B 1 307 ? -29.828 14.125 6.254 1 65.38 307 HIS B O 1
ATOM 5888 N N . SER B 1 308 ? -30.516 16.094 5.414 1 69.69 308 SER B N 1
ATOM 5889 C CA . SER B 1 308 ? -31.375 15.461 4.426 1 69.69 308 SER B CA 1
ATOM 5890 C C . SER B 1 308 ? -30.562 14.625 3.439 1 69.69 308 SER B C 1
ATOM 5892 O O . SER B 1 308 ? -30.969 13.523 3.068 1 69.69 308 SER B O 1
ATOM 5894 N N . GLU B 1 309 ? -29.484 15.094 3.113 1 74.19 309 GLU B N 1
ATOM 5895 C CA . GLU B 1 309 ? -28.609 14.375 2.184 1 74.19 309 GLU B CA 1
ATOM 5896 C C . GLU B 1 309 ? -28.062 13.102 2.816 1 74.19 309 GLU B C 1
ATOM 5898 O O . GLU B 1 309 ? -27.938 12.07 2.146 1 74.19 309 GLU B O 1
ATOM 5903 N N . SER B 1 310 ? -27.844 13.18 4.062 1 74 310 SER B N 1
ATOM 5904 C CA . SER B 1 310 ? -27.312 12.016 4.773 1 74 310 SER B CA 1
ATOM 5905 C C . SER B 1 310 ? -28.359 10.914 4.863 1 74 310 SER B C 1
ATOM 5907 O O . SER B 1 310 ? -28.047 9.734 4.695 1 74 310 SER B O 1
ATOM 5909 N N . ILE B 1 311 ? -29.562 11.312 5.074 1 73.69 311 ILE B N 1
ATOM 5910 C CA . ILE B 1 311 ? -30.656 10.352 5.156 1 73.69 311 ILE B CA 1
ATOM 5911 C C . ILE B 1 311 ? -30.875 9.711 3.789 1 73.69 311 ILE B C 1
ATOM 5913 O O . ILE B 1 311 ? -31.047 8.492 3.688 1 73.69 311 ILE B O 1
ATOM 5917 N N . MET B 1 312 ? -30.875 10.523 2.83 1 80.19 312 MET B N 1
ATOM 5918 C CA . MET B 1 312 ? -31.047 10.016 1.472 1 80.19 312 MET B CA 1
ATOM 5919 C C . MET B 1 312 ? -29.938 9.039 1.102 1 80.19 312 MET B C 1
ATOM 5921 O O . MET B 1 312 ? -30.203 8.016 0.469 1 80.19 312 MET B O 1
ATOM 5925 N N . ALA B 1 313 ? -28.766 9.367 1.513 1 82.88 313 ALA B N 1
ATOM 5926 C CA . ALA B 1 313 ? -27.641 8.484 1.244 1 82.88 313 ALA B CA 1
ATOM 5927 C C . ALA B 1 313 ? -27.844 7.117 1.896 1 82.88 313 ALA B C 1
ATOM 5929 O O . ALA B 1 313 ? -27.578 6.082 1.281 1 82.88 313 ALA B O 1
ATOM 5930 N N . LEU B 1 314 ? -28.344 7.148 3.066 1 81.62 314 LEU B N 1
ATOM 5931 C CA . LEU B 1 314 ? -28.594 5.91 3.797 1 81.62 314 LEU B CA 1
ATOM 5932 C C . LEU B 1 314 ? -29.656 5.074 3.107 1 81.62 314 LEU B C 1
ATOM 5934 O O . LEU B 1 314 ? -29.516 3.854 2.982 1 81.62 314 LEU B O 1
ATOM 5938 N N . ILE B 1 315 ? -30.672 5.711 2.637 1 84.38 315 ILE B N 1
ATOM 5939 C CA . ILE B 1 315 ? -31.781 5.027 1.992 1 84.38 315 ILE B CA 1
ATOM 5940 C C . ILE B 1 315 ? -31.328 4.414 0.673 1 84.38 315 ILE B C 1
ATOM 5942 O O . ILE B 1 315 ? -31.531 3.219 0.433 1 84.38 315 ILE B O 1
ATOM 5946 N N . VAL B 1 316 ? -30.688 5.137 -0.089 1 87.06 316 VAL B N 1
ATOM 5947 C CA . VAL B 1 316 ? -30.297 4.715 -1.429 1 87.06 316 VAL B CA 1
ATOM 5948 C C . VAL B 1 316 ? -29.297 3.564 -1.335 1 87.06 316 VAL B C 1
ATOM 5950 O O . VAL B 1 316 ? -29.438 2.549 -2.021 1 87.06 316 VAL B O 1
ATOM 5953 N N . THR B 1 317 ? -28.359 3.682 -0.459 1 90.31 317 THR B N 1
ATOM 5954 C CA . THR B 1 317 ? -27.344 2.648 -0.331 1 90.31 317 THR B CA 1
ATOM 5955 C C . THR B 1 317 ? -27.953 1.36 0.225 1 90.31 317 THR B C 1
ATOM 5957 O O . THR B 1 317 ? -27.609 0.265 -0.223 1 90.31 317 THR B O 1
ATOM 5960 N N . GLY B 1 318 ? -28.828 1.538 1.197 1 90.69 318 GLY B N 1
ATOM 5961 C CA . GLY B 1 318 ? -29.484 0.371 1.763 1 90.69 318 GLY B CA 1
ATOM 5962 C C . GLY B 1 318 ? -30.328 -0.382 0.755 1 90.69 318 GLY B C 1
ATOM 5963 O O . GLY B 1 318 ? -30.281 -1.611 0.683 1 90.69 318 GLY B O 1
ATOM 5964 N N . VAL B 1 319 ? -31.031 0.337 -0.015 1 91.44 319 VAL B N 1
ATOM 5965 C CA . VAL B 1 319 ? -31.938 -0.26 -0.988 1 91.44 319 VAL B CA 1
ATOM 5966 C C . VAL B 1 319 ? -31.141 -0.964 -2.08 1 91.44 319 VAL B C 1
ATOM 5968 O O . VAL B 1 319 ? -31.469 -2.09 -2.469 1 91.44 319 VAL B O 1
ATOM 5971 N N . ILE B 1 320 ? -30.125 -0.352 -2.547 1 91.44 320 ILE B N 1
ATOM 5972 C CA . ILE B 1 320 ? -29.297 -0.943 -3.59 1 91.44 320 ILE B CA 1
ATOM 5973 C C . ILE B 1 320 ? -28.656 -2.225 -3.07 1 91.44 320 ILE B C 1
ATOM 5975 O O . ILE B 1 320 ? -28.688 -3.26 -3.74 1 91.44 320 ILE B O 1
ATOM 5979 N N . PHE B 1 321 ? -28.156 -2.17 -1.85 1 94.94 321 PHE B N 1
ATOM 5980 C CA . PHE B 1 321 ? -27.516 -3.33 -1.244 1 94.94 321 PHE B CA 1
ATOM 5981 C C . PHE B 1 321 ? -28.5 -4.477 -1.084 1 94.94 321 PHE B C 1
ATOM 5983 O O . PHE B 1 321 ? -28.203 -5.617 -1.455 1 94.94 321 PHE B O 1
ATOM 5990 N N . GLY B 1 322 ? -29.609 -4.148 -0.584 1 94.75 322 GLY B N 1
ATOM 5991 C CA . GLY B 1 322 ? -30.641 -5.164 -0.388 1 94.75 322 GLY B CA 1
ATOM 5992 C C . GLY B 1 322 ? -31.125 -5.77 -1.688 1 94.75 322 GLY B C 1
ATOM 5993 O O . GLY B 1 322 ? -31.359 -6.977 -1.771 1 94.75 322 GLY B O 1
ATOM 5994 N N . SER B 1 323 ? -31.25 -5 -2.678 1 95.44 323 SER B N 1
ATOM 5995 C CA . SER B 1 323 ? -31.844 -5.434 -3.943 1 95.44 323 SER B CA 1
ATOM 5996 C C . SER B 1 323 ? -30.938 -6.449 -4.648 1 95.44 323 SER B C 1
ATOM 5998 O O . SER B 1 323 ? -31.438 -7.312 -5.379 1 95.44 323 SER B O 1
ATOM 6000 N N . ILE B 1 324 ? -29.672 -6.422 -4.461 1 95.19 324 ILE B N 1
ATOM 6001 C CA . ILE B 1 324 ? -28.734 -7.328 -5.117 1 95.19 324 ILE B CA 1
ATOM 6002 C C . ILE B 1 324 ? -29 -8.758 -4.668 1 95.19 324 ILE B C 1
ATOM 6004 O O . ILE B 1 324 ? -28.828 -9.703 -5.445 1 95.19 324 ILE B O 1
ATOM 6008 N N . HIS B 1 325 ? -29.562 -8.977 -3.5 1 95.94 325 HIS B N 1
ATOM 6009 C CA . HIS B 1 325 ? -29.781 -10.312 -2.943 1 95.94 325 HIS B CA 1
ATOM 6010 C C . HIS B 1 325 ? -30.953 -11.008 -3.633 1 95.94 325 HIS B C 1
ATOM 6012 O O . HIS B 1 325 ? -31.125 -12.219 -3.49 1 95.94 325 HIS B O 1
ATOM 6018 N N . PHE B 1 326 ? -31.719 -10.219 -4.406 1 95.62 326 PHE B N 1
ATOM 6019 C CA . PHE B 1 326 ? -32.781 -10.82 -5.18 1 95.62 326 PHE B CA 1
ATOM 6020 C C . PHE B 1 326 ? -32.25 -11.68 -6.309 1 95.62 326 PHE B C 1
ATOM 6022 O O . PHE B 1 326 ? -32.969 -12.484 -6.895 1 95.62 326 PHE B O 1
ATOM 6029 N N . LEU B 1 327 ? -30.953 -11.555 -6.57 1 93.69 327 LEU B N 1
ATOM 6030 C CA . LEU B 1 327 ? -30.312 -12.391 -7.582 1 93.69 327 LEU B CA 1
ATOM 6031 C C . LEU B 1 327 ? -30.438 -13.867 -7.219 1 93.69 327 LEU B C 1
ATOM 6033 O O . LEU B 1 327 ? -30.438 -14.734 -8.102 1 93.69 327 LEU B O 1
ATOM 6037 N N . ALA B 1 328 ? -30.547 -14.148 -5.922 1 94.31 328 ALA B N 1
ATOM 6038 C CA . ALA B 1 328 ? -30.672 -15.531 -5.469 1 94.31 328 ALA B CA 1
ATOM 6039 C C . ALA B 1 328 ? -32.125 -15.875 -5.105 1 94.31 328 ALA B C 1
ATOM 6041 O O . ALA B 1 328 ? -32.375 -16.812 -4.359 1 94.31 328 ALA B O 1
ATOM 6042 N N . TRP B 1 329 ? -33.062 -15.133 -5.613 1 93.94 329 TRP B N 1
ATOM 6043 C CA . TRP B 1 329 ? -34.469 -15.305 -5.285 1 93.94 329 TRP B CA 1
ATOM 6044 C C . TRP B 1 329 ? -34.969 -16.672 -5.742 1 93.94 329 TRP B C 1
ATOM 6046 O O . TRP B 1 329 ? -35.719 -17.344 -5.02 1 93.94 329 TRP B O 1
ATOM 6056 N N . ALA B 1 330 ? -34.531 -17.156 -6.898 1 91.44 330 ALA B N 1
ATOM 6057 C CA . ALA B 1 330 ? -35.031 -18.391 -7.488 1 91.44 330 ALA B CA 1
ATOM 6058 C C . ALA B 1 330 ? -34.031 -19.547 -7.281 1 91.44 330 ALA B C 1
ATOM 6060 O O . ALA B 1 330 ? -34.125 -20.578 -7.953 1 91.44 330 ALA B O 1
ATOM 6061 N N . SER B 1 331 ? -33.156 -19.359 -6.438 1 90.5 331 SER B N 1
ATOM 6062 C CA . SER B 1 331 ? -32.156 -20.391 -6.176 1 90.5 331 SER B CA 1
ATOM 6063 C C . SER B 1 331 ? -32.781 -21.594 -5.457 1 90.5 331 SER B C 1
ATOM 6065 O O . SER B 1 331 ? -33.875 -21.484 -4.895 1 90.5 331 SER B O 1
ATOM 6067 N N . SER B 1 332 ? -32.125 -22.703 -5.59 1 90.56 332 SER B N 1
ATOM 6068 C CA . SER B 1 332 ? -32.562 -23.906 -4.859 1 90.56 332 SER B CA 1
ATOM 6069 C C . SER B 1 332 ? -31.922 -23.938 -3.469 1 90.56 332 SER B C 1
ATOM 6071 O O . SER B 1 332 ? -30.734 -23.672 -3.307 1 90.56 332 SER B O 1
ATOM 6073 N N . PHE B 1 333 ? -32.781 -24.203 -2.488 1 94.69 333 PHE B N 1
ATOM 6074 C CA . PHE B 1 333 ? -32.344 -24.297 -1.104 1 94.69 333 PHE B CA 1
ATOM 6075 C C . PHE B 1 333 ? -32.531 -25.719 -0.57 1 94.69 333 PHE B C 1
ATOM 6077 O O . PHE B 1 333 ? -33.375 -26.469 -1.047 1 94.69 333 PHE B O 1
ATOM 6084 N N . PRO B 1 334 ? -31.672 -26.062 0.38 1 94.25 334 PRO B N 1
ATOM 6085 C CA . PRO B 1 334 ? -31.766 -27.422 0.942 1 94.25 334 PRO B CA 1
ATOM 6086 C C . PRO B 1 334 ? -33.125 -27.703 1.567 1 94.25 334 PRO B C 1
ATOM 6088 O O . PRO B 1 334 ? -33.625 -28.828 1.512 1 94.25 334 PRO B O 1
ATOM 6091 N N . THR B 1 335 ? -33.781 -26.672 2.275 1 96.19 335 THR B N 1
ATOM 6092 C CA . THR B 1 335 ? -35.094 -26.844 2.889 1 96.19 335 THR B CA 1
ATOM 6093 C C . THR B 1 335 ? -36.031 -25.688 2.516 1 96.19 335 THR B C 1
ATOM 6095 O O . THR B 1 335 ? -35.562 -24.609 2.139 1 96.19 335 THR B O 1
ATOM 6098 N N . SER B 1 336 ? -37.375 -25.938 2.598 1 95.88 336 SER B N 1
ATOM 6099 C CA . SER B 1 336 ? -38.344 -24.906 2.314 1 95.88 336 SER B CA 1
ATOM 6100 C C . SER B 1 336 ? -38.25 -23.766 3.322 1 95.88 336 SER B C 1
ATOM 6102 O O . SER B 1 336 ? -38.5 -22.594 2.979 1 95.88 336 SER B O 1
ATOM 6104 N N . THR B 1 337 ? -37.844 -24.109 4.531 1 97 337 THR B N 1
ATOM 6105 C CA . THR B 1 337 ? -37.688 -23.094 5.57 1 97 337 THR B CA 1
ATOM 6106 C C . THR B 1 337 ? -36.562 -22.141 5.227 1 97 337 THR B C 1
ATOM 6108 O O . THR B 1 337 ? -36.688 -20.922 5.375 1 97 337 THR B O 1
ATOM 6111 N N . GLU B 1 338 ? -35.5 -22.688 4.746 1 97.31 338 GLU B N 1
ATOM 6112 C CA . GLU B 1 338 ? -34.375 -21.859 4.363 1 97.31 338 GLU B CA 1
ATOM 6113 C C . GLU B 1 338 ? -34.719 -20.938 3.195 1 97.31 338 GLU B C 1
ATOM 6115 O O . GLU B 1 338 ? -34.281 -19.781 3.16 1 97.31 338 GLU B O 1
ATOM 6120 N N . ARG B 1 339 ? -35.5 -21.453 2.311 1 96.81 339 ARG B N 1
ATOM 6121 C CA . ARG B 1 339 ? -35.969 -20.641 1.184 1 96.81 339 ARG B CA 1
ATOM 6122 C C . ARG B 1 339 ? -36.812 -19.484 1.66 1 96.81 339 ARG B C 1
ATOM 6124 O O . ARG B 1 339 ? -36.625 -18.344 1.236 1 96.81 339 ARG B O 1
ATOM 6131 N N . LEU B 1 340 ? -37.688 -19.797 2.527 1 97.62 340 LEU B N 1
ATOM 6132 C CA . LEU B 1 340 ? -38.594 -18.781 3.07 1 97.62 340 LEU B CA 1
ATOM 6133 C C . LEU B 1 340 ? -37.812 -17.719 3.836 1 97.62 340 LEU B C 1
ATOM 6135 O O . LEU B 1 340 ? -38.094 -16.531 3.711 1 97.62 340 LEU B O 1
ATOM 6139 N N . LEU B 1 341 ? -36.906 -18.156 4.609 1 97.88 341 LEU B N 1
ATOM 6140 C CA . LEU B 1 341 ? -36.062 -17.234 5.383 1 97.88 341 LEU B CA 1
ATOM 6141 C C . LEU B 1 341 ? -35.281 -16.312 4.469 1 97.88 341 LEU B C 1
ATOM 6143 O O . LEU B 1 341 ? -35.156 -15.109 4.754 1 97.88 341 LEU B O 1
ATOM 6147 N N . TRP B 1 342 ? -34.75 -16.859 3.373 1 97.69 342 TRP B N 1
ATOM 6148 C CA . TRP B 1 342 ? -34.031 -16.031 2.418 1 97.69 342 TRP B CA 1
ATOM 6149 C C . TRP B 1 342 ? -34.938 -14.977 1.807 1 97.69 342 TRP B C 1
ATOM 6151 O O . TRP B 1 342 ? -34.594 -13.797 1.748 1 97.69 342 TRP B O 1
ATOM 6161 N N . HIS B 1 343 ? -36.188 -15.344 1.463 1 97.75 343 HIS B N 1
ATOM 6162 C CA . HIS B 1 343 ? -37.125 -14.438 0.842 1 97.75 343 HIS B CA 1
ATOM 6163 C C . HIS B 1 343 ? -37.562 -13.328 1.808 1 97.75 343 HIS B C 1
ATOM 6165 O O . HIS B 1 343 ? -37.531 -12.148 1.454 1 97.75 343 HIS B O 1
ATOM 6171 N N . MET B 1 344 ? -37.812 -13.688 3.02 1 97.5 344 MET B N 1
ATOM 6172 C CA . MET B 1 344 ? -38.219 -12.719 4.027 1 97.5 344 MET B CA 1
ATOM 6173 C C . MET B 1 344 ? -37.094 -11.742 4.332 1 97.5 344 MET B C 1
ATOM 6175 O O . MET B 1 344 ? -37.312 -10.531 4.441 1 97.5 344 MET B O 1
ATOM 6179 N N . SER B 1 345 ? -35.938 -12.328 4.469 1 97.25 345 SER B N 1
ATOM 6180 C CA . SER B 1 345 ? -34.781 -11.492 4.785 1 97.25 345 SER B CA 1
ATOM 6181 C C . SER B 1 345 ? -34.469 -10.523 3.645 1 97.25 345 SER B C 1
ATOM 6183 O O . SER B 1 345 ? -34.156 -9.359 3.883 1 97.25 345 SER B O 1
ATOM 6185 N N . THR B 1 346 ? -34.531 -11 2.42 1 96.62 346 THR B N 1
ATOM 6186 C CA . THR B 1 346 ? -34.281 -10.156 1.263 1 96.62 346 THR B CA 1
ATOM 6187 C C . THR B 1 346 ? -35.281 -9.008 1.193 1 96.62 346 THR B C 1
ATOM 6189 O O . THR B 1 346 ? -34.906 -7.863 0.93 1 96.62 346 THR B O 1
ATOM 6192 N N . ILE B 1 347 ? -36.469 -9.25 1.501 1 95.75 347 ILE B N 1
ATOM 6193 C CA . ILE B 1 347 ? -37.5 -8.227 1.509 1 95.75 347 ILE B CA 1
ATOM 6194 C C . ILE B 1 347 ? -37.25 -7.223 2.623 1 95.75 347 ILE B C 1
ATOM 6196 O O . ILE B 1 347 ? -37.344 -6.012 2.414 1 95.75 347 ILE B O 1
ATOM 6200 N N . ILE B 1 348 ? -36.875 -7.691 3.771 1 93.81 348 ILE B N 1
ATOM 6201 C CA . ILE B 1 348 ? -36.594 -6.84 4.918 1 93.81 348 ILE B CA 1
ATOM 6202 C C . ILE B 1 348 ? -35.438 -5.906 4.586 1 93.81 348 ILE B C 1
ATOM 6204 O O . ILE B 1 348 ? -35.469 -4.715 4.91 1 93.81 348 ILE B O 1
ATOM 6208 N N . LEU B 1 349 ? -34.438 -6.398 3.922 1 93.88 349 LEU B N 1
ATOM 6209 C CA . LEU B 1 349 ? -33.219 -5.625 3.604 1 93.88 349 LEU B CA 1
ATOM 6210 C C . LEU B 1 349 ? -33.562 -4.477 2.656 1 93.88 349 LEU B C 1
ATOM 6212 O O . LEU B 1 349 ? -32.875 -3.443 2.67 1 93.88 349 LEU B O 1
ATOM 6216 N N . VAL B 1 350 ? -34.594 -4.582 1.915 1 93.12 350 VAL B N 1
ATOM 6217 C CA . VAL B 1 350 ? -34.969 -3.529 0.976 1 93.12 350 VAL B CA 1
ATOM 6218 C C . VAL B 1 350 ? -36.031 -2.627 1.607 1 93.12 350 VAL B C 1
ATOM 6220 O O . VAL B 1 350 ? -36 -1.404 1.455 1 93.12 350 VAL B O 1
ATOM 6223 N N . ALA B 1 351 ? -36.875 -3.174 2.352 1 90.25 351 ALA B N 1
ATOM 6224 C CA . ALA B 1 351 ? -38.031 -2.457 2.873 1 90.25 351 ALA B CA 1
ATOM 6225 C C . ALA B 1 351 ? -37.656 -1.55 4.035 1 90.25 351 ALA B C 1
ATOM 6227 O O . ALA B 1 351 ? -38.156 -0.425 4.148 1 90.25 351 ALA B O 1
ATOM 6228 N N . VAL B 1 352 ? -36.812 -1.984 4.898 1 87.75 352 VAL B N 1
ATOM 6229 C CA . VAL B 1 352 ? -36.5 -1.25 6.117 1 87.75 352 VAL B CA 1
ATOM 6230 C C . VAL B 1 352 ? -35.812 0.067 5.762 1 87.75 352 VAL B C 1
ATOM 6232 O O . VAL B 1 352 ? -36.188 1.125 6.277 1 87.75 352 VAL B O 1
ATOM 6235 N N . PRO B 1 353 ? -34.844 0.108 4.879 1 86.06 353 PRO B N 1
ATOM 6236 C CA . PRO B 1 353 ? -34.25 1.393 4.516 1 86.06 353 PRO B CA 1
ATOM 6237 C C . PRO B 1 353 ? -35.219 2.336 3.834 1 86.06 353 PRO B C 1
ATOM 6239 O O . PRO B 1 353 ? -35.094 3.559 3.939 1 86.06 353 PRO B O 1
ATOM 6242 N N . LEU B 1 354 ? -36.188 1.901 3.182 1 81.62 354 LEU B N 1
ATOM 6243 C CA . LEU B 1 354 ? -37.125 2.713 2.426 1 81.62 354 LEU B CA 1
ATOM 6244 C C . LEU B 1 354 ? -38.125 3.42 3.359 1 81.62 354 LEU B C 1
ATOM 6246 O O . LEU B 1 354 ? -38.594 4.504 3.039 1 81.62 354 LEU B O 1
ATOM 6250 N N . PHE B 1 355 ? -38.281 2.85 4.488 1 72.94 355 PHE B N 1
ATOM 6251 C CA . PHE B 1 355 ? -39.406 3.393 5.211 1 72.94 355 PHE B CA 1
ATOM 6252 C C . PHE B 1 355 ? -39.031 3.814 6.621 1 72.94 355 PHE B C 1
ATOM 6254 O O . PHE B 1 355 ? -39.781 3.602 7.574 1 72.94 355 PHE B O 1
ATOM 6261 N N . PRO B 1 356 ? -37.688 4.383 6.781 1 63.94 356 PRO B N 1
ATOM 6262 C CA . PRO B 1 356 ? -37.438 4.633 8.203 1 63.94 356 PRO B CA 1
ATOM 6263 C C . PRO B 1 356 ? -38.281 5.77 8.758 1 63.94 356 PRO B C 1
ATOM 6265 O O . PRO B 1 356 ? -38.906 5.621 9.82 1 63.94 356 PRO B O 1
ATOM 6268 N N . ILE B 1 357 ? -38.25 6.844 8.031 1 60.66 357 ILE B N 1
ATOM 6269 C CA . ILE B 1 357 ? -38.906 8.055 8.547 1 60.66 357 ILE B CA 1
ATOM 6270 C C . ILE B 1 357 ? -40.406 7.883 8.539 1 60.66 357 ILE B C 1
ATOM 6272 O O . ILE B 1 357 ? -41.094 8.227 9.516 1 60.66 357 ILE B O 1
ATOM 6276 N N . SER B 1 358 ? -40.812 7.348 7.414 1 61.97 358 SER B N 1
ATOM 6277 C CA . SER B 1 358 ? -42.25 7.176 7.328 1 61.97 358 SER B CA 1
ATOM 6278 C C . SER B 1 358 ? -42.75 6.273 8.445 1 61.97 358 SER B C 1
ATOM 6280 O O . SER B 1 358 ? -43.844 6.504 8.992 1 61.97 358 SER B O 1
ATOM 6282 N N . PHE B 1 359 ? -41.938 5.426 8.758 1 65.81 359 PHE B N 1
ATOM 6283 C CA . PHE B 1 359 ? -42.312 4.523 9.836 1 65.81 359 PHE B CA 1
ATOM 6284 C C . PHE B 1 359 ? -42.312 5.246 11.172 1 65.81 359 PHE B C 1
ATOM 6286 O O . PHE B 1 359 ? -43.219 5.062 11.984 1 65.81 359 PHE B O 1
ATOM 6293 N N . LEU B 1 360 ? -41.375 6.082 11.297 1 65.75 360 LEU B N 1
ATOM 6294 C CA . LEU B 1 360 ? -41.344 6.855 12.531 1 65.75 360 LEU B CA 1
ATOM 6295 C C . LEU B 1 360 ? -42.562 7.781 12.625 1 65.75 360 LEU B C 1
ATOM 6297 O O . LEU B 1 360 ? -43.188 7.891 13.688 1 65.75 360 LEU B O 1
ATOM 6301 N N . ILE B 1 361 ? -42.812 8.406 11.539 1 65.12 361 ILE B N 1
ATOM 6302 C CA . ILE B 1 361 ? -43.969 9.32 11.516 1 65.12 361 ILE B CA 1
ATOM 6303 C C . ILE B 1 361 ? -45.25 8.547 11.82 1 65.12 361 ILE B C 1
ATOM 6305 O O . ILE B 1 361 ? -46.062 8.984 12.625 1 65.12 361 ILE B O 1
ATOM 6309 N N . LEU B 1 362 ? -45.312 7.508 11.133 1 69.19 362 LEU B N 1
ATOM 6310 C CA . LEU B 1 362 ? -46.5 6.68 11.344 1 69.19 362 LEU B CA 1
ATOM 6311 C C . LEU B 1 362 ? -46.625 6.281 12.805 1 69.19 362 LEU B C 1
ATOM 6313 O O . LEU B 1 362 ? -47.719 6.414 13.398 1 69.19 362 LEU B O 1
ATOM 6317 N N . LEU B 1 363 ? -45.562 5.957 13.375 1 72.06 363 LEU B N 1
ATOM 6318 C CA . LEU B 1 363 ? -45.625 5.527 14.773 1 72.06 363 LEU B CA 1
ATOM 6319 C C . LEU B 1 363 ? -45.875 6.707 15.695 1 72.06 363 LEU B C 1
ATOM 6321 O O . LEU B 1 363 ? -46.531 6.559 16.734 1 72.06 363 LEU B O 1
ATOM 6325 N N . ALA B 1 364 ? -45.406 7.785 15.281 1 69.5 364 ALA B N 1
ATOM 6326 C CA . ALA B 1 364 ? -45.656 8.992 16.062 1 69.5 364 ALA B CA 1
ATOM 6327 C C . ALA B 1 364 ? -47.125 9.367 16.047 1 69.5 364 ALA B C 1
ATOM 6329 O O . ALA B 1 364 ? -47.688 9.758 17.062 1 69.5 364 ALA B O 1
ATOM 6330 N N . VAL B 1 365 ? -47.656 9.305 14.891 1 72.38 365 VAL B N 1
ATOM 6331 C CA . VAL B 1 365 ? -49.094 9.602 14.734 1 72.38 365 VAL B CA 1
ATOM 6332 C C . VAL B 1 365 ? -49.906 8.617 15.57 1 72.38 365 VAL B C 1
ATOM 6334 O O . VAL B 1 365 ? -50.812 9.023 16.297 1 72.38 365 VAL B O 1
ATOM 6337 N N . ILE B 1 366 ? -49.531 7.434 15.453 1 74.62 366 ILE B N 1
ATOM 6338 C CA . ILE B 1 366 ? -50.25 6.398 16.203 1 74.62 366 ILE B CA 1
ATOM 6339 C C . ILE B 1 366 ? -50.094 6.66 17.703 1 74.62 366 ILE B C 1
ATOM 6341 O O . ILE B 1 366 ? -51.062 6.559 18.453 1 74.62 366 ILE B O 1
ATOM 6345 N N . ALA B 1 367 ? -48.938 6.949 18.062 1 75.88 367 ALA B N 1
ATOM 6346 C CA . ALA B 1 367 ? -48.688 7.25 19.469 1 75.88 367 ALA B CA 1
ATOM 6347 C C . ALA B 1 367 ? -49.531 8.43 19.938 1 75.88 367 ALA B C 1
ATOM 6349 O O . ALA B 1 367 ? -50.094 8.398 21.031 1 75.88 367 ALA B O 1
ATOM 6350 N N . ARG B 1 368 ? -49.562 9.367 19.109 1 79.19 368 ARG B N 1
ATOM 6351 C CA . ARG B 1 368 ? -50.375 10.539 19.422 1 79.19 368 ARG B CA 1
ATOM 6352 C C . ARG B 1 368 ? -51.875 10.172 19.516 1 79.19 368 ARG B C 1
ATOM 6354 O O . ARG B 1 368 ? -52.562 10.609 20.453 1 79.19 368 ARG B O 1
ATOM 6361 N N . LEU B 1 369 ? -52.281 9.422 18.562 1 82.12 369 LEU B N 1
ATOM 6362 C CA . LEU B 1 369 ? -53.688 9.039 18.516 1 82.12 369 LEU B CA 1
ATOM 6363 C C . LEU B 1 369 ? -54.062 8.211 19.75 1 82.12 369 LEU B C 1
ATOM 6365 O O . LEU B 1 369 ? -55.219 8.297 20.234 1 82.12 369 LEU B O 1
ATOM 6369 N N . LEU B 1 370 ? -53.156 7.516 20.109 1 86.25 370 LEU B N 1
ATOM 6370 C CA . LEU B 1 370 ? -53.438 6.629 21.234 1 86.25 370 LEU B CA 1
ATOM 6371 C C . LEU B 1 370 ? -52.969 7.258 22.547 1 86.25 370 LEU B C 1
ATOM 6373 O O . LEU B 1 370 ? -53 6.613 23.594 1 86.25 370 LEU B O 1
ATOM 6377 N N . ASN B 1 371 ? -52.562 8.469 22.422 1 84.62 371 ASN B N 1
ATOM 6378 C CA . ASN B 1 371 ? -52.094 9.227 23.578 1 84.62 371 ASN B CA 1
ATOM 6379 C C . ASN B 1 371 ? -50.906 8.539 24.266 1 84.62 371 ASN B C 1
ATOM 6381 O O . ASN B 1 371 ? -50.875 8.414 25.484 1 84.62 371 ASN B O 1
ATOM 6385 N N . LEU B 1 372 ? -50.125 8.062 23.453 1 79.69 372 LEU B N 1
ATOM 6386 C CA . LEU B 1 372 ? -48.906 7.449 23.969 1 79.69 372 LEU B CA 1
ATOM 6387 C C . LEU B 1 372 ? -47.719 8.422 23.875 1 79.69 372 LEU B C 1
ATOM 6389 O O . LEU B 1 372 ? -47.719 9.32 23.031 1 79.69 372 LEU B O 1
ATOM 6393 N N . PRO B 1 373 ? -46.875 8.258 24.891 1 77.56 373 PRO B N 1
ATOM 6394 C CA . PRO B 1 373 ? -45.688 9.117 24.828 1 77.56 373 PRO B CA 1
ATOM 6395 C C . PRO B 1 373 ? -44.875 8.898 23.562 1 77.56 373 PRO B C 1
ATOM 6397 O O . PRO B 1 373 ? -44.906 7.809 22.969 1 77.56 373 PRO B O 1
ATOM 6400 N N . TYR B 1 374 ? -44.219 9.977 23.078 1 74.94 374 TYR B N 1
ATOM 6401 C CA . TYR B 1 374 ? -43.375 9.984 21.875 1 74.94 374 TYR B CA 1
ATOM 6402 C C . TYR B 1 374 ? -42.312 8.891 21.953 1 74.94 374 TYR B C 1
ATOM 6404 O O . TYR B 1 374 ? -41.906 8.336 20.922 1 74.94 374 TYR B O 1
ATOM 6412 N N . GLU B 1 375 ? -42.031 8.508 23.141 1 73.62 375 GLU B N 1
ATOM 6413 C CA . GLU B 1 375 ? -41 7.48 23.359 1 73.62 375 GLU B CA 1
ATOM 6414 C C . GLU B 1 375 ? -41.469 6.129 22.828 1 73.62 375 GLU B C 1
ATOM 6416 O O . GLU B 1 375 ? -40.656 5.309 22.422 1 73.62 375 GLU B O 1
ATOM 6421 N N . PHE B 1 376 ? -42.75 5.992 22.844 1 71.06 376 PHE B N 1
ATOM 6422 C CA . PHE B 1 376 ? -43.281 4.746 22.312 1 71.06 376 PHE B CA 1
ATOM 6423 C C . PHE B 1 376 ? -43.031 4.652 20.812 1 71.06 376 PHE B C 1
ATOM 6425 O O . PHE B 1 376 ? -42.75 3.576 20.297 1 71.06 376 PHE B O 1
ATOM 6432 N N . ALA B 1 377 ? -43.156 5.777 20.172 1 69.38 377 ALA B N 1
ATOM 6433 C CA . ALA B 1 377 ? -42.906 5.824 18.734 1 69.38 377 ALA B CA 1
ATOM 6434 C C . ALA B 1 377 ? -41.438 5.574 18.438 1 69.38 377 ALA B C 1
ATOM 6436 O O . ALA B 1 377 ? -41.125 4.836 17.5 1 69.38 377 ALA B O 1
ATOM 6437 N N . VAL B 1 378 ? -40.625 6.094 19.234 1 69.44 378 VAL B N 1
ATOM 6438 C CA . VAL B 1 378 ? -39.188 5.918 19.047 1 69.44 378 VAL B CA 1
ATOM 6439 C C . VAL B 1 378 ? -38.812 4.465 19.328 1 69.44 378 VAL B C 1
ATOM 6441 O O . VAL B 1 378 ? -38.062 3.861 18.562 1 69.44 378 VAL B O 1
ATOM 6444 N N . ALA B 1 379 ? -39.375 3.967 20.344 1 70.75 379 ALA B N 1
ATOM 6445 C CA . ALA B 1 379 ? -39.125 2.568 20.688 1 70.75 379 ALA B CA 1
ATOM 6446 C C . ALA B 1 379 ? -39.594 1.639 19.578 1 70.75 379 ALA B C 1
ATOM 6448 O O . ALA B 1 379 ? -38.875 0.69 19.203 1 70.75 379 ALA B O 1
ATOM 6449 N N . GLY B 1 380 ? -40.781 1.968 19.156 1 69.69 380 GLY B N 1
ATOM 6450 C CA . GLY B 1 380 ? -41.281 1.173 18.062 1 69.69 380 GLY B CA 1
ATOM 6451 C C . GLY B 1 380 ? -40.438 1.257 16.797 1 69.69 380 GLY B C 1
ATOM 6452 O O . GLY B 1 380 ? -40.25 0.257 16.109 1 69.69 380 GLY B O 1
ATOM 6453 N N . SER B 1 381 ? -39.938 2.367 16.547 1 73.38 381 SER B N 1
ATOM 6454 C CA . SER B 1 381 ? -39.125 2.566 15.352 1 73.38 381 SER B CA 1
ATOM 6455 C C . SER B 1 381 ? -37.781 1.819 15.461 1 73.38 381 SER B C 1
ATOM 6457 O O . SER B 1 381 ? -37.188 1.487 14.445 1 73.38 381 SER B O 1
ATOM 6459 N N . SER B 1 382 ? -37.406 1.519 16.703 1 73.62 382 SER B N 1
ATOM 6460 C CA . SER B 1 382 ? -36.188 0.782 16.922 1 73.62 382 SER B CA 1
ATOM 6461 C C . SER B 1 382 ? -36.312 -0.67 16.484 1 73.62 382 SER B C 1
ATOM 6463 O O . SER B 1 382 ? -35.312 -1.359 16.281 1 73.62 382 SER B O 1
ATOM 6465 N N . LEU B 1 383 ? -37.5 -1.092 16.266 1 77.75 383 LEU B N 1
ATOM 6466 C CA . LEU B 1 383 ? -37.75 -2.459 15.828 1 77.75 383 LEU B CA 1
ATOM 6467 C C . LEU B 1 383 ? -37.281 -2.648 14.383 1 77.75 383 LEU B C 1
ATOM 6469 O O . LEU B 1 383 ? -36.938 -3.754 13.984 1 77.75 383 LEU B O 1
ATOM 6473 N N . LEU B 1 384 ? -37.344 -1.557 13.719 1 79.88 384 LEU B N 1
ATOM 6474 C CA . LEU B 1 384 ? -36.969 -1.656 12.312 1 79.88 384 LEU B CA 1
ATOM 6475 C C . LEU B 1 384 ? -35.5 -1.953 12.141 1 79.88 384 LEU B C 1
ATOM 6477 O O . LEU B 1 384 ? -35.125 -2.9 11.445 1 79.88 384 LEU B O 1
ATOM 6481 N N . PRO B 1 385 ? -34.625 -1.241 12.844 1 79.88 385 PRO B N 1
ATOM 6482 C CA . PRO B 1 385 ? -33.219 -1.603 12.75 1 79.88 385 PRO B CA 1
ATOM 6483 C C . PRO B 1 385 ? -32.938 -3.018 13.25 1 79.88 385 PRO B C 1
ATOM 6485 O O . PRO B 1 385 ? -32.062 -3.695 12.727 1 79.88 385 PRO B O 1
ATOM 6488 N N . LEU B 1 386 ? -33.688 -3.42 14.164 1 84.25 386 LEU B N 1
ATOM 6489 C CA . LEU B 1 386 ? -33.5 -4.77 14.688 1 84.25 386 LEU B CA 1
ATOM 6490 C C . LEU B 1 386 ? -33.875 -5.809 13.641 1 84.25 386 LEU B C 1
ATOM 6492 O O . LEU B 1 386 ? -33.188 -6.812 13.461 1 84.25 386 LEU B O 1
ATOM 6496 N N . ALA B 1 387 ? -35 -5.543 13.055 1 87.94 387 ALA B N 1
ATOM 6497 C CA . ALA B 1 387 ? -35.438 -6.438 11.984 1 87.94 387 ALA B CA 1
ATOM 6498 C C . ALA B 1 387 ? -34.375 -6.488 10.867 1 87.94 387 ALA B C 1
ATOM 6500 O O . ALA B 1 387 ? -34.125 -7.555 10.305 1 87.94 387 ALA B O 1
ATOM 6501 N N . TYR B 1 388 ? -33.844 -5.402 10.609 1 89.56 388 TYR B N 1
ATOM 6502 C CA . TYR B 1 388 ? -32.781 -5.332 9.586 1 89.56 388 TYR B CA 1
ATOM 6503 C C . TYR B 1 388 ? -31.578 -6.168 9.984 1 89.56 388 TYR B C 1
ATOM 6505 O O . TYR B 1 388 ? -31.047 -6.922 9.172 1 89.56 388 TYR B O 1
ATOM 6513 N N . ILE B 1 389 ? -31.25 -6.094 11.188 1 89.81 389 ILE B N 1
ATOM 6514 C CA . ILE B 1 389 ? -30.094 -6.836 11.695 1 89.81 389 ILE B CA 1
ATOM 6515 C C . ILE B 1 389 ? -30.359 -8.336 11.602 1 89.81 389 ILE B C 1
ATOM 6517 O O . ILE B 1 389 ? -29.5 -9.102 11.164 1 89.81 389 ILE B O 1
ATOM 6521 N N . VAL B 1 390 ? -31.5 -8.711 11.945 1 93.56 390 VAL B N 1
ATOM 6522 C CA . VAL B 1 390 ? -31.875 -10.125 11.883 1 93.56 390 VAL B CA 1
ATOM 6523 C C . VAL B 1 390 ? -31.859 -10.594 10.43 1 93.56 390 VAL B C 1
ATOM 6525 O O . VAL B 1 390 ? -31.344 -11.68 10.125 1 93.56 390 VAL B O 1
ATOM 6528 N N . GLY B 1 391 ? -32.469 -9.781 9.633 1 94.81 391 GLY B N 1
ATOM 6529 C CA . GLY B 1 391 ? -32.438 -10.109 8.219 1 94.81 391 GLY B CA 1
ATOM 6530 C C . GLY B 1 391 ? -31.016 -10.25 7.672 1 94.81 391 GLY B C 1
ATOM 6531 O O . GLY B 1 391 ? -30.734 -11.188 6.922 1 94.81 391 GLY B O 1
ATOM 6532 N N . ARG B 1 392 ? -30.125 -9.43 8.086 1 94.25 392 ARG B N 1
ATOM 6533 C CA . ARG B 1 392 ? -28.734 -9.438 7.645 1 94.25 392 ARG B CA 1
ATOM 6534 C C . ARG B 1 392 ? -28.016 -10.68 8.148 1 94.25 392 ARG B C 1
ATOM 6536 O O . ARG B 1 392 ? -27.328 -11.359 7.379 1 94.25 392 ARG B O 1
ATOM 6543 N N . ILE B 1 393 ? -28.156 -10.984 9.32 1 95.31 393 ILE B N 1
ATOM 6544 C CA . ILE B 1 393 ? -27.516 -12.148 9.906 1 95.31 393 ILE B CA 1
ATOM 6545 C C . ILE B 1 393 ? -28.031 -13.422 9.25 1 95.31 393 ILE B C 1
ATOM 6547 O O . ILE B 1 393 ? -27.266 -14.344 8.969 1 95.31 393 ILE B O 1
ATOM 6551 N N . THR B 1 394 ? -29.297 -13.414 9.031 1 97 394 THR B N 1
ATOM 6552 C CA . THR B 1 394 ? -29.922 -14.578 8.406 1 97 394 THR B CA 1
ATOM 6553 C C . THR B 1 394 ? -29.375 -14.789 7 1 97 394 THR B C 1
ATOM 6555 O O . THR B 1 394 ? -29.031 -15.914 6.629 1 97 394 THR B O 1
ATOM 6558 N N . THR B 1 395 ? -29.281 -13.758 6.234 1 96.44 395 THR B N 1
ATOM 6559 C CA . THR B 1 395 ? -28.766 -13.891 4.871 1 96.44 395 THR B CA 1
ATOM 6560 C C . THR B 1 395 ? -27.328 -14.367 4.879 1 96.44 395 THR B C 1
ATOM 6562 O O . THR B 1 395 ? -26.938 -15.227 4.086 1 96.44 395 THR B O 1
ATOM 6565 N N . ILE B 1 396 ? -26.5 -13.875 5.75 1 96.19 396 ILE B N 1
ATOM 6566 C CA . ILE B 1 396 ? -25.109 -14.273 5.844 1 96.19 396 ILE B CA 1
ATOM 6567 C C . ILE B 1 396 ? -25.016 -15.742 6.262 1 96.19 396 ILE B C 1
ATOM 6569 O O . ILE B 1 396 ? -24.266 -16.516 5.66 1 96.19 396 ILE B O 1
ATOM 6573 N N . THR B 1 397 ? -25.797 -16.125 7.211 1 96.56 397 THR B N 1
ATOM 6574 C CA . THR B 1 397 ? -25.797 -17.5 7.703 1 96.56 397 THR B CA 1
ATOM 6575 C C . THR B 1 397 ? -26.234 -18.469 6.609 1 96.56 397 THR B C 1
ATOM 6577 O O . THR B 1 397 ? -25.609 -19.516 6.395 1 96.56 397 THR B O 1
ATOM 6580 N N . LEU B 1 398 ? -27.25 -18.125 5.945 1 97 398 LEU B N 1
ATOM 6581 C CA . LEU B 1 398 ? -27.797 -18.984 4.898 1 97 398 LEU B CA 1
ATOM 6582 C C . LEU B 1 398 ? -26.812 -19.109 3.738 1 97 398 LEU B C 1
ATOM 6584 O O . LEU B 1 398 ? -26.734 -20.172 3.098 1 97 398 LEU B O 1
ATOM 6588 N N . ALA B 1 399 ? -26.031 -18.094 3.463 1 96.12 399 ALA B N 1
ATOM 6589 C CA . ALA B 1 399 ? -25.031 -18.141 2.402 1 96.12 399 ALA B CA 1
ATOM 6590 C C . ALA B 1 399 ? -24 -19.234 2.682 1 96.12 399 ALA B C 1
ATOM 6592 O O . ALA B 1 399 ? -23.469 -19.844 1.752 1 96.12 399 ALA B O 1
ATOM 6593 N N . PHE B 1 400 ? -23.797 -19.531 3.93 1 95.81 400 PHE B N 1
ATOM 6594 C CA . PHE B 1 400 ? -22.828 -20.547 4.289 1 95.81 400 PHE B CA 1
ATOM 6595 C C . PHE B 1 400 ? -23.5 -21.906 4.453 1 95.81 400 PHE B C 1
ATOM 6597 O O . PHE B 1 400 ? -22.953 -22.922 4.012 1 95.81 400 PHE B O 1
ATOM 6604 N N . THR B 1 401 ? -24.656 -21.938 4.977 1 95.06 401 THR B N 1
ATOM 6605 C CA . THR B 1 401 ? -25.312 -23.219 5.27 1 95.06 401 THR B CA 1
ATOM 6606 C C . THR B 1 401 ? -25.781 -23.891 3.984 1 95.06 401 THR B C 1
ATOM 6608 O O . THR B 1 401 ? -25.828 -25.109 3.898 1 95.06 401 THR B O 1
ATOM 6611 N N . THR B 1 402 ? -26.109 -23.141 3.023 1 95.31 402 THR B N 1
ATOM 6612 C CA . THR B 1 402 ? -26.594 -23.703 1.768 1 95.31 402 THR B CA 1
ATOM 6613 C C . THR B 1 402 ? -25.469 -24.422 1.032 1 95.31 402 THR B C 1
ATOM 6615 O O . THR B 1 402 ? -25.719 -25.25 0.151 1 95.31 402 THR B O 1
ATOM 6618 N N . LEU B 1 403 ? -24.234 -24.125 1.376 1 94.62 403 LEU B N 1
ATOM 6619 C CA . LEU B 1 403 ? -23.078 -24.734 0.738 1 94.62 403 LEU B CA 1
ATOM 6620 C C . LEU B 1 403 ? -23.016 -26.234 1.065 1 94.62 403 LEU B C 1
ATOM 6622 O O . LEU B 1 403 ? -22.312 -26.984 0.384 1 94.62 403 LEU B O 1
ATOM 6626 N N . ARG B 1 404 ? -23.75 -26.641 2.096 1 93.38 404 ARG B N 1
ATOM 6627 C CA . ARG B 1 404 ? -23.703 -28.031 2.523 1 93.38 404 ARG B CA 1
ATOM 6628 C C . ARG B 1 404 ? -24.359 -28.953 1.489 1 93.38 404 ARG B C 1
ATOM 6630 O O . ARG B 1 404 ? -24.078 -30.141 1.443 1 93.38 404 ARG B O 1
ATOM 6637 N N . CYS B 1 405 ? -25.312 -28.391 0.722 1 91.44 405 CYS B N 1
ATOM 6638 C CA . CYS B 1 405 ? -26.031 -29.156 -0.284 1 91.44 405 CYS B CA 1
ATOM 6639 C C . CYS B 1 405 ? -26.172 -28.375 -1.58 1 91.44 405 CYS B C 1
ATOM 6641 O O . CYS B 1 405 ? -27.266 -27.922 -1.918 1 91.44 405 CYS B O 1
ATOM 6643 N N . LEU B 1 406 ? -25.078 -28.359 -2.357 1 90.75 406 LEU B N 1
ATOM 6644 C CA . LEU B 1 406 ? -25.109 -27.641 -3.625 1 90.75 406 LEU B CA 1
ATOM 6645 C C . LEU B 1 406 ? -25.438 -28.578 -4.777 1 90.75 406 LEU B C 1
ATOM 6647 O O . LEU B 1 406 ? -25 -29.734 -4.793 1 90.75 406 LEU B O 1
ATOM 6651 N N . PRO B 1 407 ? -26.234 -28.047 -5.664 1 88.81 407 PRO B N 1
ATOM 6652 C CA . PRO B 1 407 ? -26.469 -28.844 -6.867 1 88.81 407 PRO B CA 1
ATOM 6653 C C . PRO B 1 407 ? -25.188 -29.047 -7.695 1 88.81 407 PRO B C 1
ATOM 6655 O O . PRO B 1 407 ? -24.266 -28.234 -7.594 1 88.81 407 PRO B O 1
ATOM 6658 N N . VAL B 1 408 ? -25.141 -30.016 -8.492 1 84.69 408 VAL B N 1
ATOM 6659 C CA . VAL B 1 408 ? -23.969 -30.406 -9.273 1 84.69 408 VAL B CA 1
ATOM 6660 C C . VAL B 1 408 ? -23.609 -29.281 -10.234 1 84.69 408 VAL B C 1
ATOM 6662 O O . VAL B 1 408 ? -22.422 -29.062 -10.523 1 84.69 408 VAL B O 1
ATOM 6665 N N . GLU B 1 409 ? -24.594 -28.516 -10.625 1 86.31 409 GLU B N 1
ATOM 6666 C CA . GLU B 1 409 ? -24.375 -27.438 -11.586 1 86.31 409 GLU B CA 1
ATOM 6667 C C . GLU B 1 409 ? -23.562 -26.297 -10.977 1 86.31 409 GLU B C 1
ATOM 6669 O O . GLU B 1 409 ? -22.953 -25.516 -11.703 1 86.31 409 GLU B O 1
ATOM 6674 N N . ALA B 1 410 ? -23.531 -26.281 -9.688 1 89.44 410 ALA B N 1
ATOM 6675 C CA . ALA B 1 410 ? -22.781 -25.234 -8.992 1 89.44 410 ALA B CA 1
ATOM 6676 C C . ALA B 1 410 ? -21.266 -25.469 -9.102 1 89.44 410 ALA B C 1
ATOM 6678 O O . ALA B 1 410 ? -20.484 -24.531 -8.953 1 89.44 410 ALA B O 1
ATOM 6679 N N . TYR B 1 411 ? -20.922 -26.688 -9.445 1 87.94 411 TYR B N 1
ATOM 6680 C CA . TYR B 1 411 ? -19.516 -27.062 -9.477 1 87.94 411 TYR B CA 1
ATOM 6681 C C . TYR B 1 411 ? -18.969 -26.969 -10.891 1 87.94 411 TYR B C 1
ATOM 6683 O O . TYR B 1 411 ? -17.766 -27.125 -11.109 1 87.94 411 TYR B O 1
ATOM 6691 N N . ARG B 1 412 ? -19.812 -26.734 -11.758 1 86.5 412 ARG B N 1
ATOM 6692 C CA . ARG B 1 412 ? -19.359 -26.562 -13.133 1 86.5 412 ARG B CA 1
ATOM 6693 C C . ARG B 1 412 ? -18.672 -25.203 -13.312 1 86.5 412 ARG B C 1
ATOM 6695 O O . ARG B 1 412 ? -19.125 -24.203 -12.781 1 86.5 412 ARG B O 1
ATOM 6702 N N . ASP B 1 413 ? -17.531 -25.234 -14.016 1 85.06 413 ASP B N 1
ATOM 6703 C CA . ASP B 1 413 ? -16.766 -24 -14.211 1 85.06 413 ASP B CA 1
ATOM 6704 C C . ASP B 1 413 ? -17.094 -23.375 -15.57 1 85.06 413 ASP B C 1
ATOM 6706 O O . ASP B 1 413 ? -17.641 -24.031 -16.453 1 85.06 413 ASP B O 1
ATOM 6710 N N . VAL B 1 414 ? -16.875 -22.031 -15.734 1 85.38 414 VAL B N 1
ATOM 6711 C CA . VAL B 1 414 ? -17.188 -21.297 -16.953 1 85.38 414 VAL B CA 1
ATOM 6712 C C . VAL B 1 414 ? -16.109 -21.562 -18 1 85.38 414 VAL B C 1
ATOM 6714 O O . VAL B 1 414 ? -16.312 -21.281 -19.188 1 85.38 414 VAL B O 1
ATOM 6717 N N . GLY B 1 415 ? -15.008 -22.219 -17.781 1 75.31 415 GLY B N 1
ATOM 6718 C CA . GLY B 1 415 ? -14.031 -22.688 -18.75 1 75.31 415 GLY B CA 1
ATOM 6719 C C . GLY B 1 415 ? -12.883 -21.703 -18.953 1 75.31 415 GLY B C 1
ATOM 6720 O O . GLY B 1 415 ? -11.797 -22.094 -19.391 1 75.31 415 GLY B O 1
ATOM 6721 N N . TRP B 1 416 ? -13.141 -20.297 -18.844 1 74 416 TRP B N 1
ATOM 6722 C CA . TRP B 1 416 ? -12.086 -19.328 -19.125 1 74 416 TRP B CA 1
ATOM 6723 C C . TRP B 1 416 ? -11.5 -18.75 -17.844 1 74 416 TRP B C 1
ATOM 6725 O O . TRP B 1 416 ? -10.531 -18 -17.875 1 74 416 TRP B O 1
ATOM 6735 N N . SER B 1 417 ? -11.867 -19.219 -16.719 1 69 417 SER B N 1
ATOM 6736 C CA . SER B 1 417 ? -11.5 -18.594 -15.453 1 69 417 SER B CA 1
ATOM 6737 C C . SER B 1 417 ? -10.07 -18.922 -15.062 1 69 417 SER B C 1
ATOM 6739 O O . SER B 1 417 ? -9.383 -18.109 -14.43 1 69 417 SER B O 1
ATOM 6741 N N . ASP B 1 418 ? -9.586 -20 -15.555 1 65.88 418 ASP B N 1
ATOM 6742 C CA . ASP B 1 418 ? -8.266 -20.453 -15.125 1 65.88 418 ASP B CA 1
ATOM 6743 C C . ASP B 1 418 ? -7.16 -19.766 -15.914 1 65.88 418 ASP B C 1
ATOM 6745 O O . ASP B 1 418 ? -5.988 -19.828 -15.539 1 65.88 418 ASP B O 1
ATOM 6749 N N . PHE B 1 419 ? -7.676 -19 -16.906 1 67.12 419 PHE B N 1
ATOM 6750 C CA . PHE B 1 419 ? -6.656 -18.406 -17.75 1 67.12 419 PHE B CA 1
ATOM 6751 C C . PHE B 1 419 ? -6.25 -17.031 -17.219 1 67.12 419 PHE B C 1
ATOM 6753 O O . PHE B 1 419 ? -5.266 -16.453 -17.688 1 67.12 419 PHE B O 1
ATOM 6760 N N . LEU B 1 420 ? -6.969 -16.562 -16.156 1 68.5 420 LEU B N 1
ATOM 6761 C CA . LEU B 1 420 ? -6.648 -15.266 -15.562 1 68.5 420 LEU B CA 1
ATOM 6762 C C . LEU B 1 420 ? -6.184 -15.422 -14.117 1 68.5 420 LEU B C 1
ATOM 6764 O O . LEU B 1 420 ? -6.762 -16.203 -13.359 1 68.5 420 LEU B O 1
ATOM 6768 N N . PRO B 1 421 ? -5.09 -14.727 -13.867 1 69.81 421 PRO B N 1
ATOM 6769 C CA . PRO B 1 421 ? -4.617 -14.805 -12.484 1 69.81 421 PRO B CA 1
ATOM 6770 C C . PRO B 1 421 ? -5.652 -14.305 -11.477 1 69.81 421 PRO B C 1
ATOM 6772 O O . PRO B 1 421 ? -6.383 -13.352 -11.758 1 69.81 421 PRO B O 1
ATOM 6775 N N . HIS B 1 422 ? -5.852 -14.977 -10.648 1 73.62 422 HIS B N 1
ATOM 6776 C CA . HIS B 1 422 ? -6.73 -14.633 -9.539 1 73.62 422 HIS B CA 1
ATOM 6777 C C . HIS B 1 422 ? -6.324 -15.367 -8.266 1 73.62 422 HIS B C 1
ATOM 6779 O O . HIS B 1 422 ? -5.387 -16.172 -8.281 1 73.62 422 HIS B O 1
ATOM 6785 N N . ILE B 1 423 ? -6.746 -14.836 -7.195 1 72 423 ILE B N 1
ATOM 6786 C CA . ILE B 1 423 ? -6.484 -15.539 -5.941 1 72 423 ILE B CA 1
ATOM 6787 C C . ILE B 1 423 ? -7.617 -16.516 -5.656 1 72 423 ILE B C 1
ATOM 6789 O O . ILE B 1 423 ? -8.797 -16.172 -5.758 1 72 423 ILE B O 1
#

Radius of gyration: 31.82 Å; Cα contacts (8 Å, |Δi|>4): 1107; chains: 2; bounding box: 108×95×67 Å